Protein AF-A0A9K3PSK8-F1 (afdb_monomer_lite)

Foldseek 3Di:
DDDDDDDDDPDPPPDPPPPDDDDDDDDDDDDDDDDDDPDDDDDDDPDDPDDFFDADDDLVSLLVLLLLVLQCPQPPPVSPDPVSVVVPVVSCVGGNDPLRHAHQADQELAQSLQCVVPVSQLVDADANCNYEHNHPYPAAHELHLNSQNGAHAPYANQRYACQRYAYLANNCQLNQNDQCHNVLNYACQNHAYQHSNCQNNANHNQQAENLNHQPQRYAEQALNQHLYQHPDPNYHDVQSNLVRHDDLHHHQNNQHNYPNDDDDDSPPSPDPDPPDDDGPDDDPDPPDPDDQFFEEEEAAAAAAQCQAQVSLVVDPLNPQFDHFYQVLVVVLLQQFEWEPFEWFQFLAQALRLQCLFQLAHSLQQVCFHLVCQPCQVVAVVNVVSNLVTATLLQCCVVPVPAQEAEEDARSYHPNNQAHPPPPRAGSHAFYAADPVVRDTHHDDDNQLPRLQVVCVNVCQDDADDDWQWEADPNNRHTFHDDPQAQSHPHGYHQQLDVVSVGDPVRSDQLRQAGETPTDLCSDQLNRLLVVLLSVLLVCVVDPTHYHYYRHGHPPPGPLYAYCVLLVVLVVRLLRHDDAPQLCLPVQFADDLCPVPDPLDVLLSDSSRLSSSSSSRSSRVNSNSVSSNSSVVSCVVVLQRYKYKYKYSWHFCSSRNSDTREDACASRTIPMIIRIRRRPPFDGSHYFHFHHYSSQSSLQSQVSSVHHSPPRRLHHHCVCRRPVDDDPQPDDASKDKHFHDPFDFPDPPDPDSVPRDTPPPPDSAFGMWMDHPQKIKGHHQAQPDPGWIFMDRCVVCVSRRDGQCHPVDPNLPPLQVVLQNVVRLQVVLVSQCVCPHNFESNDDPVVVPDDDRYRSVRSLNNDPNQPDAKHKHHLECAFPDWDDPPPWIKTKDKIKMAGADQWKKWFQAKAKDWPQRVQKDKPDRTDIHHHSGMDIIMMMGTHHVVVLQDDWGTMWMWIWMDTPPDIDIDIGTYGHDNDPDDDCPPPVPDPPPDDDDDDDDDDDDDDDDDDDDDDDDDDDDDDDDDDDDDDDDDDDDDDDDDDDDDDDDD

Secondary structure (DSSP, 8-state):
-----------SSSSSS-SS----------------------S----------PPP-SHHHHHHHHHHHHHHHHS-TTT--HHHHHHHHHHHHHH-SGGG---TT-SB-TTTT-TTT-GGGGG-----TT--TTTT--S-EE-TTTTTT----S---TT---TTEEE-TTTTTT-TT---TTGGG---TT--B-TTTTTT-TTS-TT---TT---TT--B-TTTTTT-S---TTS--GGGGGGG--S--B-TTTTTTSSS---S-TTTT----TT----S---S-----PPPPEEEEEEEET--TT-SHHHHHH-GGGTTS-----HHHHHHHHHSEEEEEEE-SSSSHHHHHHHHHH---HHHH---STTHHHHGGG-HHHHHHHHH---HHIIIIIIH-PEEEEEE---S-GGGGB-TTSS--BSB---EEETTTTEEE----SSSHHHHHHHHHTT-----PPTT-EE-TTTSSEEEE-TTSTTTTSPTT--SSTTTT--GGGSSGGG-EEEE-S-GGGSHHHHHHHHHHHHHHHHTTSSS-EEEEEEEEEESSSEEE-HHHHHHHHHTGGGS---TT--SSS-SPPPTTTTTS---GGGG-HHHHHHHHHHHHHHHHHHHHHHHHHHHHHGGGGGGEEEEEEES----TTGGG--SS-S-SHHHHB--EEEE-TTTSPTTEEEEEEEEHHHHHHHHHHHTT--TTSS-SS--SHHHHHTPPP-TTT--SEEEEE---PBPP-TT-S-TT----B-----S--EEEEETTEEEEE-S-TT--PPPEEEETTT-TT--S-TT-TTSGGGG-HHHHHHHHHHHHHHHHHHHHHHTTT-SS--TTTTTT----HHHHHHH--S-TT-SEEES-S-------EE-SSSEEEEEEEEEEE-SSS-EEEEEEEEEETTGGGEEES---EEEPTT-EEEEEEEEEE-HHHHHS----EEEEEEEEETTEEEEEEEEE-----S------GGGS----PPP-----------------------------------------------------

pLDDT: mean 74.97, std 22.17, range [23.11, 98.81]

Sequence (1049 aa):
MTKLRFLPSIATLLLLAAVLICNFPYTHATNSVTRSCNNARTLQQEEQVVIRGPPFHTHQELMDAVDVYLDYHYAGETAKQPNITTEYQRILSTYGPLEYWDVGRLDNFANLFNAQRNPLAAVATPNLSQWNVGQNVEIPVYLQDMFLGASLVNFDVSFWKTDLVIHFNGMFENAVSFEGIGLETWNVANGKLFMSMFSGCISLHQDLDLSSWQLRSAERLDAMFRNSSFGGAKGGDLCTWNNYLRTIVTVKDMFLQSKCISMVDPNLAERNDPNAELSICSPCDKSTIAMKPNILLIVADQMRFDMIRHVQDELEHYADVYKIQTPNLDRLLQSGAYFRNAYCQCAVCAPARTTLRTGCTIERTGVQHNDLAEEFMNNPFYEERVHELESLDHVLAEKMGYVSEYYGKWHMPQPLIESRDGSRRNVVQYNDFDYSKDEPFYLYDADGRKYKRYLESSSAGPVYFKTGEQMDPFSGYPYTPIQLDARYGMPTNTALTTDGGLPRNRVGQPNVLGMSALDEGFTPSFFTGDITKKAIQRLQQHSDPWFVTASFHSPHPPFVASWKNLEKYWTNQEKLFVPRNLNTDGHMDKSAYDTITEQIPEYGDVEKLQEWTALYYALIEEVDEQVGEILDQVEYDVNNTLVIFTSDHGEMLGAHNRREKNTFYEESSRVPLLISWPGKIPQSTVVDEMASHLDIFATILDYAGGSEHDKSDGTSLRRFIEGGEINSDYEEDVVFAEWDYRKPINKNVEDAMDLIMDRQIDDRPSFLVRHKQYKLMMQKVASTNQMDMMFDIFKDPFEIDNLLSPDVAMVQDDTLIAKAEHLRCLLLHWMERLDGESHYFSDPTANHGGSAGDIPEIRNRQRWKQIGFWVSDSSIDFGRISWNGNAFVRHEHLYMGTRKEQSVEITDIVIEGSDAQYFQISRTNLKLRHNGCARVRVSFMSSEAVWRDKSLDATFVMTVKLGASTTKQRIPLKVPQSHSVPNLDSSSVPSKEKPSSVEEGSQADSIVIDGEATIPTDISPFRGGDMLDESRPELPARIRSANNTKDNP

Radius of gyration: 39.01 Å; chains: 1; bounding box: 142×104×100 Å

InterPro domains:
  IPR000917 Sulfatase, N-terminal [PF00884] (293-705)
  IPR005046 Protein of unknown function DUF285 [PF03382] (143-228)
  IPR050738 Sulfatase enzyme [PTHR42693] (277-806)

Structure (mmCIF, N/CA/C/O backbone):
data_AF-A0A9K3PSK8-F1
#
_entry.id   AF-A0A9K3PSK8-F1
#
loop_
_atom_site.group_PDB
_atom_site.id
_atom_site.type_symbol
_atom_site.label_atom_id
_atom_site.label_alt_id
_atom_site.label_comp_id
_atom_site.label_asym_id
_atom_site.label_entity_id
_atom_site.label_seq_id
_atom_site.pdbx_PDB_ins_code
_atom_site.Cartn_x
_atom_site.Cartn_y
_atom_site.Cartn_z
_atom_site.occupancy
_atom_site.B_iso_or_equiv
_atom_site.auth_seq_id
_atom_site.auth_comp_id
_atom_site.auth_asym_id
_atom_site.auth_atom_id
_atom_site.pdbx_PDB_model_num
ATOM 1 N N . MET A 1 1 ? -48.336 41.374 -6.653 1.00 29.00 1 MET A N 1
ATOM 2 C CA . MET A 1 1 ? -49.352 42.427 -6.872 1.00 29.00 1 MET A CA 1
ATOM 3 C C . MET A 1 1 ? -50.547 41.823 -7.620 1.00 29.00 1 MET A C 1
ATOM 5 O O . MET A 1 1 ? -50.336 41.292 -8.695 1.00 29.00 1 MET A O 1
ATOM 9 N N . THR A 1 2 ? -51.747 41.904 -7.011 1.00 27.70 2 THR A N 1
ATOM 10 C CA . THR A 1 2 ? -53.131 41.932 -7.589 1.00 27.70 2 THR A CA 1
ATOM 11 C C . THR A 1 2 ? -53.657 40.766 -8.467 1.00 27.70 2 THR A C 1
ATOM 13 O O . THR A 1 2 ? -53.219 40.624 -9.595 1.00 27.70 2 THR A O 1
ATOM 16 N N . LYS A 1 3 ? -54.544 39.888 -7.925 1.00 27.97 3 LYS A N 1
ATOM 17 C CA . LYS A 1 3 ? -56.046 39.772 -8.075 1.00 27.97 3 LYS A CA 1
ATOM 18 C C . LYS A 1 3 ? -56.521 39.293 -9.481 1.00 27.97 3 LYS A C 1
ATOM 20 O O . LYS A 1 3 ? -56.037 39.842 -10.450 1.00 27.97 3 LYS A O 1
ATOM 25 N N . LEU A 1 4 ? -57.452 38.346 -9.724 1.00 26.97 4 LEU A N 1
ATOM 26 C CA . LEU A 1 4 ? -58.809 38.016 -9.203 1.00 26.97 4 LEU A CA 1
ATOM 27 C C . LEU A 1 4 ? -59.216 36.562 -9.628 1.00 26.97 4 LEU A C 1
ATOM 29 O O . LEU A 1 4 ? -58.866 36.158 -10.727 1.00 26.97 4 LEU A O 1
ATOM 33 N N . ARG A 1 5 ? -59.822 35.719 -8.761 1.00 29.86 5 ARG A N 1
ATOM 34 C CA . ARG A 1 5 ? -61.259 35.283 -8.649 1.00 29.86 5 ARG A CA 1
ATOM 35 C C . ARG A 1 5 ? -61.982 34.760 -9.917 1.00 29.86 5 ARG A C 1
ATOM 37 O O . ARG A 1 5 ? -62.184 35.555 -10.819 1.00 29.86 5 ARG A O 1
ATOM 44 N N . PHE A 1 6 ? -62.520 33.522 -9.874 1.00 25.64 6 PHE A N 1
ATOM 45 C CA . PHE A 1 6 ? -63.964 33.154 -9.968 1.00 25.64 6 PHE A CA 1
ATOM 46 C C . PHE A 1 6 ? -64.190 31.613 -9.846 1.00 25.64 6 PHE A C 1
ATOM 48 O O . PHE A 1 6 ? -63.501 30.826 -10.481 1.00 25.64 6 PHE A O 1
ATOM 55 N N . LEU A 1 7 ? -65.178 31.210 -9.035 1.00 25.66 7 LEU A N 1
ATOM 56 C CA . LEU A 1 7 ? -65.912 29.916 -8.984 1.00 25.66 7 LEU A CA 1
ATOM 57 C C . LEU A 1 7 ? -67.384 30.237 -9.369 1.00 25.66 7 LEU A C 1
ATOM 59 O O . LEU A 1 7 ? -67.711 31.430 -9.343 1.00 25.66 7 LEU A O 1
ATOM 63 N N . PRO A 1 8 ? -68.342 29.292 -9.548 1.00 41.53 8 PRO A N 1
ATOM 64 C CA . PRO A 1 8 ? -68.304 27.835 -9.802 1.00 41.53 8 PRO A CA 1
ATOM 65 C C . PRO A 1 8 ? -69.268 27.399 -10.948 1.00 41.53 8 PRO A C 1
ATOM 67 O O . PRO A 1 8 ? -70.062 28.212 -11.413 1.00 41.53 8 PRO A O 1
ATOM 70 N N . SER A 1 9 ? -69.272 26.118 -11.359 1.00 28.17 9 SER A N 1
ATOM 71 C CA . SER A 1 9 ? -70.469 25.250 -11.576 1.00 28.17 9 SER A CA 1
ATOM 72 C C . SER A 1 9 ? -70.191 24.056 -12.512 1.00 28.17 9 SER A C 1
ATOM 74 O O . SER A 1 9 ? -69.347 24.138 -13.394 1.00 28.17 9 SER A O 1
ATOM 76 N N . ILE A 1 10 ? -70.962 22.973 -12.317 1.00 30.56 10 ILE A N 1
ATOM 77 C CA . ILE A 1 10 ? -70.935 21.639 -12.968 1.00 30.56 10 ILE A CA 1
ATOM 78 C C . ILE A 1 10 ? -70.155 20.567 -12.180 1.00 30.56 10 ILE A C 1
ATOM 80 O O . ILE A 1 10 ? -69.111 20.089 -12.598 1.00 30.56 10 ILE A O 1
ATOM 84 N N . ALA A 1 11 ? -70.720 20.138 -11.045 1.00 30.64 11 ALA A N 1
ATOM 85 C CA . ALA A 1 11 ? -70.481 18.799 -10.482 1.00 30.64 11 ALA A CA 1
ATOM 86 C C . ALA A 1 11 ? -71.673 18.305 -9.627 1.00 30.64 11 ALA A C 1
ATOM 88 O O . ALA A 1 11 ? -71.504 17.573 -8.660 1.00 30.64 11 ALA A O 1
ATOM 89 N N . THR A 1 12 ? -72.903 18.714 -9.964 1.00 34.94 12 THR A N 1
ATOM 90 C CA . THR A 1 12 ? -74.132 18.366 -9.215 1.00 34.94 12 THR A CA 1
ATOM 91 C C . THR A 1 12 ? -75.018 17.370 -9.974 1.00 34.94 12 THR A C 1
ATOM 93 O O . THR A 1 12 ? -76.237 17.497 -9.956 1.00 34.94 12 THR A O 1
ATOM 96 N N . LEU A 1 13 ? -74.443 16.394 -10.690 1.00 31.67 13 LEU A N 1
ATOM 97 C CA . LEU A 1 13 ? -75.253 15.460 -11.497 1.00 31.67 13 LEU A CA 1
ATOM 98 C C . LEU A 1 13 ? -74.793 13.991 -11.534 1.00 31.67 13 LEU A C 1
ATOM 100 O O . LEU A 1 13 ? -75.377 13.213 -12.278 1.00 31.67 13 LEU A O 1
ATOM 104 N N . LEU A 1 14 ? -73.828 13.564 -10.709 1.00 34.12 14 LEU A N 1
ATOM 105 C CA . LEU A 1 14 ? -73.342 12.167 -10.716 1.00 34.12 14 LEU A CA 1
ATOM 106 C C . LEU A 1 14 ? -73.273 11.484 -9.337 1.00 34.12 14 LEU A C 1
ATOM 108 O O . LEU A 1 14 ? -72.569 10.496 -9.177 1.00 34.12 14 LEU A O 1
ATOM 112 N N . LEU A 1 15 ? -74.039 11.952 -8.347 1.00 33.09 15 LEU A N 1
ATOM 113 C CA . LEU A 1 15 ? -74.030 11.388 -6.983 1.00 33.09 15 LEU A CA 1
ATOM 114 C C . LEU A 1 15 ? -75.393 10.841 -6.523 1.00 33.09 15 LEU A C 1
ATOM 116 O O . LEU A 1 15 ? -75.694 10.807 -5.336 1.00 33.09 15 LEU A O 1
ATOM 120 N N . LEU A 1 16 ? -76.222 10.390 -7.472 1.00 30.27 16 LEU A N 1
ATOM 121 C CA . LEU A 1 16 ? -77.571 9.862 -7.206 1.00 30.27 16 LEU A CA 1
ATOM 122 C C . LEU A 1 16 ? -77.798 8.418 -7.694 1.00 30.27 16 LEU A C 1
ATOM 124 O O . LEU A 1 16 ? -78.942 7.989 -7.801 1.00 30.27 16 LEU A O 1
ATOM 128 N N . ALA A 1 17 ? -76.736 7.644 -7.958 1.00 32.22 17 ALA A N 1
ATOM 129 C CA . ALA A 1 17 ? -76.865 6.276 -8.485 1.00 32.22 17 ALA A CA 1
ATOM 130 C C . ALA A 1 17 ? -76.157 5.160 -7.683 1.00 32.22 17 ALA A C 1
ATOM 132 O O . ALA A 1 17 ? -76.266 4.004 -8.074 1.00 32.22 17 ALA A O 1
ATOM 133 N N . ALA A 1 18 ? -75.484 5.443 -6.561 1.00 29.84 18 ALA A N 1
ATOM 134 C CA . ALA A 1 18 ? -74.659 4.441 -5.861 1.00 29.84 18 ALA A CA 1
ATOM 135 C C . ALA A 1 18 ? -75.060 4.181 -4.391 1.00 29.84 18 ALA A C 1
ATOM 137 O O . ALA A 1 18 ? -74.204 3.914 -3.557 1.00 29.84 18 ALA A O 1
ATOM 138 N N . VAL A 1 19 ? -76.355 4.268 -4.053 1.00 32.12 19 VAL A N 1
ATOM 139 C CA . VAL A 1 19 ? -76.878 3.991 -2.687 1.00 32.12 19 VAL A CA 1
ATOM 140 C C . VAL A 1 19 ? -77.736 2.716 -2.623 1.00 32.12 19 VAL A C 1
ATOM 142 O O . VAL A 1 19 ? -78.413 2.452 -1.637 1.00 32.12 19 VAL A O 1
ATOM 145 N N . LEU A 1 20 ? -77.704 1.850 -3.632 1.00 31.28 20 LEU A N 1
ATOM 146 C CA . LEU A 1 20 ? -78.439 0.586 -3.574 1.00 31.28 20 LEU A CA 1
ATOM 147 C C . LEU A 1 20 ? -77.526 -0.581 -3.932 1.00 31.28 20 LEU A C 1
ATOM 149 O O . LEU A 1 20 ? -76.958 -0.607 -5.016 1.00 31.28 20 LEU A O 1
ATOM 153 N N . ILE A 1 21 ? -77.519 -1.563 -3.023 1.00 30.34 21 ILE A N 1
ATOM 154 C CA . ILE A 1 21 ? -76.897 -2.894 -3.080 1.00 30.34 21 ILE A CA 1
ATOM 155 C C . ILE A 1 21 ? -75.525 -2.949 -2.392 1.00 30.34 21 ILE A C 1
ATOM 157 O O . ILE A 1 21 ? -74.507 -2.709 -3.024 1.00 30.34 21 ILE A O 1
ATOM 161 N N . CYS A 1 22 ? -75.515 -3.321 -1.105 1.00 26.02 22 CYS A N 1
ATOM 162 C CA . CYS A 1 22 ? -74.675 -4.400 -0.554 1.00 26.02 22 CYS A CA 1
ATOM 163 C C . CYS A 1 22 ? -75.047 -4.665 0.922 1.00 26.02 22 CYS A C 1
ATOM 165 O O . CYS A 1 22 ? -74.546 -4.020 1.836 1.00 26.02 22 CYS A O 1
ATOM 167 N N . ASN A 1 23 ? -75.946 -5.631 1.137 1.00 27.52 23 ASN A N 1
ATOM 168 C CA . ASN A 1 23 ? -76.111 -6.374 2.393 1.00 27.52 23 ASN A CA 1
ATOM 169 C C . ASN A 1 23 ? -75.276 -7.676 2.278 1.00 27.52 23 ASN A C 1
ATOM 171 O O . ASN A 1 23 ? -75.415 -8.330 1.252 1.00 27.52 23 ASN A O 1
ATOM 175 N N . PHE A 1 24 ? -74.448 -7.990 3.298 1.00 26.64 24 PHE A N 1
ATOM 176 C CA . PHE A 1 24 ? -73.900 -9.284 3.826 1.00 26.64 24 PHE A CA 1
ATOM 177 C C . PHE A 1 24 ? -73.932 -10.610 2.990 1.00 26.64 24 PHE A C 1
ATOM 179 O O . PHE A 1 24 ? -74.858 -10.800 2.208 1.00 26.64 24 PHE A O 1
ATOM 186 N N . PRO A 1 25 ? -73.171 -11.693 3.339 1.00 37.50 25 PRO A N 1
ATOM 187 C CA . PRO A 1 25 ? -71.784 -11.863 3.835 1.00 37.50 25 PRO A CA 1
ATOM 188 C C . PRO A 1 25 ? -70.932 -12.951 3.097 1.00 37.50 25 PRO A C 1
ATOM 190 O O . PRO A 1 25 ? -71.419 -13.715 2.271 1.00 37.50 25 PRO A O 1
ATOM 193 N N . TYR A 1 26 ? -69.650 -13.027 3.491 1.00 27.67 26 TYR A N 1
ATOM 194 C CA . TYR A 1 26 ? -68.608 -14.069 3.318 1.00 27.67 26 TYR A CA 1
ATOM 195 C C . TYR A 1 26 ? -69.020 -15.533 3.030 1.00 27.67 26 TYR A C 1
ATOM 197 O O . TYR A 1 26 ? -69.878 -16.072 3.719 1.00 27.67 26 TYR A O 1
ATOM 205 N N . THR A 1 27 ? -68.239 -16.237 2.184 1.00 24.88 27 THR A N 1
ATOM 206 C CA . THR A 1 27 ? -67.823 -17.653 2.390 1.00 24.88 27 THR A CA 1
ATOM 207 C C . THR A 1 27 ? -66.548 -18.054 1.604 1.00 24.88 27 THR A C 1
ATOM 209 O O . THR A 1 27 ? -66.438 -17.823 0.408 1.00 24.88 27 THR A O 1
ATOM 212 N N . HIS A 1 28 ? -65.611 -18.671 2.340 1.00 25.75 28 HIS A N 1
ATOM 213 C CA . HIS A 1 28 ? -64.608 -19.716 2.033 1.00 25.75 28 HIS A CA 1
ATOM 214 C C . HIS A 1 28 ? -63.768 -19.791 0.723 1.00 25.75 28 HIS A C 1
ATOM 216 O O . HIS A 1 28 ? -64.238 -20.212 -0.323 1.00 25.75 28 HIS A O 1
ATOM 222 N N . ALA A 1 29 ? -62.446 -19.662 0.939 1.00 24.83 29 ALA A N 1
ATOM 223 C CA . ALA A 1 29 ? -61.406 -20.698 0.767 1.00 24.83 29 ALA A CA 1
ATOM 224 C C . ALA A 1 29 ? -60.752 -21.013 -0.610 1.00 24.83 29 ALA A C 1
ATOM 226 O O . ALA A 1 29 ? -61.383 -21.427 -1.574 1.00 24.83 29 ALA A O 1
ATOM 227 N N . THR A 1 30 ? -59.409 -21.035 -0.537 1.00 26.09 30 THR A N 1
ATOM 228 C CA . THR A 1 30 ? -58.390 -21.840 -1.257 1.00 26.09 30 THR A CA 1
ATOM 229 C C . THR A 1 30 ? -57.788 -21.398 -2.606 1.00 26.09 30 THR A C 1
ATOM 231 O O . THR A 1 30 ? -58.431 -21.397 -3.644 1.00 26.09 30 THR A O 1
ATOM 234 N N . ASN A 1 31 ? -56.454 -21.259 -2.530 1.00 25.45 31 ASN A N 1
ATOM 235 C CA . ASN A 1 31 ? -55.396 -21.744 -3.428 1.00 25.45 31 ASN A CA 1
ATOM 236 C C . ASN A 1 31 ? -54.985 -20.997 -4.714 1.00 25.45 31 ASN A C 1
ATOM 238 O O . ASN A 1 31 ? -55.767 -20.675 -5.598 1.00 25.45 31 ASN A O 1
ATOM 242 N N . SER A 1 32 ? -53.651 -20.962 -4.845 1.00 25.62 32 SER A N 1
ATOM 243 C CA . SER A 1 32 ? -52.802 -20.749 -6.027 1.00 25.62 32 SER A CA 1
ATOM 244 C C . SER A 1 32 ? -52.439 -19.307 -6.404 1.00 25.62 32 SER A C 1
ATOM 246 O O . SER A 1 32 ? -53.017 -18.663 -7.271 1.00 25.62 32 SER A O 1
ATOM 248 N N . VAL A 1 33 ? -51.348 -18.847 -5.788 1.00 28.00 33 VAL A N 1
ATOM 249 C CA . VAL A 1 33 ? -50.432 -17.868 -6.375 1.00 28.00 33 VAL A CA 1
ATOM 250 C C . VAL A 1 33 ? -49.632 -18.572 -7.472 1.00 28.00 33 VAL A C 1
ATOM 252 O O . VAL A 1 33 ? -48.918 -19.530 -7.189 1.00 28.00 33 VAL A O 1
ATOM 255 N N . THR A 1 34 ? -49.719 -18.100 -8.716 1.00 25.83 34 THR A N 1
ATOM 256 C CA . THR A 1 34 ? -48.538 -17.820 -9.557 1.00 25.83 34 THR A CA 1
ATOM 257 C C . THR A 1 34 ? -48.922 -17.129 -10.869 1.00 25.83 34 THR A C 1
ATOM 259 O O . THR A 1 34 ? -49.780 -17.591 -11.610 1.00 25.83 34 THR A O 1
ATOM 262 N N . ARG A 1 35 ? -48.159 -16.069 -11.172 1.00 25.20 35 ARG A N 1
ATOM 263 C CA . ARG A 1 35 ? -47.954 -15.423 -12.482 1.00 25.20 35 ARG A CA 1
ATOM 264 C C . ARG A 1 35 ? -49.139 -14.684 -13.109 1.00 25.20 35 ARG A C 1
ATOM 266 O O . ARG A 1 35 ? -49.872 -15.230 -13.920 1.00 25.20 35 ARG A O 1
ATOM 273 N N . SER A 1 36 ? -49.169 -13.375 -12.873 1.00 24.33 36 SER A N 1
ATOM 274 C CA . SER A 1 36 ? -49.115 -12.335 -13.919 1.00 24.33 36 SER A CA 1
ATOM 275 C C . SER A 1 36 ? -49.612 -11.025 -13.316 1.00 24.33 36 SER A C 1
ATOM 277 O O . SER A 1 36 ? -50.766 -10.973 -12.911 1.00 24.33 36 SER A O 1
ATOM 279 N N . CYS A 1 37 ? -48.740 -10.014 -13.226 1.00 24.45 37 CYS A N 1
ATOM 280 C CA . CYS A 1 37 ? -49.047 -8.586 -13.426 1.00 24.45 37 CYS A CA 1
ATOM 281 C C . CYS A 1 37 ? -47.904 -7.706 -12.891 1.00 24.45 37 CYS A C 1
ATOM 283 O O . CYS A 1 37 ? -48.060 -6.958 -11.932 1.00 24.45 37 CYS A O 1
ATOM 285 N N . ASN A 1 38 ? -46.754 -7.752 -13.569 1.00 28.88 38 ASN A N 1
ATOM 286 C CA . ASN A 1 38 ? -45.928 -6.553 -13.700 1.00 28.88 38 ASN A CA 1
ATOM 287 C C . ASN A 1 38 ? -46.564 -5.724 -14.817 1.00 28.88 38 ASN A C 1
ATOM 289 O O . ASN A 1 38 ? -46.429 -6.108 -15.976 1.00 28.88 38 ASN A O 1
ATOM 293 N N . ASN A 1 39 ? -47.340 -4.698 -14.444 1.00 29.94 39 ASN A N 1
ATOM 294 C CA . ASN A 1 39 ? -47.649 -3.466 -15.197 1.00 29.94 39 ASN A CA 1
ATOM 295 C C . ASN A 1 39 ? -49.003 -2.883 -14.758 1.00 29.94 39 ASN A C 1
ATOM 297 O O . ASN A 1 39 ? -49.995 -3.041 -15.460 1.00 29.94 39 ASN A O 1
ATOM 301 N N . ALA A 1 40 ? -49.038 -2.212 -13.601 1.00 28.53 40 ALA A N 1
ATOM 302 C CA . ALA A 1 40 ? -50.013 -1.159 -13.276 1.00 28.53 40 ALA A CA 1
ATOM 303 C C . ALA A 1 40 ? -49.705 -0.560 -11.888 1.00 28.53 40 ALA A C 1
ATOM 305 O O . ALA A 1 40 ? -50.369 -0.867 -10.902 1.00 28.53 40 ALA A O 1
ATOM 306 N N . ARG A 1 41 ? -48.692 0.306 -11.785 1.00 29.80 41 ARG A N 1
ATOM 307 C CA . ARG A 1 41 ? -48.584 1.262 -10.668 1.00 29.80 41 ARG A CA 1
ATOM 308 C C . ARG A 1 41 ? -48.250 2.638 -11.214 1.00 29.80 41 ARG A C 1
ATOM 310 O O . ARG A 1 41 ? -47.119 3.103 -11.184 1.00 29.80 41 ARG A O 1
ATOM 317 N N . THR A 1 42 ? -49.273 3.264 -11.765 1.00 32.75 42 THR A N 1
ATOM 318 C CA . THR A 1 42 ? -49.388 4.717 -11.878 1.00 32.75 42 THR A CA 1
ATOM 319 C C . THR A 1 42 ? -50.849 4.973 -12.186 1.00 32.75 42 THR A C 1
ATOM 321 O O . THR A 1 42 ? -51.256 4.787 -13.325 1.00 32.75 42 THR A O 1
ATOM 324 N N . LEU A 1 43 ? -51.643 5.258 -11.147 1.00 29.56 43 LEU A N 1
ATOM 325 C CA . LEU A 1 43 ? -52.864 6.074 -11.169 1.00 29.56 43 LEU A CA 1
ATOM 326 C C . LEU A 1 43 ? -53.504 6.078 -9.763 1.00 29.56 43 LEU A C 1
ATOM 328 O O . LEU A 1 43 ? -53.986 5.059 -9.286 1.00 29.56 43 LEU A O 1
ATOM 332 N N . GLN A 1 44 ? -53.479 7.270 -9.157 1.00 31.27 44 GLN A N 1
ATOM 333 C CA . GLN A 1 44 ? -54.469 7.843 -8.232 1.00 31.27 44 GLN A CA 1
ATOM 334 C C . GLN A 1 44 ? -54.700 7.167 -6.865 1.00 31.27 44 GLN A C 1
ATOM 336 O O . GLN A 1 44 ? -55.590 6.343 -6.691 1.00 31.27 44 GLN A O 1
ATOM 341 N N . GLN A 1 45 ? -53.975 7.654 -5.850 1.00 29.03 45 GLN A N 1
ATOM 342 C CA . GLN A 1 45 ? -54.539 7.834 -4.509 1.00 29.03 45 GLN A CA 1
ATOM 343 C C . GLN A 1 45 ? -55.452 9.069 -4.550 1.00 29.03 45 GLN A C 1
ATOM 345 O O . GLN A 1 45 ? -54.971 10.191 -4.691 1.00 29.03 45 GLN A O 1
ATOM 350 N N . GLU A 1 46 ? -56.764 8.872 -4.455 1.00 32.22 46 GLU A N 1
ATOM 351 C CA . GLU A 1 46 ? -57.651 9.908 -3.926 1.00 32.22 46 GLU A CA 1
ATOM 352 C C . GLU A 1 46 ? -57.495 9.891 -2.399 1.00 32.22 46 GLU A C 1
ATOM 354 O O . GLU A 1 46 ? -57.847 8.909 -1.745 1.00 32.22 46 GLU A O 1
ATOM 359 N N . GLU A 1 47 ? -56.923 10.951 -1.824 1.00 34.53 47 GLU A N 1
ATOM 360 C CA . GLU A 1 47 ? -56.948 11.179 -0.378 1.00 34.53 47 GLU A CA 1
ATOM 361 C C . GLU A 1 47 ? -58.406 11.351 0.071 1.00 34.53 47 GLU A C 1
ATOM 363 O O . GLU A 1 47 ? -59.036 12.384 -0.174 1.00 34.53 47 GLU A O 1
ATOM 368 N N . GLN A 1 48 ? -58.961 10.352 0.761 1.00 38.09 48 GLN A N 1
ATOM 369 C CA . GLN A 1 48 ? -60.100 10.612 1.631 1.00 38.09 48 GLN A CA 1
ATOM 370 C C . GLN A 1 48 ? -59.623 11.517 2.769 1.00 38.09 48 GLN A C 1
ATOM 372 O O . GLN A 1 48 ? -58.816 11.112 3.602 1.00 38.09 48 GLN A O 1
ATOM 377 N N . VAL A 1 49 ? -60.131 12.750 2.815 1.00 42.66 49 VAL A N 1
ATOM 378 C CA . VAL A 1 49 ? -59.951 13.647 3.961 1.00 42.66 49 VAL A CA 1
ATOM 379 C C . VAL A 1 49 ? -60.701 13.045 5.150 1.00 42.66 49 VAL A C 1
ATOM 381 O O . VAL A 1 49 ? -61.906 13.239 5.308 1.00 42.66 49 VAL A O 1
ATOM 384 N N . VAL A 1 50 ? -59.994 12.279 5.978 1.00 55.62 50 VAL A N 1
ATOM 385 C CA . VAL A 1 50 ? -60.495 11.802 7.268 1.00 55.62 50 VAL A CA 1
ATOM 386 C C . VAL A 1 50 ? -60.601 13.010 8.201 1.00 55.62 50 VAL A C 1
ATOM 388 O O . VAL A 1 50 ? -59.594 13.582 8.618 1.00 55.62 50 VAL A O 1
ATOM 391 N N . ILE A 1 51 ? -61.826 13.437 8.515 1.00 57.91 51 ILE A N 1
ATOM 392 C CA . ILE A 1 51 ? -62.076 14.514 9.480 1.00 57.91 51 ILE A CA 1
ATOM 393 C C . ILE A 1 51 ? -61.872 13.933 10.886 1.00 57.91 51 ILE A C 1
ATOM 395 O O . ILE A 1 51 ? -62.740 13.225 11.392 1.00 57.91 51 ILE A O 1
ATOM 399 N N . ARG A 1 52 ? -60.717 14.209 11.506 1.00 67.81 52 ARG A N 1
ATOM 400 C CA . ARG A 1 52 ? -60.456 13.882 12.919 1.00 67.81 52 ARG A CA 1
ATOM 401 C C . ARG A 1 52 ? -61.298 14.782 13.833 1.00 67.81 52 ARG A C 1
ATOM 403 O O . ARG A 1 52 ? -61.543 15.944 13.501 1.00 67.81 52 ARG A O 1
ATOM 410 N N . GLY A 1 53 ? -61.746 14.244 14.970 1.00 72.56 53 GLY A N 1
ATOM 411 C CA . GLY A 1 53 ? -62.370 15.032 16.039 1.00 72.56 53 GLY A CA 1
ATOM 412 C C . GLY A 1 53 ? -61.399 16.055 16.660 1.00 72.56 53 GLY A C 1
ATOM 413 O O . GLY A 1 53 ? -60.226 16.095 16.282 1.00 72.56 53 GLY A O 1
ATOM 414 N N . PRO A 1 54 ? -61.849 16.907 17.602 1.00 85.12 54 PRO A N 1
ATOM 415 C CA . PRO A 1 54 ? -60.954 17.801 18.326 1.00 85.12 54 PRO A CA 1
ATOM 416 C C . PRO A 1 54 ? -59.888 16.993 19.095 1.00 85.12 54 PRO A C 1
ATOM 418 O O . PRO A 1 54 ? -60.169 15.870 19.517 1.00 85.12 54 PRO A O 1
ATOM 421 N N . PRO A 1 55 ? -58.677 17.545 19.286 1.00 88.31 55 PRO A N 1
ATOM 422 C CA . PRO A 1 55 ? -57.602 16.848 19.979 1.00 88.31 55 PRO A CA 1
ATOM 423 C C . PRO A 1 55 ? -57.907 16.681 21.464 1.00 88.31 55 PRO A C 1
ATOM 425 O O . PRO A 1 55 ? -58.483 17.573 22.089 1.00 88.31 55 PRO A O 1
ATOM 428 N N . PHE A 1 56 ? -57.438 15.577 22.038 1.00 91.44 56 PHE A N 1
ATOM 429 C CA . PHE A 1 56 ? -57.379 15.423 23.489 1.00 91.44 56 PHE A CA 1
ATOM 430 C C . PHE A 1 56 ? -56.333 16.376 24.080 1.00 91.44 56 PHE A C 1
ATOM 432 O O . PHE A 1 56 ? -55.269 16.598 23.495 1.00 91.44 56 PHE A O 1
ATOM 439 N N . HIS A 1 57 ? -56.632 16.949 25.246 1.00 87.69 57 HIS A N 1
ATOM 440 C CA . HIS A 1 57 ? -55.771 17.939 25.898 1.00 87.69 57 HIS A CA 1
ATOM 441 C C . HIS A 1 57 ? -55.041 17.400 27.124 1.00 87.69 57 HIS A C 1
ATOM 443 O O . HIS A 1 57 ? -54.008 17.950 27.503 1.00 87.69 57 HIS A O 1
ATOM 449 N N . THR A 1 58 ? -55.573 16.358 27.765 1.00 91.88 58 THR A N 1
ATOM 450 C CA . THR A 1 58 ? -54.952 15.758 28.950 1.00 91.88 58 THR A CA 1
ATOM 451 C C . THR A 1 58 ? -55.000 14.238 28.900 1.00 91.88 58 THR A C 1
ATOM 453 O O . THR A 1 58 ? -55.920 13.649 28.336 1.00 91.88 58 THR A O 1
ATOM 456 N N . HIS A 1 59 ? -54.034 13.604 29.566 1.00 92.56 59 HIS A N 1
ATOM 457 C CA . HIS A 1 59 ? -54.018 12.160 29.779 1.00 92.56 59 HIS A CA 1
ATOM 458 C C . HIS A 1 59 ? -55.324 11.645 30.414 1.00 92.56 59 HIS A C 1
ATOM 460 O O . HIS A 1 59 ? -55.870 10.643 29.965 1.00 92.56 59 HIS A O 1
ATOM 466 N N . GLN A 1 60 ? -55.861 12.358 31.414 1.00 94.25 60 GLN A N 1
ATOM 467 C CA . GLN A 1 60 ? -57.088 11.954 32.110 1.00 94.25 60 GLN A CA 1
ATOM 468 C C . GLN A 1 60 ? -58.314 11.969 31.188 1.00 94.25 60 GLN A C 1
ATOM 470 O O . GLN A 1 60 ? -59.128 11.057 31.238 1.00 94.25 60 GLN A O 1
ATOM 475 N N . GLU A 1 61 ? -58.427 12.973 30.318 1.00 94.31 61 GLU A N 1
ATOM 476 C CA . GLU A 1 61 ? -59.522 13.067 29.347 1.00 94.31 61 GLU A CA 1
ATOM 477 C C . GLU A 1 61 ? -59.519 11.881 28.372 1.00 94.31 61 GLU A C 1
ATOM 479 O O . GLU A 1 61 ? -60.569 11.303 28.094 1.00 94.31 61 GLU A O 1
ATOM 484 N N . LEU A 1 62 ? -58.335 11.493 27.886 1.00 94.81 62 LEU A N 1
ATOM 485 C CA . LEU A 1 62 ? -58.183 10.321 27.026 1.00 94.81 62 LEU A CA 1
ATOM 486 C C . LEU A 1 62 ? -58.467 9.020 27.792 1.00 94.81 62 LEU A C 1
ATOM 488 O O . LEU A 1 62 ? -59.173 8.158 27.273 1.00 94.81 62 LEU A O 1
ATOM 492 N N . MET A 1 63 ? -57.962 8.888 29.022 1.00 93.94 63 MET A N 1
ATOM 493 C CA . MET A 1 63 ? -58.213 7.736 29.899 1.00 93.94 63 MET A CA 1
ATOM 494 C C . MET A 1 63 ? -59.705 7.503 30.136 1.00 93.94 63 MET A C 1
ATOM 496 O O . MET A 1 63 ? -60.192 6.396 29.910 1.00 93.94 63 MET A O 1
ATOM 500 N N . ASP A 1 64 ? -60.438 8.548 30.530 1.00 93.25 64 ASP A N 1
ATOM 501 C CA . ASP A 1 64 ? -61.877 8.463 30.790 1.00 93.25 64 ASP A CA 1
ATOM 502 C C . ASP A 1 64 ? -62.638 8.049 29.517 1.00 93.25 64 ASP A C 1
ATOM 504 O O . ASP A 1 64 ? -63.561 7.232 29.568 1.00 93.25 64 ASP A O 1
ATOM 508 N N . ALA A 1 65 ? -62.231 8.570 28.353 1.00 93.88 65 ALA A N 1
ATOM 509 C CA . ALA A 1 65 ? -62.836 8.211 27.074 1.00 93.88 65 ALA A CA 1
ATOM 510 C C . ALA A 1 65 ? -62.555 6.751 26.675 1.00 93.88 65 ALA A C 1
ATOM 512 O O . ALA A 1 65 ? -63.458 6.067 26.181 1.00 93.88 65 ALA A O 1
ATOM 513 N N . VAL A 1 66 ? -61.330 6.262 26.902 1.00 93.19 66 VAL A N 1
ATOM 514 C CA . VAL A 1 66 ? -60.956 4.857 26.678 1.00 93.19 66 VAL A CA 1
ATOM 515 C C . VAL A 1 66 ? -61.756 3.929 27.592 1.00 93.19 66 VAL A C 1
ATOM 517 O O . VAL A 1 66 ? -62.283 2.932 27.106 1.00 93.19 66 VAL A O 1
ATOM 520 N N . ASP A 1 67 ? -61.922 4.261 28.874 1.00 91.12 67 ASP A N 1
ATOM 521 C CA . ASP A 1 67 ? -62.697 3.434 29.808 1.00 91.12 67 ASP A CA 1
ATOM 522 C C . ASP A 1 67 ? -64.156 3.296 29.378 1.00 91.12 67 ASP A C 1
ATOM 524 O O . ASP A 1 67 ? -64.675 2.183 29.293 1.00 91.12 67 ASP A O 1
ATOM 528 N N . VAL A 1 68 ? -64.799 4.406 29.007 1.00 91.62 68 VAL A N 1
ATOM 529 C CA . VAL A 1 68 ? -66.178 4.374 28.501 1.00 91.62 68 VAL A CA 1
ATOM 530 C C . VAL A 1 68 ? -66.270 3.589 27.191 1.00 91.62 68 VAL A C 1
ATOM 532 O O . VAL A 1 68 ? -67.243 2.861 26.978 1.00 91.62 68 VAL A O 1
ATOM 535 N N . TYR A 1 69 ? -65.275 3.707 26.305 1.00 91.19 69 TYR A N 1
ATOM 536 C CA . TYR A 1 69 ? -65.215 2.904 25.084 1.00 91.19 69 TYR A CA 1
ATOM 537 C C . TYR A 1 69 ? -65.143 1.406 25.409 1.00 91.19 69 TYR A C 1
ATOM 539 O O . TYR A 1 69 ? -65.902 0.620 24.835 1.00 91.19 69 TYR A O 1
ATOM 547 N N . LEU A 1 70 ? -64.267 1.013 26.339 1.00 89.12 70 LEU A N 1
ATOM 548 C CA . LEU A 1 70 ? -64.094 -0.378 26.746 1.00 89.12 70 LEU A CA 1
ATOM 549 C C . LEU A 1 70 ? -65.366 -0.940 27.391 1.00 89.12 70 LEU A C 1
ATOM 551 O O . LEU A 1 70 ? -65.848 -1.997 26.978 1.00 89.12 70 LEU A O 1
ATOM 555 N N . ASP A 1 71 ? -65.957 -0.194 28.324 1.00 88.38 71 ASP A N 1
ATOM 556 C CA . ASP A 1 71 ? -67.211 -0.549 28.988 1.00 88.38 71 ASP A CA 1
ATOM 557 C C . ASP A 1 71 ? -68.367 -0.690 27.989 1.00 88.38 71 ASP A C 1
ATOM 559 O O . ASP A 1 71 ? -69.213 -1.578 28.109 1.00 88.38 71 ASP A O 1
ATOM 563 N N . TYR A 1 72 ? -68.418 0.157 26.960 1.00 88.19 72 TYR A N 1
ATOM 564 C CA . TYR A 1 72 ? -69.484 0.100 25.967 1.00 88.19 72 TYR A CA 1
ATOM 565 C C . TYR A 1 72 ? -69.336 -1.067 24.980 1.00 88.19 72 TYR A C 1
ATOM 567 O O . TYR A 1 72 ? -70.337 -1.704 24.627 1.00 88.19 72 TYR A O 1
ATOM 575 N N . HIS A 1 73 ? -68.119 -1.335 24.498 1.00 84.44 73 HIS A N 1
ATOM 576 C CA . HIS A 1 73 ? -67.876 -2.337 23.451 1.00 84.44 73 HIS A CA 1
ATOM 577 C C . HIS A 1 73 ? -67.656 -3.747 23.989 1.00 84.44 73 HIS A C 1
ATOM 579 O O . HIS A 1 73 ? -68.078 -4.699 23.335 1.00 84.44 73 HIS A O 1
ATOM 585 N N . TYR A 1 74 ? -67.061 -3.887 25.174 1.00 85.38 74 TYR A N 1
ATOM 586 C CA . TYR A 1 74 ? -66.577 -5.181 25.667 1.00 85.38 74 TYR A CA 1
ATOM 587 C C . TYR A 1 74 ? -67.228 -5.645 26.973 1.00 85.38 74 TYR A C 1
ATOM 589 O O . TYR A 1 74 ? -67.102 -6.821 27.320 1.00 85.38 74 TYR A O 1
ATOM 597 N N . ALA A 1 75 ? -67.978 -4.795 27.682 1.00 81.75 75 ALA A N 1
ATOM 598 C CA . ALA A 1 75 ? -68.781 -5.273 28.803 1.00 81.75 75 ALA A CA 1
ATOM 599 C C . ALA A 1 75 ? -69.996 -6.083 28.301 1.00 81.75 75 ALA A C 1
ATOM 601 O O . ALA A 1 75 ? -70.650 -5.723 27.317 1.00 81.75 75 ALA A O 1
ATOM 602 N N . GLY A 1 76 ? -70.322 -7.185 28.988 1.00 70.88 76 GLY A N 1
ATOM 603 C CA . GLY A 1 76 ? -71.494 -8.011 28.665 1.00 70.88 76 GLY A CA 1
ATOM 604 C C . GLY A 1 76 ? -72.817 -7.232 28.757 1.00 70.88 76 GLY A C 1
ATOM 605 O O . GLY A 1 76 ? -72.893 -6.206 29.431 1.00 70.88 76 GLY A O 1
ATOM 606 N N . GLU A 1 77 ? -73.889 -7.721 28.118 1.00 66.69 77 GLU A N 1
ATOM 607 C CA . GLU A 1 77 ? -75.188 -7.012 28.033 1.00 66.69 77 GLU A CA 1
ATOM 608 C C . GLU A 1 77 ? -75.760 -6.575 29.397 1.00 66.69 77 GLU A C 1
ATOM 610 O O . GLU A 1 77 ? -76.436 -5.554 29.488 1.00 66.69 77 GLU A O 1
ATOM 615 N N . THR A 1 78 ? -75.440 -7.290 30.478 1.00 57.19 78 THR A N 1
ATOM 616 C CA . THR A 1 78 ? -75.855 -6.971 31.854 1.00 57.19 78 THR A CA 1
ATOM 617 C C . THR A 1 78 ? -75.092 -5.808 32.505 1.00 57.19 78 THR A C 1
ATOM 619 O O . THR A 1 78 ? -75.517 -5.328 33.553 1.00 57.19 78 THR A O 1
ATOM 622 N N . ALA A 1 79 ? -73.981 -5.353 31.918 1.00 59.38 79 ALA A N 1
ATOM 623 C CA . ALA A 1 79 ? -73.127 -4.276 32.429 1.00 59.38 79 ALA A CA 1
ATOM 624 C C . ALA A 1 79 ? -73.303 -2.934 31.684 1.00 59.38 79 ALA A C 1
ATOM 626 O O . ALA A 1 79 ? -72.859 -1.901 32.184 1.00 59.38 79 ALA A O 1
ATOM 627 N N . LYS A 1 80 ? -74.008 -2.909 30.539 1.00 63.91 80 LYS A N 1
ATOM 628 C CA . LYS A 1 80 ? -74.315 -1.677 29.787 1.00 63.91 80 LYS A CA 1
ATOM 629 C C . LYS A 1 80 ? -75.396 -0.857 30.492 1.00 63.91 80 LYS A C 1
ATOM 631 O O . LYS A 1 80 ? -76.578 -0.919 30.158 1.00 63.91 80 LYS A O 1
ATOM 636 N N . GLN A 1 81 ? -74.999 -0.083 31.496 1.00 69.88 81 GLN A N 1
ATOM 637 C CA . GLN A 1 81 ? -75.899 0.861 32.150 1.00 69.88 81 GLN A CA 1
ATOM 638 C C . GLN A 1 81 ? -76.256 2.041 31.200 1.00 69.88 81 GLN A C 1
ATOM 640 O O . GLN A 1 81 ? -75.446 2.423 30.348 1.00 69.88 81 GLN A O 1
ATOM 645 N N . PRO A 1 82 ? -77.459 2.650 31.307 1.00 74.81 82 PRO A N 1
ATOM 646 C CA . PRO A 1 82 ? -77.903 3.728 30.405 1.00 74.81 82 PRO A CA 1
ATOM 647 C C . PRO A 1 82 ? -76.983 4.961 30.375 1.00 74.81 82 PRO A C 1
ATOM 649 O O . PRO A 1 82 ? -76.870 5.639 29.351 1.00 74.81 82 PRO A O 1
ATOM 652 N N . ASN A 1 83 ? -76.308 5.243 31.490 1.00 81.50 83 ASN A N 1
ATOM 653 C CA . ASN A 1 83 ? -75.289 6.287 31.617 1.00 81.50 83 ASN A CA 1
ATOM 654 C C . ASN A 1 83 ? -74.075 6.021 30.710 1.00 81.50 83 ASN A C 1
ATOM 656 O O . ASN A 1 83 ? -73.670 6.935 30.004 1.00 81.50 83 ASN A O 1
ATOM 660 N N . ILE A 1 84 ? -73.564 4.786 30.640 1.00 83.25 84 ILE A N 1
ATOM 661 C CA . ILE A 1 84 ? -72.425 4.411 29.779 1.00 83.25 84 ILE A CA 1
ATOM 662 C C . ILE A 1 84 ? -72.790 4.569 28.301 1.00 83.25 84 ILE A C 1
ATOM 664 O O . ILE A 1 84 ? -72.017 5.112 27.523 1.00 83.25 84 ILE A O 1
ATOM 668 N N . THR A 1 85 ? -74.001 4.157 27.907 1.00 84.62 85 THR A N 1
ATOM 669 C CA . THR A 1 85 ? -74.472 4.338 26.520 1.00 84.62 85 THR A CA 1
ATOM 670 C C . THR A 1 85 ? -74.570 5.818 26.151 1.00 84.62 85 THR A C 1
ATOM 672 O O . THR A 1 85 ? -74.149 6.214 25.069 1.00 84.62 85 THR A O 1
ATOM 675 N N . THR A 1 86 ? -75.100 6.646 27.054 1.00 88.50 86 THR A N 1
ATOM 676 C CA . THR A 1 86 ? -75.210 8.099 26.839 1.00 88.50 86 THR A CA 1
ATOM 677 C C . THR A 1 86 ? -73.830 8.742 26.710 1.00 88.50 86 THR A C 1
ATOM 679 O O . THR A 1 86 ? -73.597 9.548 25.811 1.00 88.50 86 THR A O 1
ATOM 682 N N . GLU A 1 87 ? -72.906 8.342 27.576 1.00 90.88 87 GLU A N 1
ATOM 683 C CA . GLU A 1 87 ? -71.544 8.856 27.612 1.00 90.88 87 GLU A CA 1
ATOM 684 C C . GLU A 1 87 ? -70.728 8.421 26.384 1.00 90.88 87 GLU A C 1
ATOM 686 O O . GLU A 1 87 ? -70.062 9.241 25.756 1.00 90.88 87 GLU A O 1
ATOM 691 N N . TYR A 1 88 ? -70.879 7.171 25.942 1.00 90.81 88 TYR A N 1
ATOM 692 C CA . TYR A 1 88 ? -70.288 6.683 24.698 1.00 90.81 88 TYR A CA 1
ATOM 693 C C . TYR A 1 88 ? -70.794 7.457 23.472 1.00 90.81 88 TYR A C 1
ATOM 695 O O . TYR A 1 88 ? -70.001 7.840 22.614 1.00 90.81 88 TYR A O 1
ATOM 703 N N . GLN A 1 89 ? -72.100 7.744 23.390 1.00 89.94 89 GLN A N 1
ATOM 704 C CA . GLN A 1 89 ? -72.651 8.562 22.302 1.00 89.94 89 GLN A CA 1
ATOM 705 C C . GLN A 1 89 ? -72.101 9.995 22.332 1.00 89.94 89 GLN A C 1
ATOM 707 O O . GLN A 1 89 ? -71.827 10.563 21.274 1.00 89.94 89 GLN A O 1
ATOM 712 N N . ARG A 1 90 ? -71.872 10.564 23.527 1.00 91.75 90 ARG A N 1
ATOM 713 C CA . ARG A 1 90 ? -71.197 11.861 23.685 1.00 91.75 90 ARG A CA 1
ATOM 714 C C . ARG A 1 90 ? -69.778 11.804 23.120 1.00 91.75 90 ARG A C 1
ATOM 716 O O . ARG A 1 90 ? -69.446 12.631 22.275 1.00 91.75 90 ARG A O 1
ATOM 723 N N . ILE A 1 91 ? -68.980 10.812 23.514 1.00 91.38 91 ILE A N 1
ATOM 724 C CA . ILE A 1 91 ? -67.607 10.611 23.023 1.00 91.38 91 ILE A CA 1
ATOM 725 C C . ILE A 1 91 ? -67.586 10.429 21.503 1.00 91.38 91 ILE A C 1
ATOM 727 O O . ILE A 1 91 ? -66.834 11.123 20.823 1.00 91.38 91 ILE A O 1
ATOM 731 N N . LEU A 1 92 ? -68.452 9.568 20.960 1.00 89.75 92 LEU A N 1
ATOM 732 C CA . LEU A 1 92 ? -68.547 9.316 19.521 1.00 89.75 92 LEU A CA 1
ATOM 733 C C . LEU A 1 92 ? -68.919 10.585 18.742 1.00 89.75 92 LEU A C 1
ATOM 735 O O . LEU A 1 92 ? -68.376 10.821 17.667 1.00 89.75 92 LEU A O 1
ATOM 739 N N . SER A 1 93 ? -69.815 11.417 19.281 1.00 87.94 93 SER A N 1
ATOM 740 C CA . SER A 1 93 ? -70.198 12.687 18.650 1.00 87.94 93 SER A CA 1
ATOM 741 C C . SER A 1 93 ? -69.106 13.759 18.716 1.00 87.94 93 SER A C 1
ATOM 743 O O . SER A 1 93 ? -69.024 14.593 17.817 1.00 87.94 93 SER A O 1
ATOM 745 N N . THR A 1 94 ? -68.277 13.736 19.763 1.00 90.19 94 THR A N 1
ATOM 746 C CA . THR A 1 94 ? -67.211 14.719 19.974 1.00 90.19 94 THR A CA 1
ATOM 747 C C . THR A 1 94 ? -65.955 14.330 19.205 1.00 90.19 94 THR A C 1
ATOM 749 O O . THR A 1 94 ? -65.517 15.091 18.351 1.00 90.19 94 THR A O 1
ATOM 752 N N . TYR A 1 95 ? -65.388 13.154 19.482 1.00 89.31 95 TYR A N 1
ATOM 753 C CA . TYR A 1 95 ? -64.067 12.734 18.993 1.00 89.31 95 TYR A CA 1
ATOM 754 C C . TYR A 1 95 ? -64.134 11.809 17.772 1.00 89.31 95 TYR A C 1
ATOM 756 O O . TYR A 1 95 ? -63.121 11.589 17.110 1.00 89.31 95 TYR A O 1
ATOM 764 N N . GLY A 1 96 ? -65.319 11.286 17.450 1.00 88.81 96 GLY A N 1
ATOM 765 C CA . GLY A 1 96 ? -65.500 10.310 16.381 1.00 88.81 96 GLY A CA 1
ATOM 766 C C . GLY A 1 96 ? -65.135 8.877 16.797 1.00 88.81 96 GLY A C 1
ATOM 767 O O . GLY A 1 96 ? -64.993 8.576 17.988 1.00 88.81 96 GLY A O 1
ATOM 768 N N . PRO A 1 97 ? -65.033 7.956 15.822 1.00 87.81 97 PRO A N 1
ATOM 769 C CA . PRO A 1 97 ? -64.581 6.584 16.047 1.00 87.81 97 PRO A CA 1
ATOM 770 C C . PRO A 1 97 ? -63.169 6.530 16.644 1.00 87.81 97 PRO A C 1
ATOM 772 O O . PRO A 1 97 ? -62.325 7.347 16.284 1.00 87.81 97 PRO A O 1
ATOM 775 N N . LEU A 1 98 ? -62.910 5.531 17.499 1.00 89.38 98 LEU A N 1
ATOM 776 C CA . LEU A 1 98 ? -61.635 5.349 18.213 1.00 89.38 98 LEU A CA 1
ATOM 777 C C . LEU A 1 98 ? -60.410 5.444 17.293 1.00 89.38 98 LEU A C 1
ATOM 779 O O . LEU A 1 98 ? -59.435 6.103 17.636 1.00 89.38 98 LEU A O 1
ATOM 783 N N . GLU A 1 99 ? -60.477 4.825 16.115 1.00 86.44 99 GLU A N 1
ATOM 784 C CA . GLU A 1 99 ? -59.391 4.799 15.127 1.00 86.44 99 GLU A CA 1
ATOM 785 C C . GLU A 1 99 ? -58.949 6.201 14.657 1.00 86.44 99 GLU A C 1
ATOM 787 O O . GLU A 1 99 ? -57.798 6.377 14.271 1.00 86.44 99 GLU A O 1
ATOM 792 N N . TYR A 1 100 ? -59.812 7.220 14.749 1.00 86.00 100 TYR A N 1
ATOM 793 C CA . TYR A 1 100 ? -59.538 8.584 14.275 1.00 86.00 100 TYR A CA 1
ATOM 794 C C . TYR A 1 100 ? -59.336 9.614 15.388 1.00 86.00 100 TYR A C 1
ATOM 796 O O . TYR A 1 100 ? -59.301 10.816 15.109 1.00 86.00 100 TYR A O 1
ATOM 804 N N . TRP A 1 101 ? -59.217 9.172 16.639 1.00 91.50 101 TRP A N 1
ATOM 805 C CA . TRP A 1 101 ? -58.956 10.069 17.761 1.00 91.50 101 TRP A CA 1
ATOM 806 C C . TRP A 1 101 ? -57.619 10.799 17.579 1.00 91.50 101 TRP A C 1
ATOM 808 O O . TRP A 1 101 ? -56.581 10.186 17.323 1.00 91.50 101 TRP A O 1
ATOM 818 N N . ASP A 1 102 ? -57.640 12.129 17.704 1.00 89.19 102 ASP A N 1
ATOM 819 C CA . ASP A 1 102 ? -56.430 12.947 17.624 1.00 89.19 102 ASP A CA 1
ATOM 820 C C . ASP A 1 102 ? -55.731 12.998 18.986 1.00 89.19 102 ASP A C 1
ATOM 822 O O . ASP A 1 102 ? -56.068 13.786 19.873 1.00 89.19 102 ASP A O 1
ATOM 826 N N . VAL A 1 103 ? -54.752 12.110 19.137 1.00 90.31 103 VAL A N 1
ATOM 827 C CA . VAL A 1 103 ? -53.934 11.962 20.345 1.00 90.31 103 VAL A CA 1
ATOM 828 C C . VAL A 1 103 ? -52.558 12.621 20.225 1.00 90.31 103 VAL A C 1
ATOM 830 O O . VAL A 1 103 ? -51.774 12.574 21.169 1.00 90.31 103 VAL A O 1
ATOM 833 N N . GLY A 1 104 ? -52.248 13.254 19.087 1.00 86.31 104 GLY A N 1
ATOM 834 C CA . GLY A 1 104 ? -50.883 13.686 18.768 1.00 86.31 104 GLY A CA 1
ATOM 835 C C . GLY A 1 104 ? -50.311 14.737 19.710 1.00 86.31 104 GLY A C 1
ATOM 836 O O . GLY A 1 104 ? -49.102 14.827 19.844 1.00 86.31 104 GLY A O 1
ATOM 837 N N . ARG A 1 105 ? -51.161 15.494 20.413 1.00 84.56 105 ARG A N 1
ATOM 838 C CA . ARG A 1 105 ? -50.736 16.551 21.347 1.00 84.56 105 ARG A CA 1
ATOM 839 C C . ARG A 1 105 ? -50.408 16.060 22.755 1.00 84.56 105 ARG A C 1
ATOM 841 O O . ARG A 1 105 ? -50.022 16.877 23.588 1.00 84.56 105 ARG A O 1
ATOM 848 N N . LEU A 1 106 ? -50.622 14.779 23.041 1.00 90.38 106 LEU A N 1
ATOM 849 C CA . LEU A 1 106 ? -50.375 14.214 24.360 1.00 90.38 106 LEU A CA 1
ATOM 850 C C . LEU A 1 106 ? -48.941 13.701 24.464 1.00 90.38 106 LEU A C 1
ATOM 852 O O . LEU A 1 106 ? -48.396 13.124 23.527 1.00 90.38 106 LEU A O 1
ATOM 856 N N . ASP A 1 107 ? -48.360 13.878 25.640 1.00 90.00 107 ASP A N 1
ATOM 857 C CA . ASP A 1 107 ? -47.052 13.363 26.030 1.00 90.00 107 ASP A CA 1
ATOM 858 C C . ASP A 1 107 ? -47.161 12.107 26.910 1.00 90.00 107 ASP A C 1
ATOM 860 O O . ASP A 1 107 ? -46.194 11.373 27.058 1.00 90.00 107 ASP A O 1
ATOM 864 N N . ASN A 1 108 ? -48.331 11.809 27.477 1.00 93.31 108 ASN A N 1
ATOM 865 C CA . ASN A 1 108 ? -48.517 10.695 28.400 1.00 93.31 108 ASN A CA 1
ATOM 866 C C . ASN A 1 108 ? -49.668 9.769 27.978 1.00 93.31 108 ASN A C 1
ATOM 868 O O . ASN A 1 108 ? -50.839 10.157 27.973 1.00 93.31 108 ASN A O 1
ATOM 872 N N . PHE A 1 109 ? -49.325 8.513 27.697 1.00 95.06 109 PHE A N 1
ATOM 873 C CA . PHE A 1 109 ? -50.232 7.432 27.299 1.00 95.06 109 PHE A CA 1
ATOM 874 C C . PHE A 1 109 ? -50.228 6.272 28.302 1.00 95.06 109 PHE A C 1
ATOM 876 O O . PHE A 1 109 ? -50.736 5.186 28.012 1.00 95.06 109 PHE A O 1
ATOM 883 N N . ALA A 1 110 ? -49.637 6.476 29.479 1.00 94.06 110 ALA A N 1
ATOM 884 C CA . ALA A 1 110 ? -49.394 5.390 30.405 1.00 94.06 110 ALA A CA 1
ATOM 885 C C . ALA A 1 110 ? -50.700 4.731 30.875 1.00 94.06 110 ALA A C 1
ATOM 887 O O . ALA A 1 110 ? -51.643 5.410 31.261 1.00 94.06 110 ALA A O 1
ATOM 888 N N . ASN A 1 111 ? -50.755 3.402 30.914 1.00 94.25 111 ASN A N 1
ATOM 889 C CA . ASN A 1 111 ? -51.897 2.633 31.438 1.00 94.25 111 ASN A CA 1
ATOM 890 C C . ASN A 1 111 ? -53.256 2.747 30.700 1.00 94.25 111 ASN A C 1
ATOM 892 O O . ASN A 1 111 ? -54.264 2.286 31.253 1.00 94.25 111 ASN A O 1
ATOM 896 N N . LEU A 1 112 ? -53.320 3.308 29.482 1.00 92.31 112 LEU A N 1
ATOM 897 C CA . LEU A 1 112 ? -54.587 3.498 28.743 1.00 92.31 112 LEU A CA 1
ATOM 898 C C . LEU A 1 112 ? -55.423 2.215 28.627 1.00 92.31 112 LEU A C 1
ATOM 900 O O . LEU A 1 112 ? -56.575 2.182 29.059 1.00 92.31 112 LEU A O 1
ATOM 904 N N . PHE A 1 113 ? -54.814 1.145 28.125 1.00 91.88 113 PHE A N 1
ATOM 905 C CA . PHE A 1 113 ? -55.409 -0.176 27.920 1.00 91.88 113 PHE A CA 1
ATOM 906 C C . PHE A 1 113 ? -54.797 -1.223 28.865 1.00 91.88 113 PHE A C 1
ATOM 908 O O . PHE A 1 113 ? -54.625 -2.384 28.502 1.00 91.88 113 PHE A O 1
ATOM 915 N N . ASN A 1 114 ? -54.456 -0.826 30.092 1.00 93.00 114 ASN A N 1
ATOM 916 C CA . ASN A 1 114 ? -53.901 -1.738 31.088 1.00 93.00 114 ASN A CA 1
ATOM 917 C C . ASN A 1 114 ? -55.001 -2.637 31.687 1.00 93.00 114 ASN A C 1
ATOM 919 O O . ASN A 1 114 ? -55.904 -2.160 32.382 1.00 93.00 114 ASN A O 1
ATOM 923 N N . ALA A 1 115 ? -54.894 -3.948 31.472 1.00 91.00 115 ALA A N 1
ATOM 924 C CA . ALA A 1 115 ? -55.843 -4.955 31.941 1.00 91.00 115 ALA A CA 1
ATOM 925 C C . ALA A 1 115 ? -55.886 -5.117 33.468 1.00 91.00 115 ALA A C 1
ATOM 927 O O . ALA A 1 115 ? -56.889 -5.578 34.011 1.00 91.00 115 ALA A O 1
ATOM 928 N N . GLN A 1 116 ? -54.833 -4.712 34.184 1.00 90.75 116 GLN A N 1
ATOM 929 C CA . GLN A 1 116 ? -54.845 -4.675 35.649 1.00 90.75 116 GLN A CA 1
ATOM 930 C C . GLN A 1 116 ? -55.699 -3.519 36.185 1.00 90.75 116 GLN A C 1
ATOM 932 O O . GLN A 1 116 ? -56.247 -3.617 37.283 1.00 90.75 116 GLN A O 1
ATOM 937 N N . ARG A 1 117 ? -55.827 -2.432 35.410 1.00 92.75 117 ARG A N 1
ATOM 938 C CA . ARG A 1 117 ? -56.661 -1.267 35.738 1.00 92.75 117 ARG A CA 1
ATOM 939 C C . ARG A 1 117 ? -58.106 -1.485 35.299 1.00 92.75 117 ARG A C 1
ATOM 941 O O . ARG A 1 117 ? -59.022 -1.296 36.094 1.00 92.75 117 ARG A O 1
ATOM 948 N N . ASN A 1 118 ? -58.293 -1.894 34.047 1.00 89.25 118 ASN A N 1
ATOM 949 C CA . ASN A 1 118 ? -59.593 -2.177 33.455 1.00 89.25 118 ASN A CA 1
ATOM 950 C C . ASN A 1 118 ? -59.586 -3.598 32.858 1.00 89.25 118 ASN A C 1
ATOM 952 O O . ASN A 1 118 ? -59.061 -3.788 31.759 1.00 89.25 118 ASN A O 1
ATOM 956 N N . PRO A 1 119 ? -60.184 -4.601 33.535 1.00 87.81 119 PRO A N 1
ATOM 957 C CA . PRO A 1 119 ? -60.164 -5.997 33.086 1.00 87.81 119 PRO A CA 1
ATOM 958 C C . PRO A 1 119 ? -60.739 -6.232 31.685 1.00 87.81 119 PRO A C 1
ATOM 960 O O . PRO A 1 119 ? -60.430 -7.248 31.065 1.00 87.81 119 PRO A O 1
ATOM 963 N N . LEU A 1 120 ? -61.555 -5.309 31.161 1.00 87.44 120 LEU A N 1
ATOM 964 C CA . LEU A 1 120 ? -62.084 -5.399 29.799 1.00 87.44 120 LEU A CA 1
ATOM 965 C C . LEU A 1 120 ? -60.996 -5.228 28.732 1.00 87.44 120 LEU A C 1
ATOM 967 O O . LEU A 1 120 ? -61.156 -5.739 27.627 1.00 87.44 120 LEU A O 1
ATOM 971 N N . ALA A 1 121 ? -59.865 -4.591 29.052 1.00 84.75 121 ALA A N 1
ATOM 972 C CA . ALA A 1 121 ? -58.738 -4.486 28.126 1.00 84.75 121 ALA A CA 1
ATOM 973 C C . ALA A 1 121 ? -58.121 -5.859 27.780 1.00 84.75 121 ALA A C 1
ATOM 975 O O . ALA A 1 121 ? -57.606 -6.038 26.677 1.00 84.75 121 ALA A O 1
ATOM 976 N N . ALA A 1 122 ? -58.251 -6.864 28.659 1.00 84.56 122 ALA A N 1
ATOM 977 C CA . ALA A 1 122 ? -57.789 -8.233 28.400 1.00 84.56 122 ALA A CA 1
ATOM 978 C C . ALA A 1 122 ? -58.550 -8.933 27.258 1.00 84.56 122 ALA A C 1
ATOM 980 O O . ALA A 1 122 ? -58.065 -9.917 26.707 1.00 84.56 122 ALA A O 1
ATOM 981 N N . VAL A 1 123 ? -59.743 -8.442 26.906 1.00 82.31 123 VAL A N 1
ATOM 982 C CA . VAL A 1 123 ? -60.580 -8.978 25.818 1.00 82.31 123 VAL A CA 1
ATOM 983 C C . VAL A 1 123 ? -60.806 -7.966 24.690 1.00 82.31 123 VAL A C 1
ATOM 985 O O . VAL A 1 123 ? -61.520 -8.263 23.735 1.00 82.31 123 VAL A O 1
ATOM 988 N N . ALA A 1 124 ? -60.212 -6.774 24.792 1.00 78.25 124 ALA A N 1
ATOM 989 C CA . ALA A 1 124 ? -60.393 -5.698 23.832 1.00 78.25 124 ALA A CA 1
ATOM 990 C C . ALA A 1 124 ? -59.412 -5.811 22.663 1.00 78.25 124 ALA A C 1
ATOM 992 O O . ALA A 1 124 ? -58.215 -5.946 22.885 1.00 78.25 124 ALA A O 1
ATOM 993 N N . THR A 1 125 ? -59.905 -5.658 21.430 1.00 73.75 125 THR A N 1
ATOM 994 C CA . THR A 1 125 ? -59.097 -5.670 20.195 1.00 73.75 125 THR A CA 1
ATOM 995 C C . THR A 1 125 ? -59.249 -4.347 19.423 1.00 73.75 125 THR A C 1
ATOM 997 O O . THR A 1 125 ? -59.834 -4.337 18.334 1.00 73.75 125 THR A O 1
ATOM 1000 N N . PRO A 1 126 ? -58.832 -3.194 19.982 1.00 78.06 126 PRO A N 1
ATOM 1001 C CA . PRO A 1 126 ? -58.982 -1.912 19.301 1.00 78.06 126 PRO A CA 1
ATOM 1002 C C . PRO A 1 126 ? -58.013 -1.782 18.113 1.00 78.06 126 PRO A C 1
ATOM 1004 O O . PRO A 1 126 ? -56.848 -2.156 18.214 1.00 78.06 126 PRO A O 1
ATOM 1007 N N . ASN A 1 127 ? -58.471 -1.189 17.004 1.00 80.38 127 ASN A N 1
ATOM 1008 C CA . ASN A 1 127 ? -57.588 -0.763 15.914 1.00 80.38 127 ASN A CA 1
ATOM 1009 C C . ASN A 1 127 ? -57.123 0.680 16.162 1.00 80.38 127 ASN A C 1
ATOM 1011 O O . ASN A 1 127 ? -57.921 1.613 16.068 1.00 80.38 127 ASN A O 1
ATOM 1015 N N . LEU A 1 128 ? -55.838 0.852 16.471 1.00 87.56 128 LEU A N 1
ATOM 1016 C CA . LEU A 1 128 ? -55.207 2.159 16.711 1.00 87.56 128 LEU A CA 1
ATOM 1017 C C . LEU A 1 128 ? -54.116 2.472 15.668 1.00 87.56 128 LEU A C 1
ATOM 1019 O O . LEU A 1 128 ? -53.272 3.334 15.897 1.00 87.56 128 LEU A O 1
ATOM 1023 N N . SER A 1 129 ? -54.086 1.765 14.531 1.00 84.56 129 SER A N 1
ATOM 1024 C CA . SER A 1 129 ? -53.019 1.913 13.525 1.00 84.56 129 SER A CA 1
ATOM 1025 C C . SER A 1 129 ? -52.952 3.320 12.924 1.00 84.56 129 SER A C 1
ATOM 1027 O O . SER A 1 129 ? -51.923 3.728 12.403 1.00 84.56 129 SER A O 1
ATOM 1029 N N . GLN A 1 130 ? -54.048 4.080 13.011 1.00 83.56 130 GLN A N 1
ATOM 1030 C CA . GLN A 1 130 ? -54.154 5.464 12.537 1.00 83.56 130 GLN A CA 1
ATOM 1031 C C . GLN A 1 130 ? -53.837 6.515 13.618 1.00 83.56 130 GLN A C 1
ATOM 1033 O O . GLN A 1 130 ? -53.815 7.721 13.329 1.00 83.56 130 GLN A O 1
ATOM 1038 N N . TRP A 1 131 ? -53.592 6.083 14.861 1.00 88.69 131 TRP A N 1
ATOM 1039 C CA . TRP A 1 131 ? -53.146 6.981 15.921 1.00 88.69 131 TRP A CA 1
ATOM 1040 C C . TRP A 1 131 ? -51.760 7.517 15.599 1.00 88.69 131 TRP A C 1
ATOM 1042 O O . TRP A 1 131 ? -50.900 6.801 15.093 1.00 88.69 131 TRP A O 1
ATOM 1052 N N . ASN A 1 132 ? -51.545 8.791 15.916 1.00 77.94 132 ASN A N 1
ATOM 1053 C CA . ASN A 1 132 ? -50.234 9.401 15.785 1.00 77.94 132 ASN A CA 1
ATOM 1054 C C . ASN A 1 132 ? -49.704 9.775 17.160 1.00 77.94 132 ASN A C 1
ATOM 1056 O O . ASN A 1 132 ? -49.996 10.850 17.673 1.00 77.94 132 ASN A O 1
ATOM 1060 N N . VAL A 1 133 ? -48.966 8.859 17.767 1.00 81.50 133 VAL A N 1
ATOM 1061 C CA . VAL A 1 133 ? -48.274 9.101 19.031 1.00 81.50 133 VAL A CA 1
ATOM 1062 C C . VAL A 1 133 ? -47.142 10.103 18.776 1.00 81.50 133 VAL A C 1
ATOM 1064 O O . VAL A 1 133 ? -46.386 9.921 17.834 1.00 81.50 133 VAL A O 1
ATOM 1067 N N . GLY A 1 134 ? -47.049 11.178 19.566 1.00 69.12 134 GLY A N 1
ATOM 1068 C CA . GLY A 1 134 ? -45.914 12.118 19.538 1.00 69.12 134 GLY A CA 1
ATOM 1069 C C . GLY A 1 134 ? -45.906 13.191 18.435 1.00 69.12 134 GLY A C 1
ATOM 1070 O O . GLY A 1 134 ? -44.986 14.007 18.384 1.00 69.12 134 GLY A O 1
ATOM 1071 N N . GLN A 1 135 ? -46.911 13.261 17.554 1.00 68.25 135 GLN A N 1
ATOM 1072 C CA . GLN A 1 135 ? -46.958 14.300 16.515 1.00 68.25 135 GLN A CA 1
ATOM 1073 C C . GLN A 1 135 ? -47.430 15.658 17.057 1.00 68.25 135 GLN A C 1
ATOM 1075 O O . GLN A 1 135 ? -48.612 15.841 17.340 1.00 68.25 135 GLN A O 1
ATOM 1080 N N . ASN A 1 136 ? -46.545 16.661 17.001 1.00 66.44 136 ASN A N 1
ATOM 1081 C CA . ASN A 1 136 ? -46.733 18.037 17.505 1.00 66.44 136 ASN A CA 1
ATOM 1082 C C . ASN A 1 136 ? -46.504 18.195 19.018 1.00 66.44 136 ASN A C 1
ATOM 1084 O O . ASN A 1 136 ? -47.115 19.058 19.652 1.00 66.44 136 ASN A O 1
ATOM 1088 N N . VAL A 1 137 ? -45.608 17.384 19.576 1.00 70.81 137 VAL A N 1
ATOM 1089 C CA . VAL A 1 137 ? -45.098 17.515 20.943 1.00 70.81 137 VAL A CA 1
ATOM 1090 C C . VAL A 1 137 ? -43.618 17.896 20.851 1.00 70.81 137 VAL A C 1
ATOM 1092 O O . VAL A 1 137 ? -42.911 17.390 19.990 1.00 70.81 137 VAL A O 1
ATOM 1095 N N . GLU A 1 138 ? -43.147 18.815 21.694 1.00 78.81 138 GLU A N 1
ATOM 1096 C CA . GLU A 1 138 ? -41.719 19.200 21.789 1.00 78.81 138 GLU A CA 1
ATOM 1097 C C . GLU A 1 138 ? -41.061 18.654 23.073 1.00 78.81 138 GLU A C 1
ATOM 1099 O O . GLU A 1 138 ? -39.923 18.983 23.403 1.00 78.81 138 GLU A O 1
ATOM 1104 N N . ILE A 1 139 ? -41.800 17.832 23.820 1.00 83.62 139 ILE A N 1
ATOM 1105 C CA . ILE A 1 139 ? -41.426 17.245 25.109 1.00 83.62 139 ILE A CA 1
ATOM 1106 C C . ILE A 1 139 ? -41.450 15.707 25.038 1.00 83.62 139 ILE A C 1
ATOM 1108 O O . ILE A 1 139 ? -42.091 15.150 24.144 1.00 83.62 139 ILE A O 1
ATOM 1112 N N . PRO A 1 140 ? -40.745 15.009 25.949 1.00 90.31 140 PRO A N 1
ATOM 1113 C CA . PRO A 1 140 ? -40.663 13.551 25.934 1.00 90.31 140 PRO A CA 1
ATOM 1114 C C . PRO A 1 140 ? -42.017 12.853 26.102 1.00 90.31 140 PRO A C 1
ATOM 1116 O O . PRO A 1 140 ? -42.836 13.286 26.908 1.00 90.31 140 PRO A O 1
ATOM 1119 N N . VAL A 1 141 ? -42.212 11.741 25.388 1.00 92.81 141 VAL A N 1
ATOM 1120 C CA . VAL A 1 141 ? -43.449 10.946 25.407 1.00 92.81 141 VAL A CA 1
ATOM 1121 C C . VAL A 1 141 ? -43.291 9.675 26.259 1.00 92.81 141 VAL A C 1
ATOM 1123 O O . VAL A 1 141 ? -42.253 9.005 26.225 1.00 92.81 141 VAL A O 1
ATOM 1126 N N . TYR A 1 142 ? -44.338 9.318 27.007 1.00 94.75 142 TYR A N 1
ATOM 1127 C CA . TYR A 1 142 ? -44.396 8.193 27.941 1.00 94.75 142 TYR A CA 1
ATOM 1128 C C . TYR A 1 142 ? -45.454 7.165 27.513 1.00 94.75 142 TYR A C 1
ATOM 1130 O O . TYR A 1 142 ? -46.648 7.470 27.513 1.00 94.75 142 TYR A O 1
ATOM 1138 N N . LEU A 1 143 ? -45.029 5.934 27.202 1.00 95.69 143 LEU A N 1
ATOM 1139 C CA . LEU A 1 143 ? -45.894 4.808 26.799 1.00 95.69 143 LEU A CA 1
ATOM 1140 C C . LEU A 1 143 ? -45.954 3.682 27.845 1.00 95.69 143 LEU A C 1
ATOM 1142 O O . LEU A 1 143 ? -46.402 2.573 27.552 1.00 95.69 143 LEU A O 1
ATOM 1146 N N . GLN A 1 144 ? -45.499 3.964 29.066 1.00 95.94 144 GLN A N 1
ATOM 1147 C CA . GLN A 1 144 ? -45.411 2.996 30.154 1.00 95.94 144 GLN A CA 1
ATOM 1148 C C . GLN A 1 144 ? -46.714 2.196 30.341 1.00 95.94 144 GLN A C 1
ATOM 1150 O O . GLN A 1 144 ? -47.783 2.778 30.525 1.00 95.94 144 GLN A O 1
ATOM 1155 N N . ASP A 1 145 ? -46.616 0.867 30.382 1.00 96.38 145 ASP A N 1
ATOM 1156 C CA . ASP A 1 145 ? -47.718 -0.046 30.729 1.00 96.38 145 ASP A CA 1
ATOM 1157 C C . ASP A 1 145 ? -49.010 0.159 29.904 1.00 96.38 145 ASP A C 1
ATOM 1159 O O . ASP A 1 145 ? -50.098 -0.240 30.328 1.00 96.38 145 ASP A O 1
ATOM 1163 N N . MET A 1 146 ? -48.928 0.810 28.734 1.00 94.12 146 MET A N 1
ATOM 1164 C CA . MET A 1 146 ? -50.098 1.234 27.956 1.00 94.12 146 MET A CA 1
ATOM 1165 C C . MET A 1 146 ? -51.025 0.064 27.608 1.00 94.12 146 MET A C 1
ATOM 1167 O O . MET A 1 146 ? -52.238 0.243 27.650 1.00 94.12 146 MET A O 1
ATOM 1171 N N . PHE A 1 147 ? -50.477 -1.117 27.315 1.00 93.56 147 PHE A N 1
ATOM 1172 C CA . PHE A 1 147 ? -51.204 -2.330 26.929 1.00 93.56 147 PHE A CA 1
ATOM 1173 C C . PHE A 1 147 ? -50.894 -3.533 27.830 1.00 93.56 147 PHE A C 1
ATOM 1175 O O . PHE A 1 147 ? -51.031 -4.680 27.398 1.00 93.56 147 PHE A O 1
ATOM 1182 N N . LEU A 1 148 ? -50.483 -3.295 29.079 1.00 94.44 148 LEU A N 1
ATOM 1183 C CA . LEU A 1 148 ? -50.163 -4.364 30.025 1.00 94.44 148 LEU A CA 1
ATOM 1184 C C . LEU A 1 148 ? -51.350 -5.342 30.166 1.00 94.44 148 LEU A C 1
ATOM 1186 O O . LEU A 1 148 ? -52.418 -4.974 30.652 1.00 94.44 148 LEU A O 1
ATOM 1190 N N . GLY A 1 149 ? -51.161 -6.593 29.742 1.00 91.44 149 GLY A N 1
ATOM 1191 C CA . GLY A 1 149 ? -52.149 -7.675 29.779 1.00 91.44 149 GLY A CA 1
ATOM 1192 C C . GLY A 1 149 ? -53.286 -7.580 28.750 1.00 91.44 149 GLY A C 1
ATOM 1193 O O . GLY A 1 149 ? -54.271 -8.306 28.887 1.00 91.44 149 GLY A O 1
ATOM 1194 N N . ALA A 1 150 ? -53.198 -6.690 27.756 1.00 88.50 150 ALA A N 1
ATOM 1195 C CA . ALA A 1 150 ? -54.241 -6.497 26.745 1.00 88.50 150 ALA A CA 1
ATOM 1196 C C . ALA A 1 150 ? -54.190 -7.543 25.612 1.00 88.50 150 ALA A C 1
ATOM 1198 O O . ALA A 1 150 ? -53.128 -8.052 25.258 1.00 88.50 150 ALA A O 1
ATOM 1199 N N . SER A 1 151 ? -55.327 -7.838 24.971 1.00 83.25 151 SER A N 1
ATOM 1200 C CA . SER A 1 151 ? -55.380 -8.771 23.829 1.00 83.25 151 SER A CA 1
ATOM 1201 C C . SER A 1 151 ? -55.363 -8.043 22.477 1.00 83.25 151 SER A C 1
ATOM 1203 O O . SER A 1 151 ? -56.404 -7.811 21.872 1.00 83.25 151 SER A O 1
ATOM 1205 N N . LEU A 1 152 ? -54.178 -7.741 21.945 1.00 79.44 152 LEU A N 1
ATOM 1206 C CA . LEU A 1 152 ? -54.013 -6.984 20.693 1.00 79.44 152 LEU A CA 1
ATOM 1207 C C . LEU A 1 152 ? -53.898 -7.894 19.454 1.00 79.44 152 LEU A C 1
ATOM 1209 O O . LEU A 1 152 ? -52.815 -8.380 19.158 1.00 79.44 152 LEU A O 1
ATOM 1213 N N . VAL A 1 153 ? -54.987 -8.112 18.708 1.00 73.88 153 VAL A N 1
ATOM 1214 C CA . VAL A 1 153 ? -54.986 -8.895 17.447 1.00 73.88 153 VAL A CA 1
ATOM 1215 C C . VAL A 1 153 ? -55.043 -7.952 16.235 1.00 73.88 153 VAL A C 1
ATOM 1217 O O . VAL A 1 153 ? -55.878 -7.051 16.227 1.00 73.88 153 VAL A O 1
ATOM 1220 N N . ASN A 1 154 ? -54.234 -8.191 15.189 1.00 66.00 154 ASN A N 1
ATOM 1221 C CA . ASN A 1 154 ? -54.209 -7.419 13.925 1.00 66.00 154 ASN A CA 1
ATOM 1222 C C . ASN A 1 154 ? -53.920 -5.914 14.093 1.00 66.00 154 ASN A C 1
ATOM 1224 O O . ASN A 1 154 ? -54.615 -5.067 13.531 1.00 66.00 154 ASN A O 1
ATOM 1228 N N . PHE A 1 155 ? -52.899 -5.586 14.879 1.00 76.25 155 PHE A N 1
ATOM 1229 C CA . PHE A 1 155 ? -52.567 -4.217 15.252 1.00 76.25 155 PHE A CA 1
ATOM 1230 C C . PHE A 1 155 ? -51.214 -3.788 14.655 1.00 76.25 155 PHE A C 1
ATOM 1232 O O . PHE A 1 155 ? -50.168 -4.161 15.179 1.00 76.25 155 PHE A O 1
ATOM 1239 N N . ASP A 1 156 ? -51.244 -3.039 13.545 1.00 85.12 156 ASP A N 1
ATOM 1240 C CA . ASP A 1 156 ? -50.058 -2.482 12.871 1.00 85.12 156 ASP A CA 1
ATOM 1241 C C . ASP A 1 156 ? -49.673 -1.134 13.500 1.00 85.12 156 ASP A C 1
ATOM 1243 O O . ASP A 1 156 ? -50.503 -0.221 13.553 1.00 85.12 156 ASP A O 1
ATOM 1247 N N . VAL A 1 157 ? -48.433 -1.002 13.974 1.00 89.50 157 VAL A N 1
ATOM 1248 C CA . VAL A 1 157 ? -47.922 0.212 14.635 1.00 89.50 157 VAL A CA 1
ATOM 1249 C C . VAL A 1 157 ? -46.935 1.013 13.784 1.00 89.50 157 VAL A C 1
ATOM 1251 O O . VAL A 1 157 ? -46.318 1.958 14.276 1.00 89.50 157 VAL A O 1
ATOM 1254 N N . SER A 1 158 ? -46.799 0.684 12.501 1.00 88.88 158 SER A N 1
ATOM 1255 C CA . SER A 1 158 ? -45.796 1.276 11.607 1.00 88.88 158 SER A CA 1
ATOM 1256 C C . SER A 1 158 ? -45.951 2.787 11.384 1.00 88.88 158 SER A C 1
ATOM 1258 O O . SER A 1 158 ? -44.976 3.462 11.049 1.00 88.88 158 SER A O 1
ATOM 1260 N N . PHE A 1 159 ? -47.155 3.338 11.588 1.00 85.50 159 PHE A N 1
ATOM 1261 C CA . PHE A 1 159 ? -47.455 4.770 11.440 1.00 85.50 159 PHE A CA 1
ATOM 1262 C C . PHE A 1 159 ? -47.176 5.609 12.695 1.00 85.50 159 PHE A C 1
ATOM 1264 O O . PHE A 1 159 ? -47.321 6.835 12.658 1.00 85.50 159 PHE A O 1
ATOM 1271 N N . TRP A 1 160 ? -46.810 4.983 13.813 1.00 89.31 160 TRP A N 1
ATOM 1272 C CA . TRP A 1 160 ? -46.561 5.697 15.061 1.00 89.31 160 TRP A CA 1
ATOM 1273 C C . TRP A 1 160 ? -45.211 6.423 15.013 1.00 89.31 160 TRP A C 1
ATOM 1275 O O . TRP A 1 160 ? -44.201 5.852 14.610 1.00 89.31 160 TRP A O 1
ATOM 1285 N N . LYS A 1 161 ? -45.172 7.690 15.448 1.00 87.25 161 LYS A N 1
ATOM 1286 C CA . LYS A 1 161 ? -43.926 8.460 15.552 1.00 87.25 161 LYS A CA 1
ATOM 1287 C C . LYS A 1 161 ? -43.315 8.314 16.941 1.00 87.25 161 LYS A C 1
ATOM 1289 O O . LYS A 1 161 ? -43.761 8.916 17.911 1.00 87.25 161 LYS A O 1
ATOM 1294 N N . THR A 1 162 ? -42.283 7.490 17.046 1.00 91.31 162 THR A N 1
ATOM 1295 C CA . THR A 1 162 ? -41.679 7.136 18.339 1.00 91.31 162 THR A CA 1
ATOM 1296 C C . THR A 1 162 ? -40.409 7.913 18.676 1.00 91.31 162 THR A C 1
ATOM 1298 O O . THR A 1 162 ? -39.818 7.677 19.725 1.00 91.31 162 THR A O 1
ATOM 1301 N N . ASP A 1 163 ? -39.991 8.859 17.833 1.00 89.75 163 ASP A N 1
ATOM 1302 C CA . ASP A 1 163 ? -38.724 9.583 17.957 1.00 89.75 163 ASP A CA 1
ATOM 1303 C C . ASP A 1 163 ? -38.606 10.406 19.248 1.00 89.75 163 ASP A C 1
ATOM 1305 O O . ASP A 1 163 ? -37.494 10.630 19.714 1.00 89.75 163 ASP A O 1
ATOM 1309 N N . LEU A 1 164 ? -39.719 10.806 19.868 1.00 91.75 164 LEU A N 1
ATOM 1310 C CA . LEU A 1 164 ? -39.737 11.517 21.156 1.00 91.75 164 LEU A CA 1
ATOM 1311 C C . LEU A 1 164 ? -40.079 10.627 22.361 1.00 91.75 164 LEU A C 1
ATOM 1313 O O . LEU A 1 164 ? -40.146 11.123 23.488 1.00 91.75 164 LEU A O 1
ATOM 1317 N N . VAL A 1 165 ? -40.315 9.329 22.160 1.00 93.69 165 VAL A N 1
ATOM 1318 C CA . VAL A 1 165 ? -40.689 8.418 23.248 1.00 93.69 165 VAL A CA 1
ATOM 1319 C C . VAL A 1 165 ? -39.455 8.038 24.057 1.00 93.69 165 VAL A C 1
ATOM 1321 O O . VAL A 1 165 ? -38.458 7.570 23.510 1.00 93.69 165 VAL A O 1
ATOM 1324 N N . ILE A 1 166 ? -39.539 8.208 25.379 1.00 94.00 166 ILE A N 1
ATOM 1325 C CA . ILE A 1 166 ? -38.437 7.892 26.298 1.00 94.00 166 ILE A CA 1
ATOM 1326 C C . ILE A 1 166 ? -38.735 6.696 27.213 1.00 94.00 166 ILE A C 1
ATOM 1328 O O . ILE A 1 166 ? -37.802 6.021 27.648 1.00 94.00 166 ILE A O 1
ATOM 1332 N N . HIS A 1 167 ? -40.006 6.403 27.511 1.00 95.69 167 HIS A N 1
ATOM 1333 C CA . HIS A 1 167 ? -40.413 5.293 28.385 1.00 95.69 167 HIS A CA 1
ATOM 1334 C C . HIS A 1 167 ? -41.313 4.308 27.626 1.00 95.69 167 HIS A C 1
ATOM 1336 O O . HIS A 1 167 ? -42.471 4.617 27.344 1.00 95.69 167 HIS A O 1
ATOM 1342 N N . PHE A 1 168 ? -40.784 3.117 27.354 1.00 97.31 168 PHE A N 1
ATOM 1343 C CA . PHE A 1 168 ? -41.472 1.969 26.752 1.00 97.31 168 PHE A CA 1
ATOM 1344 C C . PHE A 1 168 ? -41.720 0.830 27.758 1.00 97.31 168 PHE A C 1
ATOM 1346 O O . PHE A 1 168 ? -42.235 -0.228 27.398 1.00 97.31 168 PHE A O 1
ATOM 1353 N N . ASN A 1 169 ? -41.319 1.005 29.018 1.00 96.62 169 ASN A N 1
ATOM 1354 C CA . ASN A 1 169 ? -41.350 -0.055 30.018 1.00 96.62 169 ASN A CA 1
ATOM 1355 C C . ASN A 1 169 ? -42.764 -0.626 30.212 1.00 96.62 169 ASN A C 1
ATOM 1357 O O . ASN A 1 169 ? -43.731 0.123 30.340 1.00 96.62 169 ASN A O 1
ATOM 1361 N N . GLY A 1 170 ? -42.858 -1.955 30.189 1.00 96.31 170 GLY A N 1
ATOM 1362 C CA . GLY A 1 170 ? -44.099 -2.719 30.339 1.00 96.31 170 GLY A CA 1
ATOM 1363 C C . GLY A 1 170 ? -45.174 -2.448 29.281 1.00 96.31 170 GLY A C 1
ATOM 1364 O O . GLY A 1 170 ? -46.292 -2.940 29.417 1.00 96.31 170 GLY A O 1
ATOM 1365 N N . MET A 1 171 ? -44.869 -1.691 28.218 1.00 95.38 171 MET A N 1
ATOM 1366 C CA . MET A 1 171 ? -45.866 -1.210 27.257 1.00 95.38 171 MET A CA 1
ATOM 1367 C C . MET A 1 171 ? -46.752 -2.329 26.696 1.00 95.38 171 MET A C 1
ATOM 1369 O O . MET A 1 171 ? -47.955 -2.119 26.588 1.00 95.38 171 MET A O 1
ATOM 1373 N N . PHE A 1 172 ? -46.187 -3.497 26.383 1.00 95.12 172 PHE A N 1
ATOM 1374 C CA . PHE A 1 172 ? -46.901 -4.672 25.874 1.00 95.12 172 PHE A CA 1
ATOM 1375 C C . PHE A 1 172 ? -46.759 -5.892 26.792 1.00 95.12 172 PHE A C 1
ATOM 1377 O O . PHE A 1 172 ? -46.994 -7.019 26.365 1.00 95.12 172 PHE A O 1
ATOM 1384 N N . GLU A 1 173 ? -46.368 -5.717 28.052 1.00 96.56 173 GLU A N 1
ATOM 1385 C CA . GLU A 1 173 ? -46.143 -6.857 28.939 1.00 96.56 173 GLU A CA 1
ATOM 1386 C C . GLU A 1 173 ? -47.421 -7.715 29.068 1.00 96.56 173 GLU A C 1
ATOM 1388 O O . GLU A 1 173 ? -48.524 -7.212 29.255 1.00 96.56 173 GLU A O 1
ATOM 1393 N N . ASN A 1 174 ? -47.294 -9.033 28.928 1.00 94.06 174 ASN A N 1
ATOM 1394 C CA . ASN A 1 174 ? -48.373 -10.020 28.873 1.00 94.06 174 ASN A CA 1
ATOM 1395 C C . ASN A 1 174 ? -49.452 -9.753 27.804 1.00 94.06 174 ASN A C 1
ATOM 1397 O O . ASN A 1 174 ? -50.564 -10.276 27.918 1.00 94.06 174 ASN A O 1
ATOM 1401 N N . ALA A 1 175 ? -49.148 -8.993 26.747 1.00 90.88 175 ALA A N 1
ATOM 1402 C CA . ALA A 1 175 ? -50.031 -8.844 25.595 1.00 90.88 175 ALA A CA 1
ATOM 1403 C C . ALA A 1 175 ? -49.975 -10.100 24.706 1.00 90.88 175 ALA A C 1
ATOM 1405 O O . ALA A 1 175 ? -49.352 -10.130 23.647 1.00 90.88 175 ALA A O 1
ATOM 1406 N N . VAL A 1 176 ? -50.607 -11.185 25.165 1.00 86.25 176 VAL A N 1
ATOM 1407 C CA . VAL A 1 176 ? -50.417 -12.548 24.630 1.00 86.25 176 VAL A CA 1
ATOM 1408 C C . VAL A 1 176 ? -50.732 -12.712 23.142 1.00 86.25 176 VAL A C 1
ATOM 1410 O O . VAL A 1 176 ? -50.195 -13.630 22.529 1.00 86.25 176 VAL A O 1
ATOM 1413 N N . SER A 1 177 ? -51.566 -11.843 22.567 1.00 88.56 177 SER A N 1
ATOM 1414 C CA . SER A 1 177 ? -51.998 -11.890 21.162 1.00 88.56 177 SER A CA 1
ATOM 1415 C C . SER A 1 177 ? -51.212 -10.952 20.234 1.00 88.56 177 SER A C 1
ATOM 1417 O O . SER A 1 177 ? -51.433 -10.985 19.028 1.00 88.56 177 SER A O 1
ATOM 1419 N N . PHE A 1 178 ? -50.324 -10.111 20.774 1.00 89.94 178 PHE A N 1
ATOM 1420 C CA . PHE A 1 178 ? -49.613 -9.091 20.003 1.00 89.94 178 PHE A CA 1
ATOM 1421 C C . PHE A 1 178 ? -48.496 -9.703 19.147 1.00 89.94 178 PHE A C 1
ATOM 1423 O O . PHE A 1 178 ? -47.589 -10.338 19.679 1.00 89.94 178 PHE A O 1
ATOM 1430 N N . GLU A 1 179 ? -48.554 -9.486 17.829 1.00 90.25 179 GLU A N 1
ATOM 1431 C CA . GLU A 1 179 ? -47.610 -10.071 16.860 1.00 90.25 179 GLU A CA 1
ATOM 1432 C C . GLU A 1 179 ? -46.414 -9.163 16.521 1.00 90.25 179 GLU A C 1
ATOM 1434 O O . GLU A 1 179 ? -45.413 -9.658 16.008 1.00 90.25 179 GLU A O 1
ATOM 1439 N N . GLY A 1 180 ? -46.468 -7.863 16.840 1.00 89.12 180 GLY A N 1
ATOM 1440 C CA . GLY A 1 180 ? -45.353 -6.933 16.606 1.00 89.12 180 GLY A CA 1
ATOM 1441 C C . GLY A 1 180 ? -45.267 -6.310 15.207 1.00 89.12 180 GLY A C 1
ATOM 1442 O O . GLY A 1 180 ? -44.212 -5.800 14.848 1.00 89.12 180 GLY A O 1
ATOM 1443 N N . ILE A 1 181 ? -46.347 -6.339 14.419 1.00 89.50 181 ILE A N 1
ATOM 1444 C CA . ILE A 1 181 ? -46.384 -5.799 13.048 1.00 89.50 181 ILE A CA 1
ATOM 1445 C C . ILE A 1 181 ? -46.051 -4.296 13.046 1.00 89.50 181 ILE A C 1
ATOM 1447 O O . ILE A 1 181 ? -46.767 -3.506 13.665 1.00 89.50 181 ILE A O 1
ATOM 1451 N N . GLY A 1 182 ? -45.001 -3.899 12.320 1.00 88.50 182 GLY A N 1
ATOM 1452 C CA . GLY A 1 182 ? -44.622 -2.499 12.129 1.00 88.50 182 GLY A CA 1
ATOM 1453 C C . GLY A 1 182 ? -43.651 -1.942 13.174 1.00 88.50 182 GLY A C 1
ATOM 1454 O O . GLY A 1 182 ? -43.289 -0.772 13.087 1.00 88.50 182 GLY A O 1
ATOM 1455 N N . LEU A 1 183 ? -43.211 -2.738 14.156 1.00 92.44 183 LEU A N 1
ATOM 1456 C CA . LEU A 1 183 ? -42.209 -2.309 15.143 1.00 92.44 183 LEU A CA 1
ATOM 1457 C C . LEU A 1 183 ? -40.852 -1.980 14.500 1.00 92.44 183 LEU A C 1
ATOM 1459 O O . LEU A 1 183 ? -40.112 -1.134 15.002 1.00 92.44 183 LEU A O 1
ATOM 1463 N N . GLU A 1 184 ? -40.525 -2.610 13.376 1.00 90.44 184 GLU A N 1
ATOM 1464 C CA . GLU A 1 184 ? -39.284 -2.413 12.627 1.00 90.44 184 GLU A CA 1
ATOM 1465 C C . GLU A 1 184 ? -39.115 -0.986 12.071 1.00 90.44 184 GLU A C 1
ATOM 1467 O O . GLU A 1 184 ? -37.995 -0.572 11.763 1.00 90.44 184 GLU A O 1
ATOM 1472 N N . THR A 1 185 ? -40.206 -0.214 11.955 1.00 91.19 185 THR A N 1
ATOM 1473 C CA . THR A 1 185 ? -40.180 1.169 11.442 1.00 91.19 185 THR A CA 1
ATOM 1474 C C . THR A 1 185 ? -39.938 2.217 12.529 1.00 91.19 185 THR A C 1
ATOM 1476 O O . THR A 1 185 ? -39.751 3.397 12.219 1.00 91.19 185 THR A O 1
ATOM 1479 N N . TRP A 1 186 ? -39.954 1.815 13.801 1.00 93.12 186 TRP A N 1
ATOM 1480 C CA . TRP A 1 186 ? -39.855 2.733 14.927 1.00 93.12 186 TRP A CA 1
ATOM 1481 C C . TRP A 1 186 ? -38.454 3.329 15.064 1.00 93.12 186 TRP A C 1
ATOM 1483 O O . TRP A 1 186 ? -37.439 2.635 15.044 1.00 93.12 186 TRP A O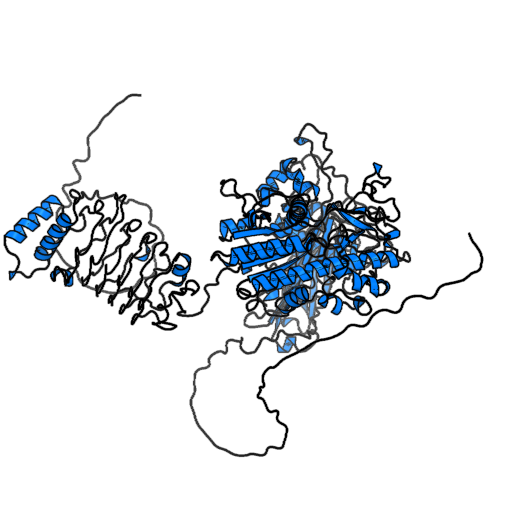 1
ATOM 1493 N N . ASN A 1 187 ? -38.399 4.640 15.295 1.00 91.81 187 ASN A N 1
ATOM 1494 C CA . ASN A 1 187 ? -37.188 5.301 15.760 1.00 91.81 187 ASN A CA 1
ATOM 1495 C C . ASN A 1 187 ? -37.184 5.305 17.292 1.00 91.81 187 ASN A C 1
ATOM 1497 O O . ASN A 1 187 ? -37.996 5.996 17.904 1.00 91.81 187 ASN A O 1
ATOM 1501 N N . VAL A 1 188 ? -36.272 4.550 17.901 1.00 93.75 188 VAL A N 1
ATOM 1502 C CA . VAL A 1 188 ? -36.168 4.393 19.362 1.00 93.75 188 VAL A CA 1
ATOM 1503 C C . VAL A 1 188 ? -34.917 5.055 19.959 1.00 93.75 188 VAL A C 1
ATOM 1505 O O . VAL A 1 188 ? -34.582 4.807 21.114 1.00 93.75 188 VAL A O 1
ATOM 1508 N N . ALA A 1 189 ? -34.237 5.932 19.207 1.00 91.62 189 ALA A N 1
ATOM 1509 C CA . ALA A 1 189 ? -32.964 6.555 19.604 1.00 91.62 189 ALA A CA 1
ATOM 1510 C C . ALA A 1 189 ? -32.990 7.296 20.946 1.00 91.62 189 ALA A C 1
ATOM 1512 O O . ALA A 1 189 ? -31.986 7.312 21.666 1.00 91.62 189 ALA A O 1
ATOM 1513 N N . ASN A 1 190 ? -34.135 7.879 21.293 1.00 91.62 190 ASN A N 1
ATOM 1514 C CA . ASN A 1 190 ? -34.338 8.603 22.545 1.00 91.62 190 ASN A CA 1
ATOM 1515 C C . ASN A 1 190 ? -34.921 7.729 23.672 1.00 91.62 190 ASN A C 1
ATOM 1517 O O . ASN A 1 190 ? -35.017 8.189 24.809 1.00 91.62 190 ASN A O 1
ATOM 1521 N N . GLY A 1 191 ? -35.263 6.467 23.394 1.00 93.12 191 GLY A N 1
ATOM 1522 C CA . GLY A 1 191 ? -35.797 5.532 24.379 1.00 93.12 191 GLY A CA 1
ATOM 1523 C C . GLY A 1 191 ? -34.791 5.231 25.489 1.00 93.12 191 GLY A C 1
ATOM 1524 O O . GLY A 1 191 ? -33.657 4.852 25.211 1.00 93.12 191 GLY A O 1
ATOM 1525 N N . LYS A 1 192 ? -35.219 5.378 26.746 1.00 92.00 192 LYS A N 1
ATOM 1526 C CA . LYS A 1 192 ? -34.407 5.132 27.949 1.00 92.00 192 LYS A CA 1
ATOM 1527 C C . LYS A 1 192 ? -34.787 3.839 28.659 1.00 92.00 192 LYS A C 1
ATOM 1529 O O . LYS A 1 192 ? -33.917 3.051 29.027 1.00 92.00 192 LYS A O 1
ATOM 1534 N N . LEU A 1 193 ? -36.085 3.621 28.868 1.00 94.12 193 LEU A N 1
ATOM 1535 C CA . LEU A 1 193 ? -36.603 2.512 29.671 1.00 94.12 193 LEU A CA 1
ATOM 1536 C C . LEU A 1 193 ? -37.406 1.547 28.796 1.00 94.12 193 LEU A C 1
ATOM 1538 O O . LEU A 1 193 ? -38.476 1.914 28.322 1.00 94.12 193 LEU A O 1
ATOM 1542 N N . PHE A 1 194 ? -36.929 0.312 28.640 1.00 95.44 194 PHE A N 1
ATOM 1543 C CA . PHE A 1 194 ? -37.600 -0.769 27.896 1.00 95.44 194 PHE A CA 1
ATOM 1544 C C . PHE A 1 194 ? -37.897 -1.993 28.773 1.00 95.44 194 PHE A C 1
ATOM 1546 O O . PHE A 1 194 ? -38.249 -3.062 28.273 1.00 95.44 194 PHE A O 1
ATOM 1553 N N . MET A 1 195 ? -37.745 -1.851 30.092 1.00 93.69 195 MET A N 1
ATOM 1554 C CA . MET A 1 195 ? -37.916 -2.945 31.047 1.00 93.69 195 MET A CA 1
ATOM 1555 C C . MET A 1 195 ? -39.245 -3.668 30.830 1.00 93.69 195 MET A C 1
ATOM 1557 O O . MET A 1 195 ? -40.290 -3.022 30.761 1.00 93.69 195 MET A O 1
ATOM 1561 N N . SER A 1 196 ? -39.199 -4.993 30.716 1.00 96.12 196 SER A N 1
ATOM 1562 C CA . SER A 1 196 ? -40.359 -5.865 30.506 1.00 96.12 196 SER A CA 1
ATOM 1563 C C . SER A 1 196 ? -41.247 -5.535 29.299 1.00 96.12 196 SER A C 1
ATOM 1565 O O . SER A 1 196 ? -42.330 -6.098 29.204 1.00 96.12 196 SER A O 1
ATOM 1567 N N . MET A 1 197 ? -40.831 -4.667 28.367 1.00 96.88 197 MET A N 1
ATOM 1568 C CA . MET A 1 197 ? -41.703 -4.128 27.310 1.00 96.88 197 MET A CA 1
ATOM 1569 C C . MET A 1 197 ? -42.523 -5.197 26.571 1.00 96.88 197 MET A C 1
ATOM 1571 O O . MET A 1 197 ? -43.700 -4.967 26.320 1.00 96.88 197 MET A O 1
ATOM 1575 N N . PHE A 1 198 ? -41.927 -6.353 26.269 1.00 95.69 198 PHE A N 1
ATOM 1576 C CA . PHE A 1 198 ? -42.547 -7.498 25.594 1.00 95.69 198 PHE A CA 1
ATOM 1577 C C . PHE A 1 198 ? -42.559 -8.774 26.452 1.00 95.69 198 PHE A C 1
ATOM 1579 O O . PHE A 1 198 ? -42.760 -9.880 25.939 1.00 95.69 198 PHE A O 1
ATOM 1586 N N . SER A 1 199 ? -42.340 -8.647 27.762 1.00 95.25 199 SER A N 1
ATOM 1587 C CA . SER A 1 199 ? -42.353 -9.775 28.696 1.00 95.25 199 SER A CA 1
ATOM 1588 C C . SER A 1 199 ? -43.688 -10.522 28.587 1.00 95.25 199 SER A C 1
ATOM 1590 O O . SER A 1 199 ? -44.739 -9.896 28.602 1.00 95.25 199 SER A O 1
ATOM 1592 N N . GLY A 1 200 ? -43.688 -11.844 28.413 1.00 93.94 200 GLY A N 1
ATOM 1593 C CA . GLY A 1 200 ? -44.905 -12.658 28.292 1.00 93.94 200 GLY A CA 1
ATOM 1594 C C . GLY A 1 200 ? -45.675 -12.531 26.965 1.00 93.94 200 GLY A C 1
ATOM 1595 O O . GLY A 1 200 ? -46.778 -13.070 26.854 1.00 93.94 200 GLY A O 1
ATOM 1596 N N . CYS A 1 201 ? -45.131 -11.854 25.944 1.00 93.00 201 CYS A N 1
ATOM 1597 C CA . CYS A 1 201 ? -45.743 -11.785 24.610 1.00 93.00 201 CYS A CA 1
ATOM 1598 C C . CYS A 1 201 ? -45.535 -13.089 23.822 1.00 93.00 201 CYS A C 1
ATOM 1600 O O . CYS A 1 201 ? -44.604 -13.227 23.025 1.00 93.00 201 CYS A O 1
ATOM 1602 N N . ILE A 1 202 ? -46.405 -14.074 24.036 1.00 90.44 202 ILE A N 1
ATOM 1603 C CA . ILE A 1 202 ? -46.276 -15.405 23.418 1.00 90.44 202 ILE A CA 1
ATOM 1604 C C . ILE A 1 202 ? -46.636 -15.457 21.923 1.00 90.44 202 ILE A C 1
ATOM 1606 O O . ILE A 1 202 ? -46.258 -16.424 21.266 1.00 90.44 202 ILE A O 1
ATOM 1610 N N . SER A 1 203 ? -47.328 -14.455 21.372 1.00 91.19 203 SER A N 1
ATOM 1611 C CA . SER A 1 203 ? -47.606 -14.362 19.924 1.00 91.19 203 SER A CA 1
ATOM 1612 C C . SER A 1 203 ? -46.667 -13.409 19.181 1.00 91.19 203 SER A C 1
ATOM 1614 O O . SER A 1 203 ? -46.785 -13.294 17.965 1.00 91.19 203 SER A O 1
ATOM 1616 N N . LEU A 1 204 ? -45.719 -12.763 19.876 1.00 91.19 204 LEU A N 1
ATOM 1617 C CA . LEU A 1 204 ? -44.749 -11.867 19.244 1.00 91.19 204 LEU A CA 1
ATOM 1618 C C . LEU A 1 204 ? -43.986 -12.636 18.166 1.00 91.19 204 LEU A C 1
ATOM 1620 O O . LEU A 1 204 ? -43.438 -13.710 18.448 1.00 91.19 204 LEU A O 1
ATOM 1624 N N . HIS A 1 205 ? -44.000 -12.115 16.935 1.00 88.94 205 HIS A N 1
ATOM 1625 C CA . HIS A 1 205 ? -43.502 -12.846 15.781 1.00 88.94 205 HIS A CA 1
ATOM 1626 C C . HIS A 1 205 ? -42.036 -13.226 16.000 1.00 88.94 205 HIS A C 1
ATOM 1628 O O . HIS A 1 205 ? -41.175 -12.374 16.212 1.00 88.94 205 HIS A O 1
ATOM 1634 N N . GLN A 1 206 ? -41.753 -14.528 15.973 1.00 81.56 206 GLN A N 1
ATOM 1635 C CA . GLN A 1 206 ? -40.428 -15.046 16.315 1.00 81.56 206 GLN A CA 1
ATOM 1636 C C . GLN A 1 206 ? -39.332 -14.504 15.383 1.00 81.56 206 GLN A C 1
ATOM 1638 O O . GLN A 1 206 ? -38.218 -14.283 15.836 1.00 81.56 206 GLN A O 1
ATOM 1643 N N . ASP A 1 207 ? -39.660 -14.253 14.111 1.00 81.44 207 ASP A N 1
ATOM 1644 C CA . ASP A 1 207 ? -38.725 -13.752 13.095 1.00 81.44 207 ASP A CA 1
ATOM 1645 C C . ASP A 1 207 ? -38.859 -12.229 12.885 1.00 81.44 207 ASP A C 1
ATOM 1647 O O . ASP A 1 207 ? -38.574 -11.719 11.806 1.00 81.44 207 ASP A O 1
ATOM 1651 N N . LEU A 1 208 ? -39.384 -11.500 13.877 1.00 85.69 208 LEU A N 1
ATOM 1652 C CA . LEU A 1 208 ? -39.421 -10.037 13.852 1.00 85.69 208 LEU A CA 1
ATOM 1653 C C . LEU A 1 208 ? -37.990 -9.478 13.855 1.00 85.69 208 LEU A C 1
ATOM 1655 O O . LEU A 1 208 ? -37.186 -9.821 14.723 1.00 85.69 208 LEU A O 1
ATOM 1659 N N . ASP A 1 209 ? -37.684 -8.607 12.896 1.00 85.06 209 ASP A N 1
ATOM 1660 C CA . ASP A 1 209 ? -36.377 -7.964 12.769 1.00 85.06 209 ASP A CA 1
ATOM 1661 C C . ASP A 1 209 ? -36.390 -6.579 13.428 1.00 85.06 209 ASP A C 1
ATOM 1663 O O . ASP A 1 209 ? -37.004 -5.641 12.923 1.00 85.06 209 ASP A O 1
ATOM 1667 N N . LEU A 1 210 ? -35.695 -6.460 14.563 1.00 88.75 210 LEU A N 1
ATOM 1668 C CA . LEU A 1 210 ? -35.486 -5.195 15.273 1.00 88.75 210 LEU A CA 1
ATOM 1669 C C . LEU A 1 210 ? -34.026 -4.712 15.194 1.00 88.75 210 LEU A C 1
ATOM 1671 O O . LEU A 1 210 ? -33.634 -3.806 15.928 1.00 88.75 210 LEU A O 1
ATOM 1675 N N . SER A 1 211 ? -33.202 -5.289 14.313 1.00 83.06 211 SER A N 1
ATOM 1676 C CA . SER A 1 211 ? -31.768 -4.969 14.182 1.00 83.06 211 SER A CA 1
ATOM 1677 C C . SER A 1 211 ? -31.500 -3.512 13.781 1.00 83.06 211 SER A C 1
ATOM 1679 O O . SER A 1 211 ? -30.426 -2.975 14.050 1.00 83.06 211 SER A O 1
ATOM 1681 N N . SER A 1 212 ? -32.480 -2.838 13.177 1.00 84.62 212 SER A N 1
ATOM 1682 C CA . SER A 1 212 ? -32.405 -1.428 12.775 1.00 84.62 212 SER A CA 1
ATOM 1683 C C . SER A 1 212 ? -32.547 -0.437 13.938 1.00 84.62 212 SER A C 1
ATOM 1685 O O . SER A 1 212 ? -32.277 0.757 13.769 1.00 84.62 212 SER A O 1
ATOM 1687 N N . TRP A 1 213 ? -32.980 -0.896 15.116 1.00 91.44 213 TRP A N 1
ATOM 1688 C CA . TRP A 1 213 ? -33.202 -0.032 16.270 1.00 91.44 213 TRP A CA 1
ATOM 1689 C C . TRP A 1 213 ? -31.887 0.538 16.809 1.00 91.44 213 TRP A C 1
ATOM 1691 O O . TRP A 1 213 ? -30.986 -0.183 17.232 1.00 91.44 213 TRP A O 1
ATOM 1701 N N . GLN A 1 214 ? -31.792 1.867 16.852 1.00 89.06 214 GLN A N 1
ATOM 1702 C CA . GLN A 1 214 ? -30.629 2.559 17.405 1.00 89.06 214 GLN A CA 1
ATOM 1703 C C . GLN A 1 214 ? -30.856 2.845 18.891 1.00 89.06 214 GLN A C 1
ATOM 1705 O O . GLN A 1 214 ? -31.542 3.801 19.214 1.00 89.06 214 GLN A O 1
ATOM 1710 N N . LEU A 1 215 ? -30.285 2.079 19.820 1.00 86.44 215 LEU A N 1
ATOM 1711 C CA . LEU A 1 215 ? -30.545 2.222 21.268 1.00 86.44 215 LEU A CA 1
ATOM 1712 C C . LEU A 1 215 ? -29.661 3.268 21.981 1.00 86.44 215 LEU A C 1
ATOM 1714 O O . LEU A 1 215 ? -29.145 3.033 23.071 1.00 86.44 215 LEU A O 1
ATOM 1718 N N . ARG A 1 216 ? -29.493 4.451 21.375 1.00 83.50 216 ARG A N 1
ATOM 1719 C CA . ARG A 1 216 ? -28.503 5.465 21.806 1.00 83.50 216 ARG A CA 1
ATOM 1720 C C . ARG A 1 216 ? -28.672 5.971 23.238 1.00 83.50 216 ARG A C 1
ATOM 1722 O O . ARG A 1 216 ? -27.678 6.327 23.867 1.00 83.50 216 ARG A O 1
ATOM 1729 N N . SER A 1 217 ? -29.911 6.036 23.720 1.00 86.94 217 SER A N 1
ATOM 1730 C CA . SER A 1 217 ? -30.256 6.575 25.042 1.00 86.94 217 SER A CA 1
ATOM 1731 C C . SER A 1 217 ? -30.694 5.500 26.039 1.00 86.94 217 SER A C 1
ATOM 1733 O O . SER A 1 217 ? -31.164 5.849 27.120 1.00 86.94 217 SER A O 1
ATOM 1735 N N . ALA A 1 218 ? -30.585 4.214 25.689 1.00 85.75 218 ALA A N 1
ATOM 1736 C CA . ALA A 1 218 ? -31.105 3.132 26.514 1.00 85.75 218 ALA A CA 1
ATOM 1737 C C . ALA A 1 218 ? -30.341 3.026 27.841 1.00 85.75 218 ALA A C 1
ATOM 1739 O O . ALA A 1 218 ? -29.116 2.984 27.873 1.00 85.75 218 ALA A O 1
ATOM 1740 N N . GLU A 1 219 ? -31.086 2.949 28.942 1.00 84.50 219 GLU A N 1
ATOM 1741 C CA . GLU A 1 219 ? -30.556 2.796 30.300 1.00 84.50 219 GLU A CA 1
ATOM 1742 C C . GLU A 1 219 ? -30.924 1.415 30.871 1.00 84.50 219 GLU A C 1
ATOM 1744 O O . GLU A 1 219 ? -30.138 0.794 31.590 1.00 84.50 219 GLU A O 1
ATOM 1749 N N . ARG A 1 220 ? -32.124 0.905 30.548 1.00 82.25 220 ARG A N 1
ATOM 1750 C CA . ARG A 1 220 ? -32.681 -0.328 31.131 1.00 82.25 220 ARG A CA 1
ATOM 1751 C C . ARG A 1 220 ? -33.419 -1.175 30.090 1.00 82.25 220 ARG A C 1
ATOM 1753 O O . ARG A 1 220 ? -34.446 -0.744 29.567 1.00 82.25 220 ARG A O 1
ATOM 1760 N N . LEU A 1 221 ? -32.940 -2.397 29.861 1.00 86.50 221 LEU A N 1
ATOM 1761 C CA . LEU A 1 221 ? -33.507 -3.415 28.960 1.00 86.50 221 LEU A CA 1
ATOM 1762 C C . LEU A 1 221 ? -33.927 -4.697 29.710 1.00 86.50 221 LEU A C 1
ATOM 1764 O O . LEU A 1 221 ? -34.187 -5.736 29.103 1.00 86.50 221 LEU A O 1
ATOM 1768 N N . ASP A 1 222 ? -33.970 -4.657 31.043 1.00 84.62 222 ASP A N 1
ATOM 1769 C CA . ASP A 1 222 ? -34.223 -5.841 31.866 1.00 84.62 222 ASP A CA 1
ATOM 1770 C C . ASP A 1 222 ? -35.542 -6.527 31.515 1.00 84.62 222 ASP A C 1
ATOM 1772 O O . ASP A 1 222 ? -36.571 -5.872 31.354 1.00 84.62 222 ASP A O 1
ATOM 1776 N N . ALA A 1 223 ? -35.518 -7.856 31.439 1.00 88.00 223 ALA A N 1
ATOM 1777 C CA . ALA A 1 223 ? -36.673 -8.701 31.149 1.00 88.00 223 ALA A CA 1
ATOM 1778 C C . ALA A 1 223 ? -37.471 -8.321 29.885 1.00 88.00 223 ALA A C 1
ATOM 1780 O O . ALA A 1 223 ? -38.592 -8.799 29.724 1.00 88.00 223 ALA A O 1
ATOM 1781 N N . MET A 1 224 ? -36.920 -7.497 28.984 1.00 91.00 224 MET A N 1
ATOM 1782 C CA . MET A 1 224 ? -37.645 -6.919 27.848 1.00 91.00 224 MET A CA 1
ATOM 1783 C C . MET A 1 224 ? -38.389 -7.966 27.012 1.00 91.00 224 MET A C 1
ATOM 1785 O O . MET A 1 224 ? -39.522 -7.713 26.627 1.00 91.00 224 MET A O 1
ATOM 1789 N N . PHE A 1 225 ? -37.802 -9.144 26.793 1.00 90.19 225 PHE A N 1
ATOM 1790 C CA . PHE A 1 225 ? -38.376 -10.253 26.023 1.00 90.19 225 PHE A CA 1
ATOM 1791 C C . PHE A 1 225 ? -38.620 -11.512 26.863 1.00 90.19 225 PHE A C 1
ATOM 1793 O O . PHE A 1 225 ? -38.834 -12.596 26.309 1.00 90.19 225 PHE A O 1
ATOM 1800 N N . ARG A 1 226 ? -38.583 -11.409 28.194 1.00 87.62 226 ARG A N 1
ATOM 1801 C CA . ARG A 1 226 ? -38.731 -12.554 29.099 1.00 87.62 226 ARG A CA 1
ATOM 1802 C C . ARG A 1 226 ? -40.024 -13.320 28.804 1.00 87.62 226 ARG A C 1
ATOM 1804 O O . ARG A 1 226 ? -41.075 -12.713 28.671 1.00 87.62 226 ARG A O 1
ATOM 1811 N N . ASN A 1 227 ? -39.983 -14.649 28.735 1.00 90.88 227 ASN A N 1
ATOM 1812 C CA . ASN A 1 227 ? -41.153 -15.499 28.456 1.00 90.88 227 ASN A CA 1
ATOM 1813 C C . ASN A 1 227 ? -41.911 -15.164 27.142 1.00 90.88 227 ASN A C 1
ATOM 1815 O O . ASN A 1 227 ? -43.110 -15.434 27.050 1.00 90.88 227 ASN A O 1
ATOM 1819 N N . SER A 1 228 ? -41.269 -14.544 26.145 1.00 90.12 228 SER A N 1
ATOM 1820 C CA . SER A 1 228 ? -41.888 -14.219 24.845 1.00 90.12 228 SER A CA 1
ATOM 1821 C C . SER A 1 228 ? -41.532 -15.237 23.746 1.00 90.12 228 SER A C 1
ATOM 1823 O O . SER A 1 228 ? -40.608 -16.033 23.899 1.00 90.12 228 SER A O 1
ATOM 1825 N N . SER A 1 229 ? -42.232 -15.207 22.605 1.00 88.44 229 SER A N 1
ATOM 1826 C CA . SER A 1 229 ? -41.891 -16.045 21.432 1.00 88.44 229 SER A CA 1
ATOM 1827 C C . SER A 1 229 ? -40.777 -15.475 20.542 1.00 88.44 229 SER A C 1
ATOM 1829 O O . SER A 1 229 ? -40.409 -16.109 19.552 1.00 88.44 229 SER A O 1
ATOM 1831 N N . PHE A 1 230 ? -40.236 -14.307 20.887 1.00 85.31 230 PHE A N 1
ATOM 1832 C CA . PHE A 1 230 ? -39.239 -13.576 20.109 1.00 85.31 230 PHE A CA 1
ATOM 1833 C C . PHE A 1 230 ? -37.868 -14.281 20.067 1.00 85.31 230 PHE A C 1
ATOM 1835 O O . PHE A 1 230 ? -37.482 -14.956 21.028 1.00 85.31 230 PHE A O 1
ATOM 1842 N N . GLY A 1 231 ? -37.132 -14.100 18.962 1.00 71.69 231 GLY A N 1
ATOM 1843 C CA . GLY A 1 231 ? -35.772 -14.623 18.772 1.00 71.69 231 GLY A CA 1
ATOM 1844 C C . GLY A 1 231 ? -35.694 -15.954 18.015 1.00 71.69 231 GLY A C 1
ATOM 1845 O O . GLY A 1 231 ? -34.938 -16.841 18.397 1.00 71.69 231 GLY A O 1
ATOM 1846 N N . GLY A 1 232 ? -36.514 -16.130 16.978 1.00 71.31 232 GLY A N 1
ATOM 1847 C CA . GLY A 1 232 ? -36.429 -17.246 16.036 1.00 71.31 232 GLY A CA 1
ATOM 1848 C C . GLY A 1 232 ? -35.217 -17.141 15.101 1.00 71.31 232 GLY A C 1
ATOM 1849 O O . GLY A 1 232 ? -34.627 -16.078 14.941 1.00 71.31 232 GLY A O 1
ATOM 1850 N N . ALA A 1 233 ? -34.859 -18.250 14.448 1.00 66.25 233 ALA A N 1
ATOM 1851 C CA . ALA A 1 233 ? -33.654 -18.357 13.613 1.00 66.25 233 ALA A CA 1
ATOM 1852 C C . ALA A 1 233 ? -33.634 -17.446 12.367 1.00 66.25 233 ALA A C 1
ATOM 1854 O O . ALA A 1 233 ? -32.607 -17.372 11.699 1.00 66.25 233 ALA A O 1
ATOM 1855 N N . LYS A 1 234 ? -34.752 -16.796 12.013 1.00 71.38 234 LYS A N 1
ATOM 1856 C CA . LYS A 1 234 ? -34.819 -15.829 10.905 1.00 71.38 234 LYS A CA 1
ATOM 1857 C C . LYS A 1 234 ? -35.077 -14.394 11.375 1.00 71.38 234 LYS A C 1
ATOM 1859 O O . LYS A 1 234 ? -35.374 -13.548 10.536 1.00 71.38 234 LYS A O 1
ATOM 1864 N N . GLY A 1 235 ? -35.016 -14.127 12.682 1.00 68.12 235 GLY A N 1
ATOM 1865 C CA . GLY A 1 235 ? -34.998 -12.759 13.200 1.00 68.12 235 GLY A CA 1
ATOM 1866 C C . GLY A 1 235 ? -33.713 -12.032 12.790 1.00 68.12 235 GLY A C 1
ATOM 1867 O O . GLY A 1 235 ? -32.711 -12.671 12.469 1.00 68.12 235 GLY A O 1
ATOM 1868 N N . GLY A 1 236 ? -33.746 -10.699 12.772 1.00 63.38 236 GLY A N 1
ATOM 1869 C CA . GLY A 1 236 ? -32.557 -9.898 12.468 1.00 63.38 236 GLY A CA 1
ATOM 1870 C C . GLY A 1 236 ? -31.508 -9.918 13.579 1.00 63.38 236 GLY A C 1
ATOM 1871 O O . GLY A 1 236 ? -31.798 -10.268 14.725 1.00 63.38 236 GLY A O 1
ATOM 1872 N N . ASP A 1 237 ? -30.280 -9.528 13.234 1.00 68.25 237 ASP A N 1
ATOM 1873 C CA . ASP A 1 237 ? -29.148 -9.527 14.163 1.00 68.25 237 ASP A CA 1
ATOM 1874 C C . ASP A 1 237 ? -29.264 -8.404 15.202 1.00 68.25 237 ASP A C 1
ATOM 1876 O O . ASP A 1 237 ? -29.083 -7.231 14.889 1.00 68.25 237 ASP A O 1
ATOM 1880 N N . LEU A 1 238 ? -29.522 -8.757 16.462 1.00 73.56 238 LEU A N 1
ATOM 1881 C CA . LEU A 1 238 ? -29.574 -7.785 17.556 1.00 73.56 238 LEU A CA 1
ATOM 1882 C C . LEU A 1 238 ? -28.194 -7.365 18.075 1.00 73.56 238 LEU A C 1
ATOM 1884 O O . LEU A 1 238 ? -28.116 -6.439 18.882 1.00 73.56 238 LEU A O 1
ATOM 1888 N N . CYS A 1 239 ? -27.096 -7.985 17.621 1.00 65.50 239 CYS A N 1
ATOM 1889 C CA . CYS A 1 239 ? -25.749 -7.525 17.968 1.00 65.50 239 CYS A CA 1
ATOM 1890 C C . CYS A 1 239 ? -25.490 -6.103 17.452 1.00 65.50 239 CYS A C 1
ATOM 1892 O O . CYS A 1 239 ? -24.699 -5.375 18.053 1.00 65.50 239 CYS A O 1
ATOM 1894 N N . THR A 1 240 ? -26.197 -5.667 16.402 1.00 63.34 240 THR A N 1
ATOM 1895 C CA . THR A 1 240 ? -26.157 -4.284 15.900 1.00 63.34 240 THR A CA 1
ATOM 1896 C C . THR A 1 240 ? -26.483 -3.252 16.979 1.00 63.34 240 THR A C 1
ATOM 1898 O O . THR A 1 240 ? -26.025 -2.112 16.894 1.00 63.34 240 THR A O 1
ATOM 1901 N N . TRP A 1 241 ? -27.232 -3.633 18.019 1.00 74.81 241 TRP A N 1
ATOM 1902 C CA . TRP A 1 241 ? -27.580 -2.749 19.125 1.00 74.81 241 TRP A CA 1
ATOM 1903 C C . TRP A 1 241 ? -26.354 -2.318 19.929 1.00 74.81 241 TRP A C 1
ATOM 1905 O O . TRP A 1 241 ? -26.330 -1.181 20.401 1.00 74.81 241 TRP A O 1
ATOM 1915 N N . ASN A 1 242 ? -25.318 -3.164 20.015 1.00 65.38 242 ASN A N 1
ATOM 1916 C CA . ASN A 1 242 ? -24.070 -2.849 20.718 1.00 65.38 242 ASN A CA 1
ATOM 1917 C C . ASN A 1 242 ? -23.402 -1.580 20.159 1.00 65.38 242 ASN A C 1
ATOM 1919 O O . ASN A 1 242 ? -22.862 -0.795 20.931 1.00 65.38 242 ASN A O 1
ATOM 1923 N N . ASN A 1 243 ? -23.528 -1.308 18.852 1.00 65.00 243 ASN A N 1
ATOM 1924 C CA . ASN A 1 243 ? -22.965 -0.111 18.205 1.00 65.00 243 ASN A CA 1
ATOM 1925 C C . ASN A 1 243 ? -23.576 1.207 18.711 1.00 65.00 243 ASN A C 1
ATOM 1927 O O . ASN A 1 243 ? -23.051 2.291 18.448 1.00 65.00 243 ASN A O 1
ATOM 1931 N N . TYR A 1 244 ? -24.725 1.143 19.384 1.00 69.06 244 TYR A N 1
ATOM 1932 C CA . TYR A 1 244 ? -25.459 2.321 19.828 1.00 69.06 244 TYR A CA 1
ATOM 1933 C C . TYR A 1 244 ? -25.428 2.523 21.345 1.00 69.06 244 TYR A C 1
ATOM 1935 O O . TYR A 1 244 ? -25.741 3.626 21.784 1.00 69.06 244 TYR A O 1
ATOM 1943 N N . LEU A 1 245 ? -25.036 1.530 22.148 1.00 66.19 245 LEU A N 1
ATOM 1944 C CA . LEU A 1 245 ? -25.018 1.654 23.610 1.00 66.19 245 LEU A CA 1
ATOM 1945 C C . LEU A 1 245 ? -23.832 2.521 24.056 1.00 66.19 245 LEU A C 1
ATOM 1947 O O . LEU A 1 245 ? -22.680 2.185 23.811 1.00 66.19 245 LEU A O 1
ATOM 1951 N N . ARG A 1 246 ? -24.106 3.656 24.709 1.00 52.38 246 ARG A N 1
ATOM 1952 C CA . ARG A 1 246 ? -23.082 4.652 25.088 1.00 52.38 246 ARG A CA 1
ATOM 1953 C C . ARG A 1 246 ? -22.721 4.668 26.586 1.00 52.38 246 ARG A C 1
ATOM 1955 O O . ARG A 1 246 ? -21.869 5.459 26.980 1.00 52.38 246 ARG A O 1
ATOM 1962 N N . THR A 1 247 ? -23.354 3.833 27.420 1.00 52.50 247 THR A N 1
ATOM 1963 C CA . THR A 1 247 ? -23.220 3.802 28.899 1.00 52.50 247 THR A CA 1
ATOM 1964 C C . THR A 1 247 ? -23.544 2.419 29.492 1.00 52.50 247 THR A C 1
ATOM 1966 O O . THR A 1 247 ? -24.008 1.539 28.775 1.00 52.50 247 THR A O 1
ATOM 1969 N N . ILE A 1 248 ? -23.359 2.236 30.813 1.00 58.88 248 ILE A N 1
ATOM 1970 C CA . ILE A 1 248 ? -23.831 1.063 31.578 1.00 58.88 248 ILE A CA 1
ATOM 1971 C C . ILE A 1 248 ? -25.342 0.886 31.364 1.00 58.88 248 ILE A C 1
ATOM 1973 O O . ILE A 1 248 ? -26.136 1.690 31.854 1.00 58.88 248 ILE A O 1
ATOM 1977 N N . VAL A 1 249 ? -25.735 -0.174 30.661 1.00 63.31 249 VAL A N 1
ATOM 1978 C CA . VAL A 1 249 ? -27.137 -0.560 30.446 1.00 63.31 249 VAL A CA 1
ATOM 1979 C C . VAL A 1 249 ? -27.430 -1.814 31.254 1.00 63.31 249 VAL A C 1
ATOM 1981 O O . VAL A 1 249 ? -26.661 -2.770 31.226 1.00 63.31 249 VAL A O 1
ATOM 1984 N N . THR A 1 250 ? -28.541 -1.836 31.990 1.00 69.06 250 THR A N 1
ATOM 1985 C CA . THR A 1 250 ? -28.947 -3.052 32.716 1.00 69.06 250 THR A CA 1
ATOM 1986 C C . THR A 1 250 ? -29.785 -3.953 31.807 1.00 69.06 250 THR A C 1
ATOM 1988 O O . THR A 1 250 ? -30.776 -3.497 31.239 1.00 69.06 250 THR A O 1
ATOM 1991 N N . VAL A 1 251 ? -29.381 -5.217 31.652 1.00 71.19 251 VAL A N 1
ATOM 1992 C CA . VAL A 1 251 ? -29.970 -6.198 30.710 1.00 71.19 251 VAL A CA 1
ATOM 1993 C C . VAL A 1 251 ? -30.430 -7.486 31.409 1.00 71.19 251 VAL A C 1
ATOM 1995 O O . VAL A 1 251 ? -30.541 -8.550 30.798 1.00 71.19 251 VAL A O 1
ATOM 1998 N N . LYS A 1 252 ? -30.676 -7.427 32.719 1.00 73.44 252 LYS A N 1
ATOM 1999 C CA . LYS A 1 252 ? -30.954 -8.607 33.543 1.00 73.44 252 LYS A CA 1
ATOM 2000 C C . LYS A 1 252 ? -32.188 -9.349 33.038 1.00 73.44 252 LYS A C 1
ATOM 2002 O O . LYS A 1 252 ? -33.232 -8.744 32.810 1.00 73.44 252 LYS A O 1
ATOM 2007 N N . ASP A 1 253 ? -32.082 -10.667 32.891 1.00 75.19 253 ASP A N 1
ATOM 2008 C CA . ASP A 1 253 ? -33.169 -11.552 32.449 1.00 75.19 253 ASP A CA 1
ATOM 2009 C C . ASP A 1 253 ? -33.811 -11.176 31.096 1.00 75.19 253 ASP A C 1
ATOM 2011 O O . ASP A 1 253 ? -34.898 -11.666 30.789 1.00 75.19 253 ASP A O 1
ATOM 2015 N N . MET A 1 254 ? -33.168 -10.330 30.277 1.00 80.81 254 MET A N 1
ATOM 2016 C CA . MET A 1 254 ? -33.749 -9.749 29.056 1.00 80.81 254 MET A CA 1
ATOM 2017 C C . MET A 1 254 ? -34.394 -10.791 28.133 1.00 80.81 254 MET A C 1
ATOM 2019 O O . MET A 1 254 ? -35.511 -10.575 27.671 1.00 80.81 254 MET A O 1
ATOM 2023 N N . PHE A 1 255 ? -33.734 -11.934 27.931 1.00 80.19 255 PHE A N 1
ATOM 2024 C CA . PHE A 1 255 ? -34.194 -13.032 27.069 1.00 80.19 255 PHE A CA 1
ATOM 2025 C C . PHE A 1 255 ? -34.612 -14.294 27.835 1.00 80.19 255 PHE A C 1
ATOM 2027 O O . PHE A 1 255 ? -34.801 -15.350 27.225 1.00 80.19 255 PHE A O 1
ATOM 2034 N N . LEU A 1 256 ? -34.740 -14.228 29.165 1.00 76.69 256 LEU A N 1
ATOM 2035 C CA . LEU A 1 256 ? -35.015 -15.402 29.996 1.00 76.69 256 LEU A CA 1
ATOM 2036 C C . LEU A 1 256 ? -36.299 -16.109 29.526 1.00 76.69 256 LEU A C 1
ATOM 2038 O O . LEU A 1 256 ? -37.368 -15.507 29.517 1.00 76.69 256 LEU A O 1
ATOM 2042 N N . GLN A 1 257 ? -36.190 -17.391 29.154 1.00 77.69 257 GLN A N 1
ATOM 2043 C CA . GLN A 1 257 ? -37.299 -18.211 28.630 1.00 77.69 257 GLN A CA 1
ATOM 2044 C C . GLN A 1 257 ? -37.960 -17.657 27.346 1.00 77.69 257 GLN A C 1
ATOM 2046 O O . GLN A 1 257 ? -39.128 -17.942 27.088 1.00 77.69 257 GLN A O 1
ATOM 2051 N N . SER A 1 258 ? -37.227 -16.881 26.539 1.00 79.81 258 SER A N 1
ATOM 2052 C CA . SER A 1 258 ? -37.599 -16.557 25.151 1.00 79.81 258 SER A CA 1
ATOM 2053 C C . SER A 1 258 ? -37.052 -17.595 24.155 1.00 79.81 258 SER A C 1
ATOM 2055 O O . SER A 1 258 ? -36.371 -18.539 24.566 1.00 79.81 258 SER A O 1
ATOM 2057 N N . LYS A 1 259 ? -37.337 -17.456 22.848 1.00 72.31 259 LYS A N 1
ATOM 2058 C CA . LYS A 1 259 ? -36.742 -18.326 21.809 1.00 72.31 259 LYS A CA 1
ATOM 2059 C C . LYS A 1 259 ? -35.309 -17.939 21.441 1.00 72.31 259 LYS A C 1
ATOM 2061 O O . LYS A 1 259 ? -34.595 -18.772 20.888 1.00 72.31 259 LYS A O 1
ATOM 2066 N N . CYS A 1 260 ? -34.883 -16.729 21.798 1.00 66.38 260 CYS A N 1
ATOM 2067 C CA . CYS A 1 260 ? -33.494 -16.309 21.695 1.00 66.38 260 CYS A CA 1
ATOM 2068 C C . CYS A 1 260 ? -32.640 -17.185 22.631 1.00 66.38 260 CYS A C 1
ATOM 2070 O O . CYS A 1 260 ? -32.796 -17.129 23.853 1.00 66.38 260 CYS A O 1
ATOM 2072 N N . ILE A 1 261 ? -31.770 -18.038 22.079 1.00 52.22 261 ILE A N 1
ATOM 2073 C CA . ILE A 1 261 ? -30.941 -18.951 22.880 1.00 52.22 261 ILE A CA 1
ATOM 2074 C C . ILE A 1 261 ? -29.958 -18.110 23.701 1.00 52.22 261 ILE A C 1
ATOM 2076 O O . ILE A 1 261 ? -29.052 -17.491 23.149 1.00 52.22 261 ILE A O 1
ATOM 2080 N N . SER A 1 262 ? -30.121 -18.089 25.027 1.00 42.47 262 SER A N 1
ATOM 2081 C CA . SER A 1 262 ? -29.165 -17.440 25.925 1.00 42.47 262 SER A CA 1
ATOM 2082 C C . SER A 1 262 ? -27.824 -18.174 25.861 1.00 42.47 262 SER A C 1
ATOM 2084 O O . SER A 1 262 ? -27.736 -19.327 26.296 1.00 42.47 262 SER A O 1
ATOM 2086 N N . MET A 1 263 ? -26.775 -17.522 25.365 1.00 42.38 263 MET A N 1
ATOM 2087 C CA . MET A 1 263 ? -25.407 -18.002 25.526 1.00 42.38 263 MET A CA 1
ATOM 2088 C C . MET A 1 263 ? -24.626 -17.073 26.454 1.00 42.38 263 MET A C 1
ATOM 2090 O O . MET A 1 263 ? -24.493 -15.886 26.192 1.00 42.38 263 MET A O 1
ATOM 2094 N N . VAL A 1 264 ? -24.100 -17.701 27.513 1.00 36.97 264 VAL A N 1
ATOM 2095 C CA . VAL A 1 264 ? -23.269 -17.187 28.616 1.00 36.97 264 VAL A CA 1
ATOM 2096 C C . VAL A 1 264 ? -24.018 -16.400 29.717 1.00 36.97 264 VAL A C 1
ATOM 2098 O O . VAL A 1 264 ? -24.352 -15.236 29.577 1.00 36.97 264 VAL A O 1
ATOM 2101 N N . ASP A 1 265 ? -24.245 -17.121 30.825 1.00 38.84 265 ASP A N 1
ATOM 2102 C CA . ASP A 1 265 ? -24.537 -16.728 32.222 1.00 38.84 265 ASP A CA 1
ATOM 2103 C C . ASP A 1 265 ? -25.531 -15.565 32.514 1.00 38.84 265 ASP A C 1
ATOM 2105 O O . ASP A 1 265 ? -25.156 -14.392 32.477 1.00 38.84 265 ASP A O 1
ATOM 2109 N N . PRO A 1 266 ? -26.767 -15.868 32.971 1.00 37.09 266 PRO A N 1
ATOM 2110 C CA . PRO A 1 266 ? -27.750 -14.883 33.444 1.00 37.09 266 PRO A CA 1
ATOM 2111 C C . PRO A 1 266 ? -27.334 -14.041 34.671 1.00 37.09 266 PRO A C 1
ATOM 2113 O O . PRO A 1 266 ? -28.119 -13.199 35.104 1.00 37.09 266 PRO A O 1
ATOM 2116 N N . ASN A 1 267 ? -26.146 -14.249 35.258 1.00 36.31 267 ASN A N 1
ATOM 2117 C CA . ASN A 1 267 ? -25.696 -13.547 36.468 1.00 36.31 267 ASN A CA 1
ATOM 2118 C C . ASN A 1 267 ? -24.488 -12.605 36.291 1.00 36.31 267 ASN A C 1
ATOM 2120 O O . ASN A 1 267 ? -23.994 -12.080 37.289 1.00 36.31 267 ASN A O 1
ATOM 2124 N N . LEU A 1 268 ? -24.006 -12.329 35.075 1.00 37.34 268 LEU A N 1
ATOM 2125 C CA . LEU A 1 268 ? -22.809 -11.482 34.894 1.00 37.34 268 LEU A CA 1
ATOM 2126 C C . LEU A 1 268 ? -23.039 -9.956 34.975 1.00 37.34 268 LEU A C 1
ATOM 2128 O O . LEU A 1 268 ? -22.071 -9.202 34.936 1.00 37.34 268 LEU A O 1
ATOM 2132 N N . ALA A 1 269 ? -24.271 -9.478 35.179 1.00 37.50 269 ALA A N 1
ATOM 2133 C CA . ALA A 1 269 ? -24.587 -8.042 35.263 1.00 37.50 269 ALA A CA 1
ATOM 2134 C C . ALA A 1 269 ? -24.685 -7.473 36.699 1.00 37.50 269 ALA A C 1
ATOM 2136 O O . ALA A 1 269 ? -25.350 -6.464 36.922 1.00 37.50 269 ALA A O 1
ATOM 2137 N N . GLU A 1 270 ? -24.012 -8.078 37.680 1.00 36.66 270 GLU A N 1
ATOM 2138 C CA . GLU A 1 270 ? -23.606 -7.362 38.899 1.00 36.66 270 GLU A CA 1
ATOM 2139 C C . GLU A 1 270 ? -22.077 -7.327 38.986 1.00 36.66 270 GLU A C 1
ATOM 2141 O O . GLU A 1 270 ? -21.442 -8.062 39.741 1.00 36.66 270 GLU A O 1
ATOM 2146 N N . ARG A 1 271 ? -21.458 -6.428 38.218 1.00 36.84 271 ARG A N 1
ATOM 2147 C CA . ARG A 1 271 ? -20.138 -5.902 38.565 1.00 36.84 271 ARG A CA 1
ATOM 2148 C C . ARG A 1 271 ? -20.185 -4.385 38.510 1.00 36.84 271 ARG A C 1
ATOM 2150 O O . ARG A 1 271 ? -20.369 -3.798 37.454 1.00 36.84 271 ARG A O 1
ATOM 2157 N N . ASN A 1 272 ? -19.955 -3.763 39.663 1.00 38.44 272 ASN A N 1
ATOM 2158 C CA . ASN A 1 272 ? -19.546 -2.362 39.796 1.00 38.44 272 ASN A CA 1
ATOM 2159 C C . ASN A 1 272 ? -18.127 -2.139 39.216 1.00 38.44 272 ASN A C 1
ATOM 2161 O O . ASN A 1 272 ? -17.304 -1.472 39.838 1.00 38.44 272 ASN A O 1
ATOM 2165 N N . ASP A 1 273 ? -17.811 -2.758 38.077 1.00 39.16 273 ASP A N 1
ATOM 2166 C CA . ASP A 1 273 ? -16.520 -2.675 37.406 1.00 39.16 273 ASP A CA 1
ATOM 2167 C C . ASP A 1 273 ? -16.677 -1.781 36.167 1.00 39.16 273 ASP A C 1
ATOM 2169 O O . ASP A 1 273 ? -17.344 -2.186 35.214 1.00 39.16 273 ASP A O 1
ATOM 2173 N N . PRO A 1 274 ? -16.111 -0.563 36.166 1.00 39.66 274 PRO A N 1
ATOM 2174 C CA . PRO A 1 274 ? -16.182 0.344 35.024 1.00 39.66 274 PRO A CA 1
ATOM 2175 C C . PRO A 1 274 ? -15.439 -0.163 33.772 1.00 39.66 274 PRO A C 1
ATOM 2177 O O . PRO A 1 274 ? -15.526 0.496 32.743 1.00 39.66 274 PRO A O 1
ATOM 2180 N N . ASN A 1 275 ? -14.748 -1.312 33.839 1.00 37.03 275 ASN A N 1
ATOM 2181 C CA . ASN A 1 275 ? -13.964 -1.885 32.739 1.00 37.03 275 ASN A CA 1
ATOM 2182 C C . ASN A 1 275 ? -14.543 -3.193 32.152 1.00 37.03 275 ASN A C 1
ATOM 2184 O O . ASN A 1 275 ? -13.874 -3.843 31.352 1.00 37.03 275 ASN A O 1
ATOM 2188 N N . ALA A 1 276 ? -15.745 -3.628 32.548 1.00 39.94 276 ALA A N 1
ATOM 2189 C CA . ALA A 1 276 ? -16.362 -4.836 31.990 1.00 39.94 276 ALA A CA 1
ATOM 2190 C C . ALA A 1 276 ? -17.135 -4.525 30.691 1.00 39.94 276 ALA A C 1
ATOM 2192 O O . ALA A 1 276 ? -18.085 -3.742 30.711 1.00 39.94 276 ALA A O 1
ATOM 2193 N N . GLU A 1 277 ? -16.758 -5.157 29.574 1.00 44.53 277 GLU A N 1
ATOM 2194 C CA . GLU A 1 277 ? -17.477 -5.054 28.296 1.00 44.53 277 GLU A CA 1
ATOM 2195 C C . GLU A 1 277 ? -18.903 -5.622 28.417 1.00 44.53 277 GLU A C 1
ATOM 2197 O O . GLU A 1 277 ? -19.117 -6.812 28.660 1.00 44.53 277 GLU A O 1
ATOM 2202 N N . LEU A 1 278 ? -19.903 -4.756 28.246 1.00 43.50 278 LEU A N 1
ATOM 2203 C CA . LEU A 1 278 ? -21.310 -5.131 28.130 1.00 43.50 278 LEU A CA 1
ATOM 2204 C C . LEU A 1 278 ? -21.568 -5.658 26.711 1.00 43.50 278 LEU A C 1
ATOM 2206 O O . LEU A 1 278 ? -21.739 -4.871 25.785 1.00 43.50 278 LEU A O 1
ATOM 2210 N N . SER A 1 279 ? -21.638 -6.980 26.536 1.00 50.84 279 SER A N 1
ATOM 2211 C CA . SER A 1 279 ? -22.188 -7.582 25.314 1.00 50.84 279 SER A CA 1
ATOM 2212 C C . SER A 1 279 ? -23.602 -8.094 25.572 1.00 50.84 279 SER A C 1
ATOM 2214 O O . SER A 1 279 ? -23.811 -8.947 26.434 1.00 50.84 279 SER A O 1
ATOM 2216 N N . ILE A 1 280 ? -24.579 -7.614 24.795 1.00 54.38 280 ILE A N 1
ATOM 2217 C CA . ILE A 1 280 ? -25.959 -8.130 24.809 1.00 54.38 280 ILE A CA 1
ATOM 2218 C C . ILE A 1 280 ? -26.040 -9.552 24.203 1.00 54.38 280 ILE A C 1
ATOM 2220 O O . ILE A 1 280 ? -27.063 -10.219 24.349 1.00 54.38 280 ILE A O 1
ATOM 2224 N N . CYS A 1 281 ? -24.976 -10.062 23.560 1.00 51.00 281 CYS A N 1
ATOM 2225 C CA . CYS A 1 281 ? -25.016 -11.322 22.810 1.00 51.00 281 CYS A CA 1
ATOM 2226 C C . CYS A 1 281 ? -23.777 -12.229 22.978 1.00 51.00 281 CYS A C 1
ATOM 2228 O O . CYS A 1 281 ? -22.624 -11.794 22.931 1.00 51.00 281 CYS A O 1
ATOM 2230 N N . SER A 1 282 ? -24.035 -13.540 23.029 1.00 39.19 282 SER A N 1
ATOM 2231 C CA . SER A 1 282 ? -23.212 -14.559 22.367 1.00 39.19 282 SER A CA 1
ATOM 2232 C C . SER A 1 282 ? -24.126 -15.468 21.514 1.00 39.19 282 SER A C 1
ATOM 2234 O O . SER A 1 282 ? -25.289 -15.658 21.859 1.00 39.19 282 SER A O 1
ATOM 2236 N N . PRO A 1 283 ? -23.650 -15.984 20.368 1.00 41.47 283 PRO A N 1
ATOM 2237 C CA . PRO A 1 283 ? -24.349 -15.883 19.070 1.00 41.47 283 PRO A CA 1
ATOM 2238 C C . PRO A 1 283 ? -25.260 -17.062 18.683 1.00 41.47 283 PRO A C 1
ATOM 2240 O O . PRO A 1 283 ? -24.772 -18.176 18.519 1.00 41.47 283 PRO A O 1
ATOM 2243 N N . CYS A 1 284 ? -26.542 -16.824 18.379 1.00 31.36 284 CYS A N 1
ATOM 2244 C CA . CYS A 1 284 ? -27.270 -17.740 17.489 1.00 31.36 284 CYS A CA 1
ATOM 2245 C C . CYS A 1 284 ? -26.551 -17.735 16.127 1.00 31.36 284 CYS A C 1
ATOM 2247 O O . CYS A 1 284 ? -26.593 -16.742 15.418 1.00 31.36 284 CYS A O 1
ATOM 2249 N N . ASP A 1 285 ? -25.833 -18.823 15.846 1.00 30.69 285 ASP A N 1
ATOM 2250 C CA . ASP A 1 285 ? -24.981 -19.081 14.681 1.00 30.69 285 ASP A CA 1
ATOM 2251 C C . ASP A 1 285 ? -23.895 -18.034 14.358 1.00 30.69 285 ASP A C 1
ATOM 2253 O O . ASP A 1 285 ? -24.120 -16.984 13.761 1.00 30.69 285 ASP A O 1
ATOM 2257 N N . LYS A 1 286 ? -22.637 -18.394 14.656 1.00 30.75 286 LYS A N 1
ATOM 2258 C CA . LYS A 1 286 ? -21.427 -17.751 14.111 1.00 30.75 286 LYS A CA 1
ATOM 2259 C C . LYS A 1 286 ? -21.253 -18.055 12.615 1.00 30.75 286 LYS A C 1
ATOM 2261 O O . LYS A 1 286 ? -20.195 -18.524 12.202 1.00 30.75 286 LYS A O 1
ATOM 2266 N N . SER A 1 287 ? -22.242 -17.740 11.789 1.00 30.53 287 SER A N 1
ATOM 2267 C CA . SER A 1 287 ? -22.017 -17.513 10.362 1.00 30.53 287 SER A CA 1
ATOM 2268 C C . SER A 1 287 ? -22.042 -16.008 10.085 1.00 30.53 287 SER A C 1
ATOM 2270 O O . SER A 1 287 ? -23.027 -15.456 9.608 1.00 30.53 287 SER A O 1
ATOM 2272 N N . THR A 1 288 ? -20.912 -15.374 10.425 1.00 31.83 288 THR A N 1
ATOM 2273 C CA . THR A 1 288 ? -20.319 -14.191 9.769 1.00 31.83 288 THR A CA 1
ATOM 2274 C C . THR A 1 288 ? -21.203 -12.957 9.529 1.00 31.83 288 THR A C 1
ATOM 2276 O O . THR A 1 288 ? -21.656 -12.728 8.411 1.00 31.83 288 THR A O 1
ATOM 2279 N N . ILE A 1 289 ? -21.268 -12.057 10.515 1.00 33.34 289 ILE A N 1
ATOM 2280 C CA . ILE A 1 289 ? -21.132 -10.616 10.240 1.00 33.34 289 ILE A CA 1
ATOM 2281 C C . ILE A 1 289 ? -19.686 -10.270 10.594 1.00 33.34 289 ILE A C 1
ATOM 2283 O O . ILE A 1 289 ? -19.265 -10.413 11.741 1.00 33.34 289 ILE A O 1
ATOM 2287 N N . ALA A 1 290 ? -18.886 -9.937 9.584 1.00 41.06 290 ALA A N 1
ATOM 2288 C CA . ALA A 1 290 ? -17.510 -9.514 9.792 1.00 41.06 290 ALA A CA 1
ATOM 2289 C C . ALA A 1 290 ? -17.519 -8.118 10.431 1.00 41.06 290 ALA A C 1
ATOM 2291 O O . ALA A 1 290 ? -18.033 -7.173 9.834 1.00 41.06 290 ALA A O 1
ATOM 2292 N N . MET A 1 291 ? -16.958 -7.985 11.636 1.00 56.72 291 MET A N 1
ATOM 2293 C CA . MET A 1 291 ? -16.515 -6.677 12.124 1.00 56.72 291 MET A CA 1
ATOM 2294 C C . MET A 1 291 ? -15.543 -6.100 11.091 1.00 56.72 291 MET A C 1
ATOM 2296 O O . MET A 1 291 ? -14.698 -6.832 10.566 1.00 56.72 291 MET A O 1
ATOM 2300 N N . LYS A 1 292 ? -15.701 -4.814 10.758 1.00 77.19 292 LYS A N 1
ATOM 2301 C CA . LYS A 1 292 ? -14.763 -4.126 9.867 1.00 77.19 292 LYS A CA 1
ATOM 2302 C C . LYS A 1 292 ? -13.390 -4.110 10.544 1.00 77.19 292 LYS A C 1
ATOM 2304 O O . LYS A 1 292 ? -13.331 -3.709 11.708 1.00 77.19 292 LYS A O 1
ATOM 2309 N N . PRO A 1 293 ? -12.318 -4.544 9.861 1.00 90.00 293 PRO A N 1
ATOM 2310 C CA . PRO A 1 293 ? -11.000 -4.557 10.468 1.00 90.00 293 PRO A CA 1
ATOM 2311 C C . PRO A 1 293 ? -10.517 -3.140 10.719 1.00 90.00 293 PRO A C 1
ATOM 2313 O O . PRO A 1 293 ? -10.796 -2.240 9.928 1.00 90.00 293 PRO A O 1
ATOM 2316 N N . ASN A 1 294 ? -9.708 -2.976 11.752 1.00 93.75 294 ASN A N 1
ATOM 2317 C CA . ASN A 1 294 ? -8.760 -1.881 11.824 1.00 93.75 294 ASN A CA 1
ATOM 2318 C C . ASN A 1 294 ? -7.685 -2.068 10.749 1.00 93.75 294 ASN A C 1
ATOM 2320 O O . ASN A 1 294 ? -7.333 -3.195 10.402 1.00 93.75 294 ASN A O 1
ATOM 2324 N N . ILE A 1 295 ? -7.174 -0.979 10.186 1.00 96.56 295 ILE A N 1
ATOM 2325 C CA . ILE A 1 295 ? -6.226 -1.029 9.071 1.00 96.56 295 ILE A CA 1
ATOM 2326 C C . ILE A 1 295 ? -4.998 -0.208 9.444 1.00 96.56 295 ILE A C 1
ATOM 2328 O O . ILE A 1 295 ? -5.087 0.995 9.686 1.00 96.56 295 ILE A O 1
ATOM 2332 N N . LEU A 1 296 ? -3.839 -0.856 9.450 1.00 97.69 296 LEU A N 1
ATOM 2333 C CA . LEU A 1 296 ? -2.546 -0.227 9.665 1.00 97.69 296 LEU A CA 1
ATOM 2334 C C . LEU A 1 296 ? -1.705 -0.354 8.393 1.00 97.69 296 LEU A C 1
ATOM 2336 O O . LEU A 1 296 ? -1.291 -1.450 8.021 1.00 97.69 296 LEU A O 1
ATOM 2340 N N . LEU A 1 297 ? -1.432 0.773 7.738 1.00 98.62 297 LEU A N 1
ATOM 2341 C CA . LEU A 1 297 ? -0.533 0.847 6.588 1.00 98.62 297 LEU A CA 1
ATOM 2342 C C . LEU A 1 297 ? 0.804 1.452 7.013 1.00 98.62 297 LEU A C 1
ATOM 2344 O O . LEU A 1 297 ? 0.877 2.618 7.386 1.00 98.62 297 LEU A O 1
ATOM 2348 N N . ILE A 1 298 ? 1.874 0.678 6.916 1.00 98.75 298 ILE A N 1
ATOM 2349 C CA . ILE A 1 298 ? 3.236 1.105 7.207 1.00 98.75 298 ILE A CA 1
ATOM 2350 C C . ILE A 1 298 ? 3.991 1.286 5.891 1.00 98.75 298 ILE A C 1
ATOM 2352 O O . ILE A 1 298 ? 4.040 0.377 5.062 1.00 98.75 298 ILE A O 1
ATOM 2356 N N . VAL A 1 299 ? 4.584 2.464 5.702 1.00 98.62 299 VAL A N 1
ATOM 2357 C CA . VAL A 1 299 ? 5.365 2.806 4.508 1.00 98.62 299 VAL A CA 1
ATOM 2358 C C . VAL A 1 299 ? 6.745 3.292 4.931 1.00 98.62 299 VAL A C 1
ATOM 2360 O O . VAL A 1 299 ? 6.839 4.270 5.668 1.00 98.62 299 VAL A O 1
ATOM 2363 N N . ALA A 1 300 ? 7.807 2.646 4.453 1.00 98.31 300 ALA A N 1
ATOM 2364 C CA . ALA A 1 300 ? 9.187 3.114 4.610 1.00 98.31 300 ALA A CA 1
ATOM 2365 C C . ALA A 1 300 ? 9.680 3.716 3.291 1.00 98.31 300 ALA A C 1
ATOM 2367 O O . ALA A 1 300 ? 9.647 3.037 2.267 1.00 98.31 300 ALA A O 1
ATOM 2368 N N . ASP A 1 301 ? 10.095 4.980 3.276 1.00 97.75 301 ASP A N 1
ATOM 2369 C CA . ASP A 1 301 ? 10.503 5.646 2.034 1.00 97.75 301 ASP A CA 1
ATOM 2370 C C . ASP A 1 301 ? 11.862 5.148 1.530 1.00 97.75 301 ASP A C 1
ATOM 2372 O O . ASP A 1 301 ? 12.805 5.058 2.316 1.00 97.75 301 ASP A O 1
ATOM 2376 N N . GLN A 1 302 ? 11.995 4.886 0.227 1.00 97.31 302 GLN A N 1
ATOM 2377 C CA . GLN A 1 302 ? 13.287 4.541 -0.390 1.00 97.31 302 GLN A CA 1
ATOM 2378 C C . GLN A 1 302 ? 13.908 3.227 0.146 1.00 97.31 302 GLN A C 1
ATOM 2380 O O . GLN A 1 302 ? 15.133 3.071 0.191 1.00 97.31 302 GLN A O 1
ATOM 2385 N N . MET A 1 303 ? 13.078 2.261 0.561 1.00 98.25 303 MET A N 1
ATOM 2386 C CA . MET A 1 303 ? 13.503 0.950 1.065 1.00 98.25 303 MET A CA 1
ATOM 2387 C C . MET A 1 303 ? 13.466 -0.108 -0.048 1.00 98.25 303 MET A C 1
ATOM 2389 O O . MET A 1 303 ? 12.410 -0.423 -0.595 1.00 98.25 303 MET A O 1
ATOM 2393 N N . ARG A 1 304 ? 14.622 -0.705 -0.363 1.00 97.31 304 ARG A N 1
ATOM 2394 C CA . ARG A 1 304 ? 14.714 -1.794 -1.352 1.00 97.31 304 ARG A CA 1
ATOM 2395 C C . ARG A 1 304 ? 14.030 -3.074 -0.858 1.00 97.31 304 ARG A C 1
ATOM 2397 O O . ARG A 1 304 ? 14.001 -3.362 0.338 1.00 97.31 304 ARG A O 1
ATOM 2404 N N . PHE A 1 305 ? 13.545 -3.888 -1.795 1.00 96.81 305 PHE A N 1
ATOM 2405 C CA . PHE A 1 305 ? 12.899 -5.178 -1.508 1.00 96.81 305 PHE A CA 1
ATOM 2406 C C . PHE A 1 305 ? 13.795 -6.196 -0.780 1.00 96.81 305 PHE A C 1
ATOM 2408 O O . PHE A 1 305 ? 13.290 -7.039 -0.044 1.00 96.81 305 PHE A O 1
ATOM 2415 N N . ASP A 1 306 ? 15.111 -6.124 -0.981 1.00 96.19 306 ASP A N 1
ATOM 2416 C CA . ASP A 1 306 ? 16.126 -7.039 -0.446 1.00 96.19 306 ASP A CA 1
ATOM 2417 C C . ASP A 1 306 ? 16.667 -6.610 0.932 1.00 96.19 306 ASP A C 1
ATOM 2419 O O . ASP A 1 306 ? 17.676 -7.131 1.411 1.00 96.19 306 ASP A O 1
ATOM 2423 N N . MET A 1 307 ? 15.985 -5.677 1.603 1.00 96.62 307 MET A N 1
ATOM 2424 C CA . MET A 1 307 ? 16.372 -5.135 2.914 1.00 96.62 307 MET A CA 1
ATOM 2425 C C . MET A 1 307 ? 15.560 -5.722 4.071 1.00 96.62 307 MET A C 1
ATOM 2427 O O . MET A 1 307 ? 15.319 -5.066 5.079 1.00 96.62 307 MET A O 1
ATOM 2431 N N . ILE A 1 308 ? 15.142 -6.974 3.920 1.00 97.69 308 ILE A N 1
ATOM 2432 C CA . ILE A 1 308 ? 14.525 -7.783 4.971 1.00 97.69 308 ILE A CA 1
ATOM 2433 C C . ILE A 1 308 ? 15.413 -9.005 5.160 1.00 97.69 308 ILE A C 1
ATOM 2435 O O . ILE A 1 308 ? 15.799 -9.648 4.182 1.00 97.69 308 ILE A O 1
ATOM 2439 N N . ARG A 1 309 ? 15.745 -9.342 6.407 1.00 97.31 309 ARG A N 1
ATOM 2440 C CA . ARG A 1 309 ? 16.655 -10.443 6.724 1.00 97.31 309 ARG A CA 1
ATOM 2441 C C . ARG A 1 309 ? 16.186 -11.764 6.118 1.00 97.31 309 ARG A C 1
ATOM 2443 O O . ARG A 1 309 ? 16.986 -12.418 5.452 1.00 97.31 309 ARG A O 1
ATOM 2450 N N . HIS A 1 310 ? 14.910 -12.121 6.269 1.00 96.25 310 HIS A N 1
ATOM 2451 C CA . HIS A 1 310 ? 14.361 -13.317 5.630 1.00 96.25 310 HIS A CA 1
ATOM 2452 C C . HIS A 1 310 ? 14.588 -13.328 4.109 1.00 96.25 310 HIS A C 1
ATOM 2454 O O . HIS A 1 310 ? 15.022 -14.334 3.557 1.00 96.25 310 HIS A O 1
ATOM 2460 N N . VAL A 1 311 ? 14.383 -12.193 3.432 1.00 96.00 311 VAL A N 1
ATOM 2461 C CA . VAL A 1 311 ? 14.604 -12.072 1.980 1.00 96.00 311 VAL A CA 1
ATOM 2462 C C . VAL A 1 311 ? 16.092 -12.214 1.632 1.00 96.00 311 VAL A C 1
ATOM 2464 O O . VAL A 1 311 ? 16.431 -12.922 0.687 1.00 96.00 311 VAL A O 1
ATOM 2467 N N . GLN A 1 312 ? 17.003 -11.631 2.420 1.00 96.44 312 GLN A N 1
ATOM 2468 C CA . GLN A 1 312 ? 18.450 -11.845 2.250 1.00 96.44 312 GLN A CA 1
ATOM 2469 C C . GLN A 1 312 ? 18.870 -13.303 2.487 1.00 96.44 312 GLN A C 1
ATOM 2471 O O . GLN A 1 312 ? 19.886 -13.749 1.960 1.00 96.44 312 GLN A O 1
ATOM 2476 N N . ASP A 1 313 ? 18.125 -14.065 3.285 1.00 95.56 313 ASP A N 1
ATOM 2477 C CA . ASP A 1 313 ? 18.377 -15.493 3.468 1.00 95.56 313 ASP A CA 1
ATOM 2478 C C . ASP A 1 313 ? 17.929 -16.329 2.250 1.00 95.56 313 ASP A C 1
ATOM 2480 O O . ASP A 1 313 ? 18.548 -17.358 1.979 1.00 95.56 313 ASP A O 1
ATOM 2484 N N . GLU A 1 314 ? 16.938 -15.874 1.471 1.00 94.06 314 GLU A N 1
ATOM 2485 C CA . GLU A 1 314 ? 16.508 -16.532 0.221 1.00 94.06 314 GLU A CA 1
ATOM 2486 C C . GLU A 1 314 ? 17.435 -16.254 -0.974 1.00 94.06 314 GLU A C 1
ATOM 2488 O O . GLU A 1 314 ? 17.521 -17.054 -1.909 1.00 94.06 314 GLU A O 1
ATOM 2493 N N . LEU A 1 315 ? 18.116 -15.108 -0.971 1.00 92.25 315 LEU A N 1
ATOM 2494 C CA . LEU A 1 315 ? 18.909 -14.633 -2.100 1.00 92.25 315 LEU A CA 1
ATOM 2495 C C . LEU A 1 315 ? 20.367 -15.105 -2.001 1.00 92.25 315 LEU A C 1
ATOM 2497 O O . LEU A 1 315 ? 21.133 -14.656 -1.150 1.00 92.25 315 LEU A O 1
ATOM 2501 N N . GLU A 1 316 ? 20.792 -15.958 -2.939 1.00 89.69 316 GLU A N 1
ATOM 2502 C CA . GLU A 1 316 ? 22.135 -16.571 -2.954 1.00 89.69 316 GLU A CA 1
ATOM 2503 C C . GLU A 1 316 ? 23.278 -15.543 -2.867 1.00 89.69 316 GLU A C 1
ATOM 2505 O O . GLU A 1 316 ? 24.313 -15.794 -2.253 1.00 89.69 316 GLU A O 1
ATOM 2510 N N . HIS A 1 317 ? 23.102 -14.353 -3.443 1.00 88.88 317 HIS A N 1
ATOM 2511 C CA . HIS A 1 317 ? 24.136 -13.320 -3.439 1.00 88.88 317 HIS A CA 1
ATOM 2512 C C . HIS A 1 317 ? 24.375 -12.651 -2.081 1.00 88.88 317 HIS A C 1
ATOM 2514 O O . HIS A 1 317 ? 25.361 -11.930 -1.943 1.00 88.88 317 HIS A O 1
ATOM 2520 N N . TYR A 1 318 ? 23.540 -12.938 -1.082 1.00 92.94 318 TYR A N 1
ATOM 2521 C CA . TYR A 1 318 ? 23.741 -12.539 0.307 1.00 92.94 318 TYR A CA 1
ATOM 2522 C C . TYR A 1 318 ? 24.340 -13.660 1.179 1.00 92.94 318 TYR A C 1
ATOM 2524 O O . TYR A 1 318 ? 24.520 -13.456 2.377 1.00 92.94 318 TYR A O 1
ATOM 2532 N N . ALA A 1 319 ? 24.659 -14.843 0.635 1.00 90.56 319 ALA A N 1
ATOM 2533 C CA . ALA A 1 319 ? 25.094 -15.997 1.434 1.00 90.56 319 ALA A CA 1
ATOM 2534 C C . ALA A 1 319 ? 26.322 -15.716 2.326 1.00 90.56 319 ALA A C 1
ATOM 2536 O O . ALA A 1 319 ? 26.345 -16.148 3.479 1.00 90.56 319 ALA A O 1
ATOM 2537 N N . ASP A 1 320 ? 27.291 -14.948 1.818 1.00 90.81 320 ASP A N 1
ATOM 2538 C CA . ASP A 1 320 ? 28.592 -14.716 2.462 1.00 90.81 320 ASP A CA 1
ATOM 2539 C C . ASP A 1 320 ? 28.783 -13.284 3.003 1.00 90.81 320 ASP A C 1
ATOM 2541 O O . ASP A 1 320 ? 29.908 -12.881 3.307 1.00 90.81 320 ASP A O 1
ATOM 2545 N N . VAL A 1 321 ? 27.707 -12.498 3.132 1.00 94.81 321 VAL A N 1
ATOM 2546 C CA . VAL A 1 321 ? 27.778 -11.108 3.626 1.00 94.81 321 VAL A CA 1
ATOM 2547 C C . VAL A 1 321 ? 27.205 -10.968 5.035 1.00 94.81 321 VAL A C 1
ATOM 2549 O O . VAL A 1 321 ? 26.406 -11.783 5.499 1.00 94.81 321 VAL A O 1
ATOM 2552 N N . TYR A 1 322 ? 27.606 -9.911 5.740 1.00 96.38 322 TYR A N 1
ATOM 2553 C CA . TYR A 1 322 ? 26.999 -9.530 7.009 1.00 96.38 322 TYR A CA 1
ATOM 2554 C C . TYR A 1 322 ? 25.618 -8.919 6.742 1.00 96.38 322 TYR A C 1
ATOM 2556 O O . TYR A 1 322 ? 25.500 -7.848 6.147 1.00 96.38 322 TYR A O 1
ATOM 2564 N N . LYS A 1 323 ? 24.573 -9.649 7.137 1.00 96.56 323 LYS A N 1
ATOM 2565 C CA . LYS A 1 323 ? 23.176 -9.353 6.799 1.00 96.56 323 LYS A CA 1
ATOM 2566 C C . LYS A 1 323 ? 22.550 -8.331 7.739 1.00 96.56 323 LYS A C 1
ATOM 2568 O O . LYS A 1 323 ? 22.923 -8.237 8.914 1.00 96.56 323 LYS A O 1
ATOM 2573 N N . ILE A 1 324 ? 21.550 -7.627 7.222 1.00 97.38 324 ILE A N 1
ATOM 2574 C CA . ILE A 1 324 ? 20.684 -6.765 8.028 1.00 97.38 324 ILE A CA 1
ATOM 2575 C C . ILE A 1 324 ? 19.927 -7.597 9.076 1.00 97.38 324 ILE A C 1
ATOM 2577 O O . ILE A 1 324 ? 19.727 -8.800 8.891 1.00 97.38 324 ILE A O 1
ATOM 2581 N N . GLN A 1 325 ? 19.522 -6.993 10.190 1.00 97.06 325 GLN A N 1
ATOM 2582 C CA . GLN A 1 325 ? 18.590 -7.619 11.130 1.00 97.06 325 GLN A CA 1
ATOM 2583 C C . GLN A 1 325 ? 17.252 -6.887 11.069 1.00 97.06 325 GLN A C 1
ATOM 2585 O O . GLN A 1 325 ? 17.211 -5.672 11.221 1.00 97.06 325 GLN A O 1
ATOM 2590 N N . THR A 1 326 ? 16.172 -7.629 10.834 1.00 98.38 326 THR A N 1
ATOM 2591 C CA . THR A 1 326 ? 14.805 -7.088 10.772 1.00 98.38 326 THR A CA 1
ATOM 2592 C C . THR A 1 326 ? 13.817 -8.046 11.448 1.00 98.38 326 THR A C 1
ATOM 2594 O O . THR A 1 326 ? 12.941 -8.610 10.785 1.00 98.38 326 THR A O 1
ATOM 2597 N N . PRO A 1 327 ? 13.994 -8.342 12.750 1.00 98.19 327 PRO A N 1
ATOM 2598 C CA . PRO A 1 327 ? 13.185 -9.345 13.439 1.00 98.19 327 PRO A CA 1
ATOM 2599 C C . PRO A 1 327 ? 11.683 -9.024 13.434 1.00 98.19 327 PRO A C 1
ATOM 2601 O O . PRO A 1 327 ? 10.873 -9.951 13.466 1.00 98.19 327 PRO A O 1
ATOM 2604 N N . ASN A 1 328 ? 11.285 -7.750 13.382 1.00 98.19 328 ASN A N 1
ATOM 2605 C CA . ASN A 1 328 ? 9.873 -7.371 13.400 1.00 98.19 328 ASN A CA 1
ATOM 2606 C C . ASN A 1 328 ? 9.215 -7.487 12.025 1.00 98.19 328 ASN A C 1
ATOM 2608 O O . ASN A 1 328 ? 8.072 -7.937 11.935 1.00 98.19 328 ASN A O 1
ATOM 2612 N N . LEU A 1 329 ? 9.934 -7.166 10.952 1.00 98.31 329 LEU A N 1
ATOM 2613 C CA . LEU A 1 329 ? 9.486 -7.450 9.591 1.00 98.31 329 LEU A CA 1
ATOM 2614 C C . LEU A 1 329 ? 9.466 -8.957 9.319 1.00 98.31 329 LEU A C 1
ATOM 2616 O O . LEU A 1 329 ? 8.514 -9.444 8.712 1.00 98.31 329 LEU A O 1
ATOM 2620 N N . ASP A 1 330 ? 10.436 -9.715 9.842 1.00 97.88 330 ASP A N 1
ATOM 2621 C CA . ASP A 1 330 ? 10.420 -11.181 9.786 1.00 97.88 330 ASP A CA 1
ATOM 2622 C C . ASP A 1 330 ? 9.213 -11.746 10.559 1.00 97.88 330 ASP A C 1
ATOM 2624 O O . ASP A 1 330 ? 8.551 -12.672 10.087 1.00 97.88 330 ASP A O 1
ATOM 2628 N N . ARG A 1 331 ? 8.874 -11.168 11.722 1.00 94.81 331 ARG A N 1
ATOM 2629 C CA . ARG A 1 331 ? 7.653 -11.502 12.476 1.00 94.81 331 ARG A CA 1
ATOM 2630 C C . ARG A 1 331 ? 6.392 -11.212 11.660 1.00 94.81 331 ARG A C 1
ATOM 2632 O O . ARG A 1 331 ? 5.502 -12.062 11.600 1.00 94.81 331 ARG A O 1
ATOM 2639 N N . LEU A 1 332 ? 6.311 -10.046 11.017 1.00 94.06 332 LEU A N 1
ATOM 2640 C CA . LEU A 1 332 ? 5.166 -9.672 10.186 1.00 94.06 332 LEU A CA 1
ATOM 2641 C C . LEU A 1 332 ? 5.003 -10.641 9.006 1.00 94.06 332 LEU A C 1
ATOM 2643 O O . LEU A 1 332 ? 3.905 -11.156 8.791 1.00 94.06 332 LEU A O 1
ATOM 2647 N N . LEU A 1 333 ? 6.104 -10.962 8.325 1.00 94.50 333 LEU A N 1
ATOM 2648 C CA . LEU A 1 333 ? 6.172 -11.955 7.255 1.00 94.50 333 LEU A CA 1
ATOM 2649 C C . LEU A 1 333 ? 5.669 -13.329 7.719 1.00 94.50 333 LEU A C 1
ATOM 2651 O O . LEU A 1 333 ? 4.806 -13.920 7.074 1.00 94.50 333 LEU A O 1
ATOM 2655 N N . GLN A 1 334 ? 6.153 -13.823 8.862 1.00 92.81 334 GLN A N 1
ATOM 2656 C CA . GLN A 1 334 ? 5.743 -15.121 9.416 1.00 92.81 334 GLN A CA 1
ATOM 2657 C C . GLN A 1 334 ? 4.254 -15.159 9.779 1.00 92.81 334 GLN A C 1
ATOM 2659 O O . GLN A 1 334 ? 3.607 -16.196 9.634 1.00 92.81 334 GLN A O 1
ATOM 2664 N N . SER A 1 335 ? 3.702 -14.033 10.235 1.00 91.44 335 SER A N 1
ATOM 2665 C CA . SER A 1 335 ? 2.302 -13.927 10.656 1.00 91.44 335 SER A CA 1
ATOM 2666 C C . SER A 1 335 ? 1.295 -13.803 9.504 1.00 91.44 335 SER A C 1
ATOM 2668 O O . SER A 1 335 ? 0.097 -13.947 9.745 1.00 91.44 335 SER A O 1
ATOM 2670 N N . GLY A 1 336 ? 1.758 -13.559 8.274 1.00 93.81 336 GLY A N 1
ATOM 2671 C CA . GLY A 1 336 ? 0.900 -13.248 7.134 1.00 93.81 336 GLY A CA 1
ATOM 2672 C C . GLY A 1 336 ? 1.450 -13.746 5.801 1.00 93.81 336 GLY A C 1
ATOM 2673 O O . GLY A 1 336 ? 1.987 -14.849 5.711 1.00 93.81 336 GLY A O 1
ATOM 2674 N N . ALA A 1 337 ? 1.286 -12.925 4.768 1.00 95.56 337 ALA A N 1
ATOM 2675 C CA . ALA A 1 337 ? 1.772 -13.151 3.419 1.00 95.56 337 ALA A CA 1
ATOM 2676 C C . ALA A 1 337 ? 2.878 -12.160 3.048 1.00 95.56 337 ALA A C 1
ATOM 2678 O O . ALA A 1 337 ? 2.741 -10.961 3.297 1.00 95.56 337 ALA A O 1
ATOM 2679 N N . TYR A 1 338 ? 3.936 -12.639 2.392 1.00 95.94 338 TYR A N 1
ATOM 2680 C CA . TYR A 1 338 ? 4.901 -11.774 1.714 1.00 95.94 338 TYR A CA 1
ATOM 2681 C C . TYR A 1 338 ? 4.934 -12.042 0.219 1.00 95.94 338 TYR A C 1
ATOM 2683 O O . TYR A 1 338 ? 4.852 -13.185 -0.237 1.00 95.94 338 TYR A O 1
ATOM 2691 N N . PHE A 1 339 ? 5.078 -10.964 -0.541 1.00 96.75 339 PHE A N 1
ATOM 2692 C CA . PHE A 1 339 ? 5.153 -11.009 -1.991 1.00 96.75 339 PHE A CA 1
ATOM 2693 C C . PHE A 1 339 ? 6.610 -10.930 -2.416 1.00 96.75 339 PHE A C 1
ATOM 2695 O O . PHE A 1 339 ? 7.301 -9.956 -2.110 1.00 96.75 339 PHE A O 1
ATOM 2702 N N . ARG A 1 340 ? 7.082 -11.926 -3.173 1.00 94.25 340 ARG A N 1
ATOM 2703 C CA . ARG A 1 340 ? 8.421 -11.857 -3.766 1.00 94.25 340 ARG A CA 1
ATOM 2704 C C . ARG A 1 340 ? 8.483 -10.779 -4.839 1.00 94.25 340 ARG A C 1
ATOM 2706 O O . ARG A 1 340 ? 9.524 -10.153 -4.981 1.00 94.25 340 ARG A O 1
ATOM 2713 N N . ASN A 1 341 ? 7.402 -10.538 -5.578 1.00 94.88 341 ASN A N 1
ATOM 2714 C CA . ASN A 1 341 ? 7.421 -9.735 -6.801 1.00 94.88 341 ASN A CA 1
ATOM 2715 C C . ASN A 1 341 ? 6.478 -8.517 -6.734 1.00 94.88 341 ASN A C 1
ATOM 2717 O O . ASN A 1 341 ? 5.564 -8.395 -7.545 1.00 94.88 341 ASN A O 1
ATOM 2721 N N . ALA A 1 342 ? 6.711 -7.604 -5.784 1.00 97.19 342 ALA A N 1
ATOM 2722 C CA . ALA A 1 342 ? 5.947 -6.359 -5.650 1.00 97.19 342 ALA A CA 1
ATOM 2723 C C . ALA A 1 342 ? 6.693 -5.134 -6.214 1.00 97.19 342 ALA A C 1
ATOM 2725 O O . ALA A 1 342 ? 7.887 -4.967 -5.967 1.00 97.19 342 ALA A O 1
ATOM 2726 N N . TYR A 1 343 ? 5.994 -4.264 -6.949 1.00 97.75 343 TYR A N 1
ATOM 2727 C CA . TYR A 1 343 ? 6.575 -3.093 -7.621 1.00 97.75 343 TYR A CA 1
ATOM 2728 C C . TYR A 1 343 ? 5.830 -1.797 -7.323 1.00 97.75 343 TYR A C 1
ATOM 2730 O O . TYR A 1 343 ? 4.597 -1.758 -7.275 1.00 97.75 343 TYR A O 1
ATOM 2738 N N . CYS A 1 344 ? 6.582 -0.704 -7.217 1.00 96.94 344 CYS A N 1
ATOM 2739 C CA . CYS A 1 344 ? 5.997 0.626 -7.283 1.00 96.94 344 CYS A CA 1
ATOM 2740 C C . CYS A 1 344 ? 5.602 0.984 -8.723 1.00 96.94 344 CYS A C 1
ATOM 2742 O O . CYS A 1 344 ? 6.207 0.514 -9.688 1.00 96.94 344 CYS A O 1
ATOM 2744 N N . GLN A 1 345 ? 4.585 1.836 -8.880 1.00 93.12 345 GLN A N 1
ATOM 2745 C CA . GLN A 1 345 ? 4.175 2.310 -10.210 1.00 93.12 345 GLN A CA 1
ATOM 2746 C C . GLN A 1 345 ? 5.150 3.314 -10.821 1.00 93.12 345 GLN A C 1
ATOM 2748 O O . GLN A 1 345 ? 5.217 3.438 -12.035 1.00 93.12 345 GLN A O 1
ATOM 2753 N N . CYS A 1 346 ? 5.911 4.031 -10.004 1.00 93.25 346 CYS A N 1
ATOM 2754 C CA . CYS A 1 346 ? 6.943 4.950 -10.459 1.00 93.25 346 CYS A CA 1
ATOM 2755 C C . CYS A 1 346 ? 7.992 5.056 -9.361 1.00 93.25 346 CYS A C 1
ATOM 2757 O O . CYS A 1 346 ? 7.641 5.253 -8.203 1.00 93.25 346 CYS A O 1
ATOM 2759 N N . ALA A 1 347 ? 9.275 4.949 -9.693 1.00 93.50 347 ALA A N 1
ATOM 2760 C CA . ALA A 1 347 ? 10.340 5.013 -8.698 1.00 93.50 347 ALA A CA 1
ATOM 2761 C C . ALA A 1 347 ? 10.696 6.467 -8.323 1.00 93.50 347 ALA A C 1
ATOM 2763 O O . ALA A 1 347 ? 11.833 6.910 -8.506 1.00 93.50 347 ALA A O 1
ATOM 2764 N N . VAL A 1 348 ? 9.691 7.210 -7.846 1.00 91.38 348 VAL A N 1
ATOM 2765 C CA . VAL A 1 348 ? 9.746 8.599 -7.368 1.00 91.38 348 VAL A CA 1
ATOM 2766 C C . VAL A 1 348 ? 8.693 8.784 -6.281 1.00 91.38 348 VAL A C 1
ATOM 2768 O O . VAL A 1 348 ? 7.556 8.353 -6.459 1.00 91.38 348 VAL A O 1
ATOM 2771 N N . CYS A 1 349 ? 9.046 9.471 -5.192 1.00 93.06 349 CYS A N 1
ATOM 2772 C CA . CYS A 1 349 ? 8.202 9.594 -4.003 1.00 93.06 349 CYS A CA 1
ATOM 2773 C C . CYS A 1 349 ? 6.752 10.029 -4.305 1.00 93.06 349 CYS A C 1
ATOM 2775 O O . CYS A 1 349 ? 5.823 9.278 -4.020 1.00 93.06 349 CYS A O 1
ATOM 2777 N N . ALA A 1 350 ? 6.524 11.228 -4.861 1.00 91.69 350 ALA A N 1
ATOM 2778 C CA . ALA A 1 350 ? 5.158 11.747 -4.995 1.00 91.69 350 ALA A CA 1
ATOM 2779 C C . ALA A 1 350 ? 4.270 10.959 -5.972 1.00 91.69 350 ALA A C 1
ATOM 2781 O O . ALA A 1 350 ? 3.131 10.643 -5.608 1.00 91.69 350 ALA A O 1
ATOM 2782 N N . PRO A 1 351 ? 4.756 10.578 -7.168 1.00 91.75 351 PRO A N 1
ATOM 2783 C CA . PRO A 1 351 ? 4.014 9.712 -8.081 1.00 91.75 351 PRO A CA 1
ATOM 2784 C C . PRO A 1 351 ? 3.690 8.332 -7.477 1.00 91.75 351 PRO A C 1
ATOM 2786 O O . PRO A 1 351 ? 2.543 7.878 -7.548 1.00 91.75 351 PRO A O 1
ATOM 2789 N N . ALA A 1 352 ? 4.663 7.688 -6.815 1.00 95.50 352 ALA A N 1
ATOM 2790 C CA . ALA A 1 352 ? 4.464 6.399 -6.147 1.00 95.50 352 ALA A CA 1
ATOM 2791 C C . ALA A 1 352 ? 3.402 6.480 -5.050 1.00 95.50 352 ALA A C 1
ATOM 2793 O O . ALA A 1 352 ? 2.460 5.691 -5.018 1.00 95.50 352 ALA A O 1
ATOM 2794 N N . ARG A 1 353 ? 3.529 7.472 -4.164 1.00 95.81 353 ARG A N 1
ATOM 2795 C CA . ARG A 1 353 ? 2.622 7.670 -3.029 1.00 95.81 353 ARG A CA 1
ATOM 2796 C C . ARG A 1 353 ? 1.213 8.001 -3.496 1.00 95.81 353 ARG A C 1
ATOM 2798 O O . ARG A 1 353 ? 0.260 7.426 -2.981 1.00 95.81 353 ARG A O 1
ATOM 2805 N N . THR A 1 354 ? 1.078 8.850 -4.515 1.00 94.31 354 THR A N 1
ATOM 2806 C CA . THR A 1 354 ? -0.230 9.187 -5.095 1.00 94.31 354 THR A CA 1
ATOM 2807 C C . THR A 1 354 ? -0.907 7.943 -5.668 1.00 94.31 354 THR A C 1
ATOM 2809 O O . THR A 1 354 ? -2.090 7.721 -5.408 1.00 94.31 354 THR A O 1
ATOM 2812 N N . THR A 1 355 ? -0.156 7.088 -6.367 1.00 94.50 355 THR A N 1
ATOM 2813 C CA . THR A 1 355 ? -0.654 5.792 -6.855 1.00 94.50 355 THR A CA 1
ATOM 2814 C C . THR A 1 355 ? -1.095 4.904 -5.697 1.00 94.50 355 THR A C 1
ATOM 2816 O O . THR A 1 355 ? -2.249 4.485 -5.651 1.00 94.50 355 THR A O 1
ATOM 2819 N N . LEU A 1 356 ? -0.205 4.655 -4.730 1.00 95.75 356 LEU A N 1
ATOM 2820 C CA . LEU A 1 356 ? -0.478 3.827 -3.554 1.00 95.75 356 LEU A CA 1
ATOM 2821 C C . LEU A 1 356 ? -1.744 4.287 -2.819 1.00 95.75 356 LEU A C 1
ATOM 2823 O O . LEU A 1 356 ? -2.507 3.476 -2.298 1.00 95.75 356 LEU A O 1
ATOM 2827 N N . ARG A 1 357 ? -1.974 5.603 -2.784 1.00 94.31 357 ARG A N 1
ATOM 2828 C CA . ARG A 1 357 ? -3.068 6.213 -2.037 1.00 94.31 357 ARG A CA 1
ATOM 2829 C C . ARG A 1 357 ? -4.390 6.274 -2.797 1.00 94.31 357 ARG A C 1
ATOM 2831 O O . ARG A 1 357 ? -5.420 6.367 -2.138 1.00 94.31 357 ARG A O 1
ATOM 2838 N N . THR A 1 358 ? -4.383 6.219 -4.128 1.00 93.81 358 THR A N 1
ATOM 2839 C CA . THR A 1 358 ? -5.586 6.359 -4.980 1.00 93.81 358 THR A CA 1
ATOM 2840 C C . THR A 1 358 ? -5.930 5.104 -5.780 1.00 93.81 358 THR A C 1
ATOM 2842 O O . THR A 1 358 ? -7.010 5.030 -6.359 1.00 93.81 358 THR A O 1
ATOM 2845 N N . GLY A 1 359 ? -5.015 4.134 -5.861 1.00 93.19 359 GLY A N 1
ATOM 2846 C CA . GLY A 1 359 ? -5.154 2.968 -6.733 1.00 93.19 359 GLY A CA 1
ATOM 2847 C C . GLY A 1 359 ? -5.133 3.313 -8.225 1.00 93.19 359 GLY A C 1
ATOM 2848 O O . GLY A 1 359 ? -5.474 2.462 -9.037 1.00 93.19 359 GLY A O 1
ATOM 2849 N N . CYS A 1 360 ? -4.772 4.545 -8.599 1.00 91.38 360 CYS A N 1
ATOM 2850 C CA . CYS A 1 360 ? -4.824 5.040 -9.974 1.00 91.38 360 CYS A CA 1
ATOM 2851 C C . CYS A 1 360 ? -3.428 5.106 -10.609 1.00 91.38 360 CYS A C 1
ATOM 2853 O O . CYS A 1 360 ? -2.441 5.359 -9.917 1.00 91.38 360 CYS A O 1
ATOM 2855 N N . THR A 1 361 ? -3.341 4.916 -11.927 1.00 90.00 361 THR A N 1
ATOM 2856 C CA . THR A 1 361 ? -2.073 4.976 -12.673 1.00 90.00 361 THR A CA 1
ATOM 2857 C C . THR A 1 361 ? -1.441 6.369 -12.684 1.00 90.00 361 THR A C 1
ATOM 2859 O O . THR A 1 361 ? -2.098 7.382 -12.431 1.00 90.00 361 THR A O 1
ATOM 2862 N N . ILE A 1 362 ? -0.151 6.452 -13.024 1.00 86.62 362 ILE A N 1
ATOM 2863 C CA . ILE A 1 362 ? 0.575 7.730 -13.108 1.00 86.62 362 ILE A CA 1
ATOM 2864 C C . ILE A 1 362 ? -0.094 8.680 -14.102 1.00 86.62 362 ILE A C 1
ATOM 2866 O O . ILE A 1 362 ? -0.300 9.853 -13.783 1.00 86.62 362 ILE A O 1
ATOM 2870 N N . GLU A 1 363 ? -0.500 8.181 -15.272 1.00 81.38 363 GLU A N 1
ATOM 2871 C CA . GLU A 1 363 ? -1.199 9.012 -16.251 1.00 81.38 363 GLU A CA 1
ATOM 2872 C C . GLU A 1 363 ? -2.548 9.500 -15.705 1.00 81.38 363 GLU A C 1
ATOM 2874 O O . GLU A 1 363 ? -2.840 10.694 -15.789 1.00 81.38 363 GLU A O 1
ATOM 2879 N N . ARG A 1 364 ? -3.343 8.630 -15.067 1.00 83.31 364 ARG A N 1
ATOM 2880 C CA . ARG A 1 364 ? -4.643 9.014 -14.497 1.00 83.31 364 ARG A CA 1
ATOM 2881 C C . ARG A 1 364 ? -4.506 10.033 -13.367 1.00 83.31 364 ARG A C 1
ATOM 2883 O O . ARG A 1 364 ? -5.272 10.993 -13.314 1.00 83.31 364 ARG A O 1
ATOM 2890 N N . THR A 1 365 ? -3.520 9.855 -12.490 1.00 84.62 365 THR A N 1
ATOM 2891 C CA . THR A 1 365 ? -3.290 10.775 -11.365 1.00 84.62 365 THR A CA 1
ATOM 2892 C C . THR A 1 365 ? -2.767 12.135 -11.823 1.00 84.62 365 THR A C 1
ATOM 2894 O O . THR A 1 365 ? -3.021 13.147 -11.175 1.00 84.62 365 THR A O 1
ATOM 2897 N N . GLY A 1 366 ? -2.006 12.168 -12.922 1.00 79.12 366 GLY A N 1
ATOM 2898 C CA . GLY A 1 366 ? -1.297 13.354 -13.396 1.00 79.12 366 GLY A CA 1
ATOM 2899 C C . GLY A 1 366 ? -0.081 13.748 -12.543 1.00 79.12 366 GLY A C 1
ATOM 2900 O O . GLY A 1 366 ? 0.684 14.624 -12.941 1.00 79.12 366 GLY A O 1
ATOM 2901 N N . VAL A 1 367 ? 0.166 13.100 -11.402 1.00 82.62 367 VAL A N 1
ATOM 2902 C CA . VAL A 1 367 ? 1.312 13.411 -10.537 1.00 82.62 367 VAL A CA 1
ATOM 2903 C C . VAL A 1 367 ? 2.536 12.665 -11.058 1.00 82.62 367 VAL A C 1
ATOM 2905 O O . VAL A 1 367 ? 2.808 11.537 -10.670 1.00 82.62 367 VAL A O 1
ATOM 2908 N N . GLN A 1 368 ? 3.268 13.297 -11.974 1.00 79.88 368 GLN A N 1
ATOM 2909 C CA . GLN A 1 368 ? 4.392 12.677 -12.693 1.00 79.88 368 GLN A CA 1
ATOM 2910 C C . GLN A 1 368 ? 5.767 12.956 -12.057 1.00 79.88 368 GLN A C 1
ATOM 2912 O O . GLN A 1 368 ? 6.719 12.215 -12.293 1.00 79.88 368 GLN A O 1
ATOM 2917 N N . HIS A 1 369 ? 5.872 13.996 -11.222 1.00 79.69 369 HIS A N 1
ATOM 2918 C CA . HIS A 1 369 ? 7.113 14.437 -10.569 1.00 79.69 369 HIS A CA 1
ATOM 2919 C C . HIS A 1 369 ? 6.845 14.911 -9.140 1.00 79.69 369 HIS A C 1
ATOM 2921 O O . HIS A 1 369 ? 5.723 15.297 -8.821 1.00 79.69 369 HIS A O 1
ATOM 2927 N N . ASN A 1 370 ? 7.888 14.952 -8.305 1.00 84.19 370 ASN A N 1
ATOM 2928 C CA . ASN A 1 370 ? 7.796 15.480 -6.935 1.00 84.19 370 ASN A CA 1
ATOM 2929 C C . ASN A 1 370 ? 7.278 16.925 -6.887 1.00 84.19 370 ASN A C 1
ATOM 2931 O O . ASN A 1 370 ? 6.431 17.230 -6.056 1.00 84.19 370 ASN A O 1
ATOM 2935 N N . ASP A 1 371 ? 7.704 17.783 -7.821 1.00 77.81 371 ASP A N 1
ATOM 2936 C CA . ASP A 1 371 ? 7.283 19.193 -7.865 1.00 77.81 371 ASP A CA 1
ATOM 2937 C C . ASP A 1 371 ? 5.754 19.344 -8.001 1.00 77.81 371 ASP A C 1
ATOM 2939 O O . ASP A 1 371 ? 5.168 20.300 -7.498 1.00 77.81 371 ASP A O 1
ATOM 2943 N N . LEU A 1 372 ? 5.076 18.370 -8.623 1.00 77.12 372 LEU A N 1
ATOM 2944 C CA . LEU A 1 372 ? 3.620 18.374 -8.785 1.00 77.12 372 LEU A CA 1
ATOM 2945 C C . LEU A 1 372 ? 2.865 17.979 -7.507 1.00 77.12 372 LEU A C 1
ATOM 2947 O O . LEU A 1 372 ? 1.652 18.140 -7.467 1.00 77.12 372 LEU A O 1
ATOM 2951 N N . ALA A 1 373 ? 3.532 17.514 -6.448 1.00 79.06 373 ALA A N 1
ATOM 2952 C CA . ALA A 1 373 ? 2.879 17.354 -5.146 1.00 79.06 373 ALA A CA 1
ATOM 2953 C C . ALA A 1 373 ? 2.479 18.710 -4.537 1.00 79.06 373 ALA A C 1
ATOM 2955 O O . ALA A 1 373 ? 1.477 18.803 -3.832 1.00 79.06 373 ALA A O 1
ATOM 2956 N N . GLU A 1 374 ? 3.247 19.763 -4.823 1.00 74.06 374 GLU A N 1
ATOM 2957 C CA . GLU A 1 374 ? 3.059 21.101 -4.250 1.00 74.06 374 GLU A CA 1
ATOM 2958 C C . GLU A 1 374 ? 2.589 22.122 -5.288 1.00 74.06 374 GLU A C 1
ATOM 2960 O O . GLU A 1 374 ? 1.742 22.964 -4.995 1.00 74.06 374 GLU A O 1
ATOM 2965 N N . GLU A 1 375 ? 3.100 22.040 -6.519 1.00 68.88 375 GLU A N 1
ATOM 2966 C CA . GLU A 1 375 ? 2.820 23.012 -7.577 1.00 68.88 375 GLU A CA 1
ATOM 2967 C C . GLU A 1 375 ? 1.573 22.666 -8.414 1.00 68.88 375 GLU A C 1
ATOM 2969 O O . GLU A 1 375 ? 1.288 23.377 -9.377 1.00 68.88 375 GLU A O 1
ATOM 2974 N N . PHE A 1 376 ? 0.796 21.627 -8.067 1.00 67.94 376 PHE A N 1
ATOM 2975 C CA . PHE A 1 376 ? -0.375 21.207 -8.860 1.00 67.94 376 PHE A CA 1
ATOM 2976 C C . PHE A 1 376 ? -1.395 22.339 -9.086 1.00 67.94 376 PHE A C 1
ATOM 2978 O O . PHE A 1 376 ? -1.923 22.457 -10.187 1.00 67.94 376 PHE A O 1
ATOM 2985 N N . MET A 1 377 ? -1.622 23.215 -8.094 1.00 62.34 377 MET A N 1
ATOM 2986 C CA . MET A 1 377 ? -2.546 24.362 -8.215 1.00 62.34 377 MET A CA 1
ATOM 2987 C C . MET A 1 377 ? -2.088 25.400 -9.243 1.00 62.34 377 MET A C 1
ATOM 2989 O O . MET A 1 377 ? -2.879 26.219 -9.702 1.00 62.34 377 MET A O 1
ATOM 2993 N N . ASN A 1 378 ? -0.806 25.396 -9.612 1.00 67.88 378 ASN A N 1
ATOM 2994 C CA . ASN A 1 378 ? -0.283 26.318 -10.615 1.00 67.88 378 ASN A CA 1
ATOM 2995 C C . ASN A 1 378 ? -0.588 25.840 -12.044 1.00 67.88 378 ASN A C 1
ATOM 2997 O O . ASN A 1 378 ? -0.206 26.508 -13.005 1.00 67.88 378 ASN A O 1
ATOM 3001 N N . ASN A 1 379 ? -1.265 24.696 -12.197 1.00 65.88 379 ASN A N 1
ATOM 3002 C CA . ASN A 1 379 ? -1.670 24.145 -13.477 1.00 65.88 379 ASN A CA 1
ATOM 3003 C C . ASN A 1 379 ? -3.124 23.618 -13.415 1.00 65.88 379 ASN A C 1
ATOM 3005 O O . ASN A 1 379 ? -3.351 22.524 -12.892 1.00 65.88 379 ASN A O 1
ATOM 3009 N N . PRO A 1 380 ? -4.099 24.340 -14.009 1.00 68.31 380 PRO A N 1
ATOM 3010 C CA . PRO A 1 380 ? -5.521 23.979 -13.963 1.00 68.31 380 PRO A CA 1
ATOM 3011 C C . PRO A 1 380 ? -5.838 22.559 -14.448 1.00 68.31 380 PRO A C 1
ATOM 3013 O O . PRO A 1 380 ? -6.795 21.946 -13.987 1.00 68.31 380 PRO A O 1
ATOM 3016 N N . PHE A 1 381 ? -5.030 22.017 -15.364 1.00 67.19 381 PHE A N 1
ATOM 3017 C CA . PHE A 1 381 ? -5.209 20.657 -15.868 1.00 67.19 381 PHE A CA 1
ATOM 3018 C C . PHE A 1 381 ? -4.907 19.595 -14.801 1.00 67.19 381 PHE A C 1
ATOM 3020 O O . PHE A 1 381 ? -5.627 18.604 -14.686 1.00 67.19 381 PHE A O 1
ATOM 3027 N N . TYR A 1 382 ? -3.851 19.798 -14.010 1.00 70.50 382 TYR A N 1
ATOM 3028 C CA . TYR A 1 382 ? -3.502 18.885 -12.921 1.00 70.50 382 TYR A CA 1
ATOM 3029 C C . TYR A 1 382 ? -4.402 19.075 -11.707 1.00 70.50 382 TYR A C 1
ATOM 3031 O O . TYR A 1 382 ? -4.754 18.095 -11.056 1.00 70.50 382 TYR A O 1
ATOM 3039 N N . GLU A 1 383 ? -4.808 20.314 -11.437 1.00 74.94 383 GLU A N 1
ATOM 3040 C CA . GLU A 1 383 ? -5.798 20.629 -10.413 1.00 74.94 383 GLU A CA 1
ATOM 3041 C C . GLU A 1 383 ? -7.103 19.850 -10.646 1.00 74.94 383 GLU A C 1
ATOM 3043 O O . GLU A 1 383 ? -7.529 19.111 -9.758 1.00 74.94 383 GLU A O 1
ATOM 3048 N N . GLU A 1 384 ? -7.688 19.925 -11.848 1.00 76.25 384 GLU A N 1
ATOM 3049 C CA . GLU A 1 384 ? -8.921 19.197 -12.186 1.00 76.25 384 GLU A CA 1
ATOM 3050 C C . GLU A 1 384 ? -8.770 17.683 -11.968 1.00 76.25 384 GLU A C 1
ATOM 3052 O O . GLU A 1 384 ? -9.567 17.092 -11.237 1.00 76.25 384 GLU A O 1
ATOM 3057 N N . ARG A 1 385 ? -7.698 17.069 -12.494 1.00 78.19 385 ARG A N 1
ATOM 3058 C CA . ARG A 1 385 ? -7.440 15.627 -12.325 1.00 78.19 385 ARG A CA 1
ATOM 3059 C C . ARG A 1 385 ? -7.333 15.223 -10.860 1.00 78.19 385 ARG A C 1
ATOM 3061 O O . ARG A 1 385 ? -8.012 14.295 -10.435 1.00 78.19 385 ARG A O 1
ATOM 3068 N N . VAL A 1 386 ? -6.517 15.920 -10.069 1.00 82.69 386 VAL A N 1
ATOM 3069 C CA . VAL A 1 386 ? -6.328 15.606 -8.643 1.00 82.69 386 VAL A CA 1
ATOM 3070 C C . VAL A 1 386 ? -7.641 15.758 -7.865 1.00 82.69 386 VAL A C 1
ATOM 3072 O O . VAL A 1 386 ? -7.927 14.958 -6.970 1.00 82.69 386 VAL A O 1
ATOM 3075 N N . HIS A 1 387 ? -8.476 16.742 -8.208 1.00 83.81 387 HIS A N 1
ATOM 3076 C CA . HIS A 1 387 ? -9.776 16.920 -7.565 1.00 83.81 387 HIS A CA 1
ATOM 3077 C C . HIS A 1 387 ? -10.800 15.833 -7.919 1.00 83.81 387 HIS A C 1
ATOM 3079 O O . HIS A 1 387 ? -11.714 15.627 -7.121 1.00 83.81 387 HIS A O 1
ATOM 3085 N N . GLU A 1 388 ? -10.651 15.115 -9.031 1.00 83.06 388 GLU A N 1
ATOM 3086 C CA . GLU A 1 388 ? -11.510 13.976 -9.390 1.00 83.06 388 GLU A CA 1
ATOM 3087 C C . GLU A 1 388 ? -11.124 12.666 -8.681 1.00 83.06 388 GLU A C 1
ATOM 3089 O O . GLU A 1 388 ? -11.946 11.749 -8.583 1.00 83.06 388 GLU A O 1
ATOM 3094 N N . LEU A 1 389 ? -9.895 12.569 -8.162 1.00 86.69 389 LEU A N 1
ATOM 3095 C CA . LEU A 1 389 ? -9.407 11.371 -7.479 1.00 86.69 389 LEU A CA 1
ATOM 3096 C C . LEU A 1 389 ? -10.019 11.214 -6.081 1.00 86.69 389 LEU A C 1
ATOM 3098 O O . LEU A 1 389 ? -10.150 12.167 -5.307 1.00 86.69 389 LEU A O 1
ATOM 3102 N N . GLU A 1 390 ? -10.296 9.967 -5.710 1.00 88.62 390 GLU A N 1
ATOM 3103 C CA . GLU A 1 390 ? -10.570 9.578 -4.329 1.00 88.62 390 GLU A CA 1
ATOM 3104 C C . GLU A 1 390 ? -9.390 8.772 -3.791 1.00 88.62 390 GLU A C 1
ATOM 3106 O O . GLU A 1 390 ? -8.989 7.761 -4.362 1.00 88.62 390 GLU A O 1
ATOM 3111 N N . SER A 1 391 ? -8.829 9.230 -2.677 1.00 92.25 391 SER A N 1
ATOM 3112 C CA . SER A 1 391 ? -7.853 8.459 -1.906 1.00 92.25 391 SER A CA 1
ATOM 3113 C C . SER A 1 391 ? -8.520 7.377 -1.050 1.00 92.25 391 SER A C 1
ATOM 3115 O O . SER A 1 391 ? -9.725 7.432 -0.790 1.00 92.25 391 SER A O 1
ATOM 3117 N N . LEU A 1 392 ? -7.717 6.440 -0.532 1.00 92.44 392 LEU A N 1
ATOM 3118 C CA . LEU A 1 392 ? -8.139 5.471 0.486 1.00 92.44 392 LEU A CA 1
ATOM 3119 C C . LEU A 1 392 ? -8.836 6.159 1.661 1.00 92.44 392 LEU A C 1
ATOM 3121 O O . LEU A 1 392 ? -9.841 5.649 2.140 1.00 92.44 392 LEU A O 1
ATOM 3125 N N . ASP A 1 393 ? -8.354 7.331 2.087 1.00 92.81 393 ASP A N 1
ATOM 3126 C CA . ASP A 1 393 ? -8.974 8.100 3.171 1.00 92.81 393 ASP A CA 1
ATOM 3127 C C . ASP A 1 393 ? -10.409 8.496 2.855 1.00 92.81 393 ASP A C 1
ATOM 3129 O O . ASP A 1 393 ? -11.280 8.348 3.703 1.00 92.81 393 ASP A O 1
ATOM 3133 N N . HIS A 1 394 ? -10.669 8.978 1.637 1.00 91.19 394 HIS A N 1
ATOM 3134 C CA . HIS A 1 394 ? -12.017 9.358 1.225 1.00 91.19 394 HIS A CA 1
ATOM 3135 C C . HIS A 1 394 ? -12.955 8.157 1.271 1.00 91.19 394 HIS A C 1
ATOM 3137 O O . HIS A 1 394 ? -14.044 8.229 1.839 1.00 91.19 394 HIS A O 1
ATOM 3143 N N . VAL A 1 395 ? -12.530 7.038 0.681 1.00 90.62 395 VAL A N 1
ATOM 3144 C CA . VAL A 1 395 ? -13.368 5.840 0.602 1.00 90.62 395 VAL A CA 1
ATOM 3145 C C . VAL A 1 395 ? -13.608 5.266 1.998 1.00 90.62 395 VAL A C 1
ATOM 3147 O O . VAL A 1 395 ? -14.757 5.048 2.383 1.00 90.62 395 VAL A O 1
ATOM 3150 N N . LEU A 1 396 ? -12.551 5.077 2.786 1.00 91.31 396 LEU A N 1
ATOM 3151 C CA . LEU A 1 396 ? -12.657 4.485 4.114 1.00 91.31 396 LEU A CA 1
ATOM 3152 C C . LEU A 1 396 ? -13.421 5.404 5.076 1.00 91.31 396 LEU A C 1
ATOM 3154 O O . LEU A 1 396 ? -14.373 4.952 5.716 1.00 91.31 396 LEU A O 1
ATOM 3158 N N . ALA A 1 397 ? -13.071 6.688 5.157 1.00 90.00 397 ALA A N 1
ATOM 3159 C CA . ALA A 1 397 ? -13.675 7.591 6.132 1.00 90.00 397 ALA A CA 1
ATOM 3160 C C . ALA A 1 397 ? -15.100 8.007 5.750 1.00 90.00 397 ALA A C 1
ATOM 3162 O O . ALA A 1 397 ? -16.032 7.829 6.534 1.00 90.00 397 ALA A O 1
ATOM 3163 N N . GLU A 1 398 ? -15.307 8.518 4.534 1.00 86.88 398 GLU A N 1
ATOM 3164 C CA . GLU A 1 398 ? -16.594 9.115 4.156 1.00 86.88 398 GLU A CA 1
ATOM 3165 C C . GLU A 1 398 ? -17.634 8.068 3.745 1.00 86.88 398 GLU A C 1
ATOM 3167 O O . GLU A 1 398 ? -18.830 8.283 3.948 1.00 86.88 398 GLU A O 1
ATOM 3172 N N . LYS A 1 399 ? -17.205 6.931 3.178 1.00 85.25 399 LYS A N 1
ATOM 3173 C CA . LYS A 1 399 ? -18.129 5.900 2.665 1.00 85.25 399 LYS A CA 1
ATOM 3174 C C . LYS A 1 399 ? -18.223 4.675 3.558 1.00 85.25 399 LYS A C 1
ATOM 3176 O O . LYS A 1 399 ? -19.268 4.027 3.584 1.00 85.25 399 LYS A O 1
ATOM 3181 N N . MET A 1 400 ? -17.155 4.341 4.281 1.00 85.94 400 MET A N 1
ATOM 3182 C CA . MET A 1 400 ? -17.099 3.126 5.096 1.00 85.94 400 MET A CA 1
ATOM 3183 C C . MET A 1 400 ? -17.084 3.401 6.604 1.00 85.94 400 MET A C 1
ATOM 3185 O O . MET A 1 400 ? -17.209 2.445 7.370 1.00 85.94 400 MET A O 1
ATOM 3189 N N . GLY A 1 401 ? -17.041 4.664 7.033 1.00 86.69 401 GLY A N 1
ATOM 3190 C CA . GLY A 1 401 ? -17.157 5.054 8.439 1.00 86.69 401 GLY A CA 1
ATOM 3191 C C . GLY A 1 401 ? -15.900 4.795 9.267 1.00 86.69 401 GLY A C 1
ATOM 3192 O O . GLY A 1 401 ? -16.017 4.567 10.466 1.00 86.69 401 GLY A O 1
ATOM 3193 N N . TYR A 1 402 ? -14.725 4.791 8.636 1.00 91.81 402 TYR A N 1
ATOM 3194 C CA . TYR A 1 402 ? -13.448 4.703 9.339 1.00 91.81 402 TYR A CA 1
ATOM 3195 C C . TYR A 1 402 ? -13.018 6.055 9.919 1.00 91.81 402 TYR A C 1
ATOM 3197 O O . TYR A 1 402 ? -13.224 7.105 9.311 1.00 91.81 402 TYR A O 1
ATOM 3205 N N . VAL A 1 403 ? -12.318 6.034 11.049 1.00 92.81 403 VAL A N 1
ATOM 3206 C CA . VAL A 1 403 ? -11.491 7.167 11.482 1.00 92.81 403 VAL A CA 1
ATOM 3207 C C . VAL A 1 403 ? -10.141 7.068 10.778 1.00 92.81 403 VAL A C 1
ATOM 3209 O O . VAL A 1 403 ? -9.429 6.089 10.985 1.00 92.81 403 VAL A O 1
ATOM 3212 N N . SER A 1 404 ? -9.785 8.049 9.939 1.00 94.56 404 SER A N 1
ATOM 3213 C CA . SER A 1 404 ? -8.496 8.047 9.233 1.00 94.56 404 SER A CA 1
ATOM 3214 C C . SER A 1 404 ? -7.479 9.004 9.855 1.00 94.56 404 SER A C 1
ATOM 3216 O O . SER A 1 404 ? -7.768 10.185 10.071 1.00 94.56 404 SER A O 1
ATOM 3218 N N . GLU A 1 405 ? -6.262 8.513 10.087 1.00 95.50 405 GLU A N 1
ATOM 3219 C CA . GLU A 1 405 ? -5.118 9.290 10.569 1.00 95.50 405 GLU A CA 1
ATOM 3220 C C . GLU A 1 405 ? -3.831 8.934 9.802 1.00 95.50 405 GLU A C 1
ATOM 3222 O O . GLU A 1 405 ? -3.637 7.807 9.341 1.00 95.50 405 GLU A O 1
ATOM 3227 N N . TYR A 1 406 ? -2.926 9.905 9.641 1.00 95.31 406 TYR A N 1
ATOM 3228 C CA . TYR A 1 406 ? -1.715 9.745 8.825 1.00 95.31 406 TYR A CA 1
ATOM 3229 C C . TYR A 1 406 ? -0.509 10.384 9.499 1.00 95.31 406 TYR A C 1
ATOM 3231 O O . TYR A 1 406 ? -0.463 11.597 9.653 1.00 95.31 406 TYR A O 1
ATOM 3239 N N . TYR A 1 407 ? 0.523 9.614 9.809 1.00 95.06 407 TYR A N 1
ATOM 3240 C CA . TYR A 1 407 ? 1.700 10.089 10.525 1.00 95.06 407 TYR A CA 1
ATOM 3241 C C . TYR A 1 407 ? 2.967 9.925 9.687 1.00 95.06 407 TYR A C 1
ATOM 3243 O O . TYR A 1 407 ? 3.227 8.858 9.141 1.00 95.06 407 TYR A O 1
ATOM 3251 N N . GLY A 1 408 ? 3.762 10.992 9.578 1.00 92.44 408 GLY A N 1
ATOM 3252 C CA . GLY A 1 408 ? 5.018 11.006 8.821 1.00 92.44 408 GLY A CA 1
ATOM 3253 C C . GLY A 1 408 ? 4.922 11.652 7.430 1.00 92.44 408 GLY A C 1
ATOM 3254 O O . GLY A 1 408 ? 4.166 12.608 7.230 1.00 92.44 408 GLY A O 1
ATOM 3255 N N . LYS A 1 409 ? 5.743 11.186 6.480 1.00 91.19 409 LYS A N 1
ATOM 3256 C CA . LYS A 1 409 ? 5.953 11.821 5.162 1.00 91.19 409 LYS A CA 1
ATOM 3257 C C . LYS A 1 409 ? 4.707 11.726 4.278 1.00 91.19 409 LYS A C 1
ATOM 3259 O O . LYS A 1 409 ? 4.297 10.630 3.924 1.00 91.19 409 LYS A O 1
ATOM 3264 N N . TRP A 1 410 ? 4.118 12.860 3.893 1.00 89.88 410 TRP A N 1
ATOM 3265 C CA . TRP A 1 410 ? 2.941 12.905 3.009 1.00 89.88 410 TRP A CA 1
ATOM 3266 C C . TRP A 1 410 ? 3.336 12.879 1.525 1.00 89.88 410 TRP A C 1
ATOM 3268 O O . TRP A 1 410 ? 3.083 11.896 0.838 1.00 89.88 410 TRP A O 1
ATOM 3278 N N . HIS A 1 411 ? 4.011 13.935 1.058 1.00 89.75 411 HIS A N 1
ATOM 3279 C CA . HIS A 1 411 ? 4.554 14.091 -0.300 1.00 89.75 411 HIS A CA 1
ATOM 3280 C C . HIS A 1 411 ? 3.568 13.740 -1.435 1.00 89.75 411 HIS A C 1
ATOM 3282 O O . HIS A 1 411 ? 3.940 13.123 -2.425 1.00 89.75 411 HIS A O 1
ATOM 3288 N N . MET A 1 412 ? 2.302 14.130 -1.286 1.00 90.44 412 MET A N 1
ATOM 3289 C CA . MET A 1 412 ? 1.237 13.995 -2.286 1.00 90.44 412 MET A CA 1
ATOM 3290 C C . MET A 1 412 ? 0.443 15.310 -2.363 1.00 90.44 412 MET A C 1
ATOM 3292 O O . MET A 1 412 ? 0.515 16.103 -1.420 1.00 90.44 412 MET A O 1
ATOM 3296 N N . PRO A 1 413 ? -0.360 15.547 -3.416 1.00 89.12 413 PRO A N 1
ATOM 3297 C CA . PRO A 1 413 ? -1.213 16.730 -3.492 1.00 89.12 413 PRO A CA 1
ATOM 3298 C C . PRO A 1 413 ? -2.136 16.901 -2.279 1.00 89.12 413 PRO A C 1
ATOM 3300 O O . PRO A 1 413 ? -2.791 15.955 -1.835 1.00 89.12 413 PRO A O 1
ATOM 3303 N N . GLN A 1 414 ? -2.222 18.129 -1.763 1.00 86.31 414 GLN A N 1
ATOM 3304 C CA . GLN A 1 414 ? -3.070 18.470 -0.616 1.00 86.31 414 GLN A CA 1
ATOM 3305 C C . GLN A 1 414 ? -4.569 18.134 -0.808 1.00 86.31 414 GLN A C 1
ATOM 3307 O O . GLN A 1 414 ? -5.181 17.697 0.154 1.00 86.31 414 GLN A O 1
ATOM 3312 N N . PRO A 1 415 ? -5.209 18.238 -1.986 1.00 87.06 415 PRO A N 1
ATOM 3313 C CA . PRO A 1 415 ? -6.640 17.944 -2.095 1.00 87.06 415 PRO A CA 1
ATOM 3314 C C . PRO A 1 415 ? -7.008 16.488 -1.787 1.00 87.06 415 PRO A C 1
ATOM 3316 O O . PRO A 1 415 ? -8.168 16.189 -1.525 1.00 87.06 415 PRO A O 1
ATOM 3319 N N . LEU A 1 416 ? -6.032 15.571 -1.770 1.00 89.50 416 LEU A N 1
ATOM 3320 C CA . LEU A 1 416 ? -6.257 14.159 -1.451 1.00 89.50 416 LEU A CA 1
ATOM 3321 C C . LEU A 1 416 ? -6.598 13.893 0.029 1.00 89.50 416 LEU A C 1
ATOM 3323 O O . LEU A 1 416 ? -6.937 12.759 0.371 1.00 89.50 416 LEU A O 1
ATOM 3327 N N . ILE A 1 417 ? -6.528 14.913 0.889 1.00 87.94 417 ILE A N 1
ATOM 3328 C CA . ILE A 1 417 ? -6.963 14.865 2.296 1.00 87.94 417 ILE A CA 1
ATOM 3329 C C . ILE A 1 417 ? -8.202 15.719 2.574 1.00 87.94 417 ILE A C 1
ATOM 3331 O O . ILE A 1 417 ? -8.660 15.736 3.713 1.00 87.94 417 ILE A O 1
ATOM 3335 N N . GLU A 1 418 ? -8.728 16.454 1.597 1.00 86.06 418 GLU A N 1
ATOM 3336 C CA . GLU A 1 418 ? -9.837 17.390 1.799 1.00 86.06 418 GLU A CA 1
ATOM 3337 C C . GLU A 1 418 ? -11.184 16.685 1.613 1.00 86.06 418 GLU A C 1
ATOM 3339 O O . GLU A 1 418 ? -11.399 15.986 0.630 1.00 86.06 418 GLU A O 1
ATOM 3344 N N . SER A 1 419 ? -12.123 16.882 2.540 1.00 82.56 419 SER A N 1
ATOM 3345 C CA . SER A 1 419 ? -13.429 16.220 2.486 1.00 82.56 419 SER A CA 1
ATOM 3346 C C . SER A 1 419 ? -14.269 16.644 1.282 1.00 82.56 419 SER A C 1
ATOM 3348 O O . SER A 1 419 ? -14.318 17.822 0.907 1.00 82.56 419 SER A O 1
ATOM 3350 N N . ARG A 1 420 ? -14.999 15.679 0.708 1.00 80.62 420 ARG A N 1
ATOM 3351 C CA . ARG A 1 420 ? -15.886 15.882 -0.450 1.00 80.62 420 ARG A CA 1
ATOM 3352 C C . ARG A 1 420 ? -17.320 16.241 -0.056 1.00 80.62 420 ARG A C 1
ATOM 3354 O O . ARG A 1 420 ? -18.140 16.523 -0.927 1.00 80.62 420 ARG A O 1
ATOM 3361 N N . ASP A 1 421 ? -17.622 16.303 1.243 1.00 75.06 421 ASP A N 1
ATOM 3362 C CA . ASP A 1 421 ? -18.948 16.644 1.782 1.00 75.06 421 ASP A CA 1
ATOM 3363 C C . ASP A 1 421 ? -19.245 18.164 1.806 1.00 75.06 421 ASP A C 1
ATOM 3365 O O . ASP A 1 421 ? -20.334 18.591 2.197 1.00 75.06 421 ASP A O 1
ATOM 3369 N N . GLY A 1 422 ? -18.280 19.000 1.400 1.00 69.94 422 GLY A N 1
ATOM 3370 C CA . GLY A 1 422 ? -18.387 20.462 1.411 1.00 69.94 422 GLY A CA 1
ATOM 3371 C C . GLY A 1 422 ? -18.179 21.117 2.786 1.00 69.94 422 GLY A C 1
ATOM 3372 O O . GLY A 1 422 ? -18.280 22.341 2.896 1.00 69.94 422 GLY A O 1
ATOM 3373 N N . SER A 1 423 ? -17.847 20.350 3.831 1.00 72.31 423 SER A N 1
ATOM 3374 C CA . SER A 1 423 ? -17.654 20.828 5.210 1.00 72.31 423 SER A CA 1
ATOM 3375 C C . SER A 1 423 ? -16.322 21.547 5.455 1.00 72.31 423 SER A C 1
ATOM 3377 O O . SER A 1 423 ? -16.113 22.070 6.551 1.00 72.31 423 SER A O 1
ATOM 3379 N N . ARG A 1 424 ? -15.433 21.609 4.447 1.00 72.06 424 ARG A N 1
ATOM 3380 C CA . ARG A 1 424 ? -14.055 22.144 4.535 1.00 72.06 424 ARG A CA 1
ATOM 3381 C C . ARG A 1 424 ? -13.191 21.472 5.618 1.00 72.06 424 ARG A C 1
ATOM 3383 O O . ARG A 1 424 ? -12.211 22.063 6.066 1.00 72.06 424 ARG A O 1
ATOM 3390 N N . ARG A 1 425 ? -13.569 20.276 6.076 1.00 82.94 425 ARG A N 1
ATOM 3391 C CA . ARG A 1 425 ? -12.759 19.442 6.976 1.00 82.94 425 ARG A CA 1
ATOM 3392 C C . ARG A 1 425 ? -11.862 18.513 6.163 1.00 82.94 425 ARG A C 1
ATOM 3394 O O . ARG A 1 425 ? -12.122 18.294 4.985 1.00 82.94 425 ARG A O 1
ATOM 3401 N N . ASN A 1 426 ? -10.842 17.953 6.802 1.00 89.38 426 ASN A N 1
ATOM 3402 C CA . ASN A 1 426 ? -10.012 16.917 6.196 1.00 89.38 426 ASN A CA 1
ATOM 3403 C C . ASN A 1 426 ? -10.584 15.526 6.500 1.00 89.38 426 ASN A C 1
ATOM 3405 O O . ASN A 1 426 ? -11.120 15.315 7.589 1.00 89.38 426 ASN A O 1
ATOM 3409 N N . VAL A 1 427 ? -10.436 14.585 5.563 1.00 90.19 427 VAL A N 1
ATOM 3410 C CA . VAL A 1 427 ? -10.725 13.154 5.788 1.00 90.19 427 VAL A CA 1
ATOM 3411 C C . VAL A 1 427 ? -9.683 12.503 6.696 1.00 90.19 427 VAL A C 1
ATOM 3413 O O . VAL A 1 427 ? -10.011 11.606 7.464 1.00 90.19 427 VAL A O 1
ATOM 3416 N N . VAL A 1 428 ? -8.446 13.007 6.663 1.00 92.50 428 VAL A N 1
ATOM 3417 C CA . VAL A 1 428 ? -7.410 12.701 7.655 1.00 92.50 428 VAL A CA 1
ATOM 3418 C C . VAL A 1 428 ? -7.610 13.621 8.853 1.00 92.50 428 VAL A C 1
ATOM 3420 O O . VAL A 1 428 ? -7.377 14.829 8.758 1.00 92.50 428 VAL A O 1
ATOM 3423 N N . GLN A 1 429 ? -8.036 13.055 9.980 1.00 90.50 429 GLN A N 1
ATOM 3424 C CA . GLN A 1 429 ? -8.418 13.829 11.158 1.00 90.50 429 GLN A CA 1
ATOM 3425 C C . GLN A 1 429 ? -7.204 14.454 11.852 1.00 90.50 429 GLN A C 1
ATOM 3427 O O . GLN A 1 429 ? -7.205 15.651 12.149 1.00 90.50 429 GLN A O 1
ATO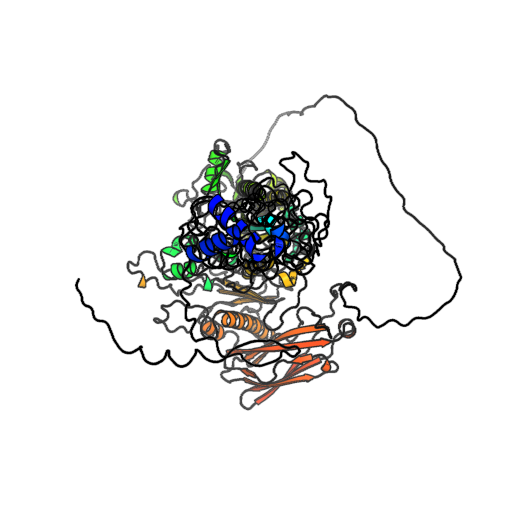M 3432 N N . TYR A 1 430 ? -6.161 13.655 12.076 1.00 92.31 430 TYR A N 1
ATOM 3433 C CA . TYR A 1 430 ? -4.923 14.078 12.721 1.00 92.31 430 TYR A CA 1
ATOM 3434 C C . TYR A 1 430 ? -3.710 13.527 11.984 1.00 92.31 430 TYR A C 1
ATOM 3436 O O . TYR A 1 430 ? -3.771 12.489 11.322 1.00 92.31 430 TYR A O 1
ATOM 3444 N N . ASN A 1 431 ? -2.607 14.264 12.081 1.00 89.69 431 ASN A N 1
ATOM 3445 C CA . ASN A 1 431 ? -1.354 13.885 11.439 1.00 89.69 431 ASN A CA 1
ATOM 3446 C C . ASN A 1 431 ? -0.098 14.346 12.195 1.00 89.69 431 ASN A C 1
ATOM 3448 O O . ASN A 1 431 ? 1.008 14.283 11.647 1.00 89.69 431 ASN A O 1
ATOM 3452 N N . ASP A 1 432 ? -0.273 14.878 13.405 1.00 90.56 432 ASP A N 1
ATOM 3453 C CA . ASP A 1 432 ? 0.793 15.344 14.285 1.00 90.56 432 ASP A CA 1
ATOM 3454 C C . ASP A 1 432 ? 0.339 15.309 15.759 1.00 90.56 432 ASP A C 1
ATOM 3456 O O . ASP A 1 432 ? -0.837 15.056 16.057 1.00 90.56 432 ASP A O 1
ATOM 3460 N N . PHE A 1 433 ? 1.272 15.549 16.683 1.00 89.50 433 PHE A N 1
ATOM 3461 C CA . PHE A 1 433 ? 1.042 15.484 18.126 1.00 89.50 433 PHE A CA 1
ATOM 3462 C C . PHE A 1 433 ? 1.728 16.636 18.875 1.00 89.50 433 PHE A C 1
ATOM 3464 O O . PHE A 1 433 ? 2.928 16.864 18.727 1.00 89.50 433 PHE A O 1
ATOM 3471 N N . ASP A 1 434 ? 0.976 17.388 19.685 1.00 87.88 434 ASP A N 1
ATOM 3472 C CA . ASP A 1 434 ? 1.526 18.462 20.520 1.00 87.88 434 ASP A CA 1
ATOM 3473 C C . ASP A 1 434 ? 1.996 17.874 21.855 1.00 87.88 434 ASP A C 1
ATOM 3475 O O . ASP A 1 434 ? 1.229 17.735 22.807 1.00 87.88 434 ASP A O 1
ATOM 3479 N N . TYR A 1 435 ? 3.288 17.559 21.939 1.00 85.88 435 TYR A N 1
ATOM 3480 C CA . TYR A 1 435 ? 3.917 16.985 23.133 1.00 85.88 435 TYR A CA 1
ATOM 3481 C C . TYR A 1 435 ? 3.851 17.887 24.369 1.00 85.88 435 TYR A C 1
ATOM 3483 O O . TYR A 1 435 ? 3.953 17.397 25.491 1.00 85.88 435 TYR A O 1
ATOM 3491 N N . SER A 1 436 ? 3.673 19.200 24.195 1.00 83.88 436 SER A N 1
ATOM 3492 C CA . SER A 1 436 ? 3.579 20.128 25.326 1.00 83.88 436 SER A CA 1
ATOM 3493 C C . SER A 1 436 ? 2.210 20.100 26.008 1.00 83.88 436 SER A C 1
ATOM 3495 O O . SER A 1 436 ? 2.094 20.472 27.178 1.00 83.88 436 SER A O 1
ATOM 3497 N N . LYS A 1 437 ? 1.181 19.656 25.282 1.00 86.50 437 LYS A N 1
ATOM 3498 C CA . LYS A 1 437 ? -0.209 19.577 25.749 1.00 86.50 437 LYS A CA 1
ATOM 3499 C C . LYS A 1 437 ? -0.759 18.155 25.807 1.00 86.50 437 LYS A C 1
ATOM 3501 O O . LYS A 1 437 ? -1.842 17.969 26.350 1.00 86.50 437 LYS A O 1
ATOM 3506 N N . ASP A 1 438 ? -0.018 17.193 25.266 1.00 86.44 438 ASP A N 1
ATOM 3507 C CA . ASP A 1 438 ? -0.408 15.791 25.133 1.00 86.44 438 ASP A CA 1
ATOM 3508 C C . ASP A 1 438 ? -1.718 15.615 24.337 1.00 86.44 438 ASP A C 1
ATOM 3510 O O . ASP A 1 438 ? -2.601 14.847 24.713 1.00 86.44 438 ASP A O 1
ATOM 3514 N N . GLU A 1 439 ? -1.858 16.349 23.223 1.00 90.12 439 GLU A N 1
ATOM 3515 C CA . GLU A 1 439 ? -3.050 16.310 22.362 1.00 90.12 439 GLU A CA 1
ATOM 3516 C C . GLU A 1 439 ? -2.700 16.128 20.870 1.00 90.12 439 GLU A C 1
ATOM 3518 O O . GLU A 1 439 ? -1.714 16.698 20.388 1.00 90.12 439 GLU A O 1
ATOM 3523 N N . PRO A 1 440 ? -3.489 15.350 20.101 1.00 91.31 440 PRO A N 1
ATOM 3524 C CA . PRO A 1 440 ? -3.311 15.246 18.659 1.00 91.31 440 PRO A CA 1
ATOM 3525 C C . PRO A 1 440 ? -3.806 16.499 17.945 1.00 91.31 440 PRO A C 1
ATOM 3527 O O . PRO A 1 440 ? -4.752 17.160 18.377 1.00 91.31 440 PRO A O 1
ATOM 3530 N N . PHE A 1 441 ? -3.214 16.787 16.792 1.00 89.50 441 PHE A N 1
ATOM 3531 C CA . PHE A 1 441 ? -3.696 17.853 15.930 1.00 89.50 441 PHE A CA 1
ATOM 3532 C 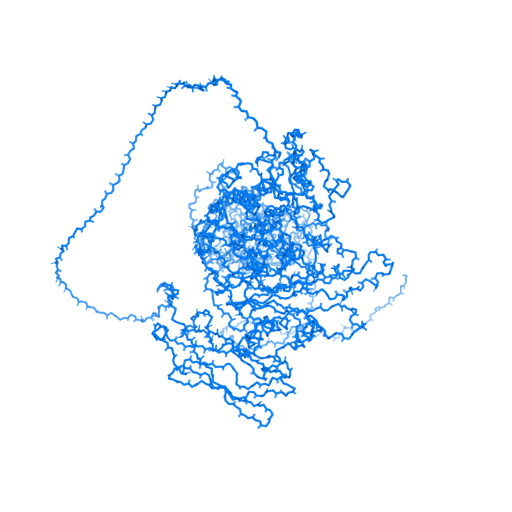C . PHE A 1 441 ? -3.375 17.578 14.462 1.00 89.50 441 PHE A C 1
ATOM 3534 O O . PHE A 1 441 ? -2.776 16.565 14.091 1.00 89.50 441 PHE A O 1
ATOM 3541 N N . TYR A 1 442 ? -3.838 18.489 13.611 1.00 88.06 442 TYR A N 1
ATOM 3542 C CA . TYR A 1 442 ? -3.568 18.463 12.187 1.00 88.06 442 TYR A CA 1
ATOM 3543 C C . TYR A 1 442 ? -2.658 19.635 11.796 1.00 88.06 442 TYR A C 1
ATOM 3545 O O . TYR A 1 442 ? -2.959 20.796 12.082 1.00 88.06 442 TYR A O 1
ATOM 3553 N N . LEU A 1 443 ? -1.573 19.335 11.088 1.00 83.69 443 LEU A N 1
ATOM 3554 C CA . LEU A 1 443 ? -0.672 20.287 10.455 1.00 83.69 443 LEU A CA 1
ATOM 3555 C C . LEU A 1 443 ? -0.210 19.742 9.107 1.00 83.69 443 LEU A C 1
ATOM 3557 O O . LEU A 1 443 ? 0.419 18.691 9.032 1.00 83.69 443 LEU A O 1
ATOM 3561 N N . TYR A 1 444 ? -0.485 20.457 8.021 1.00 78.31 444 TYR A N 1
ATOM 3562 C CA . TYR A 1 444 ? 0.083 20.090 6.727 1.00 78.31 444 TYR A CA 1
ATOM 3563 C C . TYR A 1 444 ? 1.598 20.363 6.723 1.00 78.31 444 TYR A C 1
ATOM 3565 O O . TYR A 1 444 ? 2.044 21.481 7.015 1.00 78.31 444 TYR A O 1
ATOM 3573 N N . ASP A 1 445 ? 2.400 19.344 6.415 1.00 70.19 445 ASP A N 1
ATOM 3574 C CA . ASP A 1 445 ? 3.861 19.437 6.415 1.00 70.19 445 ASP A CA 1
ATOM 3575 C C . ASP A 1 445 ? 4.459 18.815 5.159 1.00 70.19 445 ASP A C 1
ATOM 3577 O O . ASP A 1 445 ? 4.343 17.611 4.935 1.00 70.19 445 ASP A O 1
ATOM 3581 N N . ALA A 1 446 ? 5.106 19.666 4.368 1.00 57.06 446 ALA A N 1
ATOM 3582 C CA . ALA A 1 446 ? 5.849 19.281 3.179 1.00 57.06 446 ALA A CA 1
ATOM 3583 C C . ALA A 1 446 ? 7.363 19.131 3.453 1.00 57.06 446 ALA A C 1
ATOM 3585 O O . ALA A 1 446 ? 8.048 18.455 2.696 1.00 57.06 446 ALA A O 1
ATOM 3586 N N . ASP A 1 447 ? 7.885 19.674 4.570 1.00 59.91 447 ASP A N 1
ATOM 3587 C CA . ASP A 1 447 ? 9.324 19.969 4.734 1.00 59.91 447 ASP A CA 1
ATOM 3588 C C . ASP A 1 447 ? 9.935 19.499 6.074 1.00 59.91 447 ASP A C 1
ATOM 3590 O O . ASP A 1 447 ? 10.949 20.036 6.533 1.00 59.91 447 ASP A O 1
ATOM 3594 N N . GLY A 1 448 ? 9.315 18.539 6.765 1.00 70.31 448 GLY A N 1
ATOM 3595 C CA . GLY A 1 448 ? 9.813 18.030 8.054 1.00 70.31 448 GLY A CA 1
ATOM 3596 C C . GLY A 1 448 ? 9.686 19.027 9.215 1.00 70.31 448 GLY A C 1
ATOM 3597 O O . GLY A 1 448 ? 10.385 18.912 10.227 1.00 70.31 448 GLY A O 1
ATOM 3598 N N . ARG A 1 449 ? 8.792 20.019 9.100 1.00 79.19 449 ARG A N 1
ATOM 3599 C CA . ARG A 1 449 ? 8.499 20.990 10.165 1.00 79.19 449 ARG A CA 1
ATOM 3600 C C . ARG A 1 449 ? 7.973 20.313 11.429 1.00 79.19 449 ARG A C 1
ATOM 3602 O O . ARG A 1 449 ? 8.293 20.778 12.520 1.00 79.19 449 ARG A O 1
ATOM 3609 N N . LYS A 1 450 ? 7.197 19.233 11.303 1.00 87.94 450 LYS A N 1
ATOM 3610 C CA . LYS A 1 450 ? 6.645 18.494 12.454 1.00 87.94 450 LYS A CA 1
ATOM 3611 C C . LYS A 1 450 ? 7.748 17.907 13.323 1.00 87.94 450 LYS A C 1
ATOM 3613 O O . LYS A 1 450 ? 7.795 18.144 14.525 1.00 87.94 450 LYS A O 1
ATOM 3618 N N . TYR A 1 451 ? 8.703 17.238 12.682 1.00 90.00 451 TYR A N 1
ATOM 3619 C CA . TYR A 1 451 ? 9.830 16.618 13.365 1.00 90.00 451 TYR A CA 1
ATOM 3620 C C . TYR A 1 451 ? 10.727 17.653 14.066 1.00 90.00 451 TYR A C 1
ATOM 3622 O O . TYR A 1 451 ? 11.099 17.469 15.222 1.00 90.00 451 TYR A O 1
ATOM 3630 N N . LYS A 1 452 ? 11.000 18.800 13.428 1.00 87.31 452 LYS A N 1
ATOM 3631 C CA . LYS A 1 452 ? 11.753 19.890 14.077 1.00 87.31 452 LYS A CA 1
ATOM 3632 C C . LYS A 1 452 ? 11.043 20.429 15.322 1.00 87.31 452 LYS A C 1
ATOM 3634 O O . LYS A 1 452 ? 11.688 20.631 16.346 1.00 87.31 452 LYS A O 1
ATOM 3639 N N . ARG A 1 453 ? 9.716 20.600 15.273 1.00 85.38 453 ARG A N 1
ATOM 3640 C CA . ARG A 1 453 ? 8.921 21.021 16.443 1.00 85.38 453 ARG A CA 1
ATOM 3641 C C . ARG A 1 453 ? 8.966 19.989 17.564 1.00 85.38 453 ARG A C 1
ATOM 3643 O O . ARG A 1 453 ? 9.073 20.374 18.724 1.00 85.38 453 ARG A O 1
ATOM 3650 N N . TYR A 1 454 ? 8.932 18.704 17.220 1.00 89.19 454 TYR A N 1
ATOM 3651 C CA . TYR A 1 454 ? 9.114 17.624 18.183 1.00 89.19 454 TYR A CA 1
ATOM 3652 C C . TYR A 1 454 ? 10.472 17.709 18.896 1.00 89.19 454 TYR A C 1
ATOM 3654 O O . TYR A 1 454 ? 10.519 17.604 20.122 1.00 89.19 454 TYR A O 1
ATOM 3662 N N . LEU A 1 455 ? 11.566 17.957 18.171 1.00 89.62 455 LEU A N 1
ATOM 3663 C CA . LEU A 1 455 ? 12.894 18.128 18.777 1.00 89.62 455 LEU A CA 1
ATOM 3664 C C . LEU A 1 455 ? 12.942 19.335 19.728 1.00 89.62 455 LEU A C 1
ATOM 3666 O O . LEU A 1 455 ? 13.481 19.236 20.833 1.00 89.62 455 LEU A O 1
ATOM 3670 N N . GLU A 1 456 ? 12.327 20.452 19.327 1.00 84.75 456 GLU A N 1
ATOM 3671 C CA . GLU A 1 456 ? 12.214 21.663 20.148 1.00 84.75 456 GLU A CA 1
ATOM 3672 C C . GLU A 1 456 ? 11.405 21.423 21.435 1.00 84.75 456 GLU A C 1
ATOM 3674 O O . GLU A 1 456 ? 11.778 21.927 22.496 1.00 84.75 456 GLU A O 1
ATOM 3679 N N . SER A 1 457 ? 10.318 20.644 21.371 1.00 82.44 457 SER A N 1
ATOM 3680 C CA . SER A 1 457 ? 9.470 20.352 22.534 1.00 82.44 457 SER A CA 1
ATOM 3681 C C . SER A 1 457 ? 10.038 19.273 23.456 1.00 82.44 457 SER A C 1
ATOM 3683 O O . SER A 1 457 ? 9.793 19.308 24.661 1.00 82.44 457 SER A O 1
ATOM 3685 N N . SER A 1 458 ? 10.801 18.320 22.916 1.00 78.06 458 SER A N 1
ATOM 3686 C CA . SER A 1 458 ? 11.219 17.107 23.637 1.00 78.06 458 SER A CA 1
ATOM 3687 C C . SER A 1 458 ? 12.554 17.246 24.369 1.00 78.06 458 SER A C 1
ATOM 3689 O O . SER A 1 458 ? 13.051 16.280 24.939 1.00 78.06 458 SER A O 1
ATOM 3691 N N . SER A 1 459 ? 13.126 18.455 24.408 1.00 71.25 459 SER A N 1
ATOM 3692 C CA . SER A 1 459 ? 14.398 18.741 25.086 1.00 71.25 459 SER A CA 1
ATOM 3693 C C . SER A 1 459 ? 15.561 17.871 24.591 1.00 71.25 459 SER A C 1
ATOM 3695 O O . SER A 1 459 ? 16.385 17.453 25.403 1.00 71.25 459 SER A O 1
ATOM 3697 N N . ALA A 1 460 ? 15.683 17.663 23.272 1.00 76.75 460 ALA A N 1
ATOM 3698 C CA . ALA A 1 460 ? 16.755 16.889 22.613 1.00 76.75 460 ALA A CA 1
ATOM 3699 C C . ALA A 1 460 ? 18.189 17.455 22.811 1.00 76.75 460 ALA A C 1
ATOM 3701 O O . ALA A 1 460 ? 19.139 17.080 22.131 1.00 76.75 460 ALA A O 1
ATOM 3702 N N . GLY A 1 461 ? 18.363 18.369 23.766 1.00 74.75 461 GLY A N 1
ATOM 3703 C CA . GLY A 1 461 ? 19.634 18.934 24.177 1.00 74.75 461 GLY A CA 1
ATOM 3704 C C . GLY A 1 461 ? 20.107 20.099 23.301 1.00 74.75 461 GLY A C 1
ATOM 3705 O O . GLY A 1 461 ? 19.617 20.314 22.190 1.00 74.75 461 GLY A O 1
ATOM 3706 N N . PRO A 1 462 ? 21.053 20.902 23.815 1.00 78.56 462 PRO A N 1
ATOM 3707 C CA . PRO A 1 462 ? 21.700 21.965 23.051 1.00 78.56 462 PRO A CA 1
ATOM 3708 C C . PRO A 1 462 ? 22.575 21.412 21.914 1.00 78.56 462 PRO A C 1
ATOM 3710 O O . PRO A 1 462 ? 23.254 20.398 22.065 1.00 78.56 462 PRO A O 1
ATOM 3713 N N . VAL A 1 463 ? 22.629 22.145 20.801 1.00 83.12 463 VAL A N 1
ATOM 3714 C CA . VAL A 1 463 ? 23.467 21.809 19.643 1.00 83.12 463 VAL A CA 1
ATOM 3715 C C . VAL A 1 463 ? 24.914 22.262 19.870 1.00 83.12 463 VAL A C 1
ATOM 3717 O O . VAL A 1 463 ? 25.192 23.461 19.960 1.00 83.12 463 VAL A O 1
ATOM 3720 N N . TYR A 1 464 ? 25.849 21.309 19.916 1.00 86.94 464 TYR A N 1
ATOM 3721 C CA . TYR A 1 464 ? 27.291 21.565 19.993 1.00 86.94 464 TYR A CA 1
ATOM 3722 C C . TYR A 1 464 ? 28.050 20.767 18.936 1.00 86.94 464 TYR A C 1
ATOM 3724 O O . TYR A 1 464 ? 27.892 19.556 18.851 1.00 86.94 464 TYR A O 1
ATOM 3732 N N . PHE A 1 465 ? 28.923 21.440 18.185 1.00 92.19 465 PHE A N 1
ATOM 3733 C CA . PHE A 1 465 ? 29.774 20.797 17.186 1.00 92.19 465 PHE A CA 1
ATOM 3734 C C . PHE A 1 465 ? 31.112 20.345 17.768 1.00 92.19 465 PHE A C 1
ATOM 3736 O O . PHE A 1 465 ? 31.785 21.099 18.479 1.00 92.19 465 PHE A O 1
ATOM 3743 N N . LYS A 1 466 ? 31.562 19.165 17.350 1.00 94.06 466 LYS A N 1
ATOM 3744 C CA . LYS A 1 466 ? 32.971 18.765 17.372 1.00 94.06 466 LYS A CA 1
ATOM 3745 C C . LYS A 1 466 ? 33.672 19.214 16.086 1.00 94.06 466 LYS A C 1
ATOM 3747 O O . LYS A 1 466 ? 33.058 19.573 15.078 1.00 94.06 466 LYS A O 1
ATOM 3752 N N . THR A 1 467 ? 35.001 19.214 16.115 1.00 95.00 467 THR A N 1
ATOM 3753 C CA . THR A 1 467 ? 35.813 19.518 14.930 1.00 95.00 467 THR A CA 1
ATOM 3754 C C . THR A 1 467 ? 35.485 18.542 13.794 1.00 95.00 467 THR A C 1
ATOM 3756 O O . THR A 1 467 ? 35.540 17.336 14.000 1.00 95.00 467 THR A O 1
ATOM 3759 N N . GLY A 1 468 ? 35.178 19.066 12.606 1.00 94.44 468 GLY A N 1
ATOM 3760 C CA . GLY A 1 468 ? 34.804 18.301 11.411 1.00 94.44 468 GLY A CA 1
ATOM 3761 C C . GLY A 1 468 ? 33.310 17.974 11.269 1.00 94.44 468 GLY A C 1
ATOM 3762 O O . GLY A 1 468 ? 32.886 17.650 10.163 1.00 94.44 468 GLY A O 1
ATOM 3763 N N . GLU A 1 469 ? 32.502 18.103 12.328 1.00 97.44 469 GLU A N 1
ATOM 3764 C CA . GLU A 1 469 ? 31.059 17.825 12.257 1.00 97.44 469 GLU A CA 1
ATOM 3765 C C . GLU A 1 469 ? 30.307 18.867 11.415 1.00 97.44 469 GLU A C 1
ATOM 3767 O O . GLU A 1 469 ? 30.690 20.040 11.326 1.00 97.44 469 GLU A O 1
ATOM 3772 N N . GLN A 1 470 ? 29.208 18.430 10.806 1.00 97.44 470 GLN A N 1
ATOM 3773 C CA . GLN A 1 470 ? 28.376 19.227 9.908 1.00 97.44 470 GLN A CA 1
ATOM 3774 C C . GLN A 1 470 ? 26.934 19.238 10.396 1.00 97.44 470 GLN A C 1
ATOM 3776 O O . GLN A 1 470 ? 26.515 18.339 11.114 1.00 97.44 470 GLN A O 1
ATOM 3781 N N . MET A 1 471 ? 26.173 20.273 10.035 1.00 95.31 471 MET A N 1
ATOM 3782 C CA . MET A 1 471 ? 24.756 20.333 10.388 1.00 95.31 471 MET A CA 1
ATOM 3783 C C . MET A 1 471 ? 23.944 19.458 9.436 1.00 95.31 471 MET A C 1
ATOM 3785 O O . MET A 1 471 ? 24.032 19.638 8.212 1.00 95.31 471 MET A O 1
ATOM 3789 N N . ASP A 1 472 ? 23.137 18.555 9.980 1.00 93.44 472 ASP A N 1
ATOM 3790 C CA . ASP A 1 472 ? 22.100 17.867 9.222 1.00 93.44 472 ASP A CA 1
ATOM 3791 C C . ASP A 1 472 ? 20.948 18.856 8.932 1.00 93.44 472 ASP A C 1
ATOM 3793 O O . ASP A 1 472 ? 20.337 19.377 9.869 1.00 93.44 472 ASP A O 1
ATOM 3797 N N . PRO A 1 473 ? 20.633 19.161 7.656 1.00 89.00 473 PRO A N 1
ATOM 3798 C CA . PRO A 1 473 ? 19.546 20.081 7.318 1.00 89.00 473 PRO A CA 1
ATOM 3799 C C . PRO A 1 473 ? 18.152 19.564 7.718 1.00 89.00 473 PRO A C 1
ATOM 3801 O O . PRO A 1 473 ? 17.221 20.373 7.850 1.00 89.00 473 PRO A O 1
ATOM 3804 N N . PHE A 1 474 ? 17.996 18.247 7.890 1.00 89.50 474 PHE A N 1
ATOM 3805 C CA . PHE A 1 474 ? 16.722 17.625 8.228 1.00 89.50 474 PHE A CA 1
ATOM 3806 C C . PHE A 1 474 ? 16.424 17.729 9.726 1.00 89.50 474 PHE A C 1
ATOM 3808 O O . PHE A 1 474 ? 15.415 18.327 10.093 1.00 89.50 474 PHE A O 1
ATOM 3815 N N . SER A 1 475 ? 17.316 17.250 10.595 1.00 89.88 475 SER A N 1
ATOM 3816 C CA . SER A 1 475 ? 17.134 17.356 12.051 1.00 89.88 475 SER A CA 1
ATOM 3817 C C . SER A 1 475 ? 17.530 18.712 12.640 1.00 89.88 475 SER A C 1
ATOM 3819 O O . SER A 1 475 ? 16.976 19.127 13.654 1.00 89.88 475 SER A O 1
ATOM 3821 N N . GLY A 1 476 ? 18.476 19.429 12.027 1.00 90.69 476 GLY A N 1
ATOM 3822 C CA . GLY A 1 476 ? 19.094 20.609 12.639 1.00 90.69 476 GLY A CA 1
ATOM 3823 C C . GLY A 1 476 ? 20.103 20.275 13.744 1.00 90.69 476 GLY A C 1
ATOM 3824 O O . GLY A 1 476 ? 20.445 21.163 14.527 1.00 90.69 476 GLY A O 1
ATOM 3825 N N . TYR A 1 477 ? 20.582 19.027 13.804 1.00 93.38 477 TYR A N 1
ATOM 3826 C CA . TYR A 1 477 ? 21.609 18.569 14.740 1.00 93.38 477 TYR A CA 1
ATOM 3827 C C . TYR A 1 477 ? 22.920 18.188 14.025 1.00 93.38 477 TYR A C 1
ATOM 3829 O O . TYR A 1 477 ? 22.925 17.945 12.814 1.00 93.38 477 TYR A O 1
ATOM 3837 N N . PRO A 1 478 ? 24.063 18.165 14.738 1.00 96.06 478 PRO A N 1
ATOM 3838 C CA . PRO A 1 478 ? 25.343 17.795 14.150 1.00 96.06 478 PRO A CA 1
ATOM 3839 C C . PRO A 1 478 ? 25.399 16.314 13.768 1.00 96.06 478 PRO A C 1
ATOM 3841 O O . PRO A 1 478 ? 24.792 15.460 14.412 1.00 96.06 478 PRO A O 1
ATOM 3844 N N . TYR A 1 479 ? 26.202 16.004 12.760 1.00 97.25 479 TYR A N 1
ATOM 3845 C CA . TYR A 1 479 ? 26.604 14.644 12.423 1.00 97.25 479 TYR A CA 1
ATOM 3846 C C . TYR A 1 479 ? 28.075 14.625 11.990 1.00 97.25 479 TYR A C 1
ATOM 3848 O O . TYR A 1 479 ? 28.630 15.647 11.566 1.00 97.25 479 TYR A O 1
ATOM 3856 N N . THR A 1 480 ? 28.720 13.464 12.105 1.00 97.56 480 THR A N 1
ATOM 3857 C CA . THR A 1 480 ? 30.084 13.228 11.610 1.00 97.56 480 THR A CA 1
ATOM 3858 C C . THR A 1 480 ? 30.015 12.690 10.177 1.00 97.56 480 THR A C 1
ATOM 3860 O O . THR A 1 480 ? 29.515 11.579 9.999 1.00 97.56 480 THR A O 1
ATOM 3863 N N . PRO A 1 481 ? 30.494 13.433 9.160 1.00 97.75 481 PRO A N 1
ATOM 3864 C CA . PRO A 1 481 ? 30.443 12.995 7.765 1.00 97.75 481 PRO A CA 1
ATOM 3865 C C . PRO A 1 481 ? 31.305 11.760 7.484 1.00 97.75 481 PRO A C 1
ATOM 3867 O O . PRO A 1 481 ? 32.434 11.680 7.973 1.00 97.75 481 PRO A O 1
ATOM 3870 N N . ILE A 1 482 ? 30.815 10.858 6.630 1.00 96.00 482 ILE A N 1
ATOM 3871 C CA . ILE A 1 482 ? 31.612 9.765 6.034 1.00 96.00 482 ILE A CA 1
ATOM 3872 C C . ILE A 1 482 ? 32.192 10.171 4.674 1.00 96.00 482 ILE A C 1
ATOM 3874 O O . ILE A 1 482 ? 31.877 11.249 4.172 1.00 96.00 482 ILE A O 1
ATOM 3878 N N . GLN A 1 483 ? 33.017 9.328 4.044 1.00 93.88 483 GLN A N 1
ATOM 3879 C CA . GLN A 1 483 ? 33.797 9.720 2.860 1.00 93.88 483 GLN A CA 1
ATOM 3880 C C . GLN A 1 483 ? 32.944 10.157 1.658 1.00 93.88 483 GLN A C 1
ATOM 3882 O O . GLN A 1 483 ? 33.372 11.002 0.869 1.00 93.88 483 GLN A O 1
ATOM 3887 N N . LEU A 1 484 ? 31.738 9.598 1.508 1.00 91.94 484 LEU A N 1
ATOM 3888 C CA . LEU A 1 484 ? 30.810 9.955 0.427 1.00 91.94 484 LEU A CA 1
ATOM 3889 C C . LEU A 1 484 ? 30.061 11.272 0.646 1.00 91.94 484 LEU A C 1
ATOM 3891 O O . LEU A 1 484 ? 29.481 11.803 -0.304 1.00 91.94 484 LEU A O 1
ATOM 3895 N N . ASP A 1 485 ? 30.068 11.810 1.863 1.00 94.81 485 ASP A N 1
ATOM 3896 C CA . ASP A 1 485 ? 29.371 13.050 2.181 1.00 94.81 485 ASP A CA 1
ATOM 3897 C C . ASP A 1 485 ? 29.924 14.237 1.375 1.00 94.81 485 ASP A C 1
ATOM 3899 O O . ASP A 1 485 ? 31.128 14.369 1.131 1.00 94.81 485 ASP A O 1
ATOM 3903 N N . ALA A 1 486 ? 29.041 15.155 0.975 1.00 93.62 486 ALA A N 1
ATOM 3904 C CA . ALA A 1 486 ? 29.415 16.379 0.267 1.00 93.62 486 ALA A CA 1
ATOM 3905 C C . ALA A 1 486 ? 30.471 17.214 1.000 1.00 93.62 486 ALA A C 1
ATOM 3907 O O . ALA A 1 486 ? 31.280 17.874 0.350 1.00 93.62 486 ALA A O 1
ATOM 3908 N N . ARG A 1 487 ? 30.444 17.183 2.329 1.00 95.81 487 ARG A N 1
ATOM 3909 C CA . ARG A 1 487 ? 31.206 18.023 3.250 1.00 95.81 487 ARG A CA 1
ATOM 3910 C C . ARG A 1 487 ? 32.273 17.234 4.013 1.00 95.81 487 ARG A C 1
ATOM 3912 O O . ARG A 1 487 ? 32.830 17.751 4.985 1.00 95.81 487 ARG A O 1
ATOM 3919 N N . TYR A 1 488 ? 32.598 16.014 3.583 1.00 95.19 488 TYR A N 1
ATOM 3920 C CA . TYR A 1 488 ? 33.702 15.252 4.162 1.00 95.19 488 TYR A CA 1
ATOM 3921 C C . TYR A 1 488 ? 35.022 16.037 4.092 1.00 95.19 488 TYR A C 1
ATOM 3923 O O . TYR A 1 488 ? 35.401 16.560 3.043 1.00 95.19 488 TYR A O 1
ATOM 3931 N N . GLY A 1 489 ? 35.714 16.157 5.229 1.00 95.06 489 GLY A N 1
ATOM 3932 C CA . GLY A 1 489 ? 36.973 16.906 5.342 1.00 95.06 489 GLY A CA 1
ATOM 3933 C C . GLY A 1 489 ? 36.846 18.436 5.271 1.00 95.06 489 GLY A C 1
ATOM 3934 O O . GLY A 1 489 ? 37.864 19.129 5.321 1.00 95.06 489 GLY A O 1
ATOM 3935 N N . MET A 1 490 ? 35.631 18.986 5.173 1.00 95.56 490 MET A N 1
ATOM 3936 C CA . MET A 1 490 ? 35.404 20.433 5.195 1.00 95.56 490 MET A CA 1
ATOM 3937 C C . MET A 1 490 ? 35.465 21.004 6.623 1.00 95.56 490 MET A C 1
ATOM 3939 O O . MET A 1 490 ? 35.301 20.264 7.598 1.00 95.56 490 MET A O 1
ATOM 3943 N N . PRO A 1 491 ? 35.679 22.327 6.789 1.00 96.25 491 PRO A N 1
ATOM 3944 C CA . PRO A 1 491 ? 35.585 22.974 8.097 1.00 96.25 491 PRO A CA 1
ATOM 3945 C C . PRO A 1 491 ? 34.249 22.681 8.797 1.00 96.25 491 PRO A C 1
ATOM 3947 O O . PRO A 1 491 ? 33.219 22.522 8.140 1.00 96.25 491 PRO A O 1
ATOM 3950 N N . THR A 1 492 ? 34.258 22.630 10.131 1.00 97.19 492 THR A N 1
ATOM 3951 C CA . THR A 1 492 ? 33.048 22.413 10.943 1.00 97.19 492 THR A CA 1
ATOM 3952 C C . THR A 1 492 ? 31.915 23.351 10.532 1.00 97.19 492 THR A C 1
ATOM 3954 O O . THR A 1 492 ? 32.138 24.553 10.381 1.00 97.19 492 THR A O 1
ATOM 3957 N N . ASN A 1 493 ? 30.698 22.810 10.433 1.00 95.56 493 ASN A N 1
ATOM 3958 C CA . ASN A 1 493 ? 29.474 23.550 10.122 1.00 95.56 493 ASN A CA 1
ATOM 3959 C C . ASN A 1 493 ? 29.552 24.361 8.810 1.00 95.56 493 ASN A C 1
ATOM 3961 O O . ASN A 1 493 ? 29.114 25.511 8.728 1.00 95.56 493 ASN A O 1
ATOM 3965 N N . THR A 1 494 ? 30.129 23.757 7.774 1.00 95.88 494 THR A N 1
ATOM 3966 C CA . THR A 1 494 ? 30.102 24.291 6.413 1.00 95.88 494 THR A CA 1
ATOM 3967 C C . THR A 1 494 ? 28.679 24.208 5.852 1.00 95.88 494 THR A C 1
ATOM 3969 O O . THR A 1 494 ? 28.003 23.175 5.937 1.00 95.88 494 THR A O 1
ATOM 3972 N N . ALA A 1 495 ? 28.211 25.315 5.271 1.00 93.94 495 ALA A N 1
ATOM 3973 C CA . ALA A 1 495 ? 26.877 25.407 4.689 1.00 93.94 495 ALA A CA 1
ATOM 3974 C C . ALA A 1 495 ? 26.715 24.432 3.510 1.00 93.94 495 ALA A C 1
ATOM 3976 O O . ALA A 1 495 ? 27.574 24.366 2.632 1.00 93.94 495 ALA A O 1
ATOM 3977 N N . LEU A 1 496 ? 25.588 23.712 3.459 1.00 94.56 496 LEU A N 1
ATOM 3978 C CA . LEU A 1 496 ? 25.224 22.840 2.336 1.00 94.56 496 LEU A CA 1
ATOM 3979 C C . LEU A 1 496 ? 24.707 23.678 1.150 1.00 94.56 496 LEU A C 1
ATOM 3981 O O . LEU A 1 496 ? 23.545 23.600 0.766 1.00 94.56 496 LEU A O 1
ATOM 3985 N N . THR A 1 497 ? 25.550 24.558 0.617 1.00 94.25 497 THR A N 1
ATOM 3986 C CA . THR A 1 497 ? 25.203 25.493 -0.459 1.00 94.25 497 THR A CA 1
ATOM 3987 C C . THR A 1 497 ? 26.388 25.706 -1.392 1.00 94.25 497 THR A C 1
ATOM 3989 O O . THR A 1 497 ? 27.533 25.390 -1.061 1.00 94.25 497 THR A O 1
ATOM 3992 N N . THR A 1 498 ? 26.134 26.302 -2.558 1.00 91.44 498 THR A N 1
ATOM 3993 C CA . THR A 1 498 ? 27.216 26.712 -3.462 1.00 91.44 498 THR A CA 1
ATOM 3994 C C . THR A 1 498 ? 28.123 27.769 -2.849 1.00 91.44 498 THR A C 1
ATOM 3996 O O . THR A 1 498 ? 29.333 27.738 -3.053 1.00 91.44 498 THR A O 1
ATOM 3999 N N . ASP A 1 499 ? 27.554 28.661 -2.039 1.00 89.56 499 ASP A N 1
ATOM 4000 C CA . ASP A 1 499 ? 28.306 29.690 -1.317 1.00 89.56 499 ASP A CA 1
ATOM 4001 C C . ASP A 1 499 ? 29.168 29.084 -0.197 1.00 89.56 499 ASP A C 1
ATOM 4003 O O . ASP A 1 499 ? 30.199 29.646 0.167 1.00 89.56 499 ASP A O 1
ATOM 4007 N N . GLY A 1 500 ? 28.789 27.901 0.300 1.00 85.88 500 GLY A N 1
ATOM 4008 C CA . GLY A 1 500 ? 29.597 27.060 1.183 1.00 85.88 500 GLY A CA 1
ATOM 4009 C C . GLY A 1 500 ? 30.756 26.338 0.485 1.00 85.88 500 GLY A C 1
ATOM 4010 O O . GLY A 1 500 ? 31.483 25.598 1.139 1.00 85.88 500 GLY A O 1
ATOM 4011 N N . GLY A 1 501 ? 30.952 26.546 -0.823 1.00 89.81 501 GLY A N 1
ATOM 4012 C CA . GLY A 1 501 ? 32.042 25.951 -1.603 1.00 89.81 501 GLY A CA 1
ATOM 4013 C C . GLY A 1 501 ? 31.699 24.623 -2.284 1.00 89.81 501 GLY A C 1
ATOM 4014 O O . GLY A 1 501 ? 32.593 23.986 -2.839 1.00 89.81 501 GLY A O 1
ATOM 4015 N N . LEU A 1 502 ? 30.430 24.201 -2.270 1.00 90.75 502 LEU A N 1
ATOM 4016 C CA . LEU A 1 502 ? 29.981 22.960 -2.907 1.00 90.75 502 LEU A CA 1
ATOM 4017 C C . LEU A 1 502 ? 29.541 23.178 -4.364 1.00 90.75 502 LEU A C 1
ATOM 4019 O O . LEU A 1 502 ? 28.952 24.207 -4.697 1.00 90.75 502 LEU A O 1
ATOM 4023 N N . PRO A 1 503 ? 29.749 22.210 -5.268 1.00 86.44 503 PRO A N 1
ATOM 4024 C CA . PRO A 1 503 ? 29.157 22.272 -6.599 1.00 86.44 503 PRO A CA 1
ATOM 4025 C C . PRO A 1 503 ? 27.636 22.045 -6.530 1.00 86.44 503 PRO A C 1
ATOM 4027 O O . PRO A 1 503 ? 27.126 21.381 -5.627 1.00 86.44 503 PRO A O 1
ATOM 4030 N N . ARG A 1 504 ? 26.889 22.572 -7.511 1.00 83.62 504 ARG A N 1
ATOM 4031 C CA . ARG A 1 504 ? 25.409 22.522 -7.530 1.00 83.62 504 ARG A CA 1
ATOM 4032 C C . ARG A 1 504 ? 24.820 21.108 -7.451 1.00 83.62 504 ARG A C 1
ATOM 4034 O O . ARG A 1 504 ? 23.742 20.943 -6.904 1.00 83.62 504 ARG A O 1
ATOM 4041 N N . ASN A 1 505 ? 25.496 20.089 -7.970 1.00 79.06 505 ASN A N 1
ATOM 4042 C CA . ASN A 1 505 ? 25.037 18.694 -7.898 1.00 79.06 505 ASN A CA 1
ATOM 4043 C C . ASN A 1 505 ? 25.284 18.033 -6.520 1.00 79.06 505 ASN A C 1
ATOM 4045 O O . ASN A 1 505 ? 24.839 16.910 -6.291 1.00 79.06 505 ASN A O 1
ATOM 4049 N N . ARG A 1 506 ? 25.951 18.726 -5.583 1.00 85.75 506 ARG A N 1
ATOM 4050 C CA . ARG A 1 506 ? 26.303 18.230 -4.238 1.00 85.75 506 ARG A CA 1
ATOM 4051 C C . ARG A 1 506 ? 25.578 18.959 -3.094 1.00 85.75 506 ARG A C 1
ATOM 4053 O O . ARG A 1 506 ? 25.913 18.727 -1.940 1.00 85.75 506 ARG A O 1
ATOM 4060 N N . VAL A 1 507 ? 24.590 19.820 -3.377 1.00 87.94 507 VAL A N 1
ATOM 4061 C CA . VAL A 1 507 ? 23.874 20.611 -2.341 1.00 87.94 507 VAL A CA 1
ATOM 4062 C C . VAL A 1 507 ? 22.537 20.009 -1.871 1.00 87.94 507 VAL A C 1
ATOM 4064 O O . VAL A 1 507 ? 21.807 20.651 -1.126 1.00 87.94 507 VAL A O 1
ATOM 4067 N N . GLY A 1 508 ? 22.188 18.791 -2.298 1.00 86.81 508 GLY A N 1
ATOM 4068 C CA . GLY A 1 508 ? 20.933 18.119 -1.913 1.00 86.81 508 GLY A CA 1
ATOM 4069 C C . GLY A 1 508 ? 21.085 17.098 -0.777 1.00 86.81 508 GLY A C 1
ATOM 4070 O O . GLY A 1 508 ? 22.184 16.576 -0.578 1.00 86.81 508 GLY A O 1
ATOM 4071 N N . GLN A 1 509 ? 19.965 16.751 -0.117 1.00 88.62 509 GLN A N 1
ATOM 4072 C CA . GLN A 1 509 ? 19.867 15.698 0.919 1.00 88.62 509 GLN A CA 1
ATOM 4073 C C . GLN A 1 509 ? 20.590 14.385 0.569 1.00 88.62 509 GLN A C 1
ATOM 4075 O O . GLN A 1 509 ? 21.277 13.867 1.446 1.00 88.62 509 GLN A O 1
ATOM 4080 N N . PRO A 1 510 ? 20.541 13.874 -0.680 1.00 90.31 510 PRO A N 1
ATOM 4081 C CA . PRO A 1 510 ? 21.246 12.645 -1.062 1.00 90.31 510 PRO A CA 1
ATOM 4082 C C . PRO A 1 510 ? 22.768 12.674 -0.869 1.00 90.31 510 PRO A C 1
ATOM 4084 O O . PRO A 1 510 ? 23.432 11.652 -1.012 1.00 90.31 510 PRO A O 1
ATOM 4087 N N . ASN A 1 511 ? 23.353 13.852 -0.624 1.00 91.94 511 ASN A N 1
ATOM 4088 C CA . ASN A 1 511 ? 24.784 14.034 -0.380 1.00 91.94 511 ASN A CA 1
ATOM 4089 C C . ASN A 1 511 ? 25.119 14.246 1.105 1.00 91.94 511 ASN A C 1
ATOM 4091 O O . ASN A 1 511 ? 26.229 14.676 1.416 1.00 91.94 511 ASN A O 1
ATOM 4095 N N . VAL A 1 512 ? 24.164 13.993 2.000 1.00 95.81 512 VAL A N 1
ATOM 4096 C CA . VAL A 1 512 ? 24.334 14.081 3.450 1.00 95.81 512 VAL A CA 1
ATOM 4097 C C . VAL A 1 512 ? 24.365 12.658 4.003 1.00 95.81 512 VAL A C 1
ATOM 4099 O O . VAL A 1 512 ? 23.343 11.974 3.994 1.00 95.81 512 VAL A O 1
ATOM 4102 N N . LEU A 1 513 ? 25.543 12.204 4.431 1.00 96.81 513 LEU A N 1
ATOM 4103 C CA . LEU A 1 513 ? 25.797 10.846 4.907 1.00 96.81 513 LEU A CA 1
ATOM 4104 C C . LEU A 1 513 ? 26.696 10.880 6.142 1.00 96.81 513 LEU A C 1
ATOM 4106 O O . LEU A 1 513 ? 27.806 11.417 6.095 1.00 96.81 513 LEU A O 1
ATOM 4110 N N . GLY A 1 514 ? 26.266 10.253 7.234 1.00 97.44 514 GLY A N 1
ATOM 4111 C CA . GLY A 1 514 ? 27.174 10.016 8.345 1.00 97.44 514 GLY A CA 1
ATOM 4112 C C . GLY A 1 514 ? 26.542 9.646 9.673 1.00 97.44 514 GLY A C 1
ATOM 4113 O O . GLY A 1 514 ? 25.439 9.123 9.754 1.00 97.44 514 GLY A O 1
ATOM 4114 N N . MET A 1 515 ? 27.296 9.878 10.738 1.00 96.69 515 MET A N 1
ATOM 4115 C CA . MET A 1 515 ? 26.970 9.391 12.075 1.00 96.69 515 MET A CA 1
ATOM 4116 C C . MET A 1 515 ? 26.287 10.503 12.864 1.00 96.69 515 MET A C 1
ATOM 4118 O O . MET A 1 515 ? 26.895 11.551 13.096 1.00 96.69 515 MET A O 1
ATOM 4122 N N . SER A 1 516 ? 25.037 10.289 13.259 1.00 94.75 516 SER A N 1
ATOM 4123 C CA . SER A 1 516 ? 24.238 11.271 13.991 1.00 94.75 516 SER A CA 1
ATOM 4124 C C . SER A 1 516 ? 24.822 11.565 15.371 1.00 94.75 516 SER A C 1
ATOM 4126 O O . SER A 1 516 ? 25.283 10.654 16.061 1.00 94.75 516 SER A O 1
ATOM 4128 N N . ALA A 1 517 ? 24.764 12.829 15.797 1.00 91.88 517 ALA A N 1
ATOM 4129 C CA . ALA A 1 517 ? 24.981 13.198 17.195 1.00 91.88 517 ALA A CA 1
ATOM 4130 C C . ALA A 1 517 ? 23.691 13.144 18.036 1.00 91.88 517 ALA A C 1
ATOM 4132 O O . ALA A 1 517 ? 23.764 13.367 19.242 1.00 91.88 517 ALA A O 1
ATOM 4133 N N . LEU A 1 518 ? 22.530 12.890 17.418 1.00 89.69 518 LEU A N 1
ATOM 4134 C CA . LEU A 1 518 ? 21.270 12.701 18.139 1.00 89.69 518 LEU A CA 1
ATOM 4135 C C . LEU A 1 518 ? 21.239 11.353 18.858 1.00 89.69 518 LEU A C 1
ATOM 4137 O O . LEU A 1 518 ? 21.668 10.336 18.307 1.00 89.69 518 LEU A O 1
ATOM 4141 N N . ASP A 1 519 ? 20.652 11.355 20.054 1.00 85.94 519 ASP A N 1
ATOM 4142 C CA . ASP A 1 519 ? 20.299 10.121 20.749 1.00 85.94 519 ASP A CA 1
ATOM 4143 C C . ASP A 1 519 ? 19.154 9.402 20.016 1.00 85.94 519 ASP A C 1
ATOM 4145 O O . ASP A 1 519 ? 18.298 10.020 19.377 1.00 85.94 519 ASP A O 1
ATOM 4149 N N . GLU A 1 520 ? 19.111 8.078 20.149 1.00 83.12 520 GLU A N 1
ATOM 4150 C CA . GLU A 1 520 ? 18.138 7.200 19.479 1.00 83.12 520 GLU A CA 1
ATOM 4151 C C . GLU A 1 520 ? 16.668 7.539 19.772 1.00 83.12 520 GLU A C 1
ATOM 4153 O O . GLU A 1 520 ? 15.805 7.328 18.928 1.00 83.12 520 GLU A O 1
ATOM 4158 N N . GLY A 1 521 ? 16.379 8.122 20.938 1.00 88.12 521 GLY A N 1
ATOM 4159 C CA . GLY A 1 521 ? 15.031 8.546 21.325 1.00 88.12 521 GLY A CA 1
ATOM 4160 C C . GLY A 1 521 ? 14.549 9.828 20.642 1.00 88.12 521 GLY A C 1
ATOM 4161 O O . GLY A 1 521 ? 13.491 10.328 21.001 1.00 88.12 521 GLY A O 1
ATOM 4162 N N . PHE A 1 522 ? 15.324 10.393 19.712 1.00 91.94 522 PHE A N 1
ATOM 4163 C CA . PHE A 1 522 ? 14.988 11.637 19.018 1.00 91.94 522 PHE A CA 1
ATOM 4164 C C . PHE A 1 522 ? 15.106 11.531 17.504 1.00 91.94 522 PHE A C 1
ATOM 4166 O O . PHE A 1 522 ? 15.050 12.549 16.821 1.00 91.94 522 PHE A O 1
ATOM 4173 N N . THR A 1 523 ? 15.294 10.341 16.945 1.00 92.69 523 THR A N 1
ATOM 4174 C CA . THR A 1 523 ? 15.451 10.174 15.498 1.00 92.69 523 THR A CA 1
ATOM 4175 C C . THR A 1 523 ? 14.126 10.395 14.750 1.00 92.69 523 THR A C 1
ATOM 4177 O O . THR A 1 523 ? 13.045 10.341 15.350 1.00 92.69 523 THR A O 1
ATOM 4180 N N . PRO A 1 524 ? 14.159 10.629 13.424 1.00 92.94 524 PRO A N 1
ATOM 4181 C CA . PRO A 1 524 ? 12.939 10.744 12.623 1.00 92.94 524 PRO A CA 1
ATOM 4182 C C . PRO A 1 524 ? 12.049 9.497 12.684 1.00 92.94 524 PRO A C 1
ATOM 4184 O O . PRO A 1 524 ? 10.817 9.610 12.680 1.00 92.94 524 PRO A O 1
ATOM 4187 N N . SER A 1 525 ? 12.661 8.309 12.737 1.00 95.75 525 SER A N 1
ATOM 4188 C CA . SER A 1 525 ? 11.922 7.050 12.814 1.00 95.75 525 SER A CA 1
ATOM 4189 C C . SER A 1 525 ? 11.263 6.916 14.181 1.00 95.75 525 SER A C 1
ATOM 4191 O O . SER A 1 525 ? 10.063 6.657 14.228 1.00 95.75 525 SER A O 1
ATOM 4193 N N . PHE A 1 526 ? 11.988 7.196 15.275 1.00 95.50 526 PHE A N 1
ATOM 4194 C CA . PHE A 1 526 ? 11.414 7.209 16.624 1.00 95.50 526 PHE A CA 1
ATOM 4195 C C . PHE A 1 526 ? 10.217 8.157 16.721 1.00 95.50 526 PHE A C 1
ATOM 4197 O O . PHE A 1 526 ? 9.158 7.755 17.191 1.00 95.50 526 PHE A O 1
ATOM 4204 N N . PHE A 1 527 ? 10.347 9.387 16.212 1.00 94.75 527 PHE A N 1
ATOM 4205 C CA . PHE A 1 527 ? 9.244 10.350 16.183 1.00 94.75 527 PHE A CA 1
ATOM 4206 C C . PHE A 1 527 ? 8.000 9.779 15.489 1.00 94.75 527 PHE A C 1
ATOM 4208 O O . PHE A 1 527 ? 6.908 9.835 16.047 1.00 94.75 527 PHE A O 1
ATOM 4215 N N . THR A 1 528 ? 8.165 9.193 14.298 1.00 95.62 528 THR A N 1
ATOM 4216 C CA . THR A 1 528 ? 7.049 8.605 13.535 1.00 95.62 528 THR A CA 1
ATOM 4217 C C . THR A 1 528 ? 6.436 7.401 14.261 1.00 95.62 528 THR A C 1
ATOM 4219 O O . THR A 1 528 ? 5.213 7.256 14.287 1.00 95.62 528 THR A O 1
ATOM 4222 N N . GLY A 1 529 ? 7.266 6.560 14.883 1.00 97.12 529 GLY A N 1
ATOM 4223 C CA . GLY A 1 529 ? 6.823 5.422 15.688 1.00 97.12 529 GLY A CA 1
ATOM 4224 C C . GLY A 1 529 ? 6.026 5.849 16.919 1.00 97.12 529 GLY A C 1
ATOM 4225 O O . GLY A 1 529 ? 4.915 5.368 17.138 1.00 97.12 529 GLY A O 1
ATOM 4226 N N . ASP A 1 530 ? 6.548 6.801 17.691 1.00 95.56 530 ASP A N 1
ATOM 4227 C CA . ASP A 1 530 ? 5.938 7.290 18.929 1.00 95.56 530 ASP A CA 1
ATOM 4228 C C . ASP A 1 530 ? 4.574 7.956 18.693 1.00 95.56 530 ASP A C 1
ATOM 4230 O O . ASP A 1 530 ? 3.586 7.586 19.335 1.00 95.56 530 ASP A O 1
ATOM 4234 N N . ILE A 1 531 ? 4.475 8.873 17.721 1.00 94.94 531 ILE A N 1
ATOM 4235 C CA . ILE A 1 531 ? 3.190 9.516 17.395 1.00 94.94 531 ILE A CA 1
ATOM 4236 C C . ILE A 1 531 ? 2.158 8.502 16.886 1.00 94.94 531 ILE A C 1
ATOM 4238 O O . ILE A 1 531 ? 0.981 8.605 17.237 1.00 94.94 531 ILE A O 1
ATOM 4242 N N . THR A 1 532 ? 2.589 7.492 16.121 1.00 97.19 532 THR A N 1
ATOM 4243 C CA . THR A 1 532 ? 1.706 6.421 15.633 1.00 97.19 532 THR A CA 1
ATOM 4244 C C . THR A 1 532 ? 1.196 5.567 16.792 1.00 97.19 532 THR A C 1
ATOM 4246 O O . THR A 1 532 ? -0.001 5.300 16.878 1.00 97.19 532 THR A O 1
ATOM 4249 N N . LYS A 1 533 ? 2.068 5.176 17.731 1.00 95.31 533 LYS A N 1
ATOM 4250 C CA . LYS A 1 533 ? 1.663 4.424 18.929 1.00 95.31 533 LYS A CA 1
ATOM 4251 C C . LYS A 1 533 ? 0.638 5.186 19.762 1.00 95.31 533 LYS A C 1
ATOM 4253 O O . LYS A 1 533 ? -0.394 4.622 20.119 1.00 95.31 533 LYS A O 1
ATOM 4258 N N . LYS A 1 534 ? 0.879 6.476 20.020 1.00 93.38 534 LYS A N 1
ATOM 4259 C CA . LYS A 1 534 ? -0.064 7.355 20.736 1.00 93.38 534 LYS A CA 1
ATOM 4260 C C . LYS A 1 534 ? -1.420 7.440 20.030 1.00 93.38 534 LYS A C 1
ATOM 4262 O O . LYS A 1 534 ? -2.459 7.459 20.690 1.00 93.38 534 LYS A O 1
ATOM 4267 N N . ALA A 1 535 ? -1.422 7.487 18.699 1.00 94.50 535 ALA A N 1
ATOM 4268 C CA . ALA A 1 535 ? -2.642 7.485 17.905 1.00 94.50 535 ALA A CA 1
ATOM 4269 C C . ALA A 1 535 ? -3.423 6.178 18.049 1.00 94.50 535 ALA A C 1
ATOM 4271 O O . ALA A 1 535 ? -4.593 6.212 18.421 1.00 94.50 535 ALA A O 1
ATOM 4272 N N . ILE A 1 536 ? -2.770 5.032 17.842 1.00 93.06 536 ILE A N 1
ATOM 4273 C CA . ILE A 1 536 ? -3.398 3.712 17.976 1.00 93.06 536 ILE A CA 1
ATOM 4274 C C . ILE A 1 536 ? -3.926 3.516 19.400 1.00 93.06 536 ILE A C 1
ATOM 4276 O O . ILE A 1 536 ? -5.074 3.120 19.570 1.00 93.06 536 ILE A O 1
ATOM 4280 N N . GLN A 1 537 ? -3.147 3.875 20.423 1.00 89.94 537 GLN A N 1
ATOM 4281 C CA . GLN A 1 537 ? -3.576 3.793 21.819 1.00 89.94 537 GLN A CA 1
ATOM 4282 C C . GLN A 1 537 ? -4.848 4.614 22.089 1.00 89.94 537 GLN A C 1
ATOM 4284 O O . GLN A 1 537 ? -5.716 4.169 22.839 1.00 89.94 537 GLN A O 1
ATOM 4289 N N . ARG A 1 538 ? -4.972 5.809 21.493 1.00 89.62 538 ARG A N 1
ATOM 4290 C CA . ARG A 1 538 ? -6.197 6.621 21.569 1.00 89.62 538 ARG A CA 1
ATOM 4291 C C . ARG A 1 538 ? -7.345 5.943 20.825 1.00 89.62 538 ARG A C 1
ATOM 4293 O O . ARG A 1 538 ? -8.435 5.833 21.370 1.00 89.62 538 ARG A O 1
ATOM 4300 N N . LEU A 1 539 ? -7.114 5.513 19.589 1.00 88.62 539 LEU A N 1
ATOM 4301 C CA . LEU A 1 539 ? -8.145 4.953 18.713 1.00 88.62 539 LEU A CA 1
ATOM 4302 C C . LEU A 1 539 ? -8.703 3.627 19.242 1.00 88.62 539 LEU A C 1
ATOM 4304 O O . LEU A 1 539 ? -9.902 3.400 19.141 1.00 88.62 539 LEU A O 1
ATOM 4308 N N . GLN A 1 540 ? -7.880 2.817 19.911 1.00 80.94 540 GLN A N 1
ATOM 4309 C CA . GLN A 1 540 ? -8.300 1.597 20.613 1.00 80.94 540 GLN A CA 1
ATOM 4310 C C . GLN A 1 540 ? -9.302 1.850 21.754 1.00 80.94 540 GLN A C 1
ATOM 4312 O O . GLN A 1 540 ? -9.948 0.915 22.215 1.00 80.94 540 GLN A O 1
ATOM 4317 N N . GLN A 1 541 ? -9.456 3.094 22.222 1.00 76.44 541 GLN A N 1
ATOM 4318 C CA . GLN A 1 541 ? -10.464 3.459 23.228 1.00 76.44 541 GLN A CA 1
ATOM 4319 C C . GLN A 1 541 ? -11.842 3.752 22.609 1.00 76.44 541 GLN A C 1
ATOM 4321 O O . GLN A 1 541 ? -12.808 3.979 23.340 1.00 76.44 541 GLN A O 1
ATOM 4326 N N . HIS A 1 542 ? -11.941 3.775 21.279 1.00 69.50 542 HIS A N 1
ATOM 4327 C CA . HIS A 1 542 ? -13.168 4.024 20.532 1.00 69.50 542 HIS A CA 1
ATOM 4328 C C . HIS A 1 542 ? -13.671 2.736 19.862 1.00 69.50 542 HIS A C 1
ATOM 4330 O O . HIS A 1 542 ? -12.896 1.843 19.543 1.00 69.50 542 HIS A O 1
ATOM 4336 N N . SER A 1 543 ? -14.985 2.646 19.631 1.00 69.00 543 SER A N 1
ATOM 4337 C CA . SER A 1 543 ? -15.614 1.506 18.943 1.00 69.00 543 SER A CA 1
ATOM 4338 C C . SER A 1 543 ? -15.579 1.606 17.413 1.00 69.00 543 SER A C 1
ATOM 4340 O O . SER A 1 543 ? -15.961 0.656 16.733 1.00 69.00 543 SER A O 1
ATOM 4342 N N . ASP A 1 544 ? -15.209 2.769 16.872 1.00 79.19 544 ASP A N 1
ATOM 4343 C CA . ASP A 1 544 ? -15.184 3.017 15.430 1.00 79.19 544 ASP A CA 1
ATOM 4344 C C . ASP A 1 544 ? -13.944 2.356 14.797 1.00 79.19 544 ASP A C 1
ATOM 4346 O O . ASP A 1 544 ? -12.856 2.444 15.375 1.00 79.19 544 ASP A O 1
ATOM 4350 N N . PRO A 1 545 ? -14.063 1.718 13.615 1.00 89.75 545 PRO A N 1
ATOM 4351 C CA . PRO A 1 545 ? -12.907 1.156 12.929 1.00 89.75 545 PRO A CA 1
ATOM 4352 C C . PRO A 1 545 ? -11.969 2.280 12.488 1.00 89.75 545 PRO A C 1
ATOM 4354 O O . PRO A 1 545 ? -12.417 3.354 12.077 1.00 89.75 545 PRO A O 1
ATOM 4357 N N . TRP A 1 546 ? -10.664 2.044 12.539 1.00 93.69 546 TRP A N 1
ATOM 4358 C CA . TRP A 1 546 ? -9.676 3.064 12.191 1.00 93.69 546 TRP A CA 1
ATOM 4359 C C . TRP A 1 546 ? -8.742 2.634 11.066 1.00 93.69 546 TRP A C 1
ATOM 4361 O O . TRP A 1 546 ? -8.474 1.453 10.853 1.00 93.69 546 TRP A O 1
ATOM 4371 N N . PHE A 1 547 ? -8.268 3.626 10.317 1.00 96.50 547 PHE A N 1
ATOM 4372 C CA . PHE A 1 547 ? -7.236 3.504 9.303 1.00 96.50 547 PHE A CA 1
ATOM 4373 C C . PHE A 1 547 ? -6.079 4.425 9.678 1.00 96.50 547 PHE A C 1
ATOM 4375 O O . PHE A 1 547 ? -6.216 5.645 9.662 1.00 96.50 547 PHE A O 1
ATOM 4382 N N . VAL A 1 548 ? -4.936 3.843 10.026 1.00 97.44 548 VAL A N 1
ATOM 4383 C CA . VAL A 1 548 ? -3.736 4.593 10.403 1.00 97.44 548 VAL A CA 1
ATOM 4384 C C . VAL A 1 548 ? -2.642 4.321 9.387 1.00 97.44 548 VAL A C 1
ATOM 4386 O O . VAL A 1 548 ? -2.337 3.171 9.078 1.00 97.44 548 VAL A O 1
ATOM 4389 N N . THR A 1 549 ? -2.028 5.384 8.867 1.00 98.00 549 THR A N 1
ATOM 4390 C CA . THR A 1 549 ? -0.798 5.270 8.075 1.00 98.00 549 THR A CA 1
ATOM 4391 C C . THR A 1 549 ? 0.415 5.711 8.891 1.00 98.00 549 THR A C 1
ATOM 4393 O O . THR A 1 549 ? 0.464 6.855 9.332 1.00 98.00 549 THR A O 1
ATOM 4396 N N . ALA A 1 550 ? 1.404 4.831 9.043 1.00 98.19 550 ALA A N 1
ATOM 4397 C CA . ALA A 1 550 ? 2.723 5.134 9.593 1.00 98.19 550 ALA A CA 1
ATOM 4398 C C . ALA A 1 550 ? 3.732 5.245 8.440 1.00 98.19 550 ALA A C 1
ATOM 4400 O O . ALA A 1 550 ? 4.233 4.244 7.931 1.00 98.19 550 ALA A O 1
ATOM 4401 N N . SER A 1 551 ? 3.992 6.465 7.979 1.00 96.94 551 SER A N 1
ATOM 4402 C CA . SER A 1 551 ? 4.833 6.744 6.814 1.00 96.94 551 SER A CA 1
ATOM 4403 C C . SER A 1 551 ? 6.209 7.268 7.227 1.00 96.94 551 SER A C 1
ATOM 4405 O O . SER A 1 551 ? 6.448 8.481 7.259 1.00 96.94 551 SER A O 1
ATOM 4407 N N . PHE A 1 552 ? 7.134 6.353 7.487 1.00 97.56 552 PHE A N 1
ATOM 4408 C CA . PHE A 1 552 ? 8.518 6.649 7.836 1.00 97.56 552 PHE A CA 1
ATOM 4409 C C . PHE A 1 552 ? 9.251 7.382 6.703 1.00 97.56 552 PHE A C 1
ATOM 4411 O O . PHE A 1 552 ? 9.133 7.033 5.528 1.00 97.56 552 PHE A O 1
ATOM 4418 N N . HIS A 1 553 ? 10.017 8.418 7.070 1.00 94.69 553 HIS A N 1
ATOM 4419 C CA . HIS A 1 553 ? 10.956 9.076 6.152 1.00 94.69 553 HIS A CA 1
ATOM 4420 C C . HIS A 1 553 ? 12.180 8.193 5.909 1.00 94.69 553 HIS A C 1
ATOM 4422 O O . HIS A 1 553 ? 12.626 8.076 4.784 1.00 94.69 553 HIS A O 1
ATOM 4428 N N . SER A 1 554 ? 12.710 7.541 6.940 1.00 95.31 554 SER A N 1
ATOM 4429 C CA . SER A 1 554 ? 13.817 6.595 6.789 1.00 95.31 554 SER A CA 1
ATOM 4430 C C . SER A 1 554 ? 13.403 5.375 5.940 1.00 95.31 554 SER A C 1
ATOM 4432 O O . SER A 1 554 ? 12.250 4.942 6.039 1.00 95.31 554 SER A O 1
ATOM 4434 N N . PRO A 1 555 ? 14.329 4.771 5.173 1.00 96.75 555 PRO A N 1
ATOM 4435 C CA . PRO A 1 555 ? 15.745 5.135 5.026 1.00 96.75 555 PRO A CA 1
ATOM 4436 C C . PRO A 1 555 ? 16.068 6.229 3.983 1.00 96.75 555 PRO A C 1
ATOM 4438 O O . PRO A 1 555 ? 17.242 6.375 3.639 1.00 96.75 555 PRO A O 1
ATOM 4441 N N . HIS A 1 556 ? 15.095 7.000 3.474 1.00 95.38 556 HIS A N 1
ATOM 4442 C CA . HIS A 1 556 ? 15.368 8.132 2.569 1.00 95.38 556 HIS A CA 1
ATOM 4443 C C . HIS A 1 556 ? 16.432 9.075 3.157 1.00 95.38 556 HIS A C 1
ATOM 4445 O O . HIS A 1 556 ? 16.427 9.337 4.365 1.00 95.38 556 HIS A O 1
ATOM 4451 N N . PRO A 1 557 ? 17.316 9.656 2.323 1.00 92.88 557 PRO A N 1
ATOM 4452 C CA . PRO A 1 557 ? 18.336 10.574 2.802 1.00 92.88 557 PRO A CA 1
ATOM 4453 C C . PRO A 1 557 ? 17.754 11.790 3.550 1.00 92.88 557 PRO A C 1
ATOM 4455 O O . PRO A 1 557 ? 16.611 12.187 3.307 1.00 92.88 557 PRO A O 1
ATOM 4458 N N . PRO A 1 558 ? 18.526 12.463 4.416 1.00 94.56 558 PRO A N 1
ATOM 4459 C CA . PRO A 1 558 ? 19.932 12.217 4.753 1.00 94.56 558 PRO A CA 1
ATOM 4460 C C . PRO A 1 558 ? 20.215 10.831 5.340 1.00 94.56 558 PRO A C 1
ATOM 4462 O O . PRO A 1 558 ? 19.487 10.368 6.211 1.00 94.56 558 PRO A O 1
ATOM 4465 N N . PHE A 1 559 ? 21.294 10.181 4.894 1.00 96.75 559 PHE A N 1
ATOM 4466 C CA . PHE A 1 559 ? 21.718 8.884 5.427 1.00 96.75 559 PHE A CA 1
ATOM 4467 C C . PHE A 1 559 ? 22.493 9.095 6.732 1.00 96.75 559 PHE A C 1
ATOM 4469 O O . PHE A 1 559 ? 23.710 8.921 6.786 1.00 96.75 559 PHE A O 1
ATOM 4476 N N . VAL A 1 560 ? 21.801 9.575 7.764 1.00 96.56 560 VAL A N 1
ATOM 4477 C CA . VAL A 1 560 ? 22.402 9.963 9.042 1.00 96.56 560 VAL A CA 1
ATOM 4478 C C . VAL A 1 560 ? 21.886 9.051 10.150 1.00 96.56 560 VAL A C 1
ATOM 4480 O O . VAL A 1 560 ? 20.762 9.214 10.613 1.00 96.56 560 VAL A O 1
ATOM 4483 N N . ALA A 1 561 ? 22.702 8.080 10.563 1.00 96.38 561 ALA A N 1
ATOM 4484 C CA . ALA A 1 561 ? 22.288 7.009 11.474 1.00 96.38 561 ALA A CA 1
ATOM 4485 C C . ALA A 1 561 ? 22.836 7.199 12.896 1.00 96.38 561 ALA A C 1
ATOM 4487 O O . ALA A 1 561 ? 23.951 7.696 13.083 1.00 96.38 561 ALA A O 1
ATOM 4488 N N . SER A 1 562 ? 22.072 6.774 13.905 1.00 93.75 562 SER A N 1
ATOM 4489 C CA . SER A 1 562 ? 22.535 6.727 15.297 1.00 93.75 562 SER A CA 1
ATOM 4490 C C . SER A 1 562 ? 23.598 5.635 15.497 1.00 93.75 562 SER A C 1
ATOM 4492 O O . SER A 1 562 ? 23.604 4.612 14.807 1.00 93.75 562 SER A O 1
ATOM 4494 N N . TRP A 1 563 ? 24.511 5.825 16.459 1.00 93.25 563 TRP A N 1
ATOM 4495 C CA . TRP A 1 563 ? 25.580 4.845 16.703 1.00 93.25 563 TRP A CA 1
ATOM 4496 C C . TRP A 1 563 ? 25.051 3.481 17.164 1.00 93.25 563 TRP A C 1
ATOM 4498 O O . TRP A 1 563 ? 25.623 2.470 16.771 1.00 93.25 563 TRP A O 1
ATOM 4508 N N . LYS A 1 564 ? 23.951 3.432 17.933 1.00 93.06 564 LYS A N 1
ATOM 4509 C CA . LYS A 1 564 ? 23.363 2.181 18.449 1.00 93.06 564 LYS A CA 1
ATOM 4510 C C . LYS A 1 564 ? 23.142 1.149 17.342 1.00 93.06 564 LYS A C 1
ATOM 4512 O O . LYS A 1 564 ? 23.595 0.012 17.460 1.00 93.06 564 LYS A O 1
ATOM 4517 N N . ASN A 1 565 ? 22.469 1.549 16.264 1.00 94.31 565 ASN A N 1
ATOM 4518 C CA . ASN A 1 565 ? 22.148 0.631 15.171 1.00 94.31 565 ASN A CA 1
ATOM 4519 C C . ASN A 1 565 ? 23.320 0.491 14.191 1.00 94.31 565 ASN A C 1
ATOM 4521 O O . ASN A 1 565 ? 23.511 -0.577 13.610 1.00 94.31 565 ASN A O 1
ATOM 4525 N N . LEU A 1 566 ? 24.158 1.525 14.074 1.00 96.62 566 LEU A N 1
ATOM 4526 C CA . LEU A 1 566 ? 25.305 1.550 13.169 1.00 96.62 566 LEU A CA 1
ATOM 4527 C C . LEU A 1 566 ? 26.495 0.699 13.634 1.00 96.62 566 LEU A C 1
ATOM 4529 O O . LEU A 1 566 ? 27.158 0.095 12.794 1.00 96.62 566 LEU A O 1
ATOM 4533 N N . GLU A 1 567 ? 26.779 0.631 14.938 1.00 96.94 567 GLU A N 1
ATOM 4534 C CA . GLU A 1 567 ? 28.024 0.079 15.501 1.00 96.94 567 GLU A CA 1
ATOM 4535 C C . GLU A 1 567 ? 28.375 -1.309 14.949 1.00 96.94 567 GLU A C 1
ATOM 4537 O O . GLU A 1 567 ? 29.515 -1.561 14.544 1.00 96.94 567 GLU A O 1
ATOM 4542 N N . LYS A 1 568 ? 27.393 -2.214 14.892 1.00 97.25 568 LYS A N 1
ATOM 4543 C CA . LYS A 1 568 ? 27.607 -3.590 14.428 1.00 97.25 568 LYS A CA 1
ATOM 4544 C C . LYS A 1 568 ? 27.925 -3.677 12.937 1.00 97.25 568 LYS A C 1
ATOM 4546 O O . LYS A 1 568 ? 28.757 -4.498 12.553 1.00 97.25 568 LYS A O 1
ATOM 4551 N N . TYR A 1 569 ? 27.321 -2.825 12.113 1.00 97.75 569 TYR A N 1
ATOM 4552 C CA . TYR A 1 569 ? 27.602 -2.774 10.680 1.00 97.75 569 TYR A CA 1
ATOM 4553 C C . TYR A 1 569 ? 28.932 -2.084 10.417 1.00 97.75 569 TYR A C 1
ATOM 4555 O O . TYR A 1 569 ? 29.734 -2.592 9.645 1.00 97.75 569 TYR A O 1
ATOM 4563 N N . TRP A 1 570 ? 29.215 -1.000 11.140 1.00 96.88 570 TRP A N 1
ATOM 4564 C CA . TRP A 1 570 ? 30.491 -0.292 11.073 1.00 96.88 570 TRP A CA 1
ATOM 4565 C C . TRP A 1 570 ? 31.669 -1.194 11.461 1.00 96.88 570 TRP A C 1
ATOM 4567 O O . TRP A 1 570 ? 32.714 -1.189 10.822 1.00 96.88 570 TRP A O 1
ATOM 4577 N N . THR A 1 571 ? 31.487 -2.034 12.483 1.00 96.38 571 THR A N 1
ATOM 4578 C CA . THR A 1 571 ? 32.514 -2.987 12.938 1.00 96.38 571 THR A CA 1
ATOM 4579 C C . THR A 1 571 ? 32.705 -4.170 11.981 1.00 96.38 571 THR A C 1
ATOM 4581 O O . THR A 1 571 ? 33.753 -4.807 12.013 1.00 96.38 571 THR A O 1
ATOM 4584 N N . ASN A 1 572 ? 31.713 -4.485 11.142 1.00 96.44 572 ASN A N 1
ATOM 4585 C CA . ASN A 1 572 ? 31.772 -5.564 10.147 1.00 96.44 572 ASN A CA 1
ATOM 4586 C C . ASN A 1 572 ? 31.757 -5.018 8.709 1.00 96.44 572 ASN A C 1
ATOM 4588 O O . ASN A 1 572 ? 31.329 -5.725 7.793 1.00 96.44 572 ASN A O 1
ATOM 4592 N N . GLN A 1 573 ? 32.190 -3.767 8.515 1.00 94.25 573 GLN A N 1
ATOM 4593 C CA . GLN A 1 573 ? 32.011 -3.022 7.270 1.00 94.25 573 GLN A CA 1
ATOM 4594 C C . GLN A 1 573 ? 32.561 -3.781 6.061 1.00 94.25 573 GLN A C 1
ATOM 4596 O O . GLN A 1 573 ? 31.889 -3.853 5.035 1.00 94.25 573 GLN A O 1
ATOM 4601 N N . GLU A 1 574 ? 33.724 -4.429 6.188 1.00 94.75 574 GLU A N 1
ATOM 4602 C CA . GLU A 1 574 ? 34.355 -5.139 5.072 1.00 94.75 574 GLU A CA 1
ATOM 4603 C C . GLU A 1 574 ? 33.554 -6.351 4.565 1.00 94.75 574 GLU A C 1
ATOM 4605 O O . GLU A 1 574 ? 33.832 -6.866 3.480 1.00 94.75 574 GLU A O 1
ATOM 4610 N N . LYS A 1 575 ? 32.561 -6.809 5.336 1.00 95.31 575 LYS A N 1
ATOM 4611 C CA . LYS A 1 575 ? 31.670 -7.927 4.997 1.00 95.31 575 LYS A CA 1
ATOM 4612 C C . LYS A 1 575 ? 30.283 -7.469 4.571 1.00 95.31 575 LYS A C 1
ATOM 4614 O O . LYS A 1 575 ? 29.432 -8.322 4.329 1.00 95.31 575 LYS A O 1
ATOM 4619 N N . LEU A 1 576 ? 30.012 -6.166 4.538 1.00 95.25 576 LEU A N 1
ATOM 4620 C CA . LEU A 1 576 ? 28.716 -5.664 4.102 1.00 95.25 576 LEU A CA 1
ATOM 4621 C C . LEU A 1 576 ? 28.530 -5.867 2.603 1.00 95.25 576 LEU A C 1
ATOM 4623 O O . LEU A 1 576 ? 29.492 -5.953 1.834 1.00 95.25 576 LEU A O 1
ATOM 4627 N N . PHE A 1 577 ? 27.258 -5.958 2.226 1.00 92.31 577 PHE A N 1
ATOM 4628 C CA . PHE A 1 577 ? 26.827 -6.170 0.857 1.00 92.31 577 PHE A CA 1
ATOM 4629 C C . PHE A 1 577 ? 27.376 -5.099 -0.089 1.00 92.31 577 PHE A C 1
ATOM 4631 O O . PHE A 1 577 ? 27.408 -3.914 0.232 1.00 92.31 577 PHE A O 1
ATOM 4638 N N . VAL A 1 578 ? 27.766 -5.550 -1.277 1.00 90.62 578 VAL A N 1
ATOM 4639 C CA . VAL A 1 578 ? 28.127 -4.712 -2.417 1.00 90.62 578 VAL A CA 1
ATOM 4640 C C . VAL A 1 578 ? 27.359 -5.264 -3.620 1.00 90.62 578 VAL A C 1
ATOM 4642 O O . VAL A 1 578 ? 27.441 -6.474 -3.864 1.00 90.62 578 VAL A O 1
ATOM 4645 N N . PRO A 1 579 ? 26.613 -4.432 -4.367 1.00 88.44 579 PRO A N 1
ATOM 4646 C CA . PRO A 1 579 ? 25.860 -4.896 -5.528 1.00 88.44 579 PRO A CA 1
ATOM 4647 C C . PRO A 1 579 ? 26.755 -5.587 -6.563 1.00 88.44 579 PRO A C 1
ATOM 4649 O O . PRO A 1 579 ? 27.845 -5.109 -6.874 1.00 88.44 579 PRO A O 1
ATOM 4652 N N . ARG A 1 580 ? 26.305 -6.716 -7.130 1.00 84.44 580 ARG A N 1
ATOM 4653 C CA . ARG A 1 580 ? 27.087 -7.447 -8.152 1.00 84.44 580 ARG A CA 1
ATOM 4654 C C . ARG A 1 580 ? 27.160 -6.708 -9.488 1.00 84.44 580 ARG A C 1
ATOM 4656 O O . ARG A 1 580 ? 28.139 -6.849 -10.206 1.00 84.44 580 ARG A O 1
ATOM 4663 N N . ASN A 1 581 ? 26.148 -5.904 -9.789 1.00 84.62 581 ASN A N 1
ATOM 4664 C CA . ASN A 1 581 ? 26.083 -4.958 -10.906 1.00 84.62 581 ASN A CA 1
ATOM 4665 C C . ASN A 1 581 ? 26.805 -3.631 -10.603 1.00 84.62 581 ASN A C 1
ATOM 4667 O O . ASN A 1 581 ? 26.484 -2.591 -11.179 1.00 84.62 581 ASN A O 1
ATOM 4671 N N . LEU A 1 582 ? 27.788 -3.644 -9.700 1.00 81.50 582 LEU A N 1
ATOM 4672 C CA . LEU A 1 582 ? 28.744 -2.556 -9.560 1.00 81.50 582 LEU A CA 1
ATOM 4673 C C . LEU A 1 582 ? 29.749 -2.625 -10.718 1.00 81.50 582 LEU A C 1
ATOM 4675 O O . LEU A 1 582 ? 30.555 -3.553 -10.805 1.00 81.50 582 LEU A O 1
ATOM 4679 N N . ASN A 1 583 ? 29.724 -1.643 -11.616 1.00 70.38 583 ASN A N 1
ATOM 4680 C CA . ASN A 1 583 ? 30.557 -1.629 -12.818 1.00 70.38 583 ASN A CA 1
ATOM 4681 C C . ASN A 1 583 ? 31.983 -1.159 -12.491 1.00 70.38 583 ASN A C 1
ATOM 4683 O O . ASN A 1 583 ? 32.365 -0.025 -12.788 1.00 70.38 583 ASN A O 1
ATOM 4687 N N . THR A 1 584 ? 32.747 -2.029 -11.828 1.00 63.75 584 THR A N 1
ATOM 4688 C CA . THR A 1 584 ? 34.140 -1.781 -11.411 1.00 63.75 584 THR A CA 1
ATOM 4689 C C . THR A 1 584 ? 35.164 -2.042 -12.520 1.00 63.75 584 THR A C 1
ATOM 4691 O O . THR A 1 584 ? 36.282 -1.533 -12.459 1.00 63.75 584 THR A O 1
ATOM 4694 N N . ASP A 1 585 ? 34.790 -2.806 -13.547 1.00 59.88 585 ASP A N 1
ATOM 4695 C CA . ASP A 1 585 ? 35.667 -3.320 -14.605 1.00 59.88 585 ASP A CA 1
ATOM 4696 C C . ASP A 1 585 ? 35.280 -2.854 -16.022 1.00 59.88 585 ASP A C 1
ATOM 4698 O O . ASP A 1 585 ? 36.012 -3.107 -16.981 1.00 59.88 585 ASP A O 1
ATOM 4702 N N . GLY A 1 586 ? 34.172 -2.119 -16.164 1.00 60.31 586 GLY A N 1
ATOM 4703 C CA . GLY A 1 586 ? 33.678 -1.624 -17.448 1.00 60.31 586 GLY A CA 1
ATOM 4704 C C . GLY A 1 586 ? 32.897 -2.662 -18.260 1.00 60.31 586 GLY A C 1
ATOM 4705 O O . GLY A 1 586 ? 32.672 -2.421 -19.446 1.00 60.31 586 GLY A O 1
ATOM 4706 N N . HIS A 1 587 ? 32.512 -3.803 -17.669 1.00 59.19 587 HIS A N 1
ATOM 4707 C CA . HIS A 1 587 ? 31.867 -4.922 -18.367 1.00 59.19 587 HIS A CA 1
ATOM 4708 C C . HIS A 1 587 ? 30.328 -4.878 -18.416 1.00 59.19 587 HIS A C 1
ATOM 4710 O O . HIS A 1 587 ? 29.731 -5.812 -18.942 1.00 59.19 587 HIS A O 1
ATOM 4716 N N . MET A 1 588 ? 29.672 -3.813 -17.940 1.00 66.38 588 MET A N 1
ATOM 4717 C CA . MET A 1 588 ? 28.220 -3.660 -18.128 1.00 66.38 588 MET A CA 1
ATOM 4718 C C . MET A 1 588 ? 27.853 -3.209 -19.549 1.00 66.38 588 MET A C 1
ATOM 4720 O O . MET A 1 588 ? 28.498 -2.318 -20.112 1.00 66.38 588 MET A O 1
ATOM 4724 N N . ASP A 1 589 ? 26.776 -3.779 -20.099 1.00 65.12 589 ASP A N 1
ATOM 4725 C CA . ASP A 1 589 ? 26.178 -3.304 -21.347 1.00 65.12 589 ASP A CA 1
ATOM 4726 C C . ASP A 1 589 ? 25.704 -1.850 -21.221 1.00 65.12 589 ASP A C 1
ATOM 4728 O O . ASP A 1 589 ? 25.376 -1.355 -20.140 1.00 65.12 589 ASP A O 1
ATOM 4732 N N . LYS A 1 590 ? 25.625 -1.160 -22.365 1.00 69.19 590 LYS A N 1
ATOM 4733 C CA . LYS A 1 590 ? 25.088 0.205 -22.417 1.00 69.19 590 LYS A CA 1
ATOM 4734 C C . LYS A 1 590 ? 23.644 0.221 -21.922 1.00 69.19 590 LYS A C 1
ATOM 4736 O O . LYS A 1 590 ? 22.766 -0.428 -22.496 1.00 69.19 590 LYS A O 1
ATOM 4741 N N . SER A 1 591 ? 23.397 1.037 -20.909 1.00 75.50 591 SER A N 1
ATOM 4742 C CA . SER A 1 591 ? 22.069 1.323 -20.388 1.00 75.50 591 SER A CA 1
ATOM 4743 C C . SER A 1 591 ? 21.446 2.517 -21.109 1.00 75.50 591 SER A C 1
ATOM 4745 O O . SER A 1 591 ? 22.122 3.498 -21.430 1.00 75.50 591 SER A O 1
ATOM 4747 N N . ALA A 1 592 ? 20.121 2.494 -21.278 1.00 71.94 592 ALA A N 1
ATOM 4748 C CA . ALA A 1 592 ? 19.353 3.665 -21.711 1.00 71.94 592 ALA A CA 1
ATOM 4749 C C . ALA A 1 592 ? 19.485 4.854 -20.738 1.00 71.94 592 ALA A C 1
ATOM 4751 O O . ALA A 1 592 ? 19.151 5.981 -21.089 1.00 71.94 592 ALA A O 1
ATOM 4752 N N . TYR A 1 593 ? 19.983 4.618 -19.522 1.00 76.00 593 TYR A N 1
ATOM 4753 C CA . TYR A 1 593 ? 20.194 5.651 -18.518 1.00 76.00 593 TYR A CA 1
ATOM 4754 C C . TYR A 1 593 ? 21.631 6.213 -18.490 1.00 76.00 593 TYR A C 1
ATOM 4756 O O . TYR A 1 593 ? 21.903 7.126 -17.707 1.00 76.00 593 TYR A O 1
ATOM 4764 N N . ASP A 1 594 ? 22.578 5.690 -19.280 1.00 71.25 594 ASP A N 1
ATOM 4765 C CA . ASP A 1 594 ? 24.001 6.082 -19.202 1.00 71.25 594 ASP A CA 1
ATOM 4766 C C . ASP A 1 594 ? 24.292 7.487 -19.743 1.00 71.25 594 ASP A C 1
ATOM 4768 O O . ASP A 1 594 ? 25.267 8.116 -19.339 1.00 71.25 594 ASP A O 1
ATOM 4772 N N . THR A 1 595 ? 23.449 8.015 -20.632 1.00 56.16 595 THR A N 1
ATOM 4773 C CA . THR A 1 595 ? 23.632 9.352 -21.221 1.00 56.16 595 THR A CA 1
ATOM 4774 C C . THR A 1 595 ? 23.136 10.494 -20.330 1.00 56.16 595 THR A C 1
ATOM 4776 O O . THR A 1 595 ? 23.339 11.657 -20.673 1.00 56.16 595 THR A O 1
ATOM 4779 N N . ILE A 1 596 ? 22.480 10.180 -19.208 1.00 54.88 596 ILE A N 1
ATOM 4780 C CA . ILE A 1 596 ? 21.553 11.103 -18.527 1.00 54.88 596 ILE A CA 1
ATOM 4781 C C . ILE A 1 596 ? 21.910 11.275 -17.055 1.00 54.88 596 ILE A C 1
ATOM 4783 O O . ILE A 1 596 ? 21.828 12.372 -16.505 1.00 54.88 596 ILE A O 1
ATOM 4787 N N . THR A 1 597 ? 22.328 10.197 -16.402 1.00 52.81 597 THR A N 1
ATOM 4788 C CA . THR A 1 597 ? 22.852 10.248 -15.040 1.00 52.81 597 THR A CA 1
ATOM 4789 C C . THR A 1 597 ? 24.368 10.223 -15.112 1.00 52.81 597 THR A C 1
ATOM 4791 O O . THR A 1 597 ? 24.934 9.291 -15.684 1.00 52.81 597 THR A O 1
ATOM 4794 N N . GLU A 1 598 ? 25.033 11.203 -14.507 1.00 51.38 598 GLU A N 1
ATOM 4795 C CA . GLU A 1 598 ? 26.467 11.088 -14.249 1.00 51.38 598 GLU A CA 1
ATOM 4796 C C . GLU A 1 598 ? 26.687 9.785 -13.466 1.00 51.38 598 GLU A C 1
ATOM 4798 O O . GLU A 1 598 ? 26.212 9.652 -12.338 1.00 51.38 598 GLU A O 1
ATOM 4803 N N . GLN A 1 599 ? 27.347 8.797 -14.077 1.00 57.09 599 GLN A N 1
ATOM 4804 C CA . GLN A 1 599 ? 27.958 7.726 -13.300 1.00 57.09 599 GLN A CA 1
ATOM 4805 C C . GLN A 1 599 ? 28.980 8.422 -12.408 1.00 57.09 599 GLN A C 1
ATOM 4807 O O . GLN A 1 599 ? 29.930 9.028 -12.906 1.00 57.09 599 GLN A O 1
ATOM 4812 N N . ILE A 1 600 ? 28.725 8.425 -11.106 1.00 63.19 600 ILE A N 1
ATOM 4813 C CA . ILE A 1 600 ? 29.571 9.114 -10.135 1.00 63.19 600 ILE A CA 1
ATOM 4814 C C . ILE A 1 600 ? 30.647 8.103 -9.730 1.00 63.19 600 ILE A C 1
ATOM 4816 O O . ILE A 1 600 ? 30.308 7.100 -9.098 1.00 63.19 600 ILE A O 1
ATOM 4820 N N . PRO A 1 601 ? 31.923 8.305 -10.119 1.00 64.81 601 PRO A N 1
ATOM 4821 C CA . PRO A 1 601 ? 32.979 7.312 -9.914 1.00 64.81 601 PRO A CA 1
ATOM 4822 C C . PRO A 1 601 ? 33.148 6.902 -8.449 1.00 64.81 601 PRO A C 1
ATOM 4824 O O . PRO A 1 601 ? 33.529 5.773 -8.160 1.00 64.81 601 PRO A O 1
ATOM 4827 N N . GLU A 1 602 ? 32.828 7.799 -7.515 1.00 70.38 602 GLU A N 1
ATOM 4828 C CA . GLU A 1 602 ? 32.860 7.541 -6.078 1.00 70.38 602 GLU A CA 1
ATOM 4829 C C . GLU A 1 602 ? 31.851 6.474 -5.630 1.00 70.38 602 GLU A C 1
ATOM 4831 O O . GLU A 1 602 ? 32.081 5.839 -4.608 1.00 70.38 602 GLU A O 1
ATOM 4836 N N . TYR A 1 603 ? 30.774 6.237 -6.385 1.00 73.75 603 TYR A N 1
ATOM 4837 C CA . TYR A 1 603 ? 29.834 5.137 -6.137 1.00 73.75 603 TYR A CA 1
ATOM 4838 C C . TYR A 1 603 ? 30.269 3.822 -6.785 1.00 73.75 603 TYR A C 1
ATOM 4840 O O . TYR A 1 603 ? 29.556 2.843 -6.650 1.00 73.75 603 TYR A O 1
ATOM 4848 N N . GLY A 1 604 ? 31.420 3.792 -7.464 1.00 71.25 604 GLY A N 1
ATOM 4849 C CA . GLY A 1 604 ? 32.126 2.575 -7.879 1.00 71.25 604 GLY A CA 1
ATOM 4850 C C . GLY A 1 604 ? 33.128 2.061 -6.832 1.00 71.25 604 GLY A C 1
ATOM 4851 O O . GLY A 1 604 ? 33.775 1.038 -7.046 1.00 71.25 604 GLY A O 1
ATOM 4852 N N . ASP A 1 605 ? 33.305 2.791 -5.727 1.00 85.19 605 ASP A N 1
ATOM 4853 C CA . ASP A 1 605 ? 34.314 2.531 -4.698 1.00 85.19 605 ASP A CA 1
ATOM 4854 C C . ASP A 1 605 ? 33.742 1.631 -3.592 1.00 85.19 605 ASP A C 1
ATOM 4856 O O . ASP A 1 605 ? 32.855 2.029 -2.835 1.00 85.19 605 ASP A O 1
ATOM 4860 N N . VAL A 1 606 ? 34.258 0.403 -3.512 1.00 89.19 606 VAL A N 1
ATOM 4861 C CA . VAL A 1 606 ? 33.765 -0.652 -2.614 1.00 89.19 606 VAL A CA 1
ATOM 4862 C C . VAL A 1 606 ? 33.770 -0.221 -1.148 1.00 89.19 606 VAL A C 1
ATOM 4864 O O . VAL A 1 606 ? 32.779 -0.432 -0.453 1.00 89.19 606 VAL A O 1
ATOM 4867 N N . GLU A 1 607 ? 34.850 0.401 -0.673 1.00 91.19 607 GLU A N 1
ATOM 4868 C CA . GLU A 1 607 ? 34.985 0.765 0.743 1.00 91.19 607 GLU A CA 1
ATOM 4869 C C . GLU A 1 607 ? 33.937 1.814 1.128 1.00 91.19 607 GLU A C 1
ATOM 4871 O O . GLU A 1 607 ? 33.235 1.679 2.132 1.00 91.19 607 GLU A O 1
ATOM 4876 N N . LYS A 1 608 ? 33.767 2.817 0.264 1.00 91.88 608 LYS A N 1
ATOM 4877 C CA . LYS A 1 608 ? 32.781 3.888 0.424 1.00 91.88 608 LYS A CA 1
ATOM 4878 C C . LYS A 1 608 ? 31.343 3.387 0.350 1.00 91.88 608 LYS A C 1
ATOM 4880 O O . LYS A 1 608 ? 30.490 3.845 1.110 1.00 91.88 608 LYS A O 1
ATOM 4885 N N . LEU A 1 609 ? 31.062 2.440 -0.544 1.00 91.69 609 LEU A N 1
ATOM 4886 C CA . LEU A 1 609 ? 29.751 1.797 -0.616 1.00 91.69 609 LEU A CA 1
ATOM 4887 C C . LEU A 1 609 ? 29.440 0.985 0.635 1.00 91.69 609 LEU A C 1
ATOM 4889 O O . LEU A 1 609 ? 28.292 0.973 1.070 1.00 91.69 609 LEU A O 1
ATOM 4893 N N . GLN A 1 610 ? 30.434 0.338 1.238 1.00 95.06 610 GLN A N 1
ATOM 4894 C CA . GLN A 1 610 ? 30.236 -0.383 2.490 1.00 95.06 610 GLN A CA 1
ATOM 4895 C C . GLN A 1 610 ? 29.964 0.576 3.663 1.00 95.06 610 GLN A C 1
ATOM 4897 O O . GLN A 1 610 ? 29.090 0.278 4.475 1.00 95.06 610 GLN A O 1
ATOM 4902 N N . GLU A 1 611 ? 30.605 1.756 3.720 1.00 95.94 611 GLU A N 1
ATOM 4903 C CA . GLU A 1 611 ? 30.238 2.814 4.687 1.00 95.94 611 GLU A CA 1
ATOM 4904 C C . GLU A 1 611 ? 28.771 3.247 4.509 1.00 95.94 611 GLU A C 1
ATOM 4906 O O . GLU A 1 611 ? 28.020 3.357 5.480 1.00 95.94 611 GLU A O 1
ATOM 4911 N N . TRP A 1 612 ? 28.335 3.465 3.263 1.00 95.56 612 TRP A N 1
ATOM 4912 C CA . TRP A 1 612 ? 26.950 3.844 2.970 1.00 95.56 612 TRP A CA 1
ATOM 4913 C C . TRP A 1 612 ? 25.958 2.717 3.281 1.00 95.56 612 TRP A C 1
ATOM 4915 O O . TRP A 1 612 ? 24.925 2.967 3.900 1.00 95.56 612 TRP A O 1
ATOM 4925 N N . THR A 1 613 ? 26.293 1.473 2.942 1.00 96.38 613 THR A N 1
ATOM 4926 C CA . THR A 1 613 ? 25.481 0.289 3.257 1.00 96.38 613 THR A CA 1
ATOM 4927 C C . THR A 1 613 ? 25.310 0.131 4.766 1.00 96.38 613 THR A C 1
ATOM 4929 O O . THR A 1 613 ? 24.211 -0.178 5.218 1.00 96.38 613 THR A O 1
ATOM 4932 N N . ALA A 1 614 ? 26.346 0.420 5.563 1.00 98.12 614 ALA A N 1
ATOM 4933 C CA . ALA A 1 614 ? 26.255 0.402 7.023 1.00 98.12 614 ALA A CA 1
ATOM 4934 C C . ALA A 1 614 ? 25.218 1.408 7.547 1.00 98.12 614 ALA A C 1
ATOM 4936 O O . ALA A 1 614 ? 24.391 1.062 8.391 1.00 98.12 614 ALA A O 1
ATOM 4937 N N . LEU A 1 615 ? 25.236 2.640 7.022 1.00 98.06 615 LEU A N 1
ATOM 4938 C CA . LEU A 1 615 ? 24.261 3.681 7.366 1.00 98.06 615 LEU A CA 1
ATOM 4939 C C . LEU A 1 615 ? 22.845 3.288 6.935 1.00 98.06 615 LEU A C 1
ATOM 4941 O O . LEU A 1 615 ? 21.903 3.437 7.709 1.00 98.06 615 LEU A O 1
ATOM 4945 N N . TYR A 1 616 ? 22.701 2.758 5.721 1.00 98.12 616 TYR A N 1
ATOM 4946 C CA . TYR A 1 616 ? 21.417 2.334 5.171 1.00 98.12 616 TYR A CA 1
ATOM 4947 C C . TYR A 1 616 ? 20.798 1.188 5.986 1.00 98.12 616 TYR A C 1
ATOM 4949 O O . TYR A 1 616 ? 19.638 1.278 6.382 1.00 98.12 616 TYR A O 1
ATOM 4957 N N . TYR A 1 617 ? 21.585 0.163 6.336 1.00 98.50 617 TYR A N 1
ATOM 4958 C CA . TYR A 1 617 ? 21.139 -0.938 7.198 1.00 98.50 617 TYR A CA 1
ATOM 4959 C C . TYR A 1 617 ? 20.736 -0.446 8.590 1.00 98.50 617 TYR A C 1
ATOM 4961 O O . TYR A 1 617 ? 19.699 -0.857 9.103 1.00 98.50 617 TYR A O 1
ATOM 4969 N N . ALA A 1 618 ? 21.514 0.463 9.185 1.00 98.12 618 ALA A N 1
ATOM 4970 C CA . ALA A 1 618 ? 21.212 1.018 10.501 1.00 98.12 618 ALA A CA 1
ATOM 4971 C C . ALA A 1 618 ? 19.888 1.802 10.526 1.00 98.12 618 ALA A C 1
ATOM 4973 O O . ALA A 1 618 ? 19.135 1.693 11.492 1.00 98.12 618 ALA A O 1
ATOM 4974 N N . LEU A 1 619 ? 19.590 2.563 9.467 1.00 98.38 619 LEU A N 1
ATOM 4975 C CA . LEU A 1 619 ? 18.332 3.306 9.336 1.00 98.38 619 LEU A CA 1
ATOM 4976 C C . LEU A 1 619 ? 17.126 2.378 9.166 1.00 98.38 619 LEU A C 1
ATOM 4978 O O . LEU A 1 619 ? 16.077 2.629 9.751 1.00 98.38 619 LEU A O 1
ATOM 4982 N N . ILE A 1 620 ? 17.265 1.307 8.384 1.00 98.69 620 ILE A N 1
ATOM 4983 C CA . ILE A 1 620 ? 16.188 0.328 8.177 1.00 98.69 620 ILE A CA 1
ATOM 4984 C C . ILE A 1 620 ? 15.931 -0.478 9.444 1.00 98.69 620 ILE A C 1
ATOM 4986 O O . ILE A 1 620 ? 14.782 -0.723 9.788 1.00 98.69 620 ILE A O 1
ATOM 4990 N N . GLU A 1 621 ? 16.976 -0.864 10.167 1.00 98.00 621 GLU A N 1
ATOM 4991 C CA . GLU A 1 621 ? 16.814 -1.573 11.433 1.00 98.00 621 GLU A CA 1
ATOM 4992 C C . GLU A 1 621 ? 16.182 -0.680 12.508 1.00 98.00 621 GLU A C 1
ATOM 4994 O O . GLU A 1 621 ? 15.383 -1.151 13.306 1.00 98.00 621 GLU A O 1
ATOM 4999 N N . GLU A 1 622 ? 16.443 0.629 12.483 1.00 97.94 622 GLU A N 1
ATOM 5000 C CA . GLU A 1 622 ? 15.698 1.579 13.312 1.00 97.94 622 GLU A CA 1
ATOM 5001 C C . GLU A 1 622 ? 14.209 1.635 12.931 1.00 97.94 622 GLU A C 1
ATOM 5003 O O . GLU A 1 622 ? 13.351 1.683 13.811 1.00 97.94 622 GLU A O 1
ATOM 5008 N N . VAL A 1 623 ? 13.880 1.593 11.633 1.00 98.62 623 VAL A N 1
ATOM 5009 C CA . VAL A 1 623 ? 12.486 1.452 11.177 1.00 98.62 623 VAL A CA 1
ATOM 5010 C C . VAL A 1 623 ? 11.895 0.130 11.669 1.00 98.62 623 VAL A C 1
ATOM 5012 O O . VAL A 1 623 ? 10.784 0.144 12.187 1.00 98.62 623 VAL A O 1
ATOM 5015 N N . ASP A 1 624 ? 12.620 -0.988 11.580 1.00 98.75 624 ASP A N 1
ATOM 5016 C CA . ASP A 1 624 ? 12.177 -2.295 12.085 1.00 98.75 624 ASP A CA 1
ATOM 5017 C C . ASP A 1 624 ? 11.893 -2.268 13.595 1.00 98.75 624 ASP A C 1
ATOM 5019 O O . ASP A 1 624 ? 10.852 -2.768 14.018 1.00 98.75 624 ASP A O 1
ATOM 5023 N N . GLU A 1 625 ? 12.752 -1.629 14.399 1.00 98.25 625 GLU A N 1
ATOM 5024 C CA . GLU A 1 625 ? 12.516 -1.422 15.835 1.00 98.25 625 GLU A CA 1
ATOM 5025 C C . GLU A 1 625 ? 11.186 -0.687 16.073 1.00 98.25 625 GLU A C 1
ATOM 5027 O O . GLU A 1 625 ? 10.359 -1.135 16.869 1.00 98.25 625 GLU A O 1
ATOM 5032 N N . GLN A 1 626 ? 10.935 0.410 15.348 1.00 98.38 626 GLN A N 1
ATOM 5033 C CA . GLN A 1 626 ? 9.689 1.173 15.487 1.00 98.38 626 GLN A CA 1
ATOM 5034 C C . GLN A 1 626 ? 8.465 0.427 14.948 1.00 98.38 626 GLN A C 1
ATOM 5036 O O . GLN A 1 626 ? 7.374 0.563 15.501 1.00 98.38 626 GLN A O 1
ATOM 5041 N N . VAL A 1 627 ? 8.625 -0.382 13.900 1.00 98.38 627 VAL A N 1
ATOM 5042 C CA . VAL A 1 627 ? 7.576 -1.291 13.427 1.00 98.38 627 VAL A CA 1
ATOM 5043 C C . VAL A 1 627 ? 7.237 -2.300 14.516 1.00 98.38 627 VAL A C 1
ATOM 5045 O O . VAL A 1 627 ? 6.058 -2.502 14.779 1.00 98.38 627 VAL A O 1
ATOM 5048 N N . GLY A 1 628 ? 8.233 -2.874 15.195 1.00 97.44 628 GLY A N 1
ATOM 5049 C CA . GLY A 1 628 ? 8.015 -3.762 16.336 1.00 97.44 628 GLY A CA 1
ATOM 5050 C C . GLY A 1 628 ? 7.165 -3.123 17.424 1.00 97.44 628 GLY A C 1
ATOM 5051 O O . GLY A 1 628 ? 6.129 -3.659 17.800 1.00 97.44 628 GLY A O 1
ATOM 5052 N N . GLU A 1 629 ? 7.549 -1.920 17.832 1.00 96.94 629 GLU A N 1
ATOM 5053 C CA . GLU A 1 629 ? 6.837 -1.121 18.829 1.00 96.94 629 GLU A CA 1
ATOM 5054 C C . GLU A 1 629 ? 5.380 -0.808 18.421 1.00 96.94 629 GLU A C 1
ATOM 5056 O O . GLU A 1 629 ? 4.471 -0.859 19.251 1.00 96.94 629 GLU A O 1
ATOM 5061 N N . ILE A 1 630 ? 5.126 -0.498 17.144 1.00 96.94 630 ILE A N 1
ATOM 5062 C CA . ILE A 1 630 ? 3.765 -0.284 16.623 1.00 96.94 630 ILE A CA 1
ATOM 5063 C C . ILE A 1 630 ? 2.967 -1.596 16.609 1.00 96.94 630 ILE A C 1
ATOM 5065 O O . ILE A 1 630 ? 1.793 -1.608 16.983 1.00 96.94 630 ILE A O 1
ATOM 5069 N N . LEU A 1 631 ? 3.583 -2.696 16.171 1.00 94.25 631 LEU A N 1
ATOM 5070 C CA . LEU A 1 631 ? 2.953 -4.016 16.130 1.00 94.25 631 LEU A CA 1
ATOM 5071 C C . LEU A 1 631 ? 2.549 -4.485 17.534 1.00 94.25 631 LEU A C 1
ATOM 5073 O O . LEU A 1 631 ? 1.462 -5.028 17.709 1.00 94.25 631 LEU A O 1
ATOM 5077 N N . ASP A 1 632 ? 3.380 -4.218 18.537 1.00 92.44 632 ASP A N 1
ATOM 5078 C CA . ASP A 1 632 ? 3.098 -4.564 19.932 1.00 92.44 632 ASP A CA 1
ATOM 5079 C C . ASP A 1 632 ? 1.931 -3.726 20.489 1.00 92.44 632 ASP A C 1
ATOM 5081 O O . ASP A 1 632 ? 1.121 -4.213 21.280 1.00 92.44 632 ASP A O 1
ATOM 5085 N N . GLN A 1 633 ? 1.756 -2.485 20.012 1.00 89.69 633 GLN A N 1
ATOM 5086 C CA . GLN A 1 633 ? 0.594 -1.657 20.356 1.00 89.69 633 GLN A CA 1
ATOM 5087 C C . GLN A 1 633 ? -0.721 -2.232 19.800 1.00 89.69 633 GLN A C 1
ATOM 5089 O O . GLN A 1 633 ? -1.763 -2.107 20.449 1.00 89.69 633 GLN A O 1
ATOM 5094 N N . VAL A 1 634 ? -0.701 -2.875 18.626 1.00 84.50 634 VAL A N 1
ATOM 5095 C CA . VAL A 1 634 ? -1.890 -3.523 18.032 1.00 84.50 634 VAL A CA 1
ATOM 5096 C C . VAL A 1 634 ? -2.063 -4.986 18.450 1.00 84.50 634 VAL A C 1
ATOM 5098 O O . VAL A 1 634 ? -3.096 -5.574 18.143 1.00 84.50 634 VAL A O 1
ATOM 5101 N N . GLU A 1 635 ? -1.117 -5.574 19.191 1.00 69.50 635 GLU A N 1
ATOM 5102 C CA . GLU A 1 635 ? -1.149 -6.991 19.590 1.00 69.50 635 GLU A CA 1
ATOM 5103 C C . GLU A 1 635 ? -2.402 -7.348 20.417 1.00 69.50 635 GLU A C 1
ATOM 5105 O O . GLU A 1 635 ? -2.953 -8.442 20.284 1.00 69.50 635 GLU A O 1
ATOM 5110 N N . TYR A 1 636 ? -2.931 -6.390 21.188 1.00 50.44 636 TYR A N 1
ATOM 5111 C CA . TYR A 1 636 ? -4.182 -6.536 21.944 1.00 50.44 636 TYR A CA 1
ATOM 5112 C C . TYR A 1 636 ? -5.433 -6.725 21.063 1.00 50.44 636 TYR A C 1
ATOM 5114 O O . TYR A 1 636 ? -6.415 -7.292 21.535 1.00 50.44 636 TYR A O 1
ATOM 5122 N N . ASP A 1 637 ? -5.393 -6.295 19.796 1.00 59.69 637 ASP A N 1
ATOM 5123 C CA . ASP A 1 637 ? -6.495 -6.383 18.823 1.00 59.69 637 ASP A CA 1
ATOM 5124 C C . ASP A 1 637 ? -6.048 -7.037 17.498 1.00 59.69 637 ASP A C 1
ATOM 5126 O O . ASP A 1 637 ? -6.564 -6.773 16.407 1.00 59.69 637 ASP A O 1
ATOM 5130 N N . VAL A 1 638 ? -5.037 -7.908 17.577 1.00 60.84 638 VAL A N 1
ATOM 5131 C CA . VAL A 1 638 ? -4.363 -8.465 16.395 1.00 60.84 638 VAL A CA 1
ATOM 5132 C C . VAL A 1 638 ? -5.303 -9.274 15.493 1.00 60.84 638 VAL A C 1
ATOM 5134 O O . VAL A 1 638 ? -5.151 -9.298 14.276 1.00 60.84 638 VAL A O 1
ATOM 5137 N N . ASN A 1 639 ? -6.335 -9.893 16.073 1.00 65.62 639 ASN A N 1
ATOM 5138 C CA . ASN A 1 639 ? -7.322 -10.673 15.321 1.00 65.62 639 ASN A CA 1
ATOM 5139 C C . ASN A 1 639 ? -8.299 -9.793 14.516 1.00 65.62 639 ASN A C 1
ATOM 5141 O O . ASN A 1 639 ? -9.056 -10.320 13.695 1.00 65.62 639 ASN A O 1
ATOM 5145 N N . ASN A 1 640 ? -8.291 -8.474 14.728 1.00 82.81 640 ASN A N 1
ATOM 5146 C CA . ASN A 1 640 ? -9.152 -7.507 14.050 1.00 82.81 640 ASN A CA 1
ATOM 5147 C C . ASN A 1 640 ? -8.361 -6.409 13.314 1.00 82.81 640 ASN A C 1
ATOM 5149 O O . ASN A 1 640 ? -8.967 -5.457 12.832 1.00 82.81 640 ASN A O 1
ATOM 5153 N N . THR A 1 641 ? -7.032 -6.517 13.206 1.00 91.06 641 THR A N 1
ATOM 5154 C CA . THR A 1 641 ? -6.205 -5.505 12.530 1.00 91.06 641 THR A CA 1
ATOM 5155 C C . THR A 1 641 ? -5.510 -6.091 11.302 1.00 91.06 641 THR A C 1
ATOM 5157 O O . THR A 1 641 ? -4.691 -7.001 11.416 1.00 91.06 641 THR A O 1
ATOM 5160 N N . LEU A 1 642 ? -5.810 -5.537 10.126 1.00 95.50 642 LEU A N 1
ATOM 5161 C CA . LEU A 1 642 ? -5.069 -5.774 8.892 1.00 95.50 642 LEU A CA 1
ATOM 5162 C C . LEU A 1 642 ? -3.831 -4.870 8.875 1.00 95.50 642 LEU A C 1
ATOM 5164 O O . LEU A 1 642 ? -3.953 -3.645 8.847 1.00 95.50 642 LEU A O 1
ATOM 5168 N N . VAL A 1 643 ? -2.645 -5.472 8.853 1.00 97.50 643 VAL A N 1
ATOM 5169 C CA . VAL A 1 643 ? -1.364 -4.764 8.793 1.00 97.50 643 VAL A CA 1
ATOM 5170 C C . VAL A 1 643 ? -0.728 -4.952 7.421 1.00 97.50 643 VAL A C 1
ATOM 5172 O O . VAL A 1 643 ? -0.532 -6.079 6.971 1.00 97.50 643 VAL A O 1
ATOM 5175 N N . ILE A 1 644 ? -0.364 -3.849 6.772 1.00 98.56 644 ILE A N 1
ATOM 5176 C CA . ILE A 1 644 ? 0.360 -3.831 5.500 1.00 98.56 644 ILE A CA 1
ATOM 5177 C C . ILE A 1 644 ? 1.681 -3.097 5.705 1.00 98.56 644 ILE A C 1
ATOM 5179 O O . ILE A 1 644 ? 1.680 -1.978 6.207 1.00 98.56 644 ILE A O 1
ATOM 5183 N N . PHE A 1 645 ? 2.794 -3.689 5.279 1.00 98.81 645 PHE A N 1
ATOM 5184 C CA . PHE A 1 645 ? 4.092 -3.021 5.194 1.00 98.81 645 PHE A CA 1
ATOM 5185 C C . PHE A 1 645 ? 4.553 -2.963 3.739 1.00 98.81 645 PHE A C 1
ATOM 5187 O O . PHE A 1 645 ? 4.566 -3.989 3.058 1.00 98.81 645 PHE A O 1
ATOM 5194 N N . THR A 1 646 ? 4.952 -1.781 3.270 1.00 98.75 646 THR A N 1
ATOM 5195 C CA . THR A 1 646 ? 5.521 -1.585 1.928 1.00 98.75 646 THR A CA 1
ATOM 5196 C C . THR A 1 646 ? 6.557 -0.460 1.900 1.00 98.75 646 THR A C 1
ATOM 5198 O O . THR A 1 646 ? 6.737 0.273 2.872 1.00 98.75 646 THR A O 1
ATOM 5201 N N . SER A 1 647 ? 7.218 -0.283 0.757 1.00 98.62 647 SER A N 1
ATOM 5202 C CA . SER A 1 647 ? 7.941 0.946 0.415 1.00 98.62 647 SER A CA 1
ATOM 5203 C C . SER A 1 647 ? 7.267 1.694 -0.737 1.00 98.62 647 SER A C 1
ATOM 5205 O O . SER A 1 647 ? 6.513 1.091 -1.508 1.00 98.62 647 SER A O 1
ATOM 5207 N N . ASP A 1 648 ? 7.513 3.002 -0.853 1.00 97.62 648 ASP A N 1
ATOM 5208 C CA . ASP A 1 648 ? 7.088 3.792 -2.010 1.00 97.62 648 ASP A CA 1
ATOM 5209 C C . ASP A 1 648 ? 8.002 3.568 -3.231 1.00 97.62 648 ASP A C 1
ATOM 5211 O O . ASP A 1 648 ? 7.534 3.539 -4.364 1.00 97.62 648 ASP A O 1
ATOM 5215 N N . HIS A 1 649 ? 9.294 3.346 -3.029 1.00 97.81 649 HIS A N 1
ATOM 5216 C CA . HIS A 1 649 ? 10.242 2.900 -4.050 1.00 97.81 649 HIS A CA 1
ATOM 5217 C C . HIS A 1 649 ? 11.540 2.422 -3.389 1.00 97.81 649 HIS A C 1
ATOM 5219 O O . HIS A 1 649 ? 11.739 2.599 -2.195 1.00 97.81 649 HIS A O 1
ATOM 5225 N N . GLY A 1 650 ? 12.461 1.854 -4.166 1.00 97.44 650 GLY A N 1
ATOM 5226 C CA . GLY A 1 650 ? 13.766 1.416 -3.670 1.00 97.44 650 GLY A CA 1
ATOM 5227 C C . GLY A 1 650 ? 14.880 2.470 -3.772 1.00 97.44 650 GLY A C 1
ATOM 5228 O O . GLY A 1 650 ? 14.622 3.665 -3.935 1.00 97.44 650 GLY A O 1
ATOM 5229 N N . GLU A 1 651 ? 16.125 1.995 -3.686 1.00 95.00 651 GLU A N 1
ATOM 5230 C CA . GLU A 1 651 ? 17.389 2.743 -3.722 1.00 95.00 651 GLU A CA 1
ATOM 5231 C C . GLU A 1 651 ? 18.444 1.938 -4.493 1.00 95.00 651 GLU A C 1
ATOM 5233 O O . GLU A 1 651 ? 18.679 0.762 -4.212 1.00 95.00 651 GLU A O 1
ATOM 5238 N N . MET A 1 652 ? 19.144 2.574 -5.430 1.00 92.75 652 MET A N 1
ATOM 5239 C CA . MET A 1 652 ? 20.190 1.914 -6.211 1.00 92.75 652 MET A CA 1
ATOM 5240 C C . MET A 1 652 ? 21.350 1.419 -5.333 1.00 92.75 652 MET A C 1
ATOM 5242 O O . MET A 1 652 ? 21.887 0.349 -5.599 1.00 92.75 652 MET A O 1
ATOM 5246 N N . LEU A 1 653 ? 21.722 2.134 -4.266 1.00 92.25 653 LEU A N 1
ATOM 5247 C CA . LEU A 1 653 ? 22.762 1.743 -3.298 1.00 92.25 653 LEU A CA 1
ATOM 5248 C C . LEU A 1 653 ? 24.087 1.325 -3.973 1.00 92.25 653 LEU A C 1
ATOM 5250 O O . LEU A 1 653 ? 24.719 0.342 -3.596 1.00 92.25 653 LEU A O 1
ATOM 5254 N N . GLY A 1 654 ? 24.487 2.034 -5.031 1.00 88.31 654 GLY A N 1
ATOM 5255 C CA . GLY A 1 654 ? 25.670 1.723 -5.841 1.00 88.31 654 GLY A CA 1
ATOM 5256 C C . GLY A 1 654 ? 25.417 0.774 -7.017 1.00 88.31 654 GLY A C 1
ATOM 5257 O O . GLY A 1 654 ? 26.253 0.706 -7.918 1.00 88.31 654 GLY A O 1
ATOM 5258 N N . ALA A 1 655 ? 24.274 0.084 -7.074 1.00 88.88 655 ALA A N 1
ATOM 5259 C CA . ALA A 1 655 ? 23.919 -0.781 -8.198 1.00 88.88 655 ALA A CA 1
ATOM 5260 C C . ALA A 1 655 ? 23.931 0.016 -9.505 1.00 88.88 655 ALA A C 1
ATOM 5262 O O . ALA A 1 655 ? 23.479 1.164 -9.566 1.00 88.88 655 ALA A O 1
ATOM 5263 N N . HIS A 1 656 ? 24.504 -0.575 -10.551 1.00 85.31 656 HIS A N 1
ATOM 5264 C CA . HIS A 1 656 ? 24.733 0.075 -11.838 1.00 85.31 656 HIS A CA 1
ATOM 5265 C C . HIS A 1 656 ? 25.532 1.397 -11.752 1.00 85.31 656 HIS A C 1
ATOM 5267 O O . HIS A 1 656 ? 25.355 2.279 -12.596 1.00 85.31 656 HIS A O 1
ATOM 5273 N N . ASN A 1 657 ? 26.400 1.550 -10.739 1.00 81.50 657 ASN A N 1
ATOM 5274 C CA . ASN A 1 657 ? 27.134 2.781 -10.393 1.00 81.50 657 ASN A CA 1
ATOM 5275 C C . ASN A 1 657 ? 26.213 3.991 -10.147 1.00 81.50 657 ASN A C 1
ATOM 5277 O O . ASN A 1 657 ? 26.553 5.136 -10.470 1.00 81.50 657 ASN A O 1
ATOM 5281 N N . ARG A 1 658 ? 25.017 3.739 -9.608 1.00 83.69 658 ARG A N 1
ATOM 5282 C CA . ARG A 1 658 ? 23.985 4.750 -9.368 1.00 83.69 658 ARG A CA 1
ATOM 5283 C C . ARG A 1 658 ? 23.656 4.846 -7.887 1.00 83.69 658 ARG A C 1
ATOM 5285 O O . ARG A 1 658 ? 23.859 3.924 -7.106 1.00 83.69 658 ARG A O 1
ATOM 5292 N N . ARG A 1 659 ? 23.100 5.991 -7.528 1.00 85.69 659 ARG A N 1
ATOM 5293 C CA . ARG A 1 659 ? 22.441 6.234 -6.248 1.00 85.69 659 ARG A CA 1
ATOM 5294 C C . ARG A 1 659 ? 21.015 6.680 -6.505 1.00 85.69 659 ARG A C 1
ATOM 5296 O O . ARG A 1 659 ? 20.676 6.959 -7.658 1.00 85.69 659 ARG A O 1
ATOM 5303 N N . GLU A 1 660 ? 20.286 6.920 -5.426 1.00 87.12 660 GLU A N 1
ATOM 5304 C CA . GLU A 1 660 ? 18.917 7.403 -5.450 1.00 87.12 660 GLU A CA 1
ATOM 5305 C C . GLU A 1 660 ? 17.983 6.364 -6.070 1.00 87.12 660 GLU A C 1
ATOM 5307 O O . GLU A 1 660 ? 18.255 5.171 -6.140 1.00 87.12 660 GLU A O 1
ATOM 5312 N N . LYS A 1 661 ? 16.836 6.854 -6.494 1.00 88.75 661 LYS A N 1
ATOM 5313 C CA . LYS A 1 661 ? 15.873 6.197 -7.344 1.00 88.75 661 LYS A CA 1
ATOM 5314 C C . LYS A 1 661 ? 16.049 6.738 -8.761 1.00 88.75 661 LYS A C 1
ATOM 5316 O O . LYS A 1 661 ? 17.070 7.329 -9.117 1.00 88.75 661 LYS A O 1
ATOM 5321 N N . ASN A 1 662 ? 15.010 6.645 -9.554 1.00 86.62 662 ASN A N 1
ATOM 5322 C CA . ASN A 1 662 ? 14.917 7.178 -10.899 1.00 86.62 662 ASN A CA 1
ATOM 5323 C C . ASN A 1 662 ? 15.193 6.253 -12.086 1.00 86.62 662 ASN A C 1
ATOM 5325 O O . ASN A 1 662 ? 15.461 6.720 -13.196 1.00 86.62 662 ASN A O 1
ATOM 5329 N N . THR A 1 663 ? 15.070 4.948 -11.867 1.00 89.06 663 THR A N 1
ATOM 5330 C CA . THR A 1 663 ? 15.161 3.939 -12.923 1.00 89.06 663 THR A CA 1
ATOM 5331 C C . THR A 1 663 ? 14.121 2.843 -12.702 1.00 89.06 663 THR A C 1
ATOM 5333 O O . THR A 1 663 ? 13.527 2.752 -11.629 1.00 89.06 663 THR A O 1
ATOM 5336 N N . PHE A 1 664 ? 13.906 1.996 -13.706 1.00 93.31 664 PHE A N 1
ATOM 5337 C CA . PHE A 1 664 ? 13.074 0.800 -13.564 1.00 93.31 664 PHE A CA 1
ATOM 5338 C C . PHE A 1 664 ? 13.854 -0.449 -13.135 1.00 93.31 664 PHE A C 1
ATOM 5340 O O . PHE A 1 664 ? 13.274 -1.533 -13.127 1.00 93.31 664 PHE A O 1
ATOM 5347 N N . TYR A 1 665 ? 15.135 -0.337 -12.772 1.00 94.25 665 TYR A N 1
ATOM 5348 C CA . TYR A 1 665 ? 15.895 -1.471 -12.233 1.00 94.25 665 TYR A CA 1
ATOM 5349 C C . TYR A 1 665 ? 15.254 -2.015 -10.942 1.00 94.25 665 TYR A C 1
ATOM 5351 O O . TYR A 1 665 ? 14.491 -1.306 -10.273 1.00 94.25 665 TYR A O 1
ATOM 5359 N N . GLU A 1 666 ? 15.484 -3.290 -10.626 1.00 95.62 666 GLU A N 1
ATOM 5360 C CA . GLU A 1 666 ? 14.925 -4.003 -9.469 1.00 95.62 666 GLU A CA 1
ATOM 5361 C C . GLU A 1 666 ? 15.193 -3.233 -8.177 1.00 95.62 666 GLU A C 1
ATOM 5363 O O . GLU A 1 666 ? 14.280 -3.038 -7.381 1.00 95.62 666 GLU A O 1
ATOM 5368 N N . GLU A 1 667 ? 16.403 -2.701 -8.013 1.00 95.44 667 GLU A N 1
ATOM 5369 C CA . GLU A 1 667 ? 16.822 -1.957 -6.826 1.00 95.44 667 GLU A CA 1
ATOM 5370 C C . GLU A 1 667 ? 16.009 -0.683 -6.600 1.00 95.44 667 GLU A C 1
ATOM 5372 O O . GLU A 1 667 ? 15.855 -0.251 -5.463 1.00 95.44 667 GLU A O 1
ATOM 5377 N N . SER A 1 668 ? 15.478 -0.078 -7.665 1.00 95.38 668 SER A N 1
ATOM 5378 C CA . SER A 1 668 ? 14.710 1.166 -7.595 1.00 95.38 668 SER A CA 1
ATOM 5379 C C . SER A 1 668 ? 13.198 0.937 -7.619 1.00 95.38 668 SER A C 1
ATOM 5381 O O . SER A 1 668 ? 12.465 1.736 -7.039 1.00 95.38 668 SER A O 1
ATOM 5383 N N . SER A 1 669 ? 12.719 -0.090 -8.324 1.00 96.38 669 SER A N 1
ATOM 5384 C CA . SER A 1 669 ? 11.292 -0.274 -8.633 1.00 96.38 669 SER A CA 1
ATOM 5385 C C . SER A 1 669 ? 10.623 -1.417 -7.873 1.00 96.38 669 SER A C 1
ATOM 5387 O O . SER A 1 669 ? 9.418 -1.351 -7.629 1.00 96.38 669 SER A O 1
ATOM 5389 N N . ARG A 1 670 ? 11.374 -2.452 -7.476 1.00 97.75 670 ARG A N 1
ATOM 5390 C CA . ARG A 1 670 ? 10.847 -3.549 -6.663 1.00 97.75 670 ARG A CA 1
ATOM 5391 C C . ARG A 1 670 ? 10.895 -3.154 -5.194 1.00 97.75 670 ARG A C 1
ATOM 5393 O O . ARG A 1 670 ? 11.917 -2.690 -4.689 1.00 97.75 670 ARG A O 1
ATOM 5400 N N . VAL A 1 671 ? 9.780 -3.352 -4.507 1.00 98.44 671 VAL A N 1
ATOM 5401 C CA . VAL A 1 671 ? 9.564 -2.921 -3.122 1.00 98.44 671 VAL A CA 1
ATOM 5402 C C . VAL A 1 671 ? 9.195 -4.117 -2.244 1.00 98.44 671 VAL A C 1
ATOM 5404 O O . VAL A 1 671 ? 8.661 -5.105 -2.753 1.00 98.44 671 VAL A O 1
ATOM 5407 N N . PRO A 1 672 ? 9.469 -4.070 -0.929 1.00 98.31 672 PRO A N 1
ATOM 5408 C CA . PRO A 1 672 ? 8.911 -5.057 -0.013 1.00 98.31 672 PRO A CA 1
ATOM 5409 C C . PRO A 1 672 ? 7.384 -4.910 0.034 1.00 98.31 672 PRO A C 1
ATOM 5411 O O . PRO A 1 672 ? 6.878 -3.791 -0.018 1.00 98.31 672 PRO A O 1
ATOM 5414 N N . LEU A 1 673 ? 6.657 -6.022 0.164 1.00 98.62 673 LEU A N 1
ATOM 5415 C CA . LEU A 1 673 ? 5.218 -6.025 0.438 1.00 98.62 673 LEU A CA 1
ATOM 5416 C C . LEU A 1 673 ? 4.863 -7.195 1.359 1.00 98.62 673 LEU A C 1
ATOM 5418 O O . LEU A 1 673 ? 4.955 -8.360 0.964 1.00 98.62 673 LEU A O 1
ATOM 5422 N N . LEU A 1 674 ? 4.453 -6.862 2.581 1.00 98.38 674 LEU A N 1
ATOM 5423 C CA . LEU A 1 674 ? 3.998 -7.795 3.610 1.00 98.38 674 LEU A CA 1
ATOM 5424 C C . LEU A 1 674 ? 2.552 -7.450 3.976 1.00 98.38 674 LEU A C 1
ATOM 5426 O O . LEU A 1 674 ? 2.241 -6.279 4.189 1.00 98.38 674 LEU A O 1
ATOM 5430 N N . ILE A 1 675 ? 1.676 -8.448 4.065 1.00 97.94 675 ILE A N 1
ATOM 5431 C CA . ILE A 1 675 ? 0.265 -8.276 4.433 1.00 97.94 675 ILE A CA 1
ATOM 5432 C C . ILE A 1 675 ? -0.085 -9.318 5.489 1.00 97.94 675 ILE A C 1
ATOM 5434 O O . ILE A 1 675 ? -0.005 -10.516 5.232 1.00 97.94 675 ILE A O 1
ATOM 5438 N N . SER A 1 676 ? -0.490 -8.880 6.675 1.00 94.88 676 SER A N 1
ATOM 5439 C CA . SER A 1 676 ? -0.820 -9.761 7.790 1.00 94.88 676 SER A CA 1
ATOM 5440 C C . SER A 1 676 ? -2.177 -9.433 8.386 1.00 94.88 676 SER A C 1
ATOM 5442 O O . SER A 1 676 ? -2.519 -8.275 8.608 1.00 94.88 676 SER A O 1
ATOM 5444 N N . TRP A 1 677 ? -2.938 -10.484 8.666 1.00 92.25 677 TRP A N 1
ATOM 5445 C CA . TRP A 1 677 ? -4.141 -10.428 9.481 1.00 92.25 677 TRP A CA 1
ATOM 5446 C C . TRP A 1 677 ? -4.272 -11.770 10.205 1.00 92.25 677 TRP A C 1
ATOM 5448 O O . TRP A 1 677 ? -4.838 -12.725 9.656 1.00 92.25 677 TRP A O 1
ATOM 5458 N N . PRO A 1 678 ? -3.709 -11.886 11.419 1.00 84.06 678 PRO A N 1
ATOM 5459 C CA . PRO A 1 678 ? -3.687 -13.144 12.151 1.00 84.06 678 PRO A CA 1
ATOM 5460 C C . PRO A 1 678 ? -5.083 -13.750 12.334 1.00 84.06 678 PRO A C 1
ATOM 5462 O O . PRO A 1 678 ? -6.046 -13.078 12.696 1.00 84.06 678 PRO A O 1
ATOM 5465 N N . GLY A 1 679 ? -5.201 -15.042 12.016 1.00 80.69 679 GLY A N 1
ATOM 5466 C CA . GLY A 1 679 ? -6.467 -15.783 12.049 1.00 80.69 679 GLY A CA 1
ATOM 5467 C C . GLY A 1 679 ? -7.370 -15.601 10.820 1.00 80.69 679 GLY A C 1
ATOM 5468 O O . GLY A 1 679 ? -8.387 -16.292 10.728 1.00 80.69 679 GLY A O 1
ATOM 5469 N N . LYS A 1 680 ? -7.016 -14.719 9.873 1.00 85.25 680 LYS A N 1
ATOM 5470 C CA . LYS A 1 680 ? -7.720 -14.529 8.589 1.00 85.25 680 LYS A CA 1
ATOM 5471 C C . LYS A 1 680 ? -6.834 -14.837 7.390 1.00 85.25 680 LYS A C 1
ATOM 5473 O O . LYS A 1 680 ? -7.243 -15.597 6.519 1.00 85.25 680 LYS A O 1
ATOM 5478 N N . ILE A 1 681 ? -5.626 -14.285 7.378 1.00 90.38 681 ILE A N 1
ATOM 5479 C CA . ILE A 1 681 ? -4.608 -14.575 6.372 1.00 90.38 681 ILE A CA 1
ATOM 5480 C C . ILE A 1 681 ? -3.813 -15.811 6.817 1.00 90.38 681 ILE A C 1
ATOM 5482 O O . ILE A 1 681 ? -3.414 -15.881 7.987 1.00 90.38 681 ILE A O 1
ATOM 5486 N N . PRO A 1 682 ? -3.571 -16.796 5.929 1.00 89.12 682 PRO A N 1
ATOM 5487 C CA . PRO A 1 682 ? -2.732 -17.937 6.267 1.00 89.12 682 PRO A CA 1
ATOM 5488 C C . PRO A 1 682 ? -1.303 -17.485 6.600 1.00 89.12 682 PRO A C 1
ATOM 5490 O O . PRO A 1 682 ? -0.703 -16.681 5.886 1.00 89.12 682 PRO A O 1
ATOM 5493 N N . GLN A 1 683 ? -0.761 -18.002 7.700 1.00 90.81 683 GLN A N 1
ATOM 5494 C CA . GLN A 1 683 ? 0.573 -17.646 8.182 1.00 90.81 683 GLN A CA 1
ATOM 5495 C C . GLN A 1 683 ? 1.669 -18.171 7.253 1.00 90.81 683 GLN A C 1
ATOM 5497 O O . GLN A 1 683 ? 1.543 -19.259 6.690 1.00 90.81 683 GLN A O 1
ATOM 5502 N N . SER A 1 684 ? 2.776 -17.427 7.168 1.00 90.62 684 SER A N 1
ATOM 5503 C CA . SER A 1 684 ? 3.955 -17.772 6.363 1.00 90.62 684 SER A CA 1
ATOM 5504 C C . SER A 1 684 ? 3.616 -18.042 4.892 1.00 90.62 684 SER A C 1
ATOM 5506 O O . SER A 1 684 ? 4.208 -18.910 4.248 1.00 90.62 684 SER A O 1
ATOM 5508 N N . THR A 1 685 ? 2.637 -17.306 4.364 1.00 92.38 685 THR A N 1
ATOM 5509 C CA . THR A 1 685 ? 2.240 -17.396 2.962 1.00 92.38 685 THR A CA 1
ATOM 5510 C C . THR A 1 685 ? 3.285 -16.711 2.095 1.00 92.38 685 THR A C 1
ATOM 5512 O O . THR A 1 685 ? 3.641 -15.554 2.314 1.00 92.38 685 THR A O 1
ATOM 5515 N N . VAL A 1 686 ? 3.753 -17.421 1.075 1.00 93.12 686 VAL A N 1
ATOM 5516 C CA . VAL A 1 686 ? 4.667 -16.876 0.072 1.00 93.12 686 VAL A CA 1
ATOM 5517 C C . VAL A 1 686 ? 3.904 -16.677 -1.221 1.00 93.12 686 VAL A C 1
ATOM 5519 O O . VAL A 1 686 ? 3.305 -17.625 -1.731 1.00 93.12 686 VAL A O 1
ATOM 5522 N N . VAL A 1 687 ? 3.927 -15.457 -1.748 1.00 91.25 687 VAL A N 1
ATOM 5523 C CA . VAL A 1 687 ? 3.249 -15.107 -2.995 1.00 91.25 687 VAL A CA 1
ATOM 5524 C C . VAL A 1 687 ? 4.289 -14.772 -4.059 1.00 91.25 687 VAL A C 1
ATOM 5526 O O . VAL A 1 687 ? 5.041 -13.803 -3.934 1.00 91.25 687 VAL A O 1
ATOM 5529 N N . ASP A 1 688 ? 4.345 -15.599 -5.102 1.00 88.44 688 ASP A N 1
ATOM 5530 C CA . ASP A 1 688 ? 5.248 -15.417 -6.245 1.00 88.44 688 ASP A CA 1
ATOM 5531 C C . ASP A 1 688 ? 4.605 -14.586 -7.364 1.00 88.44 688 ASP A C 1
ATOM 5533 O O . ASP A 1 688 ? 5.310 -14.081 -8.236 1.00 88.44 688 ASP A O 1
ATOM 5537 N N . GLU A 1 689 ? 3.285 -14.419 -7.336 1.00 88.19 689 GLU A N 1
ATOM 5538 C CA . GLU A 1 689 ? 2.548 -13.595 -8.287 1.00 88.19 689 GLU A CA 1
ATOM 5539 C C . GLU A 1 689 ? 2.934 -12.115 -8.183 1.00 88.19 689 GLU A C 1
ATOM 5541 O O . GLU A 1 689 ? 3.286 -11.596 -7.117 1.00 88.19 689 GLU A O 1
ATOM 5546 N N . MET A 1 690 ? 2.867 -11.437 -9.325 1.00 90.19 690 MET A N 1
ATOM 5547 C CA . MET A 1 690 ? 3.181 -10.023 -9.466 1.00 90.19 690 MET A CA 1
ATOM 5548 C C . MET A 1 690 ? 2.169 -9.158 -8.706 1.00 90.19 690 MET A C 1
ATOM 5550 O O . MET A 1 690 ? 0.959 -9.359 -8.806 1.00 90.19 690 MET A O 1
ATOM 5554 N N . ALA A 1 691 ? 2.675 -8.157 -7.987 1.00 94.25 691 ALA A N 1
ATOM 5555 C CA . ALA A 1 691 ? 1.875 -7.164 -7.280 1.00 94.25 691 ALA A CA 1
ATOM 5556 C C . ALA A 1 691 ? 2.369 -5.742 -7.577 1.00 94.25 691 ALA A C 1
ATOM 5558 O O . ALA A 1 691 ? 3.563 -5.504 -7.776 1.00 94.25 691 ALA A O 1
ATOM 5559 N N . SER A 1 692 ? 1.454 -4.779 -7.570 1.00 93.81 692 SER A N 1
ATOM 5560 C CA . SER A 1 692 ? 1.733 -3.356 -7.747 1.00 93.81 692 SER A CA 1
ATOM 5561 C C . SER A 1 692 ? 1.141 -2.519 -6.614 1.00 93.81 692 SER A C 1
ATOM 5563 O O . SER A 1 692 ? 0.193 -2.922 -5.942 1.00 93.81 692 SER A O 1
ATOM 5565 N N . HIS A 1 693 ? 1.616 -1.284 -6.458 1.00 93.94 693 HIS A N 1
ATOM 5566 C CA . HIS A 1 693 ? 0.946 -0.270 -5.631 1.00 93.94 693 HIS A CA 1
ATOM 5567 C C . HIS A 1 693 ? -0.527 -0.045 -5.982 1.00 93.94 693 HIS A C 1
ATOM 5569 O O . HIS A 1 693 ? -1.309 0.266 -5.086 1.00 93.94 693 HIS A O 1
ATOM 5575 N N . LEU A 1 694 ? -0.912 -0.231 -7.251 1.00 91.88 694 LEU A N 1
ATOM 5576 C CA . LEU A 1 694 ? -2.318 -0.162 -7.673 1.00 91.88 694 LEU A CA 1
ATOM 5577 C C . LEU A 1 694 ? -3.186 -1.188 -6.931 1.00 91.88 694 LEU A C 1
ATOM 5579 O O . LEU A 1 694 ? -4.335 -0.920 -6.579 1.00 91.88 694 LEU A O 1
ATOM 5583 N N . ASP A 1 695 ? -2.625 -2.370 -6.690 1.00 93.44 695 ASP A N 1
ATOM 5584 C CA . ASP A 1 695 ? -3.341 -3.518 -6.147 1.00 93.44 695 ASP A CA 1
ATOM 5585 C C . ASP A 1 695 ? -3.537 -3.397 -4.633 1.00 93.44 695 ASP A C 1
ATOM 5587 O O . ASP A 1 695 ? -4.527 -3.891 -4.093 1.00 93.44 695 ASP A O 1
ATOM 5591 N N . ILE A 1 696 ? -2.644 -2.681 -3.938 1.00 95.38 696 ILE A N 1
ATOM 5592 C CA . ILE A 1 696 ? -2.739 -2.449 -2.488 1.00 95.38 696 ILE A CA 1
ATOM 5593 C C . ILE A 1 696 ? -4.038 -1.706 -2.147 1.00 95.38 696 ILE A C 1
ATOM 5595 O O . ILE A 1 696 ? -4.726 -2.093 -1.203 1.00 95.38 696 ILE A O 1
ATOM 5599 N N . PHE A 1 697 ? -4.421 -0.701 -2.945 1.00 94.00 697 PHE A N 1
ATOM 5600 C CA . PHE A 1 697 ? -5.679 0.028 -2.760 1.00 94.00 697 PHE A CA 1
ATOM 5601 C C . PHE A 1 697 ? -6.887 -0.916 -2.806 1.00 94.00 697 PHE A C 1
ATOM 5603 O O . PHE A 1 697 ? -7.689 -0.955 -1.873 1.00 94.00 697 PHE A O 1
ATOM 5610 N N . ALA A 1 698 ? -6.994 -1.709 -3.877 1.00 91.88 698 ALA A N 1
ATOM 5611 C CA . ALA A 1 698 ? -8.101 -2.644 -4.068 1.00 91.88 698 ALA A CA 1
ATOM 5612 C C . ALA A 1 698 ? -8.117 -3.734 -2.982 1.00 91.88 698 ALA A C 1
ATOM 5614 O O . ALA A 1 698 ? -9.180 -4.089 -2.479 1.00 91.88 698 ALA A O 1
ATOM 5615 N N . THR A 1 699 ? -6.937 -4.203 -2.567 1.00 93.94 699 THR A N 1
ATOM 5616 C CA . THR A 1 699 ? -6.771 -5.218 -1.516 1.00 93.94 699 THR A CA 1
ATOM 5617 C C . THR A 1 699 ? -7.268 -4.723 -0.160 1.00 93.94 699 THR A C 1
ATOM 5619 O O . THR A 1 699 ? -7.976 -5.445 0.538 1.00 93.94 699 THR A O 1
ATOM 5622 N N . ILE A 1 700 ? -6.933 -3.483 0.217 1.00 95.06 700 ILE A N 1
ATOM 5623 C CA . ILE A 1 700 ? -7.400 -2.884 1.474 1.00 95.06 700 ILE A CA 1
ATOM 5624 C C . ILE A 1 700 ? -8.930 -2.783 1.482 1.00 95.06 700 ILE A C 1
ATOM 5626 O O . ILE A 1 700 ? -9.559 -3.154 2.472 1.00 95.06 700 ILE A O 1
ATOM 5630 N N . LEU A 1 701 ? -9.537 -2.321 0.383 1.00 91.50 701 LEU A N 1
ATOM 5631 C CA . LEU A 1 701 ? -10.993 -2.198 0.294 1.00 91.50 701 LEU A CA 1
ATOM 5632 C C . LEU A 1 701 ? -11.706 -3.554 0.342 1.00 91.50 701 LEU A C 1
ATOM 5634 O O . LEU A 1 701 ? -12.712 -3.668 1.039 1.00 91.50 701 LEU A O 1
ATOM 5638 N N . ASP A 1 702 ? -11.179 -4.573 -0.339 1.00 90.38 702 ASP A N 1
ATOM 5639 C CA . ASP A 1 702 ? -11.711 -5.942 -0.307 1.00 90.38 702 ASP A CA 1
ATOM 5640 C C . ASP A 1 702 ? -11.719 -6.500 1.129 1.00 90.38 702 ASP A C 1
ATOM 5642 O O . ASP A 1 702 ? -12.764 -6.906 1.647 1.00 90.38 702 ASP A O 1
ATOM 5646 N N . TYR A 1 703 ? -10.590 -6.413 1.840 1.00 91.12 703 TYR A N 1
ATOM 5647 C CA . TYR A 1 703 ? -10.519 -6.841 3.241 1.00 91.12 703 TYR A CA 1
ATOM 5648 C C . TYR A 1 703 ? -11.417 -6.025 4.181 1.00 91.12 703 TYR A C 1
ATOM 5650 O O . TYR A 1 703 ? -11.947 -6.573 5.150 1.00 91.12 703 TYR A O 1
ATOM 5658 N N . ALA A 1 704 ? -11.627 -4.740 3.891 1.00 89.06 704 ALA A N 1
ATOM 5659 C CA . ALA A 1 704 ? -12.527 -3.870 4.643 1.00 89.06 704 ALA A CA 1
ATOM 5660 C C . ALA A 1 704 ? -14.024 -4.125 4.351 1.00 89.06 704 ALA A C 1
ATOM 5662 O O . ALA A 1 704 ? -14.891 -3.503 4.973 1.00 89.06 704 ALA A O 1
ATOM 5663 N N . GLY A 1 705 ? -14.348 -5.027 3.415 1.00 84.62 705 GLY A N 1
ATOM 5664 C CA . GLY A 1 705 ? -15.718 -5.346 3.003 1.00 84.62 705 GLY A CA 1
ATOM 5665 C C . GLY A 1 705 ? -16.340 -4.326 2.041 1.00 84.62 705 GLY A C 1
ATOM 5666 O O . GLY A 1 705 ? -17.565 -4.245 1.943 1.00 84.62 705 GLY A O 1
ATOM 5667 N N . GLY A 1 706 ? -15.515 -3.516 1.374 1.00 78.44 706 GLY A N 1
ATOM 5668 C CA . GLY A 1 706 ? -15.913 -2.608 0.298 1.00 78.44 706 GLY A CA 1
ATOM 5669 C C . GLY A 1 706 ? -15.900 -3.288 -1.076 1.00 78.44 706 GLY A C 1
ATOM 5670 O O . GLY A 1 706 ? -15.426 -4.409 -1.234 1.00 78.44 706 GLY A O 1
ATOM 5671 N N . SER A 1 707 ? -16.424 -2.608 -2.098 1.00 71.56 707 SER A N 1
ATOM 5672 C CA . SER A 1 707 ? -16.327 -3.077 -3.486 1.00 71.56 707 SER A CA 1
ATOM 5673 C C . SER A 1 707 ? -14.939 -2.789 -4.061 1.00 71.56 707 SER A C 1
ATOM 5675 O O . SER A 1 707 ? -14.537 -1.628 -4.132 1.00 71.56 707 SER A O 1
ATOM 5677 N N . GLU A 1 708 ? -14.251 -3.817 -4.557 1.00 61.31 708 GLU A N 1
ATOM 5678 C CA . GLU A 1 708 ? -12.921 -3.697 -5.180 1.00 61.31 708 GLU A CA 1
ATOM 5679 C C . GLU A 1 708 ? -12.904 -2.879 -6.492 1.00 61.31 708 GLU A C 1
ATOM 5681 O O . GLU A 1 708 ? -11.854 -2.386 -6.896 1.00 61.31 708 GLU A O 1
ATOM 5686 N N . HIS A 1 709 ? -14.059 -2.711 -7.155 1.00 53.75 709 HIS A N 1
ATOM 5687 C CA . HIS A 1 709 ? -14.171 -2.142 -8.510 1.00 53.75 709 HIS A CA 1
ATOM 5688 C C . HIS A 1 709 ? -14.569 -0.666 -8.584 1.00 53.75 709 HIS A C 1
ATOM 5690 O O . HIS A 1 709 ? -14.528 -0.075 -9.667 1.00 53.75 709 HIS A O 1
ATOM 5696 N N . ASP A 1 710 ? -14.924 -0.040 -7.466 1.00 52.28 710 ASP A N 1
ATOM 5697 C CA . ASP A 1 710 ? -15.228 1.384 -7.475 1.00 52.28 710 ASP A CA 1
ATOM 5698 C C . ASP A 1 710 ? -13.904 2.163 -7.404 1.00 52.28 710 ASP A C 1
ATOM 5700 O O . ASP A 1 710 ? -13.465 2.577 -6.336 1.00 52.28 710 ASP A O 1
ATOM 5704 N N . LYS A 1 711 ? -13.319 2.406 -8.591 1.00 66.38 711 LYS A N 1
ATOM 5705 C CA . LYS A 1 711 ? -12.349 3.476 -8.929 1.00 66.38 711 LYS A CA 1
ATOM 5706 C C . LYS A 1 711 ? -10.846 3.153 -8.946 1.00 66.38 711 LYS A C 1
ATOM 5708 O O . LYS A 1 711 ? -10.116 4.006 -9.446 1.00 66.38 711 LYS A O 1
ATOM 5713 N N . SER A 1 712 ? -10.398 1.967 -8.529 1.00 82.12 712 SER A N 1
ATOM 5714 C CA . SER A 1 712 ? -8.990 1.538 -8.686 1.00 82.12 712 SER A CA 1
ATOM 5715 C C . SER A 1 712 ? -8.685 1.037 -10.107 1.00 82.12 712 SER A C 1
ATOM 5717 O O . SER A 1 712 ? -9.528 0.390 -10.727 1.00 82.12 712 SER A O 1
ATOM 5719 N N . ASP A 1 713 ? -7.472 1.291 -10.603 1.00 88.00 713 ASP A N 1
ATOM 5720 C CA . ASP A 1 713 ? -6.921 0.691 -11.831 1.00 88.00 713 ASP A CA 1
ATOM 5721 C C . ASP A 1 713 ? -6.234 -0.674 -11.557 1.00 88.00 713 ASP A C 1
ATOM 5723 O O . ASP A 1 713 ? -5.931 -1.433 -12.493 1.00 88.00 713 ASP A O 1
ATOM 5727 N N . GLY A 1 714 ? -5.996 -0.988 -10.275 1.00 87.69 714 GLY A N 1
ATOM 5728 C CA . GLY A 1 714 ? -5.466 -2.264 -9.776 1.00 87.69 714 GLY A CA 1
ATOM 5729 C C . GLY A 1 714 ? -6.545 -3.279 -9.402 1.00 87.69 714 GLY A C 1
ATOM 5730 O O . GLY A 1 714 ? -7.740 -3.014 -9.514 1.00 87.69 714 GLY A O 1
ATOM 5731 N N . THR A 1 715 ? -6.123 -4.461 -8.948 1.00 86.62 715 THR A N 1
ATOM 5732 C CA . THR A 1 715 ? -7.030 -5.558 -8.554 1.00 86.62 715 THR A CA 1
ATOM 5733 C C . THR A 1 715 ? -6.647 -6.120 -7.186 1.00 86.62 715 THR A C 1
ATOM 5735 O O . THR A 1 715 ? -5.477 -6.094 -6.823 1.00 86.62 715 THR A O 1
ATOM 5738 N N . SER A 1 716 ? -7.604 -6.635 -6.409 1.00 90.12 716 SER A N 1
ATOM 5739 C CA . SER A 1 716 ? -7.306 -7.186 -5.082 1.00 90.12 716 SER A CA 1
ATOM 5740 C C . SER A 1 716 ? -6.334 -8.375 -5.147 1.00 90.12 716 SER A C 1
ATOM 5742 O O . SER A 1 716 ? -6.520 -9.326 -5.912 1.00 90.12 716 SER A O 1
ATOM 5744 N N . LEU A 1 717 ? -5.311 -8.351 -4.287 1.00 91.38 717 LEU A N 1
ATOM 5745 C CA . LEU A 1 717 ? -4.325 -9.422 -4.107 1.00 91.38 717 LEU A CA 1
ATOM 5746 C C . LEU A 1 717 ? -4.839 -10.552 -3.207 1.00 91.38 717 LEU A C 1
ATOM 5748 O O . LEU A 1 717 ? -4.199 -11.601 -3.113 1.00 91.38 717 LEU A O 1
ATOM 5752 N N . ARG A 1 718 ? -5.995 -10.373 -2.554 1.00 89.38 718 ARG A N 1
ATOM 5753 C CA . ARG A 1 718 ? -6.568 -11.324 -1.590 1.00 89.38 718 ARG A CA 1
ATOM 5754 C C . ARG A 1 718 ? -6.656 -12.748 -2.131 1.00 89.38 718 ARG A C 1
ATOM 5756 O O . ARG A 1 718 ? -6.332 -13.703 -1.432 1.00 89.38 718 ARG A O 1
ATOM 5763 N N . ARG A 1 719 ? -7.020 -12.905 -3.404 1.00 83.00 719 ARG A N 1
ATOM 5764 C CA . ARG A 1 719 ? -7.073 -14.211 -4.083 1.00 83.00 719 ARG A CA 1
ATOM 5765 C C . ARG A 1 719 ? -5.731 -14.951 -4.087 1.00 83.00 719 ARG A C 1
ATOM 5767 O O . ARG A 1 719 ? -5.719 -16.176 -3.978 1.00 83.00 719 ARG A O 1
ATOM 5774 N N . PHE A 1 720 ? -4.610 -14.233 -4.201 1.00 85.69 720 PHE A N 1
ATOM 5775 C CA . PHE A 1 720 ? -3.277 -14.834 -4.217 1.00 85.69 720 PHE A CA 1
ATOM 5776 C C . PHE A 1 720 ? -2.833 -15.239 -2.814 1.00 85.69 720 PHE A C 1
ATOM 5778 O O . PHE A 1 720 ? -2.166 -16.266 -2.678 1.00 85.69 720 PHE A O 1
ATOM 5785 N N . ILE A 1 721 ? -3.282 -14.480 -1.810 1.00 90.12 721 ILE A N 1
ATOM 5786 C CA . ILE A 1 721 ? -3.039 -14.694 -0.381 1.00 90.12 721 ILE A CA 1
ATOM 5787 C C . ILE A 1 721 ? -3.850 -15.885 0.157 1.00 90.12 721 ILE A C 1
ATOM 5789 O O . ILE A 1 721 ? -3.301 -16.754 0.823 1.00 90.12 721 ILE A O 1
ATOM 5793 N N . GLU A 1 722 ? -5.152 -15.945 -0.135 1.00 85.69 722 GLU A N 1
ATOM 5794 C CA . GLU A 1 722 ? -6.086 -16.920 0.460 1.00 85.69 722 GLU A CA 1
ATOM 5795 C C . GLU A 1 722 ? -6.360 -18.149 -0.426 1.00 85.69 722 GLU A C 1
ATOM 5797 O O . GLU A 1 722 ? -6.969 -19.113 0.032 1.00 85.69 722 GLU A O 1
ATOM 5802 N N . GLY A 1 723 ? -5.911 -18.148 -1.687 1.00 71.12 723 GLY A N 1
ATOM 5803 C CA . GLY A 1 723 ? -6.116 -19.267 -2.616 1.00 71.12 723 GLY A CA 1
ATOM 5804 C C . GLY A 1 723 ? -7.497 -19.293 -3.288 1.00 71.12 723 GLY A C 1
ATOM 5805 O O . GLY A 1 723 ? -8.058 -20.370 -3.490 1.00 71.12 723 GLY A O 1
ATOM 5806 N N . GLY A 1 724 ? -8.047 -18.122 -3.631 1.00 61.34 724 GLY A N 1
ATOM 5807 C CA . GLY A 1 724 ? -9.359 -17.973 -4.281 1.00 61.34 724 GLY A CA 1
ATOM 5808 C C . GLY A 1 724 ? -9.401 -18.388 -5.763 1.00 61.34 724 GLY A C 1
ATOM 5809 O O . GLY A 1 724 ? -8.364 -18.547 -6.411 1.00 61.34 724 GLY A O 1
ATOM 5810 N N . GLU A 1 725 ? -10.612 -18.554 -6.316 1.00 52.69 725 GLU A N 1
ATOM 5811 C CA . GLU A 1 725 ? -10.806 -18.822 -7.751 1.00 52.69 725 GLU A CA 1
ATOM 5812 C C . GLU A 1 725 ? -10.280 -17.654 -8.601 1.00 52.69 725 GLU A C 1
ATOM 5814 O O . GLU A 1 725 ? -10.650 -16.500 -8.397 1.00 52.69 725 GLU A O 1
ATOM 5819 N N . ILE A 1 726 ? -9.425 -17.960 -9.579 1.00 55.50 726 ILE A N 1
ATOM 5820 C CA . ILE A 1 726 ? -8.879 -16.972 -10.516 1.00 55.50 726 ILE A CA 1
ATOM 5821 C C . ILE A 1 726 ? -9.861 -16.810 -11.673 1.00 55.50 726 ILE A C 1
ATOM 5823 O O . ILE A 1 726 ? -10.111 -17.763 -12.422 1.00 55.50 726 ILE A O 1
ATOM 5827 N N . ASN A 1 727 ? -10.390 -15.599 -11.853 1.00 52.81 727 ASN A N 1
ATOM 5828 C CA . ASN A 1 727 ? -11.210 -15.274 -13.012 1.00 52.81 727 ASN A CA 1
ATOM 5829 C C . ASN A 1 727 ? -10.298 -15.104 -14.239 1.00 52.81 727 ASN A C 1
ATOM 5831 O O . ASN A 1 727 ? -9.748 -14.038 -14.517 1.00 52.81 727 ASN A O 1
ATOM 5835 N N . SER A 1 728 ? -10.113 -16.197 -14.978 1.00 52.28 728 SER A N 1
ATOM 5836 C CA . SER A 1 728 ? -9.123 -16.330 -16.057 1.00 52.28 728 SER A CA 1
ATOM 5837 C C . SER A 1 728 ? -9.339 -15.449 -17.290 1.00 52.28 728 SER A C 1
ATOM 5839 O O . SER A 1 728 ? -8.551 -15.482 -18.245 1.00 52.28 728 SER A O 1
ATOM 5841 N N . ASP A 1 729 ? -10.413 -14.667 -17.304 1.00 45.91 729 ASP A N 1
ATOM 5842 C CA . ASP A 1 729 ? -10.753 -13.782 -18.405 1.00 45.91 729 ASP A CA 1
ATOM 5843 C C . ASP A 1 729 ? -9.902 -12.508 -18.447 1.00 45.91 729 ASP A C 1
ATOM 5845 O O . ASP A 1 729 ? -9.686 -11.969 -19.540 1.00 45.91 729 ASP A O 1
ATOM 5849 N N . TYR A 1 730 ? -9.367 -12.064 -17.305 1.00 51.03 730 TYR A N 1
ATOM 5850 C CA . TYR A 1 730 ? -8.774 -10.727 -17.182 1.00 51.03 730 TYR A CA 1
ATOM 5851 C C . TYR A 1 730 ? -7.476 -10.637 -16.371 1.00 51.03 730 TYR A C 1
ATOM 5853 O O . TYR A 1 730 ? -6.865 -9.572 -16.364 1.00 51.03 730 TYR A O 1
ATOM 5861 N N . GLU A 1 731 ? -7.030 -11.718 -15.736 1.00 59.66 731 GLU A N 1
ATOM 5862 C CA . GLU A 1 731 ? -5.971 -11.652 -14.725 1.00 59.66 731 GLU A CA 1
ATOM 5863 C C . GLU A 1 731 ? -4.703 -12.350 -15.214 1.00 59.66 731 GLU A C 1
ATOM 5865 O O . GLU A 1 731 ? -4.579 -13.573 -15.162 1.00 59.66 731 GLU A O 1
ATOM 5870 N N . GLU A 1 732 ? -3.776 -11.558 -15.746 1.00 68.50 732 GLU A N 1
ATOM 5871 C CA . GLU A 1 732 ? -2.448 -12.014 -16.151 1.00 68.50 732 GLU A CA 1
ATOM 5872 C C . GLU A 1 732 ? -1.438 -11.688 -15.050 1.00 68.50 732 GLU A C 1
ATOM 5874 O O . GLU A 1 732 ? -1.533 -10.650 -14.401 1.00 68.50 732 GLU A O 1
ATOM 5879 N N . ASP A 1 733 ? -0.472 -12.583 -14.841 1.00 80.50 733 ASP A N 1
ATOM 5880 C CA . ASP A 1 733 ? 0.613 -12.431 -13.864 1.00 80.50 733 ASP A CA 1
ATOM 5881 C C . ASP A 1 733 ? 1.673 -11.440 -14.382 1.00 80.50 733 ASP A C 1
ATOM 5883 O O . ASP A 1 733 ? 2.769 -11.807 -14.824 1.00 80.50 733 ASP A O 1
ATOM 5887 N N . VAL A 1 734 ? 1.282 -10.167 -14.446 1.00 88.44 734 VAL A N 1
ATOM 5888 C CA . VAL A 1 734 ? 2.046 -9.070 -15.041 1.00 88.44 734 VAL A CA 1
ATOM 5889 C C . VAL A 1 734 ? 1.959 -7.827 -14.168 1.00 88.44 734 VAL A C 1
ATOM 5891 O O . VAL A 1 734 ? 0.911 -7.510 -13.613 1.00 88.44 734 VAL A O 1
ATOM 5894 N N . VAL A 1 735 ? 3.060 -7.085 -14.101 1.00 93.00 735 VAL A N 1
ATOM 5895 C CA . VAL A 1 735 ? 3.091 -5.745 -13.523 1.00 93.00 735 VAL A CA 1
ATOM 5896 C C . VAL A 1 735 ? 3.556 -4.725 -14.549 1.00 93.00 735 VAL A C 1
ATOM 5898 O O . VAL A 1 735 ? 4.410 -4.999 -15.401 1.00 93.00 735 VAL A O 1
ATOM 5901 N N . PHE A 1 736 ? 2.979 -3.537 -14.436 1.00 93.69 736 PHE A N 1
ATOM 5902 C CA . PHE A 1 736 ? 3.313 -2.365 -15.225 1.00 93.69 736 PHE A CA 1
ATOM 5903 C C . PHE A 1 736 ? 3.846 -1.287 -14.288 1.00 93.69 736 PHE A C 1
ATOM 5905 O O . PHE A 1 736 ? 3.358 -1.174 -13.166 1.00 93.69 736 PHE A O 1
ATOM 5912 N N . ALA A 1 737 ? 4.824 -0.509 -14.740 1.00 94.12 737 ALA A N 1
ATOM 5913 C CA . ALA A 1 737 ? 5.202 0.744 -14.096 1.00 94.12 737 ALA A CA 1
ATOM 5914 C C . ALA A 1 737 ? 5.334 1.837 -15.157 1.00 94.12 737 ALA A C 1
ATOM 5916 O O . ALA A 1 737 ? 5.698 1.564 -16.304 1.00 94.12 737 ALA A O 1
ATOM 5917 N N . GLU A 1 738 ? 5.026 3.067 -14.783 1.00 89.38 738 GLU A N 1
ATOM 5918 C CA . GLU A 1 738 ? 4.994 4.216 -15.671 1.00 89.38 738 GLU A CA 1
ATOM 5919 C C . GLU A 1 738 ? 5.888 5.331 -15.160 1.00 89.38 738 GLU A C 1
ATOM 5921 O O . GLU A 1 738 ? 5.975 5.617 -13.968 1.00 89.38 738 GLU A O 1
ATOM 5926 N N . TRP A 1 739 ? 6.510 6.030 -16.099 1.00 82.81 739 TRP A N 1
ATOM 5927 C CA . TRP A 1 739 ? 7.152 7.289 -15.811 1.00 82.81 739 TRP A CA 1
ATOM 5928 C C . TRP A 1 739 ? 7.118 8.219 -17.005 1.00 82.81 739 TRP A C 1
ATOM 5930 O O . TRP A 1 739 ? 7.745 7.992 -18.041 1.00 82.81 739 TRP A O 1
ATOM 5940 N N . ASP A 1 740 ? 6.419 9.329 -16.819 1.00 71.31 740 ASP A N 1
ATOM 5941 C CA . ASP A 1 740 ? 6.466 10.434 -17.747 1.00 71.31 740 ASP A CA 1
ATOM 5942 C C . ASP A 1 740 ? 7.459 11.520 -17.313 1.00 71.31 740 ASP A C 1
ATOM 5944 O O . ASP A 1 740 ? 7.296 12.178 -16.288 1.00 71.31 740 ASP A O 1
ATOM 5948 N N . TYR A 1 741 ? 8.501 11.720 -18.114 1.00 66.62 741 TYR A N 1
ATOM 5949 C CA . TYR A 1 741 ? 9.557 12.689 -17.835 1.00 66.62 741 TYR A CA 1
ATOM 5950 C C . TYR A 1 741 ? 9.337 14.070 -18.471 1.00 66.62 741 TYR A C 1
ATOM 5952 O O . TYR A 1 741 ? 10.224 14.926 -18.389 1.00 66.62 741 TYR A O 1
ATOM 5960 N N . ARG A 1 742 ? 8.181 14.318 -19.104 1.00 59.00 742 ARG A N 1
ATOM 5961 C CA . ARG A 1 742 ? 7.845 15.644 -19.644 1.00 59.00 742 ARG A CA 1
ATOM 5962 C C . ARG A 1 742 ? 7.915 16.696 -18.528 1.00 59.00 742 ARG A C 1
ATOM 5964 O O . ARG A 1 742 ? 7.403 16.482 -17.431 1.00 59.00 742 ARG A O 1
ATOM 5971 N N . LYS A 1 743 ? 8.570 17.830 -18.803 1.00 48.53 743 LYS A N 1
ATOM 5972 C CA . LYS A 1 743 ? 8.677 18.956 -17.862 1.00 48.53 743 LYS A CA 1
ATOM 5973 C C . LYS A 1 743 ? 7.631 20.032 -18.178 1.00 48.53 743 LYS A C 1
ATOM 5975 O O . LYS A 1 743 ? 7.414 20.317 -19.361 1.00 48.53 743 LYS A O 1
ATOM 5980 N N . PRO A 1 744 ? 7.059 20.703 -17.161 1.00 46.25 744 PRO A N 1
ATOM 5981 C CA . PRO A 1 744 ? 6.274 21.917 -17.376 1.00 46.25 744 PRO A CA 1
ATOM 5982 C C . PRO A 1 744 ? 7.131 22.997 -18.064 1.00 46.25 744 PRO A C 1
ATOM 5984 O O . PRO A 1 744 ? 8.301 23.172 -17.706 1.00 46.25 744 PRO A O 1
ATOM 5987 N N . ILE A 1 745 ? 6.583 23.744 -19.034 1.00 42.97 745 ILE A N 1
ATOM 5988 C CA . ILE A 1 745 ? 7.290 24.912 -19.589 1.00 42.97 745 ILE A CA 1
ATOM 5989 C C . ILE A 1 745 ? 7.411 26.009 -18.518 1.00 42.97 745 ILE A C 1
ATOM 5991 O O . ILE A 1 745 ? 6.478 26.310 -17.786 1.00 42.97 745 ILE A O 1
ATOM 5995 N N . ASN A 1 746 ? 8.619 26.573 -18.458 1.00 39.94 746 ASN A N 1
ATOM 5996 C CA . ASN A 1 746 ? 9.118 27.735 -17.714 1.00 39.94 746 ASN A CA 1
ATOM 5997 C C . ASN A 1 746 ? 8.096 28.634 -16.968 1.00 39.94 746 ASN A C 1
ATOM 5999 O O . ASN A 1 746 ? 7.168 29.172 -17.563 1.00 39.94 746 ASN A O 1
ATOM 6003 N N . LYS A 1 747 ? 8.407 28.957 -15.701 1.00 41.69 747 LYS A N 1
ATOM 6004 C CA . LYS A 1 747 ? 7.645 29.783 -14.728 1.00 41.69 747 LYS A CA 1
ATOM 6005 C C . LYS A 1 747 ? 7.401 31.269 -15.108 1.00 41.69 747 LYS A C 1
ATOM 6007 O O . LYS A 1 747 ? 7.031 32.055 -14.245 1.00 41.69 747 LYS A O 1
ATOM 6012 N N . ASN A 1 748 ? 7.626 31.678 -16.361 1.00 40.94 748 ASN A N 1
ATOM 6013 C CA . ASN A 1 748 ? 7.615 33.086 -16.803 1.00 40.94 748 ASN A CA 1
ATOM 6014 C C . ASN A 1 748 ? 6.612 33.396 -17.933 1.00 40.94 748 ASN A C 1
ATOM 6016 O O . ASN A 1 748 ? 6.737 34.439 -18.575 1.00 40.94 748 ASN A O 1
ATOM 6020 N N . VAL A 1 749 ? 5.652 32.514 -18.218 1.00 44.22 749 VAL A N 1
ATOM 6021 C CA . VAL A 1 749 ? 4.626 32.783 -19.236 1.00 44.22 749 VAL A CA 1
ATOM 6022 C C . VAL A 1 749 ? 3.381 33.337 -18.539 1.00 44.22 749 VAL A C 1
ATOM 6024 O O . VAL A 1 749 ? 2.762 32.645 -17.740 1.00 44.22 749 VAL A O 1
ATOM 6027 N N . GLU A 1 750 ? 3.059 34.612 -18.785 1.00 42.22 750 GLU A N 1
ATOM 6028 C CA . GLU A 1 750 ? 1.935 35.332 -18.148 1.00 42.22 750 GLU A CA 1
ATOM 6029 C C . GLU A 1 750 ? 0.550 34.808 -18.582 1.00 42.22 750 GLU A C 1
ATOM 6031 O O . GLU A 1 750 ? -0.448 35.106 -17.928 1.00 42.22 750 GLU A O 1
ATOM 6036 N N . ASP A 1 751 ? 0.488 33.983 -19.630 1.00 41.38 751 ASP A N 1
ATOM 6037 C CA . ASP A 1 751 ? -0.741 33.377 -20.134 1.00 41.38 751 ASP A CA 1
ATOM 6038 C C . ASP A 1 751 ? -0.810 31.888 -19.753 1.00 41.38 751 ASP A C 1
ATOM 6040 O O . ASP A 1 751 ? -0.088 31.048 -20.288 1.00 41.38 751 ASP A O 1
ATOM 6044 N N . ALA A 1 752 ? -1.733 31.539 -18.849 1.00 43.44 752 ALA A N 1
ATOM 6045 C CA . ALA A 1 752 ? -1.947 30.172 -18.354 1.00 43.44 752 ALA A CA 1
ATOM 6046 C C . ALA A 1 752 ? -2.293 29.139 -19.453 1.00 43.44 752 ALA A C 1
ATOM 6048 O O . ALA A 1 752 ? -2.216 27.938 -19.212 1.00 43.44 752 ALA A O 1
ATOM 6049 N N . MET A 1 753 ? -2.659 29.589 -20.661 1.00 41.75 753 MET A N 1
ATOM 6050 C CA . MET A 1 753 ? -2.907 28.718 -21.817 1.00 41.75 753 MET A CA 1
ATOM 6051 C C . MET A 1 753 ? -1.631 28.280 -22.559 1.00 41.75 753 MET A C 1
ATOM 6053 O O . MET A 1 753 ? -1.696 27.318 -23.319 1.00 41.75 753 MET A O 1
ATOM 6057 N N . ASP A 1 754 ? -0.487 28.928 -22.315 1.00 41.22 754 ASP A N 1
ATOM 6058 C CA . ASP A 1 754 ? 0.800 28.618 -22.957 1.00 41.22 754 ASP A CA 1
ATOM 6059 C C . ASP A 1 754 ? 1.719 27.731 -22.085 1.00 41.22 754 ASP A C 1
ATOM 6061 O O . ASP A 1 754 ? 2.848 27.426 -22.475 1.00 41.22 754 ASP A O 1
ATOM 6065 N N . LEU A 1 755 ? 1.227 27.230 -20.942 1.00 44.81 755 LEU A N 1
ATOM 6066 C CA . LEU A 1 755 ? 1.861 26.176 -20.125 1.00 44.81 755 LEU A CA 1
ATOM 6067 C C . LEU A 1 755 ? 1.770 24.785 -20.793 1.00 44.81 755 LEU A C 1
ATOM 6069 O O . LEU A 1 755 ? 1.539 23.769 -20.138 1.00 44.81 755 LEU A O 1
ATOM 6073 N N . ILE A 1 756 ? 1.929 24.727 -22.115 1.00 46.22 756 ILE A N 1
ATOM 6074 C CA . ILE A 1 756 ? 2.012 23.471 -22.864 1.00 46.22 756 ILE A CA 1
ATOM 6075 C C . ILE A 1 756 ? 3.313 22.779 -22.446 1.00 46.22 756 ILE A C 1
ATOM 6077 O O . ILE A 1 756 ? 4.327 23.436 -22.271 1.00 46.22 756 ILE A O 1
ATOM 6081 N N . MET A 1 757 ? 3.307 21.463 -22.245 1.00 48.72 757 MET A N 1
ATOM 6082 C CA . MET A 1 757 ? 4.520 20.686 -21.962 1.00 48.72 757 MET A CA 1
ATOM 6083 C C . MET A 1 757 ? 5.576 20.906 -23.050 1.00 48.72 757 MET A C 1
ATOM 6085 O O . MET A 1 757 ? 5.257 20.820 -24.241 1.00 48.72 757 MET A O 1
ATOM 6089 N N . ASP A 1 758 ? 6.847 21.081 -22.676 1.00 43.41 758 ASP A N 1
ATOM 6090 C CA . ASP A 1 758 ? 7.899 20.890 -23.665 1.00 43.41 758 ASP A CA 1
ATOM 6091 C C . ASP A 1 758 ? 7.937 19.390 -23.946 1.00 43.41 758 ASP A C 1
ATOM 6093 O O . ASP A 1 758 ? 8.365 18.587 -23.116 1.00 43.41 758 ASP A O 1
ATOM 6097 N N . ARG A 1 759 ? 7.466 18.999 -25.133 1.00 46.12 759 ARG A N 1
ATOM 6098 C CA . ARG A 1 759 ? 7.689 17.655 -25.667 1.00 46.12 759 ARG A CA 1
ATOM 6099 C C . ARG A 1 759 ? 9.160 17.431 -26.020 1.00 46.12 759 ARG A C 1
ATOM 6101 O O . ARG A 1 759 ? 9.421 16.560 -26.843 1.00 46.12 759 ARG A O 1
ATOM 6108 N N . GLN A 1 760 ? 10.123 18.189 -25.492 1.00 44.34 760 GLN A N 1
ATOM 6109 C CA . GLN A 1 760 ? 11.523 17.791 -25.513 1.00 44.34 760 GLN A CA 1
ATOM 6110 C C . GLN A 1 760 ? 11.627 16.442 -24.809 1.00 44.34 760 GLN A C 1
ATOM 6112 O O . GLN A 1 760 ? 11.629 16.327 -23.589 1.00 44.34 760 GLN A O 1
ATOM 6117 N N . ILE A 1 761 ? 11.592 15.432 -25.675 1.00 51.03 761 ILE A N 1
ATOM 6118 C CA . ILE A 1 761 ? 11.604 14.005 -25.427 1.00 51.03 761 ILE A CA 1
ATOM 6119 C C . ILE A 1 761 ? 12.754 13.738 -24.476 1.00 51.03 761 ILE A C 1
ATOM 6121 O O . ILE A 1 761 ? 13.918 13.821 -24.866 1.00 51.03 761 ILE A O 1
ATOM 6125 N N . ASP A 1 762 ? 12.406 13.436 -23.235 1.00 55.94 762 ASP A N 1
ATOM 6126 C CA . ASP A 1 762 ? 13.339 12.787 -22.346 1.00 55.94 762 ASP A CA 1
ATOM 6127 C C . ASP A 1 762 ? 13.673 11.410 -22.928 1.00 55.94 762 ASP A C 1
ATOM 6129 O O . ASP A 1 762 ? 12.792 10.671 -23.376 1.00 55.94 762 ASP A O 1
ATOM 6133 N N . ASP A 1 763 ? 14.958 11.095 -22.981 1.00 61.06 763 ASP A N 1
ATOM 6134 C CA . ASP A 1 763 ? 15.498 9.878 -23.555 1.00 61.06 763 ASP A CA 1
ATOM 6135 C C . ASP A 1 763 ? 15.429 8.660 -22.622 1.00 61.06 763 ASP A C 1
ATOM 6137 O O . ASP A 1 763 ? 15.963 7.606 -22.971 1.00 61.06 763 ASP A O 1
ATOM 6141 N N . ARG A 1 764 ? 14.756 8.756 -21.470 1.00 73.75 764 ARG A N 1
ATOM 6142 C CA . ARG A 1 764 ? 14.587 7.649 -20.515 1.00 73.75 764 ARG A CA 1
ATOM 6143 C C . ARG A 1 764 ? 13.412 6.712 -20.853 1.00 73.75 764 ARG A C 1
ATOM 6145 O O . ARG A 1 764 ? 12.413 7.143 -21.435 1.00 73.75 764 ARG A O 1
ATOM 6152 N N . PRO A 1 765 ? 13.492 5.418 -20.470 1.00 83.25 765 PRO A N 1
ATOM 6153 C CA . PRO A 1 765 ? 12.363 4.484 -20.511 1.00 83.25 765 PRO A CA 1
ATOM 6154 C C . PRO A 1 765 ? 11.133 5.026 -19.781 1.00 83.25 765 PRO A C 1
ATOM 6156 O O . PRO A 1 765 ? 11.238 5.416 -18.628 1.00 83.25 765 PRO A O 1
ATOM 6159 N N . SER A 1 766 ? 9.971 5.008 -20.433 1.00 85.19 766 SER A N 1
ATOM 6160 C CA . SER A 1 766 ? 8.710 5.537 -19.889 1.00 85.19 766 SER A CA 1
ATOM 6161 C C . SER A 1 766 ? 7.791 4.454 -19.328 1.00 85.19 766 SER A C 1
ATOM 6163 O O . SER A 1 766 ? 6.896 4.753 -18.550 1.00 85.19 766 SER A O 1
ATOM 6165 N N . PHE A 1 767 ? 7.992 3.202 -19.737 1.00 90.38 767 PHE A N 1
ATOM 6166 C CA . PHE A 1 767 ? 7.188 2.067 -19.307 1.00 90.38 767 PHE A CA 1
ATOM 6167 C C . PHE A 1 767 ? 8.078 0.903 -18.894 1.00 90.38 767 PHE A C 1
ATOM 6169 O O . PHE A 1 767 ? 9.056 0.583 -19.575 1.00 90.38 767 PHE A O 1
ATOM 6176 N N . LEU A 1 768 ? 7.676 0.240 -17.820 1.00 94.50 768 LEU A N 1
ATOM 6177 C CA . LEU A 1 768 ? 8.147 -1.061 -17.382 1.00 94.50 768 LEU A CA 1
ATOM 6178 C C . LEU A 1 768 ? 7.020 -2.074 -17.573 1.00 94.50 768 LEU A C 1
ATOM 6180 O O . LEU A 1 768 ? 5.882 -1.819 -17.188 1.00 94.50 768 LEU A O 1
ATOM 6184 N N . VAL A 1 769 ? 7.355 -3.241 -18.115 1.00 94.88 769 VAL A N 1
ATOM 6185 C CA . VAL A 1 769 ? 6.477 -4.411 -18.168 1.00 94.88 769 VAL A CA 1
ATOM 6186 C C . VAL A 1 769 ? 7.258 -5.612 -17.659 1.00 94.88 769 VAL A C 1
ATOM 6188 O O . VAL A 1 769 ? 8.248 -6.001 -18.282 1.00 94.88 769 VAL A O 1
ATOM 6191 N N . ARG A 1 770 ? 6.820 -6.234 -16.563 1.00 92.94 770 ARG A N 1
ATOM 6192 C CA . ARG A 1 770 ? 7.385 -7.506 -16.092 1.00 92.94 770 ARG A CA 1
ATOM 6193 C C . ARG A 1 770 ? 6.302 -8.569 -16.069 1.00 92.94 770 ARG A C 1
ATOM 6195 O O . ARG A 1 770 ? 5.296 -8.417 -15.390 1.00 92.94 770 ARG A O 1
ATOM 6202 N N . HIS A 1 771 ? 6.530 -9.651 -16.805 1.00 88.00 771 HIS A N 1
ATOM 6203 C CA . HIS A 1 771 ? 5.664 -10.825 -16.820 1.00 88.00 771 HIS A CA 1
ATOM 6204 C C . HIS A 1 771 ? 6.532 -12.069 -16.645 1.00 88.00 771 HIS A C 1
ATOM 6206 O O . HIS A 1 771 ? 7.366 -12.398 -17.504 1.00 88.00 771 HIS A O 1
ATOM 6212 N N . LYS A 1 772 ? 6.331 -12.762 -15.520 1.00 81.06 772 LYS A N 1
ATOM 6213 C CA . LYS A 1 772 ? 7.133 -13.918 -15.103 1.00 81.06 772 LYS A CA 1
ATOM 6214 C C . LYS A 1 772 ? 8.641 -13.584 -15.141 1.00 81.06 772 LYS A C 1
ATOM 6216 O O . LYS A 1 772 ? 9.102 -12.671 -14.458 1.00 81.06 772 LYS A O 1
ATOM 6221 N N . GLN A 1 773 ? 9.411 -14.306 -15.957 1.00 85.44 773 GLN A N 1
ATOM 6222 C CA . GLN A 1 773 ? 10.873 -14.189 -16.043 1.00 85.44 773 GLN A CA 1
ATOM 6223 C C . GLN A 1 773 ? 11.373 -12.956 -16.819 1.00 85.44 773 GLN A C 1
ATOM 6225 O O . GLN A 1 773 ? 12.526 -12.573 -16.650 1.00 85.44 773 GLN A O 1
ATOM 6230 N N . TYR A 1 774 ? 10.553 -12.352 -17.690 1.00 90.69 774 TYR A N 1
ATOM 6231 C CA . TYR A 1 774 ? 11.021 -11.298 -18.597 1.00 90.69 774 TYR A CA 1
ATOM 6232 C C . TYR A 1 774 ? 10.547 -9.916 -18.167 1.00 90.69 774 TYR A C 1
ATOM 6234 O O . TYR A 1 774 ? 9.372 -9.712 -17.853 1.00 90.69 774 TYR A O 1
ATOM 6242 N N . LYS A 1 775 ? 11.477 -8.964 -18.224 1.00 94.94 775 LYS A N 1
ATOM 6243 C CA . LYS A 1 775 ? 11.263 -7.559 -17.887 1.00 94.94 775 LYS A CA 1
ATOM 6244 C C . LYS A 1 775 ? 11.657 -6.686 -19.070 1.00 94.94 775 LYS A C 1
ATOM 6246 O O . LYS A 1 775 ? 12.788 -6.782 -19.533 1.00 94.94 775 LYS A O 1
ATOM 6251 N N . LEU A 1 776 ? 10.732 -5.873 -19.573 1.00 92.81 776 LEU A N 1
ATOM 6252 C CA . LEU A 1 776 ? 10.935 -4.926 -20.671 1.00 92.81 776 LEU A CA 1
ATOM 6253 C C . LEU A 1 776 ? 10.808 -3.499 -20.144 1.00 92.81 776 LEU A C 1
ATOM 6255 O O . LEU A 1 776 ? 9.796 -3.142 -19.549 1.00 92.81 776 LEU A O 1
ATOM 6259 N N . MET A 1 777 ? 11.809 -2.678 -20.432 1.00 91.50 777 MET A N 1
ATOM 6260 C CA . MET A 1 777 ? 11.797 -1.237 -20.220 1.00 91.50 777 MET A CA 1
ATOM 6261 C C . MET A 1 777 ? 11.785 -0.557 -21.584 1.00 91.50 777 MET A C 1
ATOM 6263 O O . MET A 1 777 ? 12.689 -0.768 -22.400 1.00 91.50 777 MET A O 1
ATOM 6267 N N . MET A 1 778 ? 10.762 0.247 -21.850 1.00 85.69 778 MET A N 1
ATOM 6268 C CA . MET A 1 778 ? 10.561 0.846 -23.165 1.00 85.69 778 MET A CA 1
ATOM 6269 C C . MET A 1 778 ? 10.167 2.312 -23.099 1.00 85.69 778 MET A C 1
ATOM 6271 O O . MET A 1 778 ? 9.592 2.789 -22.125 1.00 85.69 778 MET A O 1
ATOM 6275 N N . GLN A 1 779 ? 10.460 3.038 -24.171 1.00 78.25 779 GLN A N 1
ATOM 6276 C CA . GLN A 1 779 ? 10.069 4.443 -24.291 1.00 78.25 779 GLN A CA 1
ATOM 6277 C C . GLN A 1 779 ? 8.680 4.605 -24.886 1.00 78.25 779 GLN A C 1
ATOM 6279 O O . GLN A 1 779 ? 8.230 3.788 -25.688 1.00 78.25 779 GLN A O 1
ATOM 6284 N N . LYS A 1 780 ? 8.043 5.725 -24.549 1.00 75.75 780 LYS A N 1
ATOM 6285 C CA . LYS A 1 780 ? 6.742 6.130 -25.084 1.00 75.75 780 LYS A CA 1
ATOM 6286 C C . LYS A 1 780 ? 6.803 6.547 -26.558 1.00 75.75 780 LYS A C 1
ATOM 6288 O O . LYS A 1 780 ? 6.004 6.079 -27.358 1.00 75.75 780 LYS A O 1
ATOM 6293 N N . VAL A 1 781 ? 7.762 7.395 -26.940 1.00 71.56 781 VAL A N 1
ATOM 6294 C CA . VAL A 1 781 ? 7.769 8.089 -28.247 1.00 71.56 781 VAL A CA 1
ATOM 6295 C C . VAL A 1 781 ? 8.347 7.220 -29.367 1.00 71.56 781 VAL A C 1
ATOM 6297 O O . VAL A 1 781 ? 9.440 6.679 -29.222 1.00 71.56 781 VAL A O 1
ATOM 6300 N N . ALA A 1 782 ? 7.675 7.108 -30.518 1.00 67.06 782 ALA A N 1
ATOM 6301 C CA . ALA A 1 782 ? 8.115 6.237 -31.613 1.00 67.06 782 ALA A CA 1
ATOM 6302 C C . ALA A 1 782 ? 9.360 6.733 -32.363 1.00 67.06 782 ALA A C 1
ATOM 6304 O O . ALA A 1 782 ? 10.137 5.928 -32.877 1.00 67.06 782 ALA A O 1
ATOM 6305 N N . SER A 1 783 ? 9.560 8.051 -32.429 1.00 63.22 783 SER A N 1
ATOM 6306 C CA . SER A 1 783 ? 10.631 8.683 -33.211 1.00 63.22 783 SER A CA 1
ATOM 6307 C C . SER A 1 783 ? 12.007 8.697 -32.535 1.00 63.22 783 SER A C 1
ATOM 6309 O O . SER A 1 783 ? 12.981 9.111 -33.160 1.00 63.22 783 SER A O 1
ATOM 6311 N N . THR A 1 784 ? 12.112 8.295 -31.267 1.00 68.25 784 THR A N 1
ATOM 6312 C CA . THR A 1 784 ? 13.382 8.305 -30.519 1.00 68.25 784 THR A CA 1
ATOM 6313 C C . THR A 1 784 ? 14.363 7.225 -30.996 1.00 68.25 784 THR A C 1
ATOM 6315 O O . THR A 1 784 ? 14.007 6.065 -31.242 1.00 68.25 784 THR A O 1
ATOM 6318 N N . ASN A 1 785 ? 15.643 7.601 -31.065 1.00 63.88 785 ASN A N 1
ATOM 6319 C CA . ASN A 1 785 ? 16.752 6.704 -31.394 1.00 63.88 785 ASN A CA 1
ATOM 6320 C C . ASN A 1 785 ? 17.311 5.946 -30.176 1.00 63.88 785 ASN A C 1
ATOM 6322 O O . ASN A 1 785 ? 18.172 5.083 -30.353 1.00 63.88 785 ASN A O 1
ATOM 6326 N N . GLN A 1 786 ? 16.709 6.102 -29.002 1.00 69.31 786 GLN A N 1
ATOM 6327 C CA . GLN A 1 786 ? 17.137 5.444 -27.772 1.00 69.31 786 GLN A CA 1
ATOM 6328 C C . GLN A 1 786 ? 16.650 4.006 -27.589 1.00 69.31 786 GLN A C 1
ATOM 6330 O O . GLN A 1 786 ? 15.592 3.603 -28.079 1.00 69.31 786 GLN A O 1
ATOM 6335 N N . MET A 1 787 ? 17.483 3.227 -26.908 1.00 72.69 787 MET A N 1
ATOM 6336 C CA . MET A 1 787 ? 17.408 1.777 -26.831 1.00 72.69 787 MET A CA 1
ATOM 6337 C C . MET A 1 787 ? 16.338 1.285 -25.837 1.00 72.69 787 MET A C 1
ATOM 6339 O O . MET A 1 787 ? 16.276 1.768 -24.713 1.00 72.69 787 MET A O 1
ATOM 6343 N N . ASP A 1 788 ? 15.516 0.310 -26.245 1.00 82.31 788 ASP A N 1
ATOM 6344 C CA . ASP A 1 788 ? 14.660 -0.454 -25.321 1.00 82.31 788 ASP A CA 1
ATOM 6345 C C . ASP A 1 788 ? 15.499 -1.540 -24.643 1.00 82.31 788 ASP A C 1
ATOM 6347 O O . ASP A 1 788 ? 16.396 -2.091 -25.281 1.00 82.31 788 ASP A O 1
ATOM 6351 N N . MET A 1 789 ? 15.205 -1.873 -23.388 1.00 87.56 789 MET A N 1
ATOM 6352 C CA . MET A 1 789 ? 15.986 -2.842 -22.615 1.00 87.56 789 MET A CA 1
ATOM 6353 C C . MET A 1 789 ? 15.118 -4.026 -22.210 1.00 87.56 789 MET A C 1
ATOM 6355 O O . MET A 1 789 ? 14.000 -3.823 -21.743 1.00 87.56 789 MET A O 1
ATOM 6359 N N . MET A 1 790 ? 15.609 -5.252 -22.390 1.00 90.38 790 MET A N 1
ATOM 6360 C CA . MET A 1 790 ? 14.909 -6.451 -21.924 1.00 90.38 790 MET A CA 1
ATOM 6361 C C . MET A 1 790 ? 15.869 -7.386 -21.201 1.00 90.38 790 MET A C 1
ATOM 6363 O O . MET A 1 790 ? 16.936 -7.685 -21.731 1.00 90.38 790 MET A O 1
ATOM 6367 N N . PHE A 1 791 ? 15.444 -7.885 -20.044 1.00 91.62 791 PHE A N 1
ATOM 6368 C CA . PHE A 1 791 ? 16.237 -8.752 -19.174 1.00 91.62 791 PHE A CA 1
ATOM 6369 C C . PHE A 1 791 ? 15.496 -10.062 -18.876 1.00 91.62 791 PHE A C 1
ATOM 6371 O O . PHE A 1 791 ? 14.262 -10.089 -18.786 1.00 91.62 791 PHE A O 1
ATOM 6378 N N . ASP A 1 792 ? 16.254 -11.154 -18.746 1.00 91.62 792 ASP A N 1
ATOM 6379 C CA . ASP A 1 792 ? 15.789 -12.451 -18.235 1.00 91.62 792 ASP A CA 1
ATOM 6380 C C . ASP A 1 792 ? 16.131 -12.516 -16.743 1.00 91.62 792 ASP A C 1
ATOM 6382 O O . ASP A 1 792 ? 17.228 -12.920 -16.379 1.00 91.62 792 ASP A O 1
ATOM 6386 N N . ILE A 1 793 ? 15.205 -12.106 -15.878 1.00 90.94 793 ILE A N 1
ATOM 6387 C CA . ILE A 1 793 ? 15.447 -11.889 -14.440 1.00 90.94 793 ILE A CA 1
ATOM 6388 C C . ILE A 1 793 ? 15.848 -13.177 -13.707 1.00 90.94 793 ILE A C 1
ATOM 6390 O O . ILE A 1 793 ? 16.444 -13.128 -12.636 1.00 90.94 793 ILE A O 1
ATOM 6394 N N . PHE A 1 794 ? 15.547 -14.352 -14.264 1.00 88.75 794 PHE A N 1
ATOM 6395 C CA . PHE A 1 794 ? 15.940 -15.622 -13.651 1.00 88.75 794 PHE A CA 1
ATOM 6396 C C . PHE A 1 794 ? 17.390 -16.002 -13.960 1.00 88.75 794 PHE A C 1
ATOM 6398 O O . PHE A 1 794 ? 18.019 -16.693 -13.160 1.00 88.75 794 PHE A O 1
ATOM 6405 N N . LYS A 1 795 ? 17.927 -15.572 -15.106 1.00 89.94 795 LYS A N 1
ATOM 6406 C CA . LYS A 1 795 ? 19.334 -15.803 -15.481 1.00 89.94 795 LYS A CA 1
ATOM 6407 C C . LYS A 1 795 ? 20.235 -14.623 -15.146 1.00 89.94 795 LYS A C 1
ATOM 6409 O O . LYS A 1 795 ? 21.395 -14.828 -14.810 1.00 89.94 795 LYS A O 1
ATOM 6414 N N . ASP A 1 796 ? 19.682 -13.426 -15.242 1.00 90.75 796 ASP A N 1
ATOM 6415 C CA . ASP A 1 796 ? 20.316 -12.142 -14.999 1.00 90.75 796 ASP A CA 1
ATOM 6416 C C . ASP A 1 796 ? 19.466 -11.330 -14.002 1.00 90.75 796 ASP A C 1
ATOM 6418 O O . ASP A 1 796 ? 18.768 -10.385 -14.376 1.00 90.75 796 ASP A O 1
ATOM 6422 N N . PRO A 1 797 ? 19.478 -11.712 -12.710 1.00 90.81 797 PRO A N 1
ATOM 6423 C CA . PRO A 1 797 ? 18.725 -11.008 -11.672 1.00 90.81 797 PRO A CA 1
ATOM 6424 C C . PRO A 1 797 ? 19.275 -9.609 -11.355 1.00 90.81 797 PRO A C 1
ATOM 6426 O O . PRO A 1 797 ? 18.651 -8.892 -10.582 1.00 90.81 797 PRO A O 1
ATOM 6429 N N . PHE A 1 798 ? 20.432 -9.237 -11.913 1.00 90.75 798 PHE A N 1
ATOM 6430 C CA . PHE A 1 798 ? 21.089 -7.942 -11.701 1.00 90.75 798 PHE A CA 1
ATOM 6431 C C . PHE A 1 798 ? 20.985 -7.014 -12.917 1.00 90.75 798 PHE A C 1
ATOM 6433 O O . PHE A 1 798 ? 21.607 -5.954 -12.919 1.00 90.75 798 PHE A O 1
ATOM 6440 N N . GLU A 1 799 ? 20.234 -7.422 -13.946 1.00 91.94 799 GLU A N 1
ATOM 6441 C CA . GLU A 1 799 ? 19.898 -6.612 -15.122 1.00 91.94 799 GLU A CA 1
ATOM 6442 C C . GLU A 1 799 ? 21.129 -6.028 -15.841 1.00 91.94 799 GLU A C 1
ATOM 6444 O O . GLU A 1 799 ? 21.143 -4.870 -16.275 1.00 91.94 799 GLU A O 1
ATOM 6449 N N . ILE A 1 800 ? 22.187 -6.836 -15.941 1.00 86.19 800 ILE A N 1
ATOM 6450 C CA . ILE A 1 800 ? 23.465 -6.481 -16.568 1.00 86.19 800 ILE A CA 1
ATOM 6451 C C . ILE A 1 800 ? 23.404 -6.728 -18.082 1.00 86.19 800 ILE A C 1
ATOM 6453 O O . ILE A 1 800 ? 23.869 -5.890 -18.854 1.00 86.19 800 ILE A O 1
ATOM 6457 N N . ASP A 1 801 ? 22.814 -7.847 -18.509 1.00 85.25 801 ASP A N 1
ATOM 6458 C CA . ASP A 1 801 ? 22.869 -8.350 -19.883 1.00 85.25 801 ASP A CA 1
ATOM 6459 C C . ASP A 1 801 ? 21.605 -7.959 -20.657 1.00 85.25 801 ASP A C 1
ATOM 6461 O O . ASP A 1 801 ? 20.557 -8.614 -20.609 1.00 85.25 801 ASP A O 1
ATOM 6465 N N . ASN A 1 802 ? 21.700 -6.881 -21.433 1.00 86.31 802 ASN A N 1
ATOM 6466 C CA . ASN A 1 802 ? 20.554 -6.364 -22.159 1.00 86.31 802 ASN A CA 1
ATOM 6467 C C . ASN A 1 802 ? 20.307 -7.140 -23.460 1.00 86.31 802 ASN A C 1
ATOM 6469 O O . ASN A 1 802 ? 20.964 -6.930 -24.484 1.00 86.31 802 ASN A O 1
ATOM 6473 N N . LEU A 1 803 ? 19.261 -7.970 -23.464 1.00 85.50 803 LEU A N 1
ATOM 6474 C CA . LEU A 1 803 ? 18.927 -8.881 -24.566 1.00 85.50 803 LEU A CA 1
ATOM 6475 C C . LEU A 1 803 ? 18.546 -8.179 -25.880 1.00 85.50 803 LEU A C 1
ATOM 6477 O O . LEU A 1 803 ? 18.418 -8.838 -26.913 1.00 85.50 803 LEU A O 1
ATOM 6481 N N . LEU A 1 804 ? 18.347 -6.858 -25.862 1.00 80.88 804 LEU A N 1
ATOM 6482 C CA . LEU A 1 804 ? 17.996 -6.055 -27.037 1.00 80.88 804 LEU A CA 1
ATOM 6483 C C . LEU A 1 804 ? 19.146 -5.162 -27.539 1.00 80.88 804 LEU A C 1
ATOM 6485 O O . LEU A 1 804 ? 18.924 -4.355 -28.448 1.00 80.88 804 LEU A O 1
ATOM 6489 N N . SER A 1 805 ? 20.353 -5.277 -26.968 1.00 75.50 805 SER A N 1
ATOM 6490 C CA . SER A 1 805 ? 21.502 -4.403 -27.265 1.00 75.50 805 SER A CA 1
ATOM 6491 C C . SER A 1 805 ? 21.958 -4.443 -28.725 1.00 75.50 805 SER A C 1
ATOM 6493 O O . SER A 1 805 ? 22.180 -5.527 -29.259 1.00 75.50 805 SER A O 1
ATOM 6495 N N . PRO A 1 806 ? 22.137 -3.277 -29.398 1.00 62.16 806 PRO A N 1
ATOM 6496 C CA . PRO A 1 806 ? 22.623 -3.206 -30.778 1.00 62.16 806 PRO A CA 1
ATOM 6497 C C . PRO A 1 806 ? 23.981 -3.880 -30.987 1.00 62.16 806 PRO A C 1
ATOM 6499 O O . PRO A 1 806 ? 24.273 -4.321 -32.098 1.00 62.16 806 PRO A O 1
ATOM 6502 N N . ASP A 1 807 ? 24.803 -3.923 -29.935 1.00 56.56 807 ASP A N 1
ATOM 6503 C CA . ASP A 1 807 ? 26.144 -4.508 -29.945 1.00 56.56 807 ASP A CA 1
ATOM 6504 C C . ASP A 1 807 ? 26.098 -6.044 -29.771 1.00 56.56 807 ASP A C 1
ATOM 6506 O O . ASP A 1 807 ? 27.073 -6.743 -30.060 1.00 56.56 807 ASP A O 1
ATOM 6510 N N . VAL A 1 808 ? 24.945 -6.598 -29.379 1.00 54.56 808 VAL A N 1
ATOM 6511 C CA . VAL A 1 808 ? 24.732 -8.038 -29.236 1.00 54.56 808 VAL A CA 1
ATOM 6512 C C . VAL A 1 808 ? 24.246 -8.602 -30.574 1.00 54.56 808 VAL A C 1
ATOM 6514 O O . VAL A 1 808 ? 23.208 -8.219 -31.114 1.00 54.56 808 VAL A O 1
ATOM 6517 N N . ALA A 1 809 ? 24.958 -9.605 -31.101 1.00 45.34 809 ALA A N 1
ATOM 6518 C CA . ALA A 1 809 ? 24.574 -10.351 -32.308 1.00 45.34 809 ALA A CA 1
ATOM 6519 C C . ALA A 1 809 ? 23.167 -11.009 -32.230 1.00 45.34 809 ALA A C 1
ATOM 6521 O O . ALA A 1 809 ? 22.677 -11.534 -33.229 1.00 45.34 809 ALA A O 1
ATOM 6522 N N . MET A 1 810 ? 22.517 -10.965 -31.057 1.00 48.59 810 MET A N 1
ATOM 6523 C CA . MET A 1 810 ? 21.206 -11.533 -30.727 1.00 48.59 810 MET A CA 1
ATOM 6524 C 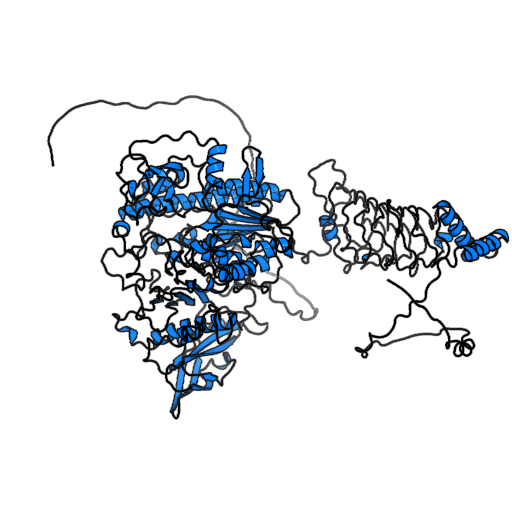C . MET A 1 810 ? 19.997 -10.681 -31.136 1.00 48.59 810 MET A C 1
ATOM 6526 O O . MET A 1 810 ? 18.891 -11.210 -31.156 1.00 48.59 810 MET A O 1
ATOM 6530 N N . VAL A 1 811 ? 20.163 -9.431 -31.589 1.00 53.09 811 VAL A N 1
ATOM 6531 C CA . VAL A 1 811 ? 19.045 -8.644 -32.178 1.00 53.09 811 VAL A CA 1
ATOM 6532 C C . VAL A 1 811 ? 18.584 -9.216 -33.544 1.00 53.09 811 VAL A C 1
ATOM 6534 O O . VAL A 1 811 ? 17.739 -8.644 -34.229 1.00 53.09 811 VAL A O 1
ATOM 6537 N N . GLN A 1 812 ? 19.117 -10.375 -33.948 1.00 57.41 812 GLN A N 1
ATOM 6538 C CA . GLN A 1 812 ? 18.644 -11.195 -35.070 1.00 57.41 812 GLN A CA 1
ATOM 6539 C C . GLN A 1 812 ? 17.881 -12.464 -34.632 1.00 57.41 812 GLN A C 1
ATOM 6541 O O . GLN A 1 812 ? 17.466 -13.234 -35.495 1.00 57.41 812 GLN A O 1
ATOM 6546 N N . ASP A 1 813 ? 17.702 -12.722 -33.329 1.00 73.31 813 ASP A N 1
ATOM 6547 C CA . ASP A 1 813 ? 16.915 -13.865 -32.847 1.00 73.31 813 ASP A CA 1
ATOM 6548 C C . ASP A 1 813 ? 15.419 -13.519 -32.812 1.00 73.31 813 ASP A C 1
ATOM 6550 O O . ASP A 1 813 ? 14.935 -12.784 -31.942 1.00 73.31 813 ASP A O 1
ATOM 6554 N N . ASP A 1 814 ? 14.671 -14.096 -33.752 1.00 73.62 814 ASP A N 1
ATOM 6555 C CA . ASP A 1 814 ? 13.215 -13.975 -33.839 1.00 73.62 814 ASP A CA 1
ATOM 6556 C C . ASP A 1 814 ? 12.508 -14.391 -32.527 1.00 73.62 814 ASP A C 1
ATOM 6558 O O . ASP A 1 814 ? 11.431 -13.887 -32.208 1.00 73.62 814 ASP A O 1
ATOM 6562 N N . THR A 1 815 ? 13.105 -15.265 -31.715 1.00 76.62 815 THR A N 1
ATOM 6563 C CA . THR A 1 815 ? 12.523 -15.722 -30.442 1.00 76.62 815 THR A CA 1
ATOM 6564 C C . THR A 1 815 ? 12.545 -14.624 -29.379 1.00 76.62 815 THR A C 1
ATOM 6566 O O . THR A 1 815 ? 11.545 -14.394 -28.698 1.00 76.62 815 THR A O 1
ATOM 6569 N N . LEU A 1 816 ? 13.670 -13.917 -29.236 1.00 78.50 816 LEU A N 1
ATOM 6570 C CA . LEU A 1 816 ? 13.813 -12.815 -28.276 1.00 78.50 816 LEU A CA 1
ATOM 6571 C C . LEU A 1 816 ? 12.956 -11.617 -28.679 1.00 78.50 816 LEU A C 1
ATOM 6573 O O . LEU A 1 816 ? 12.265 -11.025 -27.851 1.00 78.50 816 LEU A O 1
ATOM 6577 N N . ILE A 1 817 ? 12.925 -11.308 -29.972 1.00 77.94 817 ILE A N 1
ATOM 6578 C CA . ILE A 1 817 ? 12.072 -10.246 -30.500 1.00 77.94 817 ILE A CA 1
ATOM 6579 C C . ILE A 1 817 ? 10.582 -10.583 -30.286 1.00 77.94 817 ILE A C 1
ATOM 6581 O O . ILE A 1 817 ? 9.798 -9.691 -29.960 1.00 77.94 817 ILE A O 1
ATOM 6585 N N . ALA A 1 818 ? 10.170 -11.848 -30.434 1.00 78.31 818 ALA A N 1
ATOM 6586 C CA . ALA A 1 818 ? 8.797 -12.268 -30.139 1.00 78.31 818 ALA A CA 1
ATOM 6587 C C . ALA A 1 818 ? 8.432 -12.097 -28.651 1.00 78.31 818 ALA A C 1
ATOM 6589 O O . ALA A 1 818 ? 7.298 -11.731 -28.341 1.00 78.31 818 ALA A O 1
ATOM 6590 N N . LYS A 1 819 ? 9.385 -12.300 -27.731 1.00 82.81 819 LYS A N 1
ATOM 6591 C CA . LYS A 1 819 ? 9.200 -12.042 -26.289 1.00 82.81 819 LYS A CA 1
ATOM 6592 C C . LYS A 1 819 ? 9.009 -10.560 -25.987 1.00 82.81 819 LYS A C 1
ATOM 6594 O O . LYS A 1 819 ? 8.069 -10.207 -25.280 1.00 82.81 819 LYS A O 1
ATOM 6599 N N . ALA A 1 820 ? 9.841 -9.699 -26.567 1.00 85.06 820 ALA A N 1
ATOM 6600 C CA . ALA A 1 820 ? 9.702 -8.255 -26.405 1.00 85.06 820 ALA A CA 1
ATOM 6601 C C . ALA A 1 820 ? 8.350 -7.752 -26.946 1.00 85.06 820 ALA A C 1
ATOM 6603 O O . ALA A 1 820 ? 7.686 -6.931 -26.317 1.00 85.06 820 ALA A O 1
ATOM 6604 N N . GLU A 1 821 ? 7.886 -8.293 -28.078 1.00 83.06 821 GLU A N 1
ATOM 6605 C CA . GLU A 1 821 ? 6.552 -7.975 -28.603 1.00 83.06 821 GLU A CA 1
ATOM 6606 C C . GLU A 1 821 ? 5.415 -8.479 -27.735 1.00 83.06 821 GLU A C 1
ATOM 6608 O O . GLU A 1 821 ? 4.415 -7.781 -27.605 1.00 83.06 821 GLU A O 1
ATOM 6613 N N . HIS A 1 822 ? 5.556 -9.660 -27.136 1.00 85.25 822 HIS A N 1
ATOM 6614 C CA . HIS A 1 822 ? 4.575 -10.156 -26.186 1.00 85.25 822 HIS A CA 1
ATOM 6615 C C . HIS A 1 822 ? 4.400 -9.163 -25.030 1.00 85.25 822 HIS A C 1
ATOM 6617 O O . HIS A 1 822 ? 3.282 -8.710 -24.805 1.00 85.25 822 HIS A O 1
ATOM 6623 N N . LEU A 1 823 ? 5.491 -8.741 -24.382 1.00 88.75 823 LEU A N 1
ATOM 6624 C CA . LEU A 1 823 ? 5.450 -7.753 -23.295 1.00 88.75 823 LEU A CA 1
ATOM 6625 C C . LEU A 1 823 ? 4.855 -6.410 -23.752 1.00 88.75 823 LEU A C 1
ATOM 6627 O O . LEU A 1 823 ? 4.000 -5.844 -23.074 1.00 88.75 823 LEU A O 1
ATOM 6631 N N . ARG A 1 824 ? 5.219 -5.930 -24.948 1.00 87.94 824 ARG A N 1
ATOM 6632 C CA . ARG A 1 824 ? 4.611 -4.728 -25.545 1.00 87.94 824 ARG A CA 1
ATOM 6633 C C . ARG A 1 824 ? 3.104 -4.890 -25.772 1.00 87.94 824 ARG A C 1
ATOM 6635 O O . ARG A 1 824 ? 2.347 -3.939 -25.599 1.00 87.94 824 ARG A O 1
ATOM 6642 N N . CYS A 1 825 ? 2.651 -6.075 -26.171 1.00 86.25 825 CYS A N 1
ATOM 6643 C CA . CYS A 1 825 ? 1.228 -6.345 -26.326 1.00 86.25 825 CYS A CA 1
ATOM 6644 C C . CYS A 1 825 ? 0.503 -6.396 -24.986 1.00 86.25 825 CYS A C 1
ATOM 6646 O O . CYS A 1 825 ? -0.613 -5.891 -24.937 1.00 86.25 825 CYS A O 1
ATOM 6648 N N . LEU A 1 826 ? 1.104 -6.940 -23.923 1.00 88.44 826 LEU A N 1
ATOM 6649 C CA . LEU A 1 826 ? 0.530 -6.874 -22.573 1.00 88.44 826 LEU A CA 1
ATOM 6650 C C . LEU A 1 826 ? 0.277 -5.416 -22.171 1.00 88.44 826 LEU A C 1
ATOM 6652 O O . LEU A 1 826 ? -0.831 -5.078 -21.764 1.00 88.44 826 LEU A O 1
ATOM 6656 N N . LEU A 1 827 ? 1.264 -4.541 -22.400 1.00 88.94 827 LEU A N 1
ATOM 6657 C CA . LEU A 1 827 ? 1.137 -3.104 -22.142 1.00 88.94 827 LEU A CA 1
ATOM 6658 C C . LEU A 1 827 ? -0.022 -2.481 -22.924 1.00 88.94 827 LEU A C 1
ATOM 6660 O O . LEU A 1 827 ? -0.854 -1.794 -22.345 1.00 88.94 827 LEU A O 1
ATOM 6664 N N . LEU A 1 828 ? -0.122 -2.765 -24.226 1.00 86.06 828 LEU A N 1
ATOM 6665 C CA . LEU A 1 828 ? -1.221 -2.254 -25.048 1.00 86.06 828 LEU A CA 1
ATOM 6666 C C . LEU A 1 828 ? -2.593 -2.720 -24.547 1.00 86.06 828 LEU A C 1
ATOM 6668 O O . LEU A 1 828 ? -3.493 -1.898 -24.443 1.00 86.06 828 LEU A O 1
ATOM 6672 N N . HIS A 1 829 ? -2.757 -4.001 -24.208 1.00 84.19 829 HIS A N 1
ATOM 6673 C CA . HIS A 1 829 ? -4.039 -4.504 -23.699 1.00 84.19 829 HIS A CA 1
ATOM 6674 C C . HIS A 1 829 ? -4.387 -3.890 -22.340 1.00 84.19 829 HIS A C 1
ATOM 6676 O O . HIS A 1 829 ? -5.554 -3.602 -22.081 1.00 84.19 829 HIS A O 1
ATOM 6682 N N . TRP A 1 830 ? -3.390 -3.672 -21.479 1.00 87.19 830 TRP A N 1
ATOM 6683 C CA . TRP A 1 830 ? -3.587 -2.998 -20.202 1.00 87.19 830 TRP A CA 1
ATOM 6684 C C . TRP A 1 830 ? -4.037 -1.545 -20.389 1.00 87.19 830 TRP A C 1
ATOM 6686 O O . TRP A 1 830 ? -5.038 -1.150 -19.796 1.00 87.19 830 TRP A O 1
ATOM 6696 N N . MET A 1 831 ? -3.389 -0.791 -21.282 1.00 84.69 831 MET A N 1
ATOM 6697 C CA . MET A 1 831 ? -3.781 0.585 -21.613 1.00 84.69 831 MET A CA 1
ATOM 6698 C C . MET A 1 831 ? -5.184 0.650 -22.232 1.00 84.69 831 MET A C 1
ATOM 6700 O O . MET A 1 831 ? -6.012 1.463 -21.829 1.00 84.69 831 MET A O 1
ATOM 6704 N N . GLU A 1 832 ? -5.485 -0.251 -23.172 1.00 84.00 832 GLU A N 1
ATOM 6705 C CA . GLU A 1 832 ? -6.793 -0.334 -23.834 1.00 84.00 832 GLU A CA 1
ATOM 6706 C C . GLU A 1 832 ? -7.924 -0.705 -22.867 1.00 84.00 832 GLU A C 1
ATOM 6708 O O . GLU A 1 832 ? -9.065 -0.284 -23.052 1.00 84.00 832 GLU A O 1
ATOM 6713 N N . ARG A 1 833 ? -7.625 -1.484 -21.821 1.00 82.50 833 ARG A N 1
ATOM 6714 C CA . ARG A 1 833 ? -8.581 -1.804 -20.753 1.00 82.50 833 ARG A CA 1
ATOM 6715 C C . ARG A 1 833 ? -8.941 -0.567 -19.925 1.00 82.50 833 ARG A C 1
ATOM 6717 O O . ARG A 1 833 ? -10.076 -0.483 -19.466 1.00 82.50 833 ARG A O 1
ATOM 6724 N N . LEU A 1 834 ? -7.993 0.349 -19.728 1.00 79.81 834 LEU A N 1
ATOM 6725 C CA . LEU A 1 834 ? -8.160 1.534 -18.883 1.00 79.81 834 LEU A CA 1
ATOM 6726 C C . LEU A 1 834 ? -8.812 2.719 -19.627 1.00 79.81 834 LEU A C 1
ATOM 6728 O O . LEU A 1 834 ? -9.661 3.384 -19.041 1.00 79.81 834 LEU A O 1
ATOM 6732 N N . ASP A 1 835 ? -8.478 2.957 -20.904 1.00 74.75 835 ASP A N 1
ATOM 6733 C CA . ASP A 1 835 ? -8.939 4.139 -21.679 1.00 74.75 835 ASP A CA 1
ATOM 6734 C C . ASP A 1 835 ? -9.428 3.809 -23.119 1.00 74.75 835 ASP A C 1
ATOM 6736 O O . ASP A 1 835 ? -9.645 4.668 -23.978 1.00 74.75 835 ASP A O 1
ATOM 6740 N N . GLY A 1 836 ? -9.645 2.530 -23.436 1.00 70.25 836 GLY A N 1
ATOM 6741 C CA . GLY A 1 836 ? -10.123 2.101 -24.757 1.00 70.25 836 GLY A CA 1
ATOM 6742 C C . GLY A 1 836 ? -9.062 2.126 -25.873 1.00 70.25 836 GLY A C 1
ATOM 6743 O O . GLY A 1 836 ? -7.871 2.307 -25.658 1.00 70.25 836 GLY A O 1
ATOM 6744 N N . GLU A 1 837 ? -9.480 1.893 -27.126 1.00 57.00 837 GLU A N 1
ATOM 6745 C CA . GLU A 1 837 ? -8.557 1.571 -28.240 1.00 57.00 837 GLU A CA 1
ATOM 6746 C C . GLU A 1 837 ? -7.786 2.763 -28.856 1.00 57.00 837 GLU A C 1
ATOM 6748 O O . GLU A 1 837 ? -6.924 2.552 -29.730 1.00 57.00 837 GLU A O 1
ATOM 6753 N N . SER A 1 838 ? -8.122 4.001 -28.471 1.00 52.84 838 SER A N 1
ATOM 6754 C CA . SER A 1 838 ? -7.672 5.230 -29.147 1.00 52.84 838 SER A CA 1
ATOM 6755 C C . SER A 1 838 ? -6.772 6.150 -28.321 1.00 52.84 838 SER A C 1
ATOM 6757 O O . SER A 1 838 ? -5.937 6.822 -28.927 1.00 52.84 838 SER A O 1
ATOM 6759 N N . HIS A 1 839 ? -6.897 6.186 -26.990 1.00 59.06 839 HIS A N 1
ATOM 6760 C CA . HIS A 1 839 ? -6.175 7.112 -26.103 1.00 59.06 839 HIS A CA 1
ATOM 6761 C C . HIS A 1 839 ? -5.763 6.387 -24.800 1.00 59.06 839 HIS A C 1
ATOM 6763 O O . HIS A 1 839 ? -6.241 5.284 -24.576 1.00 59.06 839 HIS A O 1
ATOM 6769 N N . TYR A 1 840 ? -4.809 6.927 -24.021 1.00 56.12 840 TYR A N 1
ATOM 6770 C CA . TYR A 1 840 ? -4.466 6.387 -22.681 1.00 56.12 840 TYR A CA 1
ATOM 6771 C C . TYR A 1 840 ? -4.517 7.414 -21.531 1.00 56.12 840 TYR A C 1
ATOM 6773 O O . TYR A 1 840 ? -4.600 7.021 -20.382 1.00 56.12 840 TYR A O 1
ATOM 6781 N N . PHE A 1 841 ? -4.460 8.716 -21.827 1.00 56.12 841 PHE A N 1
ATOM 6782 C CA . PHE A 1 841 ? -5.295 9.809 -21.281 1.00 56.12 841 PHE A CA 1
ATOM 6783 C C . PHE A 1 841 ? -4.566 11.140 -21.552 1.00 56.12 841 PHE A C 1
ATOM 6785 O O . PHE A 1 841 ? -3.894 11.712 -20.698 1.00 56.12 841 PHE A O 1
ATOM 6792 N N . SER A 1 842 ? -4.716 11.647 -22.781 1.00 49.12 842 SER A N 1
ATOM 6793 C CA . SER A 1 842 ? -3.983 12.774 -23.384 1.00 49.12 842 SER A CA 1
ATOM 6794 C C . SER A 1 842 ? -4.151 14.158 -22.732 1.00 49.12 842 SER A C 1
ATOM 6796 O O . SER A 1 842 ? -5.203 14.493 -22.194 1.00 49.12 842 SER A O 1
ATOM 6798 N N . ASP A 1 843 ? -3.137 15.004 -22.948 1.00 45.12 843 ASP A N 1
ATOM 6799 C CA . ASP A 1 843 ? -3.172 16.475 -22.895 1.00 45.12 843 ASP A CA 1
ATOM 6800 C C . ASP A 1 843 ? -4.287 17.053 -23.812 1.00 45.12 843 ASP A C 1
ATOM 6802 O O . ASP A 1 843 ? -4.310 16.734 -25.009 1.00 45.12 843 ASP A O 1
ATOM 6806 N N . PRO A 1 844 ? -5.197 17.913 -23.310 1.00 40.38 844 PRO A N 1
ATOM 6807 C CA . PRO A 1 844 ? -6.281 18.514 -24.090 1.00 40.38 844 PRO A CA 1
ATOM 6808 C C . PRO A 1 844 ? -5.795 19.473 -25.193 1.00 40.38 844 PRO A C 1
ATOM 6810 O O . PRO A 1 844 ? -6.575 19.835 -26.076 1.00 40.38 844 PRO A O 1
ATOM 6813 N N . THR A 1 845 ? -4.514 19.861 -25.213 1.00 41.38 845 THR A N 1
ATOM 6814 C CA . THR A 1 845 ? -3.929 20.757 -26.229 1.00 41.38 845 THR A CA 1
ATOM 6815 C C . THR A 1 845 ? -3.339 20.036 -27.448 1.00 41.38 845 THR A C 1
ATOM 6817 O O . THR A 1 845 ? -2.781 20.678 -28.344 1.00 41.38 845 THR A O 1
ATOM 6820 N N . ALA A 1 846 ? -3.546 18.718 -27.590 1.00 41.53 846 ALA A N 1
ATOM 6821 C CA . ALA A 1 846 ? -3.105 17.915 -28.742 1.00 41.53 846 ALA A CA 1
ATOM 6822 C C . ALA A 1 846 ? -3.668 18.339 -30.128 1.00 41.53 846 ALA A C 1
ATOM 6824 O O . ALA A 1 846 ? -3.423 17.666 -31.131 1.00 41.53 846 ALA A O 1
ATOM 6825 N N . ASN A 1 847 ? -4.330 19.495 -30.233 1.00 36.66 847 ASN A N 1
ATOM 6826 C CA . ASN A 1 847 ? -4.627 20.166 -31.499 1.00 36.66 847 ASN A CA 1
ATOM 6827 C C . ASN A 1 847 ? -3.466 20.987 -32.093 1.00 36.66 847 ASN A C 1
ATOM 6829 O O . ASN A 1 847 ? -3.610 21.514 -33.199 1.00 36.66 847 ASN A O 1
ATOM 6833 N N . HIS A 1 848 ? -2.296 21.063 -31.454 1.00 34.22 848 HIS A N 1
ATOM 6834 C CA . HIS A 1 848 ? -1.119 21.720 -32.039 1.00 34.22 848 HIS A CA 1
ATOM 6835 C C . HIS A 1 848 ? 0.072 20.759 -32.175 1.00 34.22 848 HIS A C 1
ATOM 6837 O O . HIS A 1 848 ? 1.120 20.955 -31.573 1.00 34.22 848 HIS A O 1
ATOM 6843 N N . GLY A 1 849 ? -0.078 19.700 -32.989 1.00 35.00 849 GLY A N 1
ATOM 6844 C CA . GLY A 1 849 ? 1.082 18.885 -33.394 1.00 35.00 849 GLY A CA 1
ATOM 6845 C C . GLY A 1 849 ? 0.858 17.457 -33.907 1.00 35.00 849 GLY A C 1
ATOM 6846 O O . GLY A 1 849 ? 1.838 16.810 -34.252 1.00 35.00 849 GLY A O 1
ATOM 6847 N N . GLY A 1 850 ? -0.372 16.936 -33.987 1.00 39.00 850 GLY A N 1
ATOM 6848 C CA . GLY A 1 850 ? -0.655 15.709 -34.754 1.00 39.00 850 GLY A CA 1
ATOM 6849 C C . GLY A 1 850 ? -0.170 14.365 -34.178 1.00 39.00 850 GLY A C 1
ATOM 6850 O O . GLY A 1 850 ? -0.052 13.414 -34.947 1.00 39.00 850 GLY A O 1
ATOM 6851 N N . SER A 1 851 ? 0.086 14.228 -32.870 1.00 46.41 851 SER A N 1
ATOM 6852 C CA . SER A 1 851 ? 0.333 12.900 -32.270 1.00 46.41 851 SER A CA 1
ATOM 6853 C C . SER A 1 851 ? -0.977 12.195 -31.915 1.00 46.41 851 SER A C 1
ATOM 6855 O O . SER A 1 851 ? -1.821 12.785 -31.245 1.00 46.41 851 SER A O 1
ATOM 6857 N N . ALA A 1 852 ? -1.118 10.924 -32.284 1.00 50.91 852 ALA A N 1
ATOM 6858 C CA . ALA A 1 852 ? -2.350 10.149 -32.125 1.00 50.91 852 ALA A CA 1
ATOM 6859 C C . ALA A 1 852 ? -2.612 9.593 -30.696 1.00 50.91 852 ALA A C 1
ATOM 6861 O O . ALA A 1 852 ? -3.648 8.972 -30.486 1.00 50.91 852 ALA A O 1
ATOM 6862 N N . GLY A 1 853 ? -1.724 9.834 -29.718 1.00 64.25 853 GLY A N 1
ATOM 6863 C CA . GLY A 1 853 ? -1.799 9.312 -28.338 1.00 64.25 853 GLY A CA 1
ATOM 6864 C C . GLY A 1 853 ? -0.758 8.217 -28.050 1.00 64.25 853 GLY A C 1
ATOM 6865 O O . GLY A 1 853 ? -0.107 7.732 -28.976 1.00 64.25 853 GLY A O 1
ATOM 6866 N N . ASP A 1 854 ? -0.600 7.821 -26.783 1.00 74.75 854 ASP A N 1
ATOM 6867 C CA . ASP A 1 854 ? 0.441 6.871 -26.340 1.00 74.75 854 ASP A CA 1
ATOM 6868 C C . ASP A 1 854 ? 0.295 5.488 -26.979 1.00 74.75 854 ASP A C 1
ATOM 6870 O O . ASP A 1 854 ? 1.272 4.919 -27.461 1.00 74.75 854 ASP A O 1
ATOM 6874 N N . ILE A 1 855 ? -0.936 4.973 -27.057 1.00 78.44 855 ILE A N 1
ATOM 6875 C CA . ILE A 1 855 ? -1.244 3.686 -27.693 1.00 78.44 855 ILE A CA 1
ATOM 6876 C C . ILE A 1 855 ? -0.763 3.677 -29.161 1.00 78.44 855 ILE A C 1
ATOM 6878 O O . ILE A 1 855 ? -0.028 2.761 -29.546 1.00 78.44 855 ILE A O 1
ATOM 6882 N N . PRO A 1 856 ? -1.101 4.673 -30.010 1.00 77.00 856 PRO A N 1
ATOM 6883 C CA . PRO A 1 856 ? -0.514 4.782 -31.346 1.00 77.00 856 PRO A CA 1
ATOM 6884 C C . PRO A 1 856 ? 1.012 4.910 -31.391 1.00 77.00 856 PRO A C 1
ATOM 6886 O O . PRO A 1 856 ? 1.623 4.286 -32.256 1.00 77.00 856 PRO A O 1
ATOM 6889 N N . GLU A 1 857 ? 1.641 5.669 -30.491 1.00 77.81 857 GLU A N 1
ATOM 6890 C CA . GLU A 1 857 ? 3.108 5.784 -30.437 1.00 77.81 857 GLU A CA 1
ATOM 6891 C C . GLU A 1 857 ? 3.767 4.428 -30.123 1.00 77.81 857 GLU A C 1
ATOM 6893 O O . GLU A 1 857 ? 4.654 3.978 -30.852 1.00 77.81 857 GLU A O 1
ATOM 6898 N N . ILE A 1 858 ? 3.255 3.697 -29.131 1.00 80.25 858 ILE A N 1
ATOM 6899 C CA . ILE A 1 858 ? 3.726 2.352 -28.764 1.00 80.25 858 ILE A CA 1
ATOM 6900 C C . ILE A 1 858 ? 3.476 1.340 -29.892 1.00 80.25 858 ILE A C 1
ATOM 6902 O O . ILE A 1 858 ? 4.309 0.464 -30.139 1.00 80.25 858 ILE A O 1
ATOM 6906 N N . ARG A 1 859 ? 2.355 1.447 -30.622 1.00 79.69 859 ARG A N 1
ATOM 6907 C CA . ARG A 1 859 ? 2.089 0.638 -31.831 1.00 79.69 859 ARG A CA 1
ATOM 6908 C C . ARG A 1 859 ? 3.062 0.961 -32.973 1.00 79.69 859 ARG A C 1
ATOM 6910 O O . ARG A 1 859 ? 3.393 0.070 -33.754 1.00 79.69 859 ARG A O 1
ATOM 6917 N N . ASN A 1 860 ? 3.521 2.209 -33.068 1.00 75.81 860 ASN A N 1
ATOM 6918 C CA . ASN A 1 860 ? 4.422 2.690 -34.116 1.00 75.81 860 ASN A CA 1
ATOM 6919 C C . ASN A 1 860 ? 5.915 2.516 -33.788 1.00 75.81 860 ASN A C 1
ATOM 6921 O O . ASN A 1 860 ? 6.746 2.678 -34.687 1.00 75.81 860 ASN A O 1
ATOM 6925 N N . ARG A 1 861 ? 6.290 2.156 -32.552 1.00 73.50 861 ARG A N 1
ATOM 6926 C CA . ARG A 1 861 ? 7.675 1.797 -32.202 1.00 73.50 861 ARG A CA 1
ATOM 6927 C C . ARG A 1 861 ? 8.120 0.550 -32.971 1.00 73.50 861 ARG A C 1
ATOM 6929 O O . ARG A 1 861 ? 7.831 -0.583 -32.603 1.00 73.50 861 ARG A O 1
ATOM 6936 N N . GLN A 1 862 ? 8.842 0.767 -34.072 1.00 57.94 862 GLN A N 1
ATOM 6937 C CA . GLN A 1 862 ? 9.258 -0.277 -35.016 1.00 57.94 862 GLN A CA 1
ATOM 6938 C C . GLN A 1 862 ? 10.779 -0.467 -35.070 1.00 57.94 862 GLN A C 1
ATOM 6940 O O . GLN A 1 862 ? 11.413 -0.199 -36.097 1.00 57.94 862 GLN A O 1
ATOM 6945 N N . ARG A 1 863 ? 11.380 -0.983 -33.992 1.00 57.59 863 ARG A N 1
ATOM 6946 C CA . ARG A 1 863 ? 12.813 -1.333 -34.004 1.00 57.59 863 ARG A CA 1
ATOM 6947 C C . ARG A 1 863 ? 13.106 -2.707 -34.597 1.00 57.59 863 ARG A C 1
ATOM 6949 O O . ARG A 1 863 ? 14.109 -2.870 -35.283 1.00 57.59 863 ARG A O 1
ATOM 6956 N N . TRP A 1 864 ? 12.213 -3.679 -34.427 1.00 62.28 864 TRP A N 1
ATOM 6957 C CA . TRP A 1 864 ? 12.539 -5.084 -34.697 1.00 62.28 864 TRP A CA 1
ATOM 6958 C C . TRP A 1 864 ? 11.839 -5.625 -35.962 1.00 62.28 864 TRP A C 1
ATOM 6960 O O . TRP A 1 864 ? 11.074 -6.587 -35.933 1.00 62.28 864 TRP A O 1
ATOM 6970 N N . LYS A 1 865 ? 12.086 -4.972 -37.109 1.00 52.00 865 LYS A N 1
ATOM 6971 C CA . LYS A 1 865 ? 11.404 -5.186 -38.412 1.00 52.00 865 LYS A CA 1
ATOM 6972 C C . LYS A 1 865 ? 11.560 -6.583 -39.048 1.00 52.00 865 LYS A C 1
ATOM 6974 O O . LYS A 1 865 ? 11.019 -6.807 -40.130 1.00 52.00 865 LYS A O 1
ATOM 6979 N N . GLN A 1 866 ? 12.307 -7.498 -38.435 1.00 57.72 866 GLN A N 1
ATOM 6980 C CA . GLN A 1 866 ? 12.658 -8.784 -39.047 1.00 57.72 866 GLN A CA 1
ATOM 6981 C C . GLN A 1 866 ? 11.521 -9.813 -38.976 1.00 57.72 866 GLN A C 1
ATOM 6983 O O . GLN A 1 866 ? 11.312 -10.551 -39.941 1.00 57.72 866 GLN A O 1
ATOM 6988 N N . ILE A 1 867 ? 10.701 -9.791 -37.918 1.00 63.03 867 ILE A N 1
ATOM 6989 C CA . ILE A 1 867 ? 9.609 -10.760 -37.789 1.00 63.03 867 ILE A CA 1
ATOM 6990 C C . ILE A 1 867 ? 8.350 -10.299 -38.522 1.00 63.03 867 ILE A C 1
ATOM 6992 O O . ILE A 1 867 ? 7.752 -9.278 -38.188 1.00 63.03 867 ILE A O 1
ATOM 6996 N N . GLY A 1 868 ? 7.892 -11.100 -39.488 1.00 70.50 868 GLY A N 1
ATOM 6997 C CA . GLY A 1 868 ? 6.616 -10.872 -40.172 1.00 70.50 868 GLY A CA 1
ATOM 6998 C C . GLY A 1 868 ? 5.390 -11.182 -39.306 1.00 70.50 868 GLY A C 1
ATOM 6999 O O . GLY A 1 868 ? 4.470 -10.371 -39.251 1.00 70.50 868 GLY A O 1
ATOM 7000 N N . PHE A 1 869 ? 5.395 -12.335 -38.636 1.00 77.56 869 PHE A N 1
ATOM 7001 C CA . PHE A 1 869 ? 4.352 -12.827 -37.733 1.00 77.56 869 PHE A CA 1
ATOM 7002 C C . PHE A 1 869 ? 5.032 -13.498 -36.541 1.00 77.56 869 PHE A C 1
ATOM 7004 O O . PHE A 1 869 ? 5.935 -14.308 -36.753 1.00 77.56 869 PHE A O 1
ATOM 7011 N N . TRP A 1 870 ? 4.617 -13.160 -35.325 1.00 78.44 870 TRP A N 1
ATOM 7012 C CA . TRP A 1 870 ? 5.182 -13.708 -34.094 1.00 78.44 870 TRP A CA 1
ATOM 7013 C C . TRP A 1 870 ? 4.075 -14.250 -33.195 1.00 78.44 870 TRP A C 1
ATOM 7015 O O . TRP A 1 870 ? 2.910 -13.855 -33.297 1.00 78.44 870 TRP A O 1
ATOM 7025 N N . VAL A 1 871 ? 4.477 -15.146 -32.302 1.00 76.19 871 VAL A N 1
ATOM 7026 C CA . VAL A 1 871 ? 3.651 -15.700 -31.235 1.00 76.19 871 VAL A CA 1
ATOM 7027 C C . VAL A 1 871 ? 4.479 -15.642 -29.955 1.00 76.19 871 VAL A C 1
ATOM 7029 O O . VAL A 1 871 ? 5.693 -15.838 -30.020 1.00 76.19 871 VAL A O 1
ATOM 7032 N N . SER A 1 872 ? 3.862 -15.313 -28.821 1.00 72.88 872 SER A N 1
ATOM 7033 C CA . SER A 1 872 ? 4.522 -15.312 -27.515 1.00 72.88 872 SER A CA 1
ATOM 7034 C C . SER A 1 872 ? 5.166 -16.664 -27.243 1.00 72.88 872 SER A C 1
ATOM 7036 O O . SER A 1 872 ? 4.661 -17.682 -27.719 1.00 72.88 872 SER A O 1
ATOM 7038 N N . ASP A 1 873 ? 6.281 -16.646 -26.504 1.00 64.81 873 ASP A N 1
ATOM 7039 C CA . ASP A 1 873 ? 7.185 -17.788 -26.339 1.00 64.81 873 ASP A CA 1
ATOM 7040 C C . ASP A 1 873 ? 6.454 -19.135 -26.227 1.00 64.81 873 ASP A C 1
ATOM 7042 O O . ASP A 1 873 ? 5.540 -19.338 -25.431 1.00 64.81 873 ASP A O 1
ATOM 7046 N N . SER A 1 874 ? 6.919 -20.054 -27.064 1.00 51.59 874 SER A N 1
ATOM 7047 C CA . SER A 1 874 ? 6.481 -21.420 -27.323 1.00 51.59 874 SER A CA 1
ATOM 7048 C C . SER A 1 874 ? 6.552 -22.404 -26.144 1.00 51.59 874 SER A C 1
ATOM 7050 O O . SER A 1 874 ? 6.495 -23.615 -26.342 1.00 51.59 874 SER A O 1
ATOM 7052 N N . SER A 1 875 ? 6.665 -21.912 -24.915 1.00 52.97 875 SER A N 1
ATOM 7053 C CA . SER A 1 875 ? 6.451 -22.675 -23.690 1.00 52.97 875 SER A CA 1
ATOM 7054 C C . SER A 1 875 ? 5.333 -22.003 -22.908 1.00 52.97 875 SER A C 1
ATOM 7056 O O . SER A 1 875 ? 5.591 -21.141 -22.069 1.00 52.97 875 SER A O 1
ATOM 7058 N N . ILE A 1 876 ? 4.089 -22.377 -23.211 1.00 53.34 876 ILE A N 1
ATOM 7059 C CA . ILE A 1 876 ? 2.945 -21.984 -22.388 1.00 53.34 876 ILE A CA 1
ATOM 7060 C C . ILE A 1 876 ? 3.138 -22.614 -21.006 1.00 53.34 876 ILE A C 1
ATOM 7062 O O . ILE A 1 876 ? 2.830 -23.787 -20.820 1.00 53.34 876 ILE A O 1
ATOM 7066 N N . ASP A 1 877 ? 3.696 -21.856 -20.065 1.00 51.88 877 ASP A N 1
ATOM 7067 C CA . ASP A 1 877 ? 3.719 -22.234 -18.658 1.00 51.88 877 ASP A CA 1
ATOM 7068 C C . ASP A 1 877 ? 2.420 -21.771 -18.018 1.00 51.88 877 ASP A C 1
ATOM 7070 O O . ASP A 1 877 ? 2.180 -20.576 -17.885 1.00 51.88 877 ASP A O 1
ATOM 7074 N N . PHE A 1 878 ? 1.589 -22.739 -17.666 1.00 56.28 878 PHE A N 1
ATOM 7075 C CA . PHE A 1 878 ? 0.155 -22.587 -17.540 1.00 56.28 878 PHE A CA 1
ATOM 7076 C C . PHE A 1 878 ? -0.461 -21.737 -16.376 1.00 56.28 878 PHE A C 1
ATOM 7078 O O . PHE A 1 878 ? -1.567 -22.042 -15.998 1.00 56.28 878 PHE A O 1
ATOM 7085 N N . GLY A 1 879 ? 0.130 -20.757 -15.691 1.00 52.81 879 GLY A N 1
ATOM 7086 C CA . GLY A 1 879 ? -0.569 -20.019 -14.588 1.00 52.81 879 GLY A CA 1
ATOM 7087 C C . GLY A 1 879 ? -0.918 -20.841 -13.314 1.00 52.81 879 GLY A C 1
ATOM 7088 O O . GLY A 1 879 ? -0.309 -21.873 -13.076 1.00 52.81 879 GLY A O 1
ATOM 7089 N N . ARG A 1 880 ? -1.852 -20.450 -12.435 1.00 55.81 880 ARG A N 1
ATOM 7090 C CA . ARG A 1 880 ? -2.234 -21.269 -11.246 1.00 55.81 880 ARG A CA 1
ATOM 7091 C C . ARG A 1 880 ? -3.310 -22.311 -11.592 1.00 55.81 880 ARG A C 1
ATOM 7093 O O . ARG A 1 880 ? -4.139 -22.092 -12.472 1.00 55.81 880 ARG A O 1
ATOM 7100 N N . ILE A 1 881 ? -3.295 -23.453 -10.899 1.00 63.62 881 ILE A N 1
ATOM 7101 C CA . ILE A 1 881 ? -4.311 -24.511 -11.043 1.00 63.62 881 ILE A CA 1
ATOM 7102 C C . ILE A 1 881 ? -5.545 -24.141 -10.211 1.00 63.62 881 ILE A C 1
ATOM 7104 O O . ILE A 1 881 ? -5.415 -23.876 -9.019 1.00 63.62 881 ILE A O 1
ATOM 7108 N N . SER A 1 882 ? -6.736 -24.199 -10.808 1.00 62.81 882 SER A N 1
ATOM 7109 C CA . SER A 1 882 ? -8.018 -24.097 -10.100 1.00 62.81 882 SER A CA 1
ATOM 7110 C C . SER A 1 882 ? -8.843 -25.375 -10.253 1.00 62.81 882 SER A C 1
ATOM 7112 O O . SER A 1 882 ? -8.656 -26.147 -11.192 1.00 62.81 882 SER A O 1
ATOM 7114 N N . TRP A 1 883 ? -9.757 -25.640 -9.321 1.00 62.44 883 TRP A N 1
ATOM 7115 C CA . TRP A 1 883 ? -10.712 -26.746 -9.420 1.00 62.44 883 TRP A CA 1
ATOM 7116 C C . TRP A 1 883 ? -12.088 -26.196 -9.788 1.00 62.44 883 TRP A C 1
ATOM 7118 O O . TRP A 1 883 ? -12.653 -25.422 -9.029 1.00 62.44 883 TRP A O 1
ATOM 7128 N N . ASN A 1 884 ? -12.660 -26.619 -10.919 1.00 65.69 884 ASN A N 1
ATOM 7129 C CA . ASN A 1 884 ? -13.960 -26.106 -11.381 1.00 65.69 884 ASN A CA 1
ATOM 7130 C C . ASN A 1 884 ? -15.166 -26.979 -10.973 1.00 65.69 884 ASN A C 1
ATOM 7132 O O . ASN A 1 884 ? -16.231 -26.907 -11.588 1.00 65.69 884 ASN A O 1
ATOM 7136 N N . GLY A 1 885 ? -14.983 -27.887 -10.010 1.00 64.25 885 GLY A N 1
ATOM 7137 C CA . GLY A 1 885 ? -15.999 -28.862 -9.598 1.00 64.25 885 GLY A CA 1
ATOM 7138 C C . GLY A 1 885 ? -15.924 -30.218 -10.311 1.00 64.25 885 GLY A C 1
ATOM 7139 O O . GLY A 1 885 ? -16.423 -31.201 -9.764 1.00 64.25 885 GLY A O 1
ATOM 7140 N N . ASN A 1 886 ? -15.291 -30.301 -11.489 1.00 71.56 886 ASN A N 1
ATOM 7141 C CA . ASN A 1 886 ? -15.205 -31.533 -12.291 1.00 71.56 886 ASN A CA 1
ATOM 7142 C C . ASN A 1 886 ? -13.784 -31.887 -12.753 1.00 71.56 886 ASN A C 1
ATOM 7144 O O . ASN A 1 886 ? -13.470 -33.067 -12.921 1.00 71.56 886 ASN A O 1
ATOM 7148 N N . ALA A 1 887 ? -12.946 -30.885 -13.000 1.00 68.94 887 ALA A N 1
ATOM 7149 C CA . ALA A 1 887 ? -11.566 -31.042 -13.422 1.00 68.94 887 ALA A CA 1
ATOM 7150 C C . ALA A 1 887 ? -10.712 -29.915 -12.839 1.00 68.94 887 ALA A C 1
ATOM 7152 O O . ALA A 1 887 ? -11.199 -28.821 -12.544 1.00 68.94 887 ALA A O 1
ATOM 7153 N N . PHE A 1 888 ? -9.421 -30.187 -12.717 1.00 69.81 888 PHE A N 1
ATOM 7154 C CA . PHE A 1 888 ? -8.431 -29.152 -12.486 1.00 69.81 888 PHE A CA 1
ATOM 7155 C C . PHE A 1 888 ? -8.194 -28.417 -13.803 1.00 69.81 888 PHE A C 1
ATOM 7157 O O . PHE A 1 888 ? -7.954 -29.054 -14.837 1.00 69.81 888 PHE A O 1
ATOM 7164 N N . VAL A 1 889 ? -8.284 -27.093 -13.756 1.00 69.44 889 VAL A N 1
ATOM 7165 C CA . VAL A 1 889 ? -8.198 -26.198 -14.902 1.00 69.44 889 VAL A CA 1
ATOM 7166 C C . VAL A 1 889 ? -7.003 -25.265 -14.738 1.00 69.44 889 VAL A C 1
ATOM 7168 O O . VAL A 1 889 ? -6.793 -24.696 -13.672 1.00 69.44 889 VAL A O 1
ATOM 7171 N N . ARG A 1 890 ? -6.224 -25.094 -15.807 1.00 72.50 890 ARG A N 1
ATOM 7172 C CA . ARG A 1 890 ? -5.307 -23.958 -15.981 1.00 72.50 890 ARG A CA 1
ATOM 7173 C C . ARG A 1 890 ? -5.751 -23.175 -17.203 1.00 72.50 890 ARG A C 1
ATOM 7175 O O . ARG A 1 890 ? -6.141 -23.766 -18.212 1.00 72.50 890 ARG A O 1
ATOM 7182 N N . HIS A 1 891 ? -5.633 -21.862 -17.129 1.00 72.31 891 HIS A N 1
ATOM 7183 C CA . HIS A 1 891 ? -5.853 -20.982 -18.261 1.00 72.31 891 HIS A CA 1
ATOM 7184 C C . HIS A 1 891 ? -4.570 -20.234 -18.575 1.00 72.31 891 HIS A C 1
ATOM 7186 O O . HIS A 1 891 ? -3.875 -19.793 -17.669 1.00 72.31 891 HIS A O 1
ATOM 7192 N N . GLU A 1 892 ? -4.290 -20.070 -19.859 1.00 73.31 892 GLU A N 1
ATOM 7193 C CA . GLU A 1 892 ? -3.221 -19.207 -20.335 1.00 73.31 892 GLU A CA 1
ATOM 7194 C C . GLU A 1 892 ? -3.632 -18.444 -21.571 1.00 73.31 892 GLU A C 1
ATOM 7196 O O . GLU A 1 892 ? -4.552 -18.842 -22.291 1.00 73.31 892 GLU A O 1
ATOM 7201 N N . HIS A 1 893 ? -2.901 -17.370 -21.838 1.00 76.94 893 HIS A N 1
ATOM 7202 C CA . HIS A 1 893 ? -3.100 -16.558 -23.025 1.00 76.94 893 HIS A CA 1
ATOM 7203 C C . HIS A 1 893 ? -1.929 -16.728 -23.985 1.00 76.94 893 HIS A C 1
ATOM 7205 O O . HIS A 1 893 ? -0.768 -16.511 -23.650 1.00 76.94 893 HIS A O 1
ATOM 7211 N N . LEU A 1 894 ? -2.251 -17.114 -25.216 1.00 77.25 894 LEU A N 1
ATOM 7212 C CA . LEU A 1 894 ? -1.312 -17.089 -26.325 1.00 77.25 894 LEU A CA 1
ATOM 7213 C C . LEU A 1 894 ? -1.434 -15.742 -27.029 1.00 77.25 894 LEU A C 1
ATOM 7215 O O . LEU A 1 894 ? -2.481 -15.434 -27.606 1.00 77.25 894 LEU A O 1
ATOM 7219 N N . TYR A 1 895 ? -0.359 -14.968 -27.009 1.00 80.62 895 TYR A N 1
ATOM 7220 C CA . TYR A 1 895 ? -0.275 -13.682 -27.681 1.00 80.62 895 TYR A CA 1
ATOM 7221 C C . TYR A 1 895 ? 0.342 -13.827 -29.059 1.00 80.62 895 TYR A C 1
ATOM 7223 O O . TYR A 1 895 ? 1.233 -14.638 -29.280 1.00 80.62 895 TYR A O 1
ATOM 7231 N N . MET A 1 896 ? -0.133 -13.038 -30.010 1.00 80.50 896 MET A N 1
ATOM 7232 C CA . MET A 1 896 ? 0.346 -13.087 -31.385 1.00 80.50 896 MET A CA 1
ATOM 7233 C C . MET A 1 896 ? 0.148 -11.753 -32.080 1.00 80.50 896 MET A C 1
ATOM 7235 O O . MET A 1 896 ? -0.773 -10.997 -31.766 1.00 80.50 896 MET A O 1
ATOM 7239 N N . GLY A 1 897 ? 0.987 -11.485 -33.071 1.00 79.06 897 GLY A N 1
ATOM 7240 C CA . GLY A 1 897 ? 0.948 -10.218 -33.780 1.00 79.06 897 GLY A CA 1
ATOM 7241 C C . GLY A 1 897 ? 1.654 -10.247 -35.125 1.00 79.06 897 GLY A C 1
ATOM 7242 O O . GLY A 1 897 ? 2.256 -11.239 -35.541 1.00 79.06 897 GLY A O 1
ATOM 7243 N N . THR A 1 898 ? 1.546 -9.127 -35.833 1.00 74.94 898 THR A N 1
ATOM 7244 C CA . THR A 1 898 ? 2.102 -8.940 -37.177 1.00 74.94 898 THR A CA 1
ATOM 7245 C C . THR A 1 898 ? 2.746 -7.576 -37.332 1.00 74.94 898 THR A C 1
ATOM 7247 O O . THR A 1 898 ? 2.229 -6.580 -36.825 1.00 74.94 898 THR A O 1
ATOM 7250 N N . ARG A 1 899 ? 3.853 -7.524 -38.080 1.00 66.81 899 ARG A N 1
ATOM 7251 C CA . ARG A 1 899 ? 4.564 -6.270 -38.384 1.00 66.81 899 ARG A CA 1
ATOM 7252 C C . ARG A 1 899 ? 4.532 -5.855 -39.851 1.00 66.81 899 ARG A C 1
ATOM 7254 O O . ARG A 1 899 ? 4.896 -4.727 -40.166 1.00 66.81 899 ARG A O 1
ATOM 7261 N N . LYS A 1 900 ? 4.154 -6.737 -40.783 1.00 62.38 900 LYS A N 1
ATOM 7262 C CA . LYS A 1 900 ? 4.104 -6.369 -42.213 1.00 62.38 900 LYS A CA 1
ATOM 7263 C C . LYS A 1 900 ? 2.866 -5.524 -42.498 1.00 62.38 900 LYS A C 1
ATOM 7265 O O . LYS A 1 900 ? 1.852 -5.684 -41.825 1.00 62.38 900 LYS A O 1
ATOM 7270 N N . GLU A 1 901 ? 2.908 -4.691 -43.539 1.00 59.00 901 GLU A N 1
ATOM 7271 C CA . GLU A 1 901 ? 1.776 -3.882 -44.053 1.00 59.00 901 GLU A CA 1
ATOM 7272 C C . GLU A 1 901 ? 0.531 -4.711 -44.462 1.00 59.00 901 GLU A C 1
ATOM 7274 O O . GLU A 1 901 ? -0.444 -4.181 -44.988 1.00 59.00 901 GLU A O 1
ATOM 7279 N N . GLN A 1 902 ? 0.545 -6.027 -44.244 1.00 62.56 902 GLN A N 1
ATOM 7280 C CA . GLN A 1 902 ? -0.512 -6.955 -44.607 1.00 62.56 902 GLN A CA 1
ATOM 7281 C C . GLN A 1 902 ? -1.227 -7.445 -43.346 1.00 62.56 902 GLN A C 1
ATOM 7283 O O . GLN A 1 902 ? -0.600 -7.941 -42.409 1.00 62.56 902 GLN A O 1
ATOM 7288 N N . SER A 1 903 ? -2.556 -7.336 -43.348 1.00 68.31 903 SER A N 1
ATOM 7289 C CA . SER A 1 903 ? -3.413 -7.959 -42.341 1.00 68.31 903 SER A CA 1
ATOM 7290 C C . SER A 1 903 ? -3.191 -9.470 -42.308 1.00 68.31 903 SER A C 1
ATOM 7292 O O . SER A 1 903 ? -3.100 -10.100 -43.368 1.00 68.31 903 SER A O 1
ATOM 7294 N N . VAL A 1 904 ? -3.166 -10.049 -41.110 1.00 75.88 904 VAL A N 1
ATOM 7295 C CA . VAL A 1 904 ? -3.022 -11.498 -40.919 1.00 75.88 904 VAL A CA 1
ATOM 7296 C C . VAL A 1 904 ? -4.363 -12.070 -40.522 1.00 75.88 904 VAL A C 1
ATOM 7298 O O . VAL A 1 904 ? -5.037 -11.542 -39.639 1.00 75.88 904 VAL A O 1
ATOM 7301 N N . GLU A 1 905 ? -4.753 -13.150 -41.181 1.00 80.69 905 GLU A N 1
ATOM 7302 C CA . GLU A 1 905 ? -5.939 -13.907 -40.812 1.00 80.69 905 GLU A CA 1
ATOM 7303 C C . GLU A 1 905 ? -5.495 -15.260 -40.266 1.00 80.69 905 GLU A C 1
ATOM 7305 O O . GLU A 1 905 ? -4.804 -16.024 -40.938 1.00 80.69 905 GLU A O 1
ATOM 7310 N N . ILE A 1 906 ? -5.877 -15.545 -39.030 1.00 79.25 906 ILE A N 1
ATOM 7311 C CA . ILE A 1 906 ? -5.718 -16.860 -38.421 1.00 79.25 906 ILE A CA 1
ATOM 7312 C C . ILE A 1 906 ? -7.067 -17.525 -38.578 1.00 79.25 906 ILE A C 1
ATOM 7314 O O . ILE A 1 906 ? -8.039 -17.116 -37.946 1.00 79.25 906 ILE A O 1
ATOM 7318 N N . THR A 1 907 ? -7.129 -18.466 -39.512 1.00 80.44 907 THR A N 1
ATOM 7319 C CA . THR A 1 907 ? -8.382 -19.108 -39.925 1.00 80.44 907 THR A CA 1
ATOM 7320 C C . THR A 1 907 ? -8.713 -20.324 -39.077 1.00 80.44 907 THR A C 1
ATOM 7322 O O . THR A 1 907 ? -9.848 -20.789 -39.098 1.00 80.44 907 THR A O 1
ATOM 7325 N N . ASP A 1 908 ? -7.701 -20.899 -38.423 1.00 78.56 908 ASP A N 1
ATOM 7326 C CA . ASP A 1 908 ? -7.880 -22.078 -37.591 1.00 78.56 908 ASP A CA 1
ATOM 7327 C C . ASP A 1 908 ? -6.747 -22.235 -36.571 1.00 78.56 908 ASP A C 1
ATOM 7329 O O . ASP A 1 908 ? -5.585 -21.927 -36.864 1.00 78.56 908 ASP A O 1
ATOM 7333 N N . ILE A 1 909 ? -7.085 -22.761 -35.395 1.00 79.94 909 ILE A N 1
ATOM 7334 C CA . ILE A 1 909 ? -6.145 -23.117 -34.327 1.00 79.94 909 ILE A CA 1
ATOM 7335 C C . ILE A 1 909 ? -6.574 -24.490 -33.812 1.00 79.94 909 ILE A C 1
ATOM 7337 O O . ILE A 1 909 ? -7.652 -24.634 -33.239 1.00 79.94 909 ILE A O 1
ATOM 7341 N N . VAL A 1 910 ? -5.729 -25.494 -34.033 1.00 79.94 910 VAL A N 1
ATOM 7342 C CA . VAL A 1 910 ? -5.986 -26.891 -33.665 1.00 79.94 910 VAL A CA 1
ATOM 7343 C C . VAL A 1 910 ? -4.907 -27.354 -32.697 1.00 79.94 910 VAL A C 1
ATOM 7345 O O . VAL A 1 910 ? -3.782 -26.865 -32.738 1.00 79.94 910 VAL A O 1
ATOM 7348 N N . ILE A 1 911 ? -5.235 -28.301 -31.827 1.00 78.00 911 ILE A N 1
ATOM 7349 C CA . ILE A 1 911 ? -4.266 -28.954 -30.946 1.00 78.00 911 ILE A CA 1
ATOM 7350 C C . ILE A 1 911 ? -4.084 -30.379 -31.457 1.00 78.00 911 ILE A C 1
ATOM 7352 O O . ILE A 1 911 ? -5.050 -31.124 -31.603 1.00 78.00 911 ILE A O 1
ATOM 7356 N N . GLU A 1 912 ? -2.847 -30.730 -31.790 1.00 83.25 912 GLU A N 1
ATOM 7357 C CA . GLU A 1 912 ? -2.448 -32.060 -32.249 1.00 83.25 912 GLU A CA 1
ATOM 7358 C C . GLU A 1 912 ? -1.583 -32.724 -31.162 1.00 83.25 912 GLU A C 1
ATOM 7360 O O . GLU A 1 912 ? -0.890 -32.038 -30.414 1.00 83.25 912 GLU A O 1
ATOM 7365 N N . GLY A 1 913 ? -1.604 -34.054 -31.071 1.00 82.00 913 GLY A N 1
ATOM 7366 C CA . GLY A 1 913 ? -0.811 -34.814 -30.095 1.00 82.00 913 GLY A CA 1
ATOM 7367 C C . GLY A 1 913 ? -1.640 -35.840 -29.330 1.00 82.00 913 GLY A C 1
ATOM 7368 O O . GLY A 1 913 ? -2.865 -35.880 -29.458 1.00 82.00 913 GLY A O 1
ATOM 7369 N N . SER A 1 914 ? -0.966 -36.691 -28.557 1.00 79.56 914 SER A N 1
ATOM 7370 C CA . SER A 1 914 ? -1.623 -37.756 -27.783 1.00 79.56 914 SER A CA 1
ATOM 7371 C C . SER A 1 914 ? -2.439 -37.220 -26.598 1.00 79.56 914 SER A C 1
ATOM 7373 O O . SER A 1 914 ? -3.400 -37.863 -26.171 1.00 79.56 914 SER A O 1
ATOM 7375 N N . ASP A 1 915 ? -2.126 -36.001 -26.151 1.00 78.50 915 ASP A N 1
ATOM 7376 C CA . ASP A 1 915 ? -2.779 -35.331 -25.022 1.00 78.50 915 ASP A CA 1
ATOM 7377 C C . ASP A 1 915 ? -3.720 -34.186 -25.436 1.00 78.50 915 ASP A C 1
ATOM 7379 O O . ASP A 1 915 ? -4.218 -33.443 -24.589 1.00 78.50 915 ASP A O 1
ATOM 7383 N N . ALA A 1 916 ? -4.016 -34.036 -26.733 1.00 78.44 916 ALA A N 1
ATOM 7384 C CA . ALA A 1 916 ? -4.819 -32.925 -27.255 1.00 78.44 916 ALA A CA 1
ATOM 7385 C C . ALA A 1 916 ? -6.230 -32.826 -26.637 1.00 78.44 916 ALA A C 1
ATOM 7387 O O . ALA A 1 916 ? -6.759 -31.723 -26.516 1.00 78.44 916 ALA A O 1
ATOM 7388 N N . GLN A 1 917 ? -6.829 -33.947 -26.202 1.00 81.06 917 GLN A N 1
ATOM 7389 C CA . GLN A 1 917 ? -8.171 -33.958 -25.597 1.00 81.06 917 GLN A CA 1
ATOM 7390 C C . GLN A 1 917 ? -8.302 -33.142 -24.303 1.00 81.06 917 GLN A C 1
ATOM 7392 O O . GLN A 1 917 ? -9.419 -32.814 -23.909 1.00 81.06 917 GLN A O 1
ATOM 7397 N N . TYR A 1 918 ? -7.190 -32.831 -23.636 1.00 78.12 918 TYR A N 1
ATOM 7398 C CA . TYR A 1 918 ? -7.202 -32.082 -22.381 1.00 78.12 918 TYR A CA 1
ATOM 7399 C C . TYR A 1 918 ? -7.180 -30.568 -22.584 1.00 78.12 918 TYR A C 1
ATOM 7401 O O . TYR A 1 918 ? -7.231 -29.827 -21.610 1.00 78.12 918 TYR A O 1
ATOM 7409 N N . PHE A 1 919 ? -7.096 -30.086 -23.823 1.00 78.00 919 PHE A N 1
ATOM 7410 C CA . PHE A 1 919 ? -6.959 -28.664 -24.106 1.00 78.00 919 PHE A CA 1
ATOM 7411 C C . PHE A 1 919 ? -8.157 -28.116 -24.885 1.00 78.00 919 PHE A C 1
ATOM 7413 O O . PHE A 1 919 ? -8.720 -28.769 -25.762 1.00 78.00 919 PHE A O 1
ATOM 7420 N N . GLN A 1 920 ? -8.521 -26.872 -24.589 1.00 79.06 920 GLN A N 1
ATOM 7421 C CA . GLN A 1 920 ? -9.567 -26.113 -25.265 1.00 79.06 920 GLN A CA 1
ATOM 7422 C C . GLN A 1 920 ? -9.059 -24.720 -25.626 1.00 79.06 920 GLN A C 1
ATOM 7424 O O . GLN A 1 920 ? -8.269 -24.123 -24.898 1.00 79.06 920 GLN A O 1
ATOM 7429 N N . ILE A 1 921 ? -9.538 -24.184 -26.745 1.00 76.81 921 ILE A N 1
ATOM 7430 C CA . ILE A 1 921 ? -9.198 -22.845 -27.228 1.00 76.81 921 ILE A CA 1
ATOM 7431 C C . ILE A 1 921 ? -10.479 -22.018 -27.280 1.00 76.81 921 ILE A C 1
ATOM 7433 O O . ILE A 1 921 ? -11.478 -22.467 -27.840 1.00 76.81 921 ILE A O 1
ATOM 7437 N N . SER A 1 922 ? -10.455 -20.804 -26.727 1.00 77.31 922 SER A N 1
ATOM 7438 C CA . SER A 1 922 ? -11.653 -19.958 -26.648 1.00 77.31 922 SER A CA 1
ATOM 7439 C C . SER A 1 922 ? -12.131 -19.441 -28.008 1.00 77.31 922 SER A C 1
ATOM 7441 O O . SER A 1 922 ? -13.324 -19.201 -28.195 1.00 77.31 922 SER A O 1
ATOM 7443 N N . ARG A 1 923 ? -11.218 -19.260 -28.974 1.00 77.00 923 ARG A N 1
ATOM 7444 C CA . ARG A 1 923 ? -11.529 -18.748 -30.316 1.00 77.00 923 ARG A CA 1
ATOM 7445 C C . ARG A 1 923 ? -10.462 -19.130 -31.345 1.00 77.00 923 ARG A C 1
ATOM 7447 O O . ARG A 1 923 ? -9.276 -19.025 -31.067 1.00 77.00 923 ARG A O 1
ATOM 7454 N N . THR A 1 924 ? -10.880 -19.484 -32.563 1.00 69.69 924 THR A N 1
ATOM 7455 C CA . THR A 1 924 ? -9.982 -19.992 -33.625 1.00 69.69 924 THR A CA 1
ATOM 7456 C C . THR A 1 924 ? -9.948 -19.144 -34.907 1.00 69.69 924 THR A C 1
ATOM 7458 O O . THR A 1 924 ? -9.160 -19.426 -35.802 1.00 69.69 924 THR A O 1
ATOM 7461 N N . ASN A 1 925 ? -10.751 -18.072 -34.986 1.00 78.00 925 ASN A N 1
ATOM 7462 C CA . ASN A 1 925 ? -10.811 -17.145 -36.125 1.00 78.00 925 ASN A CA 1
ATOM 7463 C C . ASN A 1 925 ? -10.472 -15.710 -35.702 1.00 78.00 925 ASN A C 1
ATOM 7465 O O . ASN A 1 925 ? -11.301 -15.032 -35.076 1.00 78.00 925 ASN A O 1
ATOM 7469 N N . LEU A 1 926 ? -9.275 -15.244 -36.063 1.00 80.69 926 LEU A N 1
ATOM 7470 C CA . LEU A 1 926 ? -8.737 -13.941 -35.664 1.00 80.69 926 LEU A CA 1
ATOM 7471 C C . LEU A 1 926 ? -8.276 -13.151 -36.884 1.00 80.69 926 LEU A C 1
ATOM 7473 O O . LEU A 1 926 ? -7.622 -13.682 -37.779 1.00 80.69 926 LEU A O 1
ATOM 7477 N N . LYS A 1 927 ? -8.592 -11.856 -36.896 1.00 78.75 927 LYS A N 1
ATOM 7478 C CA . LYS A 1 927 ? -8.100 -10.913 -37.901 1.00 78.75 927 LYS A CA 1
ATOM 7479 C C . LYS A 1 927 ? -7.223 -9.885 -37.214 1.00 78.75 927 LYS A C 1
ATOM 7481 O O . LYS A 1 927 ? -7.722 -9.045 -36.473 1.00 78.75 927 LYS A O 1
ATOM 7486 N N . LEU A 1 928 ? -5.929 -9.958 -37.486 1.00 76.44 928 LEU A N 1
ATOM 7487 C CA . LEU A 1 928 ? -4.936 -9.021 -36.991 1.00 76.44 928 LEU A CA 1
ATOM 7488 C C . LEU A 1 928 ? -4.766 -7.895 -38.006 1.00 76.44 928 LEU A C 1
ATOM 7490 O O . LEU A 1 928 ? -4.436 -8.126 -39.176 1.00 76.44 928 LEU A O 1
ATOM 7494 N N . ARG A 1 929 ? -4.996 -6.664 -37.550 1.00 72.50 929 ARG A N 1
ATOM 7495 C CA . ARG A 1 929 ? -4.650 -5.457 -38.307 1.00 72.50 929 ARG A CA 1
ATOM 7496 C C . ARG A 1 929 ? -3.129 -5.268 -38.313 1.00 72.50 929 ARG A C 1
ATOM 7498 O O . ARG A 1 929 ? -2.413 -5.893 -37.534 1.00 72.50 929 ARG A O 1
ATOM 7505 N N . HIS A 1 930 ? -2.643 -4.406 -39.200 1.00 70.56 930 HIS A N 1
ATOM 7506 C CA . HIS A 1 930 ? -1.238 -3.998 -39.210 1.00 70.56 930 HIS A CA 1
ATOM 7507 C C . HIS A 1 930 ? -0.820 -3.451 -37.832 1.00 70.56 930 HIS A C 1
ATOM 7509 O O . HIS A 1 930 ? -1.571 -2.673 -37.246 1.00 70.56 930 HIS A O 1
ATOM 7515 N N . ASN A 1 931 ? 0.344 -3.879 -37.324 1.00 70.69 931 ASN A N 1
ATOM 7516 C CA . ASN A 1 931 ? 0.861 -3.572 -35.978 1.00 70.69 931 ASN A CA 1
ATOM 7517 C C . ASN A 1 931 ? -0.087 -3.956 -34.824 1.00 70.69 931 ASN A C 1
ATOM 7519 O O . ASN A 1 931 ? 0.037 -3.441 -33.714 1.00 70.69 931 ASN A O 1
ATOM 7523 N N . GLY A 1 932 ? -1.044 -4.849 -35.089 1.00 73.31 932 GLY A N 1
ATOM 7524 C CA . GLY A 1 932 ? -1.998 -5.335 -34.105 1.00 73.31 932 GLY A CA 1
ATOM 7525 C C . GLY A 1 932 ? -1.474 -6.537 -33.325 1.00 73.31 932 GLY A C 1
ATOM 7526 O O . GLY A 1 932 ? -0.710 -7.355 -33.849 1.00 73.31 932 GLY A O 1
ATOM 7527 N N . CYS A 1 933 ? -1.960 -6.652 -32.095 1.00 80.50 933 CYS A N 1
ATOM 7528 C CA . CYS A 1 933 ? -1.831 -7.828 -31.247 1.00 80.50 933 CYS A CA 1
ATOM 7529 C C . CYS A 1 933 ? -3.203 -8.503 -31.112 1.00 80.50 933 CYS A C 1
ATOM 7531 O O . CYS A 1 933 ? -4.233 -7.833 -31.172 1.00 80.50 933 CYS A O 1
ATOM 7533 N N . ALA A 1 934 ? -3.228 -9.814 -30.903 1.00 78.56 934 ALA A N 1
ATOM 7534 C CA . ALA A 1 934 ? -4.383 -10.499 -30.336 1.00 78.56 934 ALA A CA 1
ATOM 7535 C C . ALA A 1 934 ? -3.919 -11.519 -29.306 1.00 78.56 934 ALA A C 1
ATOM 7537 O O . ALA A 1 934 ? -2.803 -12.036 -29.389 1.00 78.56 934 ALA A O 1
ATOM 7538 N N . ARG A 1 935 ? -4.824 -11.839 -28.386 1.00 81.25 935 ARG A N 1
ATOM 7539 C CA . ARG A 1 935 ? -4.674 -12.930 -27.432 1.00 81.25 935 ARG A CA 1
ATOM 7540 C C . ARG A 1 935 ? -5.743 -13.990 -27.642 1.00 81.25 935 ARG A C 1
ATOM 7542 O O . ARG A 1 935 ? -6.865 -13.690 -28.060 1.00 81.25 935 ARG A O 1
ATOM 7549 N N . VAL A 1 936 ? -5.392 -15.231 -27.340 1.00 77.31 936 VAL A N 1
ATOM 7550 C CA . VAL A 1 936 ? -6.306 -16.372 -27.344 1.00 77.31 936 VAL A CA 1
ATOM 7551 C C . VAL A 1 936 ? -6.157 -17.109 -26.035 1.00 77.31 936 VAL A C 1
ATOM 7553 O O . VAL A 1 936 ? -5.042 -17.472 -25.671 1.00 77.31 936 VAL A O 1
ATOM 7556 N N . ARG A 1 937 ? -7.277 -17.397 -25.370 1.00 78.75 937 ARG A N 1
ATOM 7557 C CA . ARG A 1 937 ? -7.234 -18.228 -24.174 1.00 78.75 937 ARG A CA 1
ATOM 7558 C C . ARG A 1 937 ? -7.128 -19.694 -24.557 1.00 78.75 937 ARG A C 1
ATOM 7560 O O . ARG A 1 937 ? -7.955 -20.216 -25.310 1.00 78.75 937 ARG A O 1
ATOM 7567 N N . VAL A 1 938 ? -6.148 -20.352 -23.968 1.00 74.75 938 VAL A N 1
ATOM 7568 C CA . VAL A 1 938 ? -5.986 -21.796 -23.930 1.00 74.75 938 VAL A CA 1
ATOM 7569 C C . VAL A 1 938 ? -6.369 -22.260 -22.534 1.00 74.75 938 VAL A C 1
ATOM 7571 O O . VAL A 1 938 ? -5.849 -21.755 -21.547 1.00 74.75 938 VAL A O 1
ATOM 7574 N N . SER A 1 939 ? -7.263 -23.235 -22.446 1.00 75.38 939 SER A N 1
ATOM 7575 C CA . SER A 1 939 ? -7.624 -23.879 -21.185 1.00 75.38 939 SER A CA 1
ATOM 7576 C C . SER A 1 939 ? -7.156 -25.325 -21.211 1.00 75.38 939 SER A C 1
ATOM 7578 O O . SER A 1 939 ? -7.484 -26.052 -22.144 1.00 75.38 939 SER A O 1
ATOM 7580 N N . PHE A 1 940 ? -6.399 -25.744 -20.206 1.00 75.19 940 PHE A N 1
ATOM 7581 C CA . PHE A 1 940 ? -6.073 -27.144 -19.968 1.00 75.19 940 PHE A CA 1
ATOM 7582 C C . PHE A 1 940 ? -6.962 -27.672 -18.845 1.00 75.19 940 PHE A C 1
ATOM 7584 O O . PHE A 1 940 ? -7.048 -27.046 -17.795 1.00 75.19 940 PHE A O 1
ATOM 7591 N N . MET A 1 941 ? -7.638 -28.795 -19.070 1.00 77.38 941 MET A N 1
ATOM 7592 C CA . MET A 1 941 ? -8.626 -29.385 -18.171 1.00 77.38 941 MET A CA 1
ATOM 7593 C C . MET A 1 941 ? -8.356 -30.878 -18.008 1.00 77.38 941 MET A C 1
ATOM 7595 O O . MET A 1 941 ? -8.509 -31.646 -18.960 1.00 77.38 941 MET A O 1
ATOM 7599 N N . SER A 1 942 ? -7.989 -31.305 -16.799 1.00 72.50 942 SER A N 1
ATOM 7600 C CA . SER A 1 942 ? -7.714 -32.721 -16.534 1.00 72.50 942 SER A CA 1
ATOM 7601 C C . SER A 1 942 ? -7.937 -33.149 -15.079 1.00 72.50 942 SER A C 1
ATOM 7603 O O . SER A 1 942 ? -8.178 -32.323 -14.199 1.00 72.50 942 SER A O 1
ATOM 7605 N N . SER A 1 943 ? -7.880 -34.459 -14.819 1.00 71.81 943 SER A N 1
ATOM 7606 C CA . SER A 1 943 ? -7.927 -35.032 -13.467 1.00 71.81 943 SER A CA 1
ATOM 7607 C C . SER A 1 943 ? -6.567 -34.940 -12.770 1.00 71.81 943 SER A C 1
ATOM 7609 O O . SER A 1 943 ? -5.530 -34.918 -13.430 1.00 71.81 943 SER A O 1
ATOM 7611 N N . GLU A 1 944 ? -6.547 -34.944 -11.434 1.00 65.56 944 GLU A N 1
ATOM 7612 C CA . GLU A 1 944 ? -5.314 -34.832 -10.631 1.00 65.56 944 GLU A CA 1
ATOM 7613 C C . GLU A 1 944 ? -4.236 -35.867 -10.996 1.00 65.56 944 GLU A C 1
ATOM 7615 O O . GLU A 1 944 ? -3.042 -35.589 -10.954 1.00 65.56 944 GLU A O 1
ATOM 7620 N N . ALA A 1 945 ? -4.648 -37.076 -11.381 1.00 64.94 945 ALA A N 1
ATOM 7621 C CA . ALA A 1 945 ? -3.725 -38.145 -11.752 1.00 64.94 945 ALA A CA 1
ATOM 7622 C C . ALA A 1 945 ? -2.965 -37.833 -13.051 1.00 64.94 945 ALA A C 1
ATOM 7624 O O . ALA A 1 945 ? -1.775 -38.112 -13.143 1.00 64.94 945 ALA A O 1
ATOM 7625 N N . VAL A 1 946 ? -3.635 -37.218 -14.031 1.00 67.00 946 VAL A N 1
ATOM 7626 C CA . VAL A 1 946 ? -3.005 -36.772 -15.285 1.00 67.00 946 VAL A CA 1
ATOM 7627 C C . VAL A 1 946 ? -2.113 -35.552 -15.039 1.00 67.00 946 VAL A C 1
ATOM 7629 O O . VAL A 1 946 ? -1.128 -35.367 -15.738 1.00 67.00 946 VAL A O 1
ATOM 7632 N N . TRP A 1 947 ? -2.416 -34.749 -14.015 1.00 62.91 947 TRP A N 1
ATOM 7633 C CA . TRP A 1 947 ? -1.540 -33.664 -13.568 1.00 62.91 947 TRP A CA 1
ATOM 7634 C C . TRP A 1 947 ? -0.240 -34.159 -12.936 1.00 62.91 947 TRP A C 1
ATOM 7636 O O . TRP A 1 947 ? 0.822 -33.600 -13.195 1.00 62.91 947 TRP A O 1
ATOM 7646 N N . ARG A 1 948 ? -0.317 -35.193 -12.092 1.00 59.06 948 ARG A N 1
ATOM 7647 C CA . ARG A 1 948 ? 0.842 -35.729 -11.362 1.00 59.06 948 ARG A CA 1
ATOM 7648 C C . ARG A 1 948 ? 1.755 -36.602 -12.229 1.00 59.06 948 ARG A C 1
ATOM 7650 O O . ARG A 1 948 ? 2.911 -36.802 -11.862 1.00 59.06 948 ARG A O 1
ATOM 7657 N N . ASP A 1 949 ? 1.260 -37.129 -13.349 1.00 53.12 949 ASP A N 1
ATOM 7658 C CA . ASP A 1 949 ? 1.980 -38.096 -14.180 1.00 53.12 949 ASP A CA 1
ATOM 7659 C C . ASP A 1 949 ? 2.275 -37.532 -15.589 1.00 53.12 949 ASP A C 1
ATOM 7661 O O . ASP A 1 949 ? 1.425 -37.548 -16.475 1.00 53.12 949 ASP A O 1
ATOM 7665 N N . LYS A 1 950 ? 3.547 -37.141 -15.785 1.00 54.66 950 LYS A N 1
ATOM 7666 C CA . LYS A 1 950 ? 4.294 -36.931 -17.053 1.00 54.66 950 LYS A CA 1
ATOM 7667 C C . LYS A 1 950 ? 4.252 -35.563 -17.743 1.00 54.66 950 LYS A C 1
ATOM 7669 O O . LYS A 1 950 ? 3.319 -34.780 -17.669 1.00 54.66 950 LYS A O 1
ATOM 7674 N N . SER A 1 951 ? 5.338 -35.332 -18.489 1.00 59.56 951 SER A N 1
ATOM 7675 C CA . SER A 1 951 ? 5.413 -34.365 -19.582 1.00 59.56 951 SER A CA 1
ATOM 7676 C C . SER A 1 951 ? 4.352 -34.700 -20.633 1.00 59.56 951 SER A C 1
ATOM 7678 O O . SER A 1 951 ? 4.400 -35.790 -21.208 1.00 59.56 951 SER A O 1
ATOM 7680 N N . LEU A 1 952 ? 3.428 -33.778 -20.884 1.00 65.00 952 LEU A N 1
ATOM 7681 C CA . LEU A 1 952 ? 2.405 -33.942 -21.915 1.00 65.00 952 LEU A CA 1
ATOM 7682 C C . LEU A 1 952 ? 3.003 -33.827 -23.324 1.00 65.00 952 LEU A C 1
ATOM 7684 O O . LEU A 1 952 ? 3.894 -33.010 -23.561 1.00 65.00 952 LEU A O 1
ATOM 7688 N N . ASP A 1 953 ? 2.474 -34.613 -24.258 1.00 69.06 953 ASP A N 1
ATOM 7689 C CA . ASP A 1 953 ? 2.791 -34.577 -25.687 1.00 69.06 953 ASP A CA 1
ATOM 7690 C C . ASP A 1 953 ? 1.607 -33.987 -26.469 1.00 69.06 953 ASP A C 1
ATOM 7692 O O . ASP A 1 953 ? 0.777 -34.683 -27.070 1.00 69.06 953 ASP A O 1
ATOM 7696 N N . ALA A 1 954 ? 1.518 -32.657 -26.421 1.00 68.06 954 ALA A N 1
ATOM 7697 C CA . ALA A 1 954 ? 0.583 -31.862 -27.203 1.00 68.06 954 ALA A CA 1
ATOM 7698 C C . ALA A 1 954 ? 1.315 -30.705 -27.903 1.00 68.06 954 ALA A C 1
ATOM 7700 O O . ALA A 1 954 ? 2.344 -30.204 -27.450 1.00 68.06 954 ALA A O 1
ATOM 7701 N N . THR A 1 955 ? 0.808 -30.281 -29.055 1.00 71.31 955 THR A N 1
ATOM 7702 C CA . THR A 1 955 ? 1.365 -29.194 -29.868 1.00 71.31 955 THR A CA 1
ATOM 7703 C C . THR A 1 955 ? 0.218 -28.402 -30.487 1.00 71.31 955 THR A C 1
ATOM 7705 O O . THR A 1 955 ? -0.651 -28.975 -31.146 1.00 71.31 955 THR A O 1
ATOM 7708 N N . PHE A 1 956 ? 0.214 -27.078 -30.336 1.00 72.31 956 PHE A N 1
ATOM 7709 C CA . PHE A 1 956 ? -0.673 -26.231 -31.131 1.00 72.31 956 PHE A CA 1
ATOM 7710 C C . PHE A 1 956 ? -0.231 -26.220 -32.576 1.00 72.31 956 PHE A C 1
ATOM 7712 O O . PHE A 1 956 ? 0.944 -26.022 -32.877 1.00 72.31 956 PHE A O 1
ATOM 7719 N N . VAL A 1 957 ? -1.195 -26.332 -33.474 1.00 71.94 957 VAL A N 1
ATOM 7720 C CA . VAL A 1 957 ? -1.023 -26.135 -34.902 1.00 71.94 957 VAL A CA 1
ATOM 7721 C C . VAL A 1 957 ? -1.973 -25.035 -35.345 1.00 71.94 957 VAL A C 1
ATOM 7723 O O . VAL A 1 957 ? -3.185 -25.219 -35.427 1.00 71.94 957 VAL A O 1
ATOM 7726 N N . MET A 1 958 ? -1.409 -23.870 -35.643 1.00 74.44 958 MET A N 1
ATOM 7727 C CA . MET A 1 958 ? -2.159 -22.706 -36.107 1.00 74.44 958 MET A CA 1
ATOM 7728 C C . MET A 1 958 ? -2.033 -22.574 -37.617 1.00 74.44 958 MET A C 1
ATOM 7730 O O . MET A 1 958 ? -0.925 -22.640 -38.155 1.00 74.44 958 MET A O 1
ATOM 7734 N N . THR A 1 959 ? -3.146 -22.341 -38.309 1.00 78.06 959 THR A N 1
ATOM 7735 C CA . THR A 1 959 ? -3.144 -22.040 -39.744 1.00 78.06 959 THR A CA 1
ATOM 7736 C C . THR A 1 959 ? -3.193 -20.529 -39.940 1.00 78.06 959 THR A C 1
ATOM 7738 O O . THR A 1 959 ? -4.209 -19.884 -39.683 1.00 78.06 959 THR A O 1
ATOM 7741 N N . VAL A 1 960 ? -2.074 -19.966 -40.398 1.00 73.62 960 VAL A N 1
ATOM 7742 C CA . VAL A 1 960 ? -1.866 -18.524 -40.550 1.00 73.62 960 VAL A CA 1
ATOM 7743 C C . VAL A 1 960 ? -1.880 -18.160 -42.030 1.00 73.62 960 VAL A C 1
ATOM 7745 O O . VAL A 1 960 ? -1.100 -18.694 -42.823 1.00 73.62 960 VAL A O 1
ATOM 7748 N N . LYS A 1 961 ? -2.751 -17.225 -42.409 1.00 71.75 961 LYS A N 1
ATOM 7749 C CA . LYS A 1 961 ? -2.864 -16.699 -43.768 1.00 71.75 961 LYS A CA 1
ATOM 7750 C C . LYS A 1 961 ? -2.302 -15.280 -43.842 1.00 71.75 961 LYS A C 1
ATOM 7752 O O . LYS A 1 961 ? -2.790 -14.356 -43.191 1.00 71.75 961 LYS A O 1
ATOM 7757 N N . LEU A 1 962 ? -1.278 -15.121 -44.675 1.00 67.19 962 LEU A N 1
ATOM 7758 C CA . LEU A 1 962 ? -0.554 -13.878 -44.937 1.00 67.19 962 LEU A CA 1
ATOM 7759 C C . LEU A 1 962 ? -0.692 -13.537 -46.425 1.00 67.19 962 LEU A C 1
ATOM 7761 O O . LEU A 1 962 ? 0.014 -14.091 -47.271 1.00 67.19 962 LEU A O 1
ATOM 7765 N N . GLY A 1 963 ? -1.644 -12.663 -46.766 1.00 68.00 963 GLY A N 1
ATOM 7766 C CA . GLY A 1 963 ? -1.970 -12.358 -48.163 1.00 68.00 963 GLY A CA 1
ATOM 7767 C C . GLY A 1 963 ? -2.480 -13.596 -48.921 1.00 68.00 963 GLY A C 1
ATOM 7768 O O . GLY A 1 963 ? -3.511 -14.167 -48.563 1.00 68.00 963 GLY A O 1
ATOM 7769 N N . ALA A 1 964 ? -1.766 -14.010 -49.975 1.00 63.25 964 ALA A N 1
ATOM 7770 C CA . ALA A 1 964 ? -2.069 -15.226 -50.745 1.00 63.25 964 ALA A CA 1
ATOM 7771 C C . ALA A 1 964 ? -1.419 -16.504 -50.169 1.00 63.25 964 ALA A C 1
ATOM 7773 O O . ALA A 1 964 ? -1.756 -17.608 -50.597 1.00 63.25 964 ALA A O 1
ATOM 7774 N N . SER A 1 965 ? -0.501 -16.369 -49.208 1.00 65.38 965 SER A N 1
ATOM 7775 C CA . SER A 1 965 ? 0.254 -17.482 -48.625 1.00 65.38 965 SER A CA 1
ATOM 7776 C C . SER A 1 965 ? -0.438 -18.018 -47.375 1.00 65.38 965 SER A C 1
ATOM 7778 O O . SER A 1 965 ? -0.948 -17.251 -46.562 1.00 65.38 965 SER A O 1
ATOM 7780 N N . THR A 1 966 ? -0.436 -19.339 -47.201 1.00 78.38 966 THR A N 1
ATOM 7781 C CA . THR A 1 966 ? -0.931 -20.011 -45.989 1.00 78.38 966 THR A CA 1
ATOM 7782 C C . THR A 1 966 ? 0.184 -20.873 -45.413 1.00 78.38 966 THR A C 1
ATOM 7784 O O . THR A 1 966 ? 0.747 -21.698 -46.131 1.00 78.38 966 THR A O 1
ATOM 7787 N N . THR A 1 967 ? 0.486 -20.695 -44.130 1.00 77.38 967 THR A N 1
ATOM 7788 C CA . THR A 1 967 ? 1.537 -21.427 -43.415 1.00 77.38 967 THR A CA 1
ATOM 7789 C C . THR A 1 967 ? 0.964 -22.017 -42.132 1.00 77.38 967 THR A C 1
ATOM 7791 O O . THR A 1 967 ? 0.167 -21.372 -41.454 1.00 77.38 967 THR A O 1
ATOM 7794 N N . LYS A 1 968 ? 1.378 -23.238 -41.777 1.00 78.69 968 LYS A N 1
ATOM 7795 C CA . LYS A 1 968 ? 1.085 -23.823 -40.464 1.00 78.69 968 LYS A CA 1
ATOM 7796 C C . LYS A 1 968 ? 2.226 -23.524 -39.497 1.00 78.69 968 LYS A C 1
ATOM 7798 O O . LYS A 1 968 ? 3.372 -23.837 -39.807 1.00 78.69 968 LYS A O 1
ATOM 7803 N N . GLN A 1 969 ? 1.914 -22.946 -38.344 1.00 74.50 969 GLN A N 1
ATOM 7804 C CA . GLN A 1 969 ? 2.859 -22.761 -37.244 1.00 74.50 969 GLN A CA 1
ATOM 7805 C C . GLN A 1 969 ? 2.594 -23.802 -36.162 1.00 74.50 969 GLN A C 1
ATOM 7807 O O . GLN A 1 969 ? 1.441 -24.021 -35.796 1.00 74.50 969 GLN A O 1
ATOM 7812 N N . ARG A 1 970 ? 3.656 -24.462 -35.688 1.00 74.75 970 ARG A N 1
ATOM 7813 C CA . ARG A 1 970 ? 3.587 -25.495 -34.651 1.00 74.75 970 ARG A CA 1
ATOM 7814 C C . ARG A 1 970 ? 4.246 -24.991 -33.373 1.00 74.75 970 ARG A C 1
ATOM 7816 O O . ARG A 1 970 ? 5.399 -24.579 -33.432 1.00 74.75 970 ARG A O 1
ATOM 7823 N N . ILE A 1 971 ? 3.532 -25.041 -32.253 1.00 71.75 971 ILE A N 1
ATOM 7824 C CA . ILE A 1 971 ? 3.994 -24.536 -30.956 1.00 71.75 971 ILE A CA 1
ATOM 7825 C C . ILE A 1 971 ? 3.839 -25.650 -29.917 1.00 71.75 971 ILE A C 1
ATOM 7827 O O . ILE A 1 971 ? 2.709 -26.072 -29.669 1.00 71.75 971 ILE A O 1
ATOM 7831 N N . PRO A 1 972 ? 4.931 -26.168 -29.334 1.00 67.25 972 PRO A N 1
ATOM 7832 C CA . PRO A 1 972 ? 4.838 -27.222 -28.333 1.00 67.25 972 PRO A CA 1
ATOM 7833 C C . PRO A 1 972 ? 4.116 -26.732 -27.070 1.00 67.25 972 PRO A C 1
ATOM 7835 O O . PRO A 1 972 ? 4.267 -25.587 -26.651 1.00 67.25 972 PRO A O 1
ATOM 7838 N N . LEU A 1 973 ? 3.340 -27.615 -26.446 1.00 64.25 973 LEU A N 1
ATOM 7839 C CA . LEU A 1 973 ? 2.748 -27.391 -25.131 1.00 64.25 973 LEU A CA 1
ATOM 7840 C C . LEU A 1 973 ? 3.648 -28.014 -24.069 1.00 64.25 973 LEU A C 1
ATOM 7842 O O . LEU A 1 973 ? 3.958 -29.199 -24.141 1.00 64.25 973 LEU A O 1
ATOM 7846 N N . LYS A 1 974 ? 4.058 -27.231 -23.070 1.00 59.69 974 LYS A N 1
ATOM 7847 C CA . LYS A 1 974 ? 4.794 -27.747 -21.912 1.00 59.69 974 LYS A CA 1
ATOM 7848 C C . LYS A 1 974 ? 3.955 -27.545 -20.663 1.00 59.69 974 LYS A C 1
ATOM 7850 O O . LYS A 1 974 ? 3.817 -26.424 -20.202 1.00 59.69 974 LYS A O 1
ATOM 7855 N N . VAL A 1 975 ? 3.431 -28.625 -20.093 1.00 56.91 975 VAL A N 1
ATOM 7856 C CA . VAL A 1 975 ? 2.923 -28.580 -18.717 1.00 56.91 975 VAL A CA 1
ATOM 7857 C C . VAL A 1 975 ? 4.105 -28.865 -17.785 1.00 56.91 975 VAL A C 1
ATOM 7859 O O . VAL A 1 975 ? 4.719 -29.928 -17.914 1.00 56.91 975 VAL A O 1
ATOM 7862 N N . PRO A 1 976 ? 4.492 -27.920 -16.909 1.00 50.41 976 PRO A N 1
ATOM 7863 C CA . PRO A 1 976 ? 5.541 -28.149 -15.925 1.00 50.41 976 PRO A CA 1
ATOM 7864 C C . PRO A 1 976 ? 5.173 -29.315 -15.008 1.00 50.41 976 PRO A C 1
ATOM 7866 O O . PRO A 1 976 ? 4.016 -29.457 -14.612 1.00 50.41 976 PRO A O 1
ATOM 7869 N N . GLN A 1 977 ? 6.170 -30.105 -14.613 1.00 50.06 977 GLN A N 1
ATOM 7870 C CA . GLN A 1 977 ? 6.042 -30.979 -13.449 1.00 50.06 977 GLN A CA 1
ATOM 7871 C C . GLN A 1 977 ? 6.033 -30.073 -12.213 1.00 50.06 977 GLN A C 1
ATOM 7873 O O . GLN A 1 977 ? 7.076 -29.521 -11.869 1.00 50.06 977 GLN A O 1
ATOM 7878 N N . SER A 1 978 ? 4.882 -29.840 -11.576 1.00 44.84 978 SER A N 1
ATOM 7879 C CA . SER A 1 978 ? 4.886 -29.084 -10.320 1.00 44.84 978 SER A CA 1
ATOM 7880 C C . SER A 1 978 ? 5.350 -29.992 -9.175 1.00 44.84 978 SER A C 1
ATOM 7882 O O . SER A 1 978 ? 4.876 -31.117 -9.015 1.00 44.84 978 SER A O 1
ATOM 7884 N N . HIS A 1 979 ? 6.302 -29.508 -8.374 1.00 38.91 979 HIS A N 1
ATOM 7885 C CA . HIS A 1 979 ? 6.722 -30.161 -7.126 1.00 38.91 979 HIS A CA 1
ATOM 7886 C C . HIS A 1 979 ? 5.802 -29.818 -5.941 1.00 38.91 979 HIS A C 1
ATOM 7888 O O . HIS A 1 979 ? 5.906 -30.432 -4.882 1.00 38.91 979 HIS A O 1
ATOM 7894 N N . SER A 1 980 ? 4.871 -28.883 -6.132 1.00 39.38 980 SER A N 1
ATOM 7895 C CA . SER A 1 980 ? 3.876 -28.450 -5.157 1.00 39.38 980 SER A CA 1
ATOM 7896 C C . SER A 1 980 ? 2.491 -28.470 -5.808 1.00 39.38 980 SER A C 1
ATOM 7898 O O . SER A 1 980 ? 2.118 -27.601 -6.594 1.00 39.38 980 SER A O 1
ATOM 7900 N N . VAL A 1 981 ? 1.708 -29.502 -5.502 1.00 39.62 981 VAL A N 1
ATOM 7901 C CA . VAL A 1 981 ? 0.247 -29.368 -5.506 1.00 39.62 981 VAL A CA 1
ATOM 7902 C C . VAL A 1 981 ? -0.078 -28.695 -4.170 1.00 39.62 981 VAL A C 1
ATOM 7904 O O . VAL A 1 981 ? 0.486 -29.136 -3.162 1.00 39.62 981 VAL A O 1
ATOM 7907 N N . PRO A 1 982 ? -0.918 -27.643 -4.109 1.00 38.03 982 PRO A N 1
ATOM 7908 C CA . PRO A 1 982 ? -1.420 -27.160 -2.830 1.00 38.03 982 PRO A CA 1
ATOM 7909 C C . PRO A 1 982 ? -1.947 -28.363 -2.051 1.00 38.03 982 PRO A C 1
ATOM 7911 O O . PRO A 1 982 ? -2.665 -29.187 -2.622 1.00 38.03 982 PRO A O 1
ATOM 7914 N N . ASN A 1 983 ? -1.566 -28.499 -0.782 1.00 35.75 983 ASN A N 1
ATOM 7915 C CA . ASN A 1 983 ? -2.217 -29.450 0.110 1.00 35.75 983 ASN A CA 1
ATOM 7916 C C . ASN A 1 983 ? -3.679 -28.996 0.234 1.00 35.75 983 ASN A C 1
ATOM 7918 O O . ASN A 1 983 ? -4.031 -28.232 1.127 1.00 35.75 983 ASN A O 1
ATOM 7922 N N . LEU A 1 984 ? -4.526 -29.418 -0.705 1.00 38.66 984 LEU A N 1
ATOM 7923 C CA . LEU A 1 984 ? -5.962 -29.435 -0.521 1.00 38.66 984 LEU A CA 1
ATOM 7924 C C . LEU A 1 984 ? -6.180 -30.485 0.551 1.00 38.66 984 LEU A C 1
ATOM 7926 O O . LEU A 1 984 ? -6.223 -31.685 0.276 1.00 38.66 984 LEU A O 1
ATOM 7930 N N . ASP A 1 985 ? -6.197 -30.021 1.795 1.00 32.09 985 ASP A N 1
ATOM 7931 C CA . ASP A 1 985 ? -6.557 -30.851 2.918 1.00 32.09 985 ASP A CA 1
ATOM 7932 C C . ASP A 1 985 ? -7.893 -31.518 2.569 1.00 32.09 985 ASP A C 1
ATOM 7934 O O . ASP A 1 985 ? -8.877 -30.865 2.197 1.00 32.09 985 ASP A O 1
ATOM 7938 N N . SER A 1 986 ? -7.891 -32.850 2.590 1.00 32.62 986 SER A N 1
ATOM 7939 C CA . SER A 1 986 ? -8.995 -33.707 2.130 1.00 32.62 986 SER A CA 1
ATOM 7940 C C . SER A 1 986 ? -10.320 -33.479 2.880 1.00 32.62 986 SER A C 1
ATOM 7942 O O . SER A 1 986 ? -11.340 -34.077 2.542 1.00 32.62 986 SER A O 1
ATOM 7944 N N . SER A 1 987 ? -10.312 -32.584 3.869 1.00 33.34 987 SER A N 1
ATOM 7945 C CA . SER A 1 987 ? -11.445 -32.060 4.625 1.00 33.34 987 SER A CA 1
ATOM 7946 C C . SER A 1 987 ? -12.335 -31.077 3.840 1.00 33.34 987 SER A C 1
ATOM 7948 O O . SER A 1 987 ? -13.456 -30.816 4.271 1.00 33.34 987 SER A O 1
ATOM 7950 N N . SER A 1 988 ? -11.894 -30.567 2.681 1.00 31.58 988 SER A N 1
ATOM 7951 C CA . SER A 1 988 ? -12.608 -29.532 1.901 1.00 31.58 988 SER A CA 1
ATOM 7952 C C . SER A 1 988 ? -13.338 -30.027 0.641 1.00 31.58 988 SER A C 1
ATOM 7954 O O . SER A 1 988 ? -14.003 -29.247 -0.041 1.00 31.58 988 SER A O 1
ATOM 7956 N N . VAL A 1 989 ? -13.297 -31.328 0.332 1.00 32.53 989 VAL A N 1
ATOM 7957 C CA . VAL A 1 989 ? -14.129 -31.904 -0.738 1.00 32.53 989 VAL A CA 1
ATOM 7958 C C . VAL A 1 989 ? -15.509 -32.235 -0.157 1.00 32.53 989 VAL A C 1
ATOM 7960 O O . VAL A 1 989 ? -15.578 -33.041 0.773 1.00 32.53 989 VAL A O 1
ATOM 7963 N N . PRO A 1 990 ? -16.630 -31.699 -0.687 1.00 28.80 990 PRO A N 1
ATOM 7964 C CA . PRO A 1 990 ? -17.957 -32.090 -0.231 1.00 28.80 990 PRO A CA 1
ATOM 7965 C C . PRO A 1 990 ? -18.153 -33.575 -0.533 1.00 28.80 990 PRO A C 1
ATOM 7967 O O . PRO A 1 990 ? -18.359 -33.978 -1.683 1.00 28.80 990 PRO A O 1
ATOM 7970 N N . SER A 1 991 ? -18.047 -34.419 0.494 1.00 27.69 991 SER A N 1
ATOM 7971 C CA . SER A 1 991 ? -18.370 -35.830 0.348 1.00 27.69 991 SER A CA 1
ATOM 7972 C C . SER A 1 991 ? -19.849 -35.929 -0.028 1.00 27.69 991 SER A C 1
ATOM 7974 O O . SER A 1 991 ? -20.735 -35.496 0.706 1.00 27.69 991 SER A O 1
ATOM 7976 N N . LYS A 1 992 ? -20.124 -36.433 -1.235 1.00 32.28 992 LYS A N 1
ATOM 7977 C CA . LYS A 1 992 ? -21.483 -36.776 -1.651 1.00 32.28 992 LYS A CA 1
ATOM 7978 C C . LYS A 1 992 ? -22.009 -37.814 -0.669 1.00 32.28 992 LYS A C 1
ATOM 7980 O O . LYS A 1 992 ? -21.566 -38.963 -0.709 1.00 32.28 992 LYS A O 1
ATOM 7985 N N . GLU A 1 993 ? -22.960 -37.416 0.169 1.00 28.94 993 GLU A N 1
ATOM 7986 C CA . GLU A 1 993 ? -23.790 -38.343 0.925 1.00 28.94 993 GLU A CA 1
ATOM 7987 C C . GLU A 1 993 ? -24.346 -39.400 -0.038 1.00 28.94 993 GLU A C 1
ATOM 7989 O O . GLU A 1 993 ? -25.107 -39.109 -0.965 1.00 28.94 993 GLU A O 1
ATOM 7994 N N . LYS A 1 994 ? -23.924 -40.650 0.159 1.00 26.86 994 LYS A N 1
ATOM 7995 C CA . LYS A 1 994 ? -24.633 -41.815 -0.361 1.00 26.86 994 LYS A CA 1
ATOM 7996 C C . LYS A 1 994 ? -25.528 -42.348 0.756 1.00 26.86 994 LYS A C 1
ATOM 7998 O O . LYS A 1 994 ? -25.070 -42.437 1.894 1.00 26.86 994 LYS A O 1
ATOM 8003 N N . PRO A 1 995 ? -26.786 -42.699 0.446 1.00 27.86 995 PRO A N 1
ATOM 8004 C CA . PRO A 1 995 ? -27.765 -43.060 1.452 1.00 27.86 995 PRO A CA 1
ATOM 8005 C C . PRO A 1 995 ? -27.413 -44.394 2.109 1.00 27.86 995 PRO A C 1
ATOM 8007 O O . PRO A 1 995 ? -26.855 -45.301 1.489 1.00 27.86 995 PRO A O 1
ATOM 8010 N N . SER A 1 996 ? -27.771 -44.464 3.384 1.00 30.44 996 SER A N 1
ATOM 8011 C CA . SER A 1 996 ? -27.612 -45.578 4.305 1.00 30.44 996 SER A CA 1
ATOM 8012 C C . SER A 1 996 ? -28.099 -46.919 3.748 1.00 30.44 996 SER A C 1
ATOM 8014 O O . SER A 1 996 ? -29.228 -47.058 3.279 1.00 30.44 996 SER A O 1
ATOM 8016 N N . SER A 1 997 ? -27.269 -47.949 3.911 1.00 26.17 997 SER A N 1
ATOM 8017 C CA . SER A 1 997 ? -27.714 -49.341 3.932 1.00 26.17 997 SER A CA 1
ATOM 8018 C C . SER A 1 997 ? -27.048 -50.074 5.093 1.00 26.17 997 SER A C 1
ATOM 8020 O O . SER A 1 997 ? -25.825 -50.131 5.198 1.00 26.17 997 SER A O 1
ATOM 8022 N N . VAL A 1 998 ? -27.911 -50.580 5.964 1.00 29.44 998 VAL A N 1
ATOM 8023 C CA . VAL A 1 998 ? -27.671 -51.427 7.132 1.00 29.44 998 VAL A CA 1
ATOM 8024 C C . VAL A 1 998 ? -27.192 -52.815 6.675 1.00 29.44 998 VAL A C 1
ATOM 8026 O O . VAL A 1 998 ? -27.729 -53.315 5.694 1.00 29.44 998 VAL A O 1
ATOM 8029 N N . GLU A 1 999 ? -26.212 -53.416 7.366 1.00 25.94 999 GLU A N 1
ATOM 8030 C CA . GLU A 1 999 ? -26.288 -54.754 8.007 1.00 25.94 999 GLU A CA 1
ATOM 8031 C C . GLU A 1 999 ? -24.907 -55.375 8.341 1.00 25.94 999 GLU A C 1
ATOM 8033 O O . GLU A 1 999 ? -24.005 -55.453 7.515 1.00 25.94 999 GLU A O 1
ATOM 8038 N N . GLU A 1 1000 ? -24.817 -55.799 9.611 1.00 27.09 1000 GLU A N 1
ATOM 8039 C CA . GLU A 1 1000 ? -24.237 -57.034 10.177 1.00 27.09 1000 GLU A CA 1
ATOM 8040 C C . GLU A 1 1000 ? -22.755 -57.439 9.973 1.00 27.09 1000 GLU A C 1
ATOM 8042 O O . GLU A 1 1000 ? -22.351 -58.002 8.965 1.00 27.09 1000 GLU A O 1
ATOM 8047 N N . GLY A 1 1001 ? -21.997 -57.359 11.080 1.00 24.56 1001 GLY A N 1
ATOM 8048 C CA . GLY A 1 1001 ? -21.576 -58.565 11.816 1.00 24.56 1001 GLY A CA 1
ATOM 8049 C C . GLY A 1 1001 ? -20.263 -59.272 11.435 1.00 24.56 1001 GLY A C 1
ATOM 8050 O O . GLY A 1 1001 ? -20.208 -60.012 10.462 1.00 24.56 1001 GLY A O 1
ATOM 8051 N N . SER A 1 1002 ? -19.266 -59.205 12.333 1.00 25.12 1002 SER A N 1
ATOM 8052 C CA . SER A 1 1002 ? -18.661 -60.355 13.063 1.00 25.12 1002 SER A CA 1
ATOM 8053 C C . SER A 1 1002 ? -17.133 -60.291 13.296 1.00 25.12 1002 SER A C 1
ATOM 8055 O O . SER A 1 1002 ? -16.328 -60.183 12.383 1.00 25.12 1002 SER A O 1
ATOM 8057 N N . GLN A 1 1003 ? -16.798 -60.362 14.592 1.00 27.17 100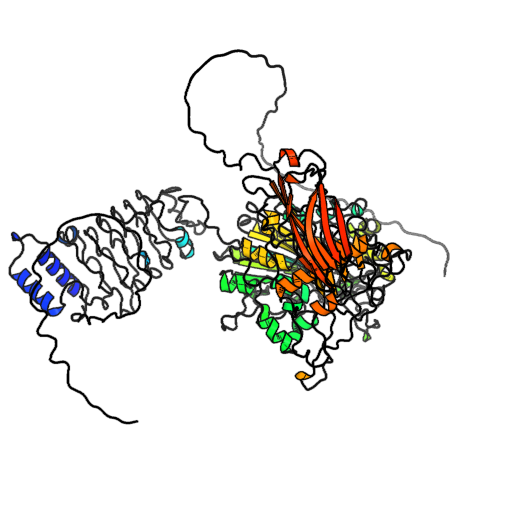3 GLN A N 1
ATOM 8058 C CA . GLN A 1 1003 ? -15.718 -61.090 15.286 1.00 27.17 1003 GLN A CA 1
ATOM 8059 C C . GLN A 1 1003 ? -14.260 -61.165 14.759 1.00 27.17 1003 GLN A C 1
ATOM 8061 O O . GLN A 1 1003 ? -13.945 -61.911 13.845 1.00 27.17 1003 GLN A O 1
ATOM 8066 N N . ALA A 1 1004 ? -13.386 -60.539 15.565 1.00 25.81 1004 ALA A N 1
ATOM 8067 C CA . ALA A 1 1004 ? -12.364 -61.146 16.447 1.00 25.81 1004 ALA A CA 1
ATOM 8068 C C . ALA A 1 1004 ? -10.998 -61.667 15.921 1.00 25.81 1004 ALA A C 1
ATOM 8070 O O . ALA A 1 1004 ? -10.895 -62.433 14.973 1.00 25.81 1004 ALA A O 1
ATOM 8071 N N . ASP A 1 1005 ? -9.995 -61.306 16.741 1.00 26.31 1005 ASP A N 1
ATOM 8072 C CA . ASP A 1 1005 ? -8.683 -61.911 17.038 1.00 26.31 1005 ASP A CA 1
ATOM 8073 C C . ASP A 1 1005 ? -7.491 -61.718 16.078 1.00 26.31 1005 ASP A C 1
ATOM 8075 O O . ASP A 1 1005 ? -7.318 -62.418 15.086 1.00 26.31 1005 ASP A O 1
ATOM 8079 N N . SER A 1 1006 ? -6.507 -60.896 16.472 1.00 24.44 1006 SER A N 1
ATOM 8080 C CA . SER A 1 1006 ? -5.363 -61.350 17.295 1.00 24.44 1006 SER A CA 1
ATOM 8081 C C . SER A 1 1006 ? -4.250 -60.290 17.413 1.00 24.44 1006 SER A C 1
ATOM 8083 O O . SER A 1 1006 ? -3.984 -59.499 16.515 1.00 24.44 1006 SER A O 1
ATOM 8085 N N . ILE A 1 1007 ? -3.629 -60.295 18.591 1.00 24.97 1007 ILE A N 1
ATOM 8086 C CA . ILE A 1 1007 ? -2.524 -59.464 19.088 1.00 24.97 1007 ILE A CA 1
ATOM 8087 C C . ILE A 1 1007 ? -1.176 -60.069 18.658 1.00 24.97 1007 ILE A C 1
ATOM 8089 O O . ILE A 1 1007 ? -1.054 -61.281 18.779 1.00 24.97 1007 ILE A O 1
ATOM 8093 N N . VAL A 1 1008 ? -0.175 -59.249 18.282 1.00 23.11 1008 VAL A N 1
ATOM 8094 C CA . VAL A 1 1008 ? 1.197 -59.190 18.868 1.00 23.11 1008 VAL A CA 1
ATOM 8095 C C . VAL A 1 1008 ? 1.848 -57.842 18.501 1.00 23.11 1008 VAL A C 1
ATOM 8097 O O . VAL A 1 1008 ? 1.867 -57.449 17.338 1.00 23.11 1008 VAL A O 1
ATOM 8100 N N . ILE A 1 1009 ? 2.381 -57.165 19.523 1.00 28.17 1009 ILE A N 1
ATOM 8101 C CA . ILE A 1 1009 ? 3.215 -55.953 19.504 1.00 28.17 1009 ILE A CA 1
ATOM 8102 C C . ILE A 1 1009 ? 4.648 -56.364 19.880 1.00 28.17 1009 ILE A C 1
ATOM 8104 O O . ILE A 1 1009 ? 4.798 -57.180 20.781 1.00 28.17 1009 ILE A O 1
ATOM 8108 N N . ASP A 1 1010 ? 5.647 -55.745 19.248 1.00 23.77 1010 ASP A N 1
ATOM 8109 C CA . ASP A 1 1010 ? 6.992 -55.429 19.770 1.00 23.77 1010 ASP A CA 1
ATOM 8110 C C . ASP A 1 1010 ? 7.500 -54.248 18.909 1.00 23.77 1010 ASP A C 1
ATOM 8112 O O . ASP A 1 1010 ? 7.365 -54.297 17.689 1.00 23.77 1010 ASP A O 1
ATOM 8116 N N . GLY A 1 1011 ? 8.056 -53.136 19.389 1.00 25.50 1011 GLY A N 1
ATOM 8117 C CA . GLY A 1 1011 ? 8.336 -52.644 20.729 1.00 25.50 1011 GLY A CA 1
ATOM 8118 C C . GLY A 1 1011 ? 8.941 -51.227 20.627 1.00 25.50 1011 GLY A C 1
ATOM 8119 O O . GLY A 1 1011 ? 9.622 -50.926 19.651 1.00 25.50 1011 GLY A O 1
ATOM 8120 N N . GLU A 1 1012 ? 8.645 -50.418 21.654 1.00 27.23 1012 GLU A N 1
ATOM 8121 C CA . GLU A 1 1012 ? 9.443 -49.332 22.276 1.00 27.23 1012 GLU A CA 1
ATOM 8122 C C . GLU A 1 1012 ? 9.871 -48.093 21.434 1.00 27.23 1012 GLU A C 1
ATOM 8124 O O . GLU A 1 1012 ? 10.268 -48.197 20.286 1.00 27.23 1012 GLU A O 1
ATOM 8129 N N . ALA A 1 1013 ? 9.857 -46.846 21.929 1.00 26.33 1013 ALA A N 1
ATOM 8130 C CA . ALA A 1 1013 ? 9.854 -46.351 23.305 1.00 26.33 1013 ALA A CA 1
ATOM 8131 C C . ALA A 1 1013 ? 9.179 -44.967 23.441 1.00 26.33 1013 ALA A C 1
ATOM 8133 O O . ALA A 1 1013 ? 9.213 -44.120 22.551 1.00 26.33 1013 ALA A O 1
ATOM 8134 N N . THR A 1 1014 ? 8.599 -44.774 24.620 1.00 25.33 1014 THR A N 1
ATOM 8135 C CA . THR A 1 1014 ? 7.774 -43.679 25.142 1.00 25.33 1014 THR A CA 1
ATOM 8136 C C . THR A 1 1014 ? 8.559 -42.505 25.746 1.00 25.33 1014 THR A C 1
ATOM 8138 O O . THR A 1 1014 ? 9.535 -42.703 26.466 1.00 25.33 1014 THR A O 1
ATOM 8141 N N . ILE A 1 1015 ? 8.022 -41.296 25.546 1.00 35.94 1015 ILE A N 1
ATOM 8142 C CA . ILE A 1 1015 ? 8.117 -40.104 26.420 1.00 35.94 1015 ILE A CA 1
ATOM 8143 C C . ILE A 1 1015 ? 7.365 -40.402 27.736 1.00 35.94 1015 ILE A C 1
ATOM 8145 O O . ILE A 1 1015 ? 6.399 -41.167 27.666 1.00 35.94 1015 ILE A O 1
ATOM 8149 N N . PRO A 1 1016 ? 7.759 -39.878 28.921 1.00 31.72 1016 PRO A N 1
ATOM 8150 C CA . PRO A 1 1016 ? 6.833 -38.963 29.637 1.00 31.72 1016 PRO A CA 1
ATOM 8151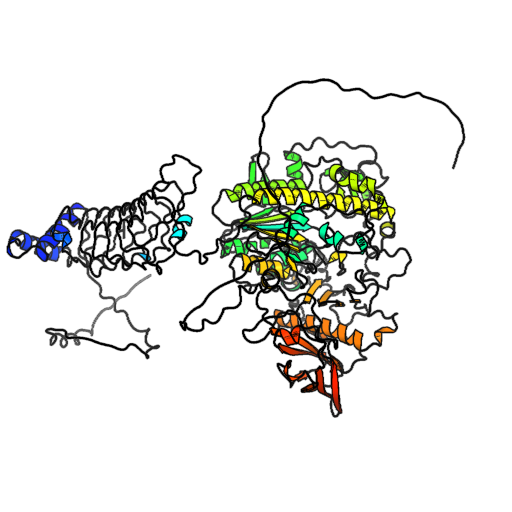 C C . PRO A 1 1016 ? 7.509 -37.964 30.638 1.00 31.72 1016 PRO A C 1
ATOM 8153 O O . PRO A 1 1016 ? 8.487 -38.287 31.303 1.00 31.72 1016 PRO A O 1
ATOM 8156 N N . THR A 1 1017 ? 7.115 -36.680 30.616 1.00 29.14 1017 THR A N 1
ATOM 8157 C CA . THR A 1 1017 ? 6.269 -35.944 31.605 1.00 29.14 1017 THR A CA 1
ATOM 8158 C C . THR A 1 1017 ? 6.920 -35.470 32.929 1.00 29.14 1017 THR A C 1
ATOM 8160 O O . THR A 1 1017 ? 7.147 -36.267 33.831 1.00 29.14 1017 THR A O 1
ATOM 8163 N N . ASP A 1 1018 ? 7.058 -34.140 33.052 1.00 26.97 1018 ASP A N 1
ATOM 8164 C CA . ASP A 1 1018 ? 6.209 -33.262 33.899 1.00 26.97 1018 ASP A CA 1
ATOM 8165 C C . ASP A 1 1018 ? 6.557 -32.960 35.391 1.00 26.97 1018 ASP A C 1
ATOM 8167 O O . ASP A 1 1018 ? 7.000 -33.810 36.159 1.00 26.97 1018 ASP A O 1
ATOM 8171 N N . ILE A 1 1019 ? 6.194 -31.717 35.766 1.00 28.23 1019 ILE A N 1
ATOM 8172 C CA . ILE A 1 1019 ? 5.908 -31.127 37.100 1.00 28.23 1019 ILE A CA 1
ATOM 8173 C C . ILE A 1 1019 ? 7.044 -30.424 37.909 1.00 28.23 1019 ILE A C 1
ATOM 8175 O O . ILE A 1 1019 ? 8.095 -30.968 38.228 1.00 28.23 1019 ILE A O 1
ATOM 8179 N N . SER A 1 1020 ? 6.728 -29.167 38.265 1.00 26.91 1020 SER A N 1
ATOM 8180 C CA . SER A 1 1020 ? 7.393 -28.089 39.042 1.00 26.91 1020 SER A CA 1
ATOM 8181 C C . SER A 1 1020 ? 7.413 -28.326 40.580 1.00 26.91 1020 SER A C 1
ATOM 8183 O O . SER A 1 1020 ? 7.150 -29.458 40.985 1.00 26.91 1020 SER A O 1
ATOM 8185 N N . PRO A 1 1021 ? 7.581 -27.339 41.514 1.00 48.06 1021 PRO A N 1
ATOM 8186 C CA . PRO A 1 1021 ? 8.155 -25.963 41.530 1.00 48.06 1021 PRO A CA 1
ATOM 8187 C C . PRO A 1 1021 ? 9.132 -25.720 42.731 1.00 48.06 1021 PRO A C 1
ATOM 8189 O O . PRO A 1 1021 ? 9.145 -26.533 43.639 1.00 48.06 1021 PRO A O 1
ATOM 8192 N N . PHE A 1 1022 ? 9.866 -24.592 42.860 1.00 25.30 1022 PHE A N 1
ATOM 8193 C CA . PHE A 1 1022 ? 10.257 -24.042 44.193 1.00 25.30 1022 PHE A CA 1
ATOM 8194 C C . PHE A 1 1022 ? 10.708 -22.561 44.192 1.00 25.30 1022 PHE A C 1
ATOM 8196 O O . PHE A 1 1022 ? 11.228 -22.032 43.217 1.00 25.30 1022 PHE A O 1
ATOM 8203 N N . ARG A 1 1023 ? 10.444 -21.923 45.341 1.00 28.44 1023 ARG A N 1
ATOM 8204 C CA . ARG A 1 1023 ? 10.495 -20.499 45.728 1.00 28.44 1023 ARG A CA 1
ATOM 8205 C C . ARG A 1 1023 ? 11.905 -19.916 45.971 1.00 28.44 1023 ARG A C 1
ATOM 8207 O O . ARG A 1 1023 ? 12.710 -20.566 46.619 1.00 28.44 1023 ARG A O 1
ATOM 8214 N N . GLY A 1 1024 ? 12.085 -18.647 45.580 1.00 24.83 1024 GLY A N 1
ATOM 8215 C CA . GLY A 1 1024 ? 12.407 -17.457 46.406 1.00 24.83 1024 GLY A CA 1
ATOM 8216 C C . GLY A 1 1024 ? 13.573 -17.436 47.415 1.00 24.83 1024 GLY A C 1
ATOM 8217 O O . GLY A 1 1024 ? 13.602 -18.245 48.336 1.00 24.83 1024 GLY A O 1
ATOM 8218 N N . GLY A 1 1025 ? 14.389 -16.366 47.351 1.00 24.52 1025 GLY A N 1
ATOM 8219 C CA . GLY A 1 1025 ? 15.007 -15.737 48.535 1.00 24.52 1025 GLY A CA 1
ATOM 8220 C C . GLY A 1 1025 ? 16.460 -15.237 48.416 1.00 24.52 1025 GLY A C 1
ATOM 8221 O O . GLY A 1 1025 ? 17.381 -16.019 48.597 1.00 24.52 1025 GLY A O 1
ATOM 8222 N N . ASP A 1 1026 ? 16.604 -13.917 48.236 1.00 27.38 1026 ASP A N 1
ATOM 8223 C CA . ASP A 1 1026 ? 17.474 -12.986 48.987 1.00 27.38 1026 ASP A CA 1
ATOM 8224 C C . ASP A 1 1026 ? 19.030 -12.976 48.937 1.00 27.38 1026 ASP A C 1
ATOM 8226 O O . ASP A 1 1026 ? 19.717 -13.870 49.418 1.00 27.38 1026 ASP A O 1
ATOM 8230 N N . MET A 1 1027 ? 19.514 -11.770 48.573 1.00 26.42 1027 MET A N 1
ATOM 8231 C CA . MET A 1 1027 ? 20.498 -10.903 49.268 1.00 26.42 1027 MET A CA 1
ATOM 8232 C C . MET A 1 1027 ? 22.008 -10.864 48.892 1.00 26.42 1027 MET A C 1
ATOM 8234 O O . MET A 1 1027 ? 22.763 -11.797 49.130 1.00 26.42 1027 MET A O 1
ATOM 8238 N N . LEU A 1 1028 ? 22.402 -9.629 48.509 1.00 27.66 1028 LEU A N 1
ATOM 8239 C CA . LEU A 1 1028 ? 23.607 -8.831 48.850 1.00 27.66 1028 LEU A CA 1
ATOM 8240 C C . LEU A 1 1028 ? 24.941 -8.979 48.072 1.00 27.66 1028 LEU A C 1
ATOM 8242 O O . LEU A 1 1028 ? 25.706 -9.909 48.278 1.00 27.66 1028 LEU A O 1
ATOM 8246 N N . ASP A 1 1029 ? 25.207 -7.924 47.285 1.00 26.05 1029 ASP A N 1
ATOM 8247 C CA . ASP A 1 1029 ? 26.300 -6.926 47.409 1.00 26.05 1029 ASP A CA 1
ATOM 8248 C C . ASP A 1 1029 ? 27.790 -7.260 47.124 1.00 26.05 1029 ASP A C 1
ATOM 8250 O O . ASP A 1 1029 ? 28.333 -8.309 47.448 1.00 26.05 1029 ASP A O 1
ATOM 8254 N N . GLU A 1 1030 ? 28.425 -6.205 46.602 1.00 27.05 1030 GLU A N 1
ATOM 8255 C CA . GLU A 1 1030 ? 29.835 -5.809 46.555 1.00 27.05 1030 GLU A CA 1
ATOM 8256 C C . GLU A 1 1030 ? 30.739 -6.198 45.362 1.00 27.05 1030 GLU A C 1
ATOM 8258 O O . GLU A 1 1030 ? 31.270 -7.297 45.230 1.00 27.05 1030 GLU A O 1
ATOM 8263 N N . SER A 1 1031 ? 31.093 -5.129 44.630 1.00 26.27 1031 SER A N 1
ATOM 8264 C CA . SER A 1 1031 ? 32.462 -4.692 44.280 1.00 26.27 1031 SER A CA 1
ATOM 8265 C C . SER A 1 1031 ? 32.970 -4.857 42.834 1.00 26.27 1031 SER A C 1
ATOM 8267 O O . SER A 1 1031 ? 33.181 -5.941 42.297 1.00 26.27 1031 SER A O 1
ATOM 8269 N N . ARG A 1 1032 ? 33.253 -3.686 42.239 1.00 30.48 1032 ARG A N 1
ATOM 8270 C CA . ARG A 1 1032 ? 34.156 -3.447 41.097 1.00 30.48 1032 ARG A CA 1
ATOM 8271 C C . ARG A 1 1032 ? 35.561 -4.008 41.367 1.00 30.48 1032 ARG A C 1
ATOM 8273 O O . ARG A 1 1032 ? 35.993 -4.031 42.519 1.00 30.48 1032 ARG A O 1
ATOM 8280 N N . PRO A 1 1033 ? 36.357 -4.216 40.304 1.00 31.39 1033 PRO A N 1
ATOM 8281 C CA . PRO A 1 1033 ? 37.613 -3.468 40.258 1.00 31.39 1033 PRO A CA 1
ATOM 8282 C C . PRO A 1 1033 ? 37.975 -2.885 38.885 1.00 31.39 1033 PRO A C 1
ATOM 8284 O O . PRO A 1 1033 ? 37.390 -3.175 37.846 1.00 31.39 1033 PRO A O 1
ATOM 8287 N N . GLU A 1 1034 ? 38.948 -1.987 38.973 1.00 26.78 1034 GLU A N 1
ATOM 8288 C CA . GLU A 1 1034 ? 39.373 -0.947 38.049 1.00 26.78 1034 GLU A CA 1
ATOM 8289 C C . GLU A 1 1034 ? 40.366 -1.393 36.954 1.00 26.78 1034 GLU A C 1
ATOM 8291 O O . GLU A 1 1034 ? 41.045 -2.413 37.050 1.00 26.78 1034 GLU A O 1
ATOM 8296 N N . LEU A 1 1035 ? 40.466 -0.519 35.944 1.00 30.61 1035 LEU A N 1
ATOM 8297 C CA . LEU A 1 1035 ? 41.587 -0.225 35.035 1.00 30.61 1035 LEU A CA 1
ATOM 8298 C C . LEU A 1 1035 ? 43.007 -0.619 35.502 1.00 30.61 1035 LEU A C 1
ATOM 8300 O O . LEU A 1 1035 ? 43.354 -0.437 36.667 1.00 30.61 1035 LEU A O 1
ATOM 8304 N N . PRO A 1 1036 ? 43.924 -0.829 34.536 1.00 31.52 1036 PRO A N 1
ATOM 8305 C CA . PRO A 1 1036 ? 45.310 -0.398 34.686 1.00 31.52 1036 PRO A CA 1
ATOM 8306 C C . PRO A 1 1036 ? 45.714 0.677 33.663 1.00 31.52 1036 PRO A C 1
ATOM 8308 O O . PRO A 1 1036 ? 45.526 0.552 32.453 1.00 31.52 1036 PRO A O 1
ATOM 8311 N N . ALA A 1 1037 ? 46.336 1.737 34.182 1.00 28.80 1037 ALA A N 1
ATOM 8312 C CA . ALA A 1 1037 ? 46.912 2.847 33.438 1.00 28.80 1037 ALA A CA 1
ATOM 8313 C C . ALA A 1 1037 ? 48.400 2.627 33.079 1.00 28.80 1037 ALA A C 1
ATOM 8315 O O . ALA A 1 1037 ? 49.195 2.191 33.902 1.00 28.80 1037 ALA A O 1
ATOM 8316 N N . ARG A 1 1038 ? 48.744 3.031 31.846 1.00 32.81 1038 ARG A N 1
ATOM 8317 C CA . ARG A 1 1038 ? 49.969 3.708 31.348 1.00 32.81 1038 ARG A CA 1
ATOM 8318 C C . ARG A 1 1038 ? 51.339 3.456 32.013 1.00 32.81 1038 ARG A C 1
ATOM 8320 O O . ARG A 1 1038 ? 51.573 3.880 33.139 1.00 32.81 1038 ARG A O 1
ATOM 8327 N N . ILE A 1 1039 ? 52.330 3.127 31.169 1.00 25.09 1039 ILE A N 1
ATOM 8328 C CA . ILE A 1 1039 ? 53.713 3.645 31.264 1.00 25.09 1039 ILE A CA 1
ATOM 8329 C C . ILE A 1 1039 ? 54.171 4.196 29.896 1.00 25.09 1039 ILE A C 1
ATOM 8331 O O . ILE A 1 1039 ? 53.836 3.660 28.845 1.00 25.09 1039 ILE A O 1
ATOM 8335 N N . ARG A 1 1040 ? 54.886 5.330 29.948 1.00 28.14 1040 ARG A N 1
ATOM 8336 C CA . ARG A 1 1040 ? 55.339 6.224 28.865 1.00 28.14 1040 ARG A CA 1
ATOM 8337 C C . ARG A 1 1040 ? 56.760 5.914 28.346 1.00 28.14 1040 ARG A C 1
ATOM 8339 O O . ARG A 1 1040 ? 57.628 5.589 29.146 1.00 28.14 1040 ARG A O 1
ATOM 8346 N N . SER A 1 1041 ? 56.993 6.335 27.088 1.00 27.64 1041 SER A N 1
ATOM 8347 C CA . SER A 1 1041 ? 58.229 6.919 26.484 1.00 27.64 1041 SER A CA 1
ATOM 8348 C C . SER A 1 1041 ? 59.415 5.966 26.190 1.00 27.64 1041 SER A C 1
ATOM 8350 O O . SER A 1 1041 ? 59.640 5.050 26.962 1.00 27.64 1041 SER A O 1
ATOM 8352 N N . ALA A 1 1042 ? 60.243 6.100 25.136 1.00 26.39 1042 ALA A N 1
ATOM 8353 C CA . ALA A 1 1042 ? 60.503 7.201 24.199 1.00 26.39 1042 ALA A CA 1
ATOM 8354 C C . ALA A 1 1042 ? 61.233 6.747 22.895 1.00 26.39 1042 ALA A C 1
ATOM 8356 O O . ALA A 1 1042 ? 62.089 5.871 22.951 1.00 26.39 1042 ALA A O 1
ATOM 8357 N N . ASN A 1 1043 ? 60.975 7.498 21.811 1.00 30.47 1043 ASN A N 1
ATOM 8358 C CA . ASN A 1 1043 ? 61.884 8.060 20.782 1.00 30.47 1043 ASN A CA 1
ATOM 8359 C C . ASN A 1 1043 ? 62.522 7.279 19.597 1.00 30.47 1043 ASN A C 1
ATOM 8361 O O . ASN A 1 1043 ? 63.274 6.327 19.775 1.00 30.47 1043 ASN A O 1
ATOM 8365 N N . ASN A 1 1044 ? 62.401 7.974 18.439 1.00 28.89 1044 ASN A N 1
ATOM 8366 C CA . ASN A 1 1044 ? 63.261 8.099 17.234 1.00 28.89 1044 ASN A CA 1
ATOM 8367 C C . ASN A 1 1044 ? 63.078 7.054 16.101 1.00 28.89 1044 ASN A C 1
ATOM 8369 O O . ASN A 1 1044 ? 63.117 5.866 16.370 1.00 28.89 1044 ASN A O 1
ATOM 8373 N N . THR A 1 1045 ? 62.928 7.378 14.798 1.00 31.28 1045 THR A N 1
ATOM 8374 C CA . THR A 1 1045 ? 63.184 8.613 14.007 1.00 31.28 1045 THR A CA 1
ATOM 8375 C C . THR A 1 1045 ? 62.653 8.498 12.551 1.00 31.28 1045 THR A C 1
ATOM 8377 O O . THR A 1 1045 ? 62.812 7.431 11.968 1.00 31.28 1045 THR A O 1
ATOM 8380 N N . LYS A 1 1046 ? 62.248 9.654 11.973 1.00 33.75 1046 LYS A N 1
ATOM 8381 C CA . LYS A 1 1046 ? 62.378 10.160 10.568 1.00 33.75 1046 LYS A CA 1
ATOM 8382 C C . LYS A 1 1046 ? 61.324 9.874 9.465 1.00 33.75 1046 LYS A C 1
ATOM 8384 O O . LYS A 1 1046 ? 61.343 8.818 8.850 1.00 33.75 1046 LYS A O 1
ATOM 8389 N N . ASP A 1 1047 ? 60.525 10.924 9.199 1.00 47.22 1047 ASP A N 1
ATOM 8390 C CA . ASP A 1 1047 ? 60.346 11.747 7.967 1.00 47.22 1047 ASP A CA 1
ATOM 8391 C C . ASP A 1 1047 ? 60.218 11.068 6.578 1.00 47.22 1047 ASP A C 1
ATOM 8393 O O . ASP A 1 1047 ? 61.160 10.414 6.140 1.00 47.22 1047 ASP A O 1
ATOM 8397 N N . ASN A 1 1048 ? 59.057 11.145 5.893 1.00 28.44 1048 ASN A N 1
ATOM 8398 C CA . ASN A 1 1048 ? 58.487 12.214 5.007 1.00 28.44 1048 ASN A CA 1
ATOM 8399 C C . ASN A 1 1048 ? 58.947 12.092 3.525 1.00 28.44 1048 ASN A C 1
ATOM 8401 O O . ASN A 1 1048 ? 60.064 11.617 3.310 1.00 28.44 1048 ASN A O 1
ATOM 8405 N N . PRO A 1 1049 ? 58.195 12.557 2.496 1.00 57.03 1049 PRO A N 1
ATOM 8406 C CA . PRO A 1 1049 ? 56.982 13.390 2.492 1.00 57.03 1049 PRO A CA 1
ATOM 8407 C C . PRO A 1 1049 ? 55.687 12.717 2.019 1.00 57.03 1049 PRO A C 1
ATOM 8409 O O . PRO A 1 1049 ? 55.763 11.689 1.310 1.00 57.03 1049 PRO A O 1
#

Organism: NCBI:txid303405